Protein AF-A0A0L0FY58-F1 (afdb_monomer_lite)

Secondary structure (DSSP, 8-state):
-B---SS-TT--B-----SS-SSPPGGG--STTPPP----TTSTT--HHHHHHHHHHHHHHHHHTSSSS--------TTTTSS-HHHHHHHHHHHHHHHHH-SS------HHHHHHHHHHHHHHHTPPPPPB-S---S-BSSTT-BTTSTTTSSHHHHHHHHHHHHHHHHHHHHHHHH--TTTTTT-SS-HHHHHHHHHHHHTSTTTTT--S-HHHHHHHHHHHHHHHHHHHHHHHHHHHHHTTSS-HHHHHHHHHTT-S--TTPPP--TTTGGGT--HHHHSPPTT-EEEEEEEE-SSSPPS-EEEEEEES-S-EEEE--SSS-----BPPEEE--HHHHHHH--TT----EEEEEEE---TTEEEEEEEEEP---SPP-----PPPGGG-TTTEETTEEEEEBSSEEEEEETTT--EEEEEETT--EEE-EEEEEEEEBP---SS------SS---BSSSSPEE-PPPTT-EEEE--B-TTS-B--EEEEEETTEEEEEEE-TT-SS--EEEEEEE-SPP-SPPTTGGGS---S---SS---S---EEEEEEEE-S---TTEEEEESTTSSEEEEETT--SSSPPPSS-TTGGG-EEESSEEEEE-SS--TTT----EEEEE-SS-EEEE--STTEEEEEEEEE-SS--SSS--S-----S--PSSEEEEESTT-TTSSB-TTS---TTS-B-TT-EEEEE-SSS-EEEE-TTPPSB-HHHHS-SS--EEEEEESTT-TTS-B-GGG-EETTS-BPTT-EEEEEETTTEEEEE-S---SB-GGGS-SHHHHHHHHTSS--------

Radius of gyration: 32.77 Å; chains: 1; bounding box: 87×92×88 Å

InterPro domains:
  IPR000602 Glycoside hydrolase family 38, N-terminal domain [PF01074] (1-141)
  IPR011013 Galactose mutarotase-like domain superfamily [SSF74650] (325-665)
  IPR011330 Glycoside hydrolase/deacetylase, beta/alpha-barrel [SSF88713] (4-143)
  IPR011682 Glycosyl hydrolase family 38, C-terminal [PF07748] (408-652)
  IPR013780 Glycosyl hydrolase, all-beta [G3DSA:2.60.40.1180] (269-373)
  IPR015341 Glycoside hydrolase family 38, central domain [PF09261] (145-238)
  IPR015341 Glycoside hydrolase family 38, central domain [SM00872] (145-224)
  IPR027291 Glycoside hydrolase 38, N-terminal domain superfamily [G3DSA:3.20.110.10] (1-104)
  IPR028995 Glycoside hydrolase families 57/38, central domain superfamily [SSF88688] (144-241)
  IPR037094 Glycoside hydrolase family 38, central domain superfamily [G3DSA:1.20.1270.50] (105-188)
  IPR037094 Glycoside hydrolase family 38, central domain superfamily [G3DSA:1.20.1270.50] (191-246)
  IPR050843 Glycosyl Hydrolase Family 38 [PTHR11607] (1-663)

Sequence (808 aa):
MWHPSKSKPDLSILGLVLYDHYGPPDSLNLGDGAEPVNDDSTLDEYNIKEFVDRFVHAAVKYAESSITTNVLFPMGEDFCYRNSEPYYKNMDKIIHYMKKDGRVNAFYSNPEIYVDAVKKETKASKHEWLQNNDDFFPYSHNPHSYWTGYFTSRPAVKRLERQAMNVLMACRQAEIFTSSKDEFKQSKSSSSLRLARAMAIVQHHDGVSGTEKQFVAEDYTKRLSQGVKKCEDVISRAYFCSNDQFPVETARNNEMEGRESDPALLETCLQATNTSICAGTERAIAGAEISVVVYNPLGFIPGAAETAVERTQKLFNLKDSQKCRTQEVRLPVIANSQFVHSITHFATGSATHEVVFDACVRPLAFSRYLIKLQNSSEPGGQNDDAANLCNTPFRVSNGIVTVEFENMKIKMSCTLGVITHIAGEDGEDIKLQQEFMYYESNNGSAEVNSPSGAYIFRPVSQTPEPIEPSNELKIVEGSRTRNGHLLEVRVHINPWLSQIIRPAASTNEKMLDVSVVVGPIPVAPSITESSASATQEMSPQAASPWVGKEVIVRYTTDIKSKGVFYTDANGREMQRRVRDHRENWPLRDTEPVSRNYYPINTRLSIRDEQMDSASKLIKTLNLYTDRSVGGSSISDGQIELMIHRRCLHDDYLGVGDPLDEPGYVSYPGWKQTSDCKADGVREPENDKDVTSILSSDISGFCACDETHKVKFDCGHESTSCADACPSSPKCRFRRTGGCDPHGPREPAGDTDCDATIIHGMSGFCECDGDYTVPFTCDHGPIKCKDVSNKEKADAAIDLYPVEAHQLG

Foldseek 3Di:
DEQADPPCNVDDDDDDDAPDDLEFDPLPQQFDPDQAQDCPPVDPSHCLVVSQVSVLVVLVVQCVVDPDSQDDGNHADPPPPPPVVSVVVRLVSNQVSCVVVVSDHDDDDDPVRRVVRSVVRCVVVVPDDDYHHADDPFDDPDQQFTQQQLLFFPVVQLLLLLLLVVLLLLLVLLVVLLDDPVCVVPPPPALSNQLVVLSVVLPPPCHSSNVFFPVVVVVSSVSSVSSSVSSLQSNQVSQCSVVVNDDSVRSVVCNVVVPPPPVRGDFDDSPCVVLLDGCLLAPDDAFDKHKDKDFAQAQAWFQFDKDKGFYADAWKFKAWDPDPDGDGDTWWKWADDPLSCVVQVPPPGPTRIMTIDGDGAGHRDMIMMIIHHDDDPDDGDDDCPPAFQQPPVVQDDPQWGWAFAPFWIWIAGNQQRWTQWIAGNVRDTFGKTKFKWKFWWACADPVGLFTDFSRGGRGPDLDTGGDAFDPPWGWGQIIADPVGGTAWIKTDRHSFKIWIWGQDNGDPDRDIDIDIGGFLPFFADDPVVVPPDPPDDDDPPDDDNGIKIFIKMKIAGPFQQQQWKWADDQPDDIDIDGQCDDDPDHGDPGRSNSSFKDKHAFKIKGWHPDQDPPVSDIDMDMDTDSGIWIKGASDGRMIMTRNHIFFCDHSPPPNRHGSHDSPDADAQWWWWAPPQWQPHHTDRNPIDHQADWDDLQTWHWGPNDPPDIHGGGRRDDTDGNPGSRDPAWFKKWFWAPDQWQPHHTDRVPIGGQADWDAQQTWHWIDTPNPDIHTGGSPDHTDGNRQCNDPVVSVVRVPPDDDDDDDDD

pLDDT: mean 79.16, std 18.73, range [26.27, 98.81]

Organism: NCBI:txid667725

Structure (mmCIF, N/CA/C/O backbone):
data_AF-A0A0L0FY58-F1
#
_entry.id   AF-A0A0L0FY58-F1
#
loop_
_atom_site.group_PDB
_atom_site.id
_atom_site.type_symbol
_atom_site.label_atom_id
_atom_site.label_alt_id
_atom_site.label_comp_id
_atom_site.label_asym_id
_atom_site.label_entity_id
_atom_site.label_seq_id
_atom_site.pdbx_PDB_ins_code
_atom_site.Cartn_x
_atom_site.Cartn_y
_atom_site.Cartn_z
_atom_site.occupancy
_atom_site.B_iso_or_equiv
_atom_site.auth_seq_id
_atom_site.auth_comp_id
_atom_site.auth_asym_id
_atom_site.auth_atom_id
_atom_site.pdbx_PDB_model_num
ATOM 1 N N . MET A 1 1 ? 9.459 -18.444 -19.441 1.00 90.75 1 MET A N 1
ATOM 2 C CA . MET A 1 1 ? 8.066 -18.800 -19.115 1.00 90.75 1 MET A CA 1
ATOM 3 C C . MET A 1 1 ? 7.839 -18.550 -17.643 1.00 90.75 1 MET A C 1
ATOM 5 O O . MET A 1 1 ? 8.536 -19.125 -16.818 1.00 90.75 1 MET A O 1
ATOM 9 N N . TRP A 1 2 ? 6.911 -17.656 -17.332 1.00 93.38 2 TRP A N 1
ATOM 10 C CA . TRP A 1 2 ? 6.490 -17.350 -15.974 1.00 93.38 2 TRP A CA 1
ATOM 11 C C . TRP A 1 2 ? 5.180 -18.077 -15.668 1.00 93.38 2 TRP A C 1
ATOM 13 O O . TRP A 1 2 ? 4.236 -17.988 -16.455 1.00 93.38 2 TRP A O 1
ATOM 23 N N . HIS A 1 3 ? 5.141 -18.781 -14.541 1.00 92.50 3 HIS A N 1
ATOM 24 C CA . HIS A 1 3 ? 3.997 -19.524 -14.015 1.00 92.50 3 HIS A CA 1
ATOM 25 C C . HIS A 1 3 ? 3.535 -18.857 -12.717 1.00 92.50 3 HIS A C 1
ATOM 27 O O . HIS A 1 3 ? 3.990 -19.219 -11.633 1.00 92.50 3 HIS A O 1
ATOM 33 N N . PRO A 1 4 ? 2.655 -17.847 -12.797 1.00 88.38 4 PRO A N 1
ATOM 34 C CA . PRO A 1 4 ? 2.330 -16.992 -11.654 1.00 88.38 4 PRO A CA 1
ATOM 35 C C . PRO A 1 4 ? 1.432 -17.658 -10.600 1.00 88.38 4 PRO A C 1
ATOM 37 O O . PRO A 1 4 ? 1.149 -17.051 -9.570 1.00 88.38 4 PRO A O 1
ATOM 40 N N . SER A 1 5 ? 0.912 -18.862 -10.861 1.00 90.19 5 SER A N 1
ATOM 41 C CA . SER A 1 5 ? -0.074 -19.521 -10.001 1.00 90.19 5 SER A CA 1
ATOM 42 C C . SER A 1 5 ? 0.326 -20.958 -9.708 1.00 90.19 5 SER A C 1
ATOM 44 O O . SER A 1 5 ? 0.348 -21.812 -10.595 1.00 90.19 5 SER A O 1
ATOM 46 N N . LYS A 1 6 ? 0.556 -21.255 -8.427 1.00 86.81 6 LYS A N 1
ATOM 47 C CA . LYS A 1 6 ? 0.829 -22.629 -7.973 1.00 86.81 6 LYS A CA 1
ATOM 48 C C . LYS A 1 6 ? -0.424 -23.497 -8.041 1.00 86.81 6 LYS A C 1
ATOM 50 O O . LYS A 1 6 ? -0.324 -24.708 -8.208 1.00 86.81 6 LYS A O 1
ATOM 55 N N . SER A 1 7 ? -1.605 -22.882 -7.920 1.00 88.75 7 SER A N 1
ATOM 56 C CA . SER A 1 7 ? -2.886 -23.588 -8.028 1.00 88.75 7 SER A CA 1
ATOM 57 C C . SER A 1 7 ? -3.270 -23.925 -9.475 1.00 88.75 7 SER A C 1
ATOM 59 O O . SER A 1 7 ? -4.093 -24.813 -9.700 1.00 88.75 7 SER A O 1
ATOM 61 N N . LYS A 1 8 ? -2.667 -23.242 -10.457 1.00 90.19 8 LYS A N 1
ATOM 62 C CA . LYS A 1 8 ? -2.887 -23.448 -11.893 1.00 90.19 8 LYS A CA 1
ATOM 63 C C . LYS A 1 8 ? -1.546 -23.542 -12.632 1.00 90.19 8 LYS A C 1
ATOM 65 O O . LYS A 1 8 ? -1.197 -22.606 -13.345 1.00 90.19 8 LYS A O 1
ATOM 70 N N . PRO A 1 9 ? -0.821 -24.668 -12.514 1.00 84.94 9 PRO A N 1
ATOM 71 C CA . PRO A 1 9 ? 0.510 -24.821 -13.109 1.00 84.94 9 PRO A CA 1
ATOM 72 C C . PRO A 1 9 ? 0.516 -24.734 -14.645 1.00 84.94 9 PRO A C 1
ATOM 74 O O . PRO A 1 9 ? 1.541 -24.415 -15.231 1.00 84.94 9 PRO A O 1
ATOM 77 N N . ASP A 1 10 ? -0.623 -24.972 -15.303 1.00 90.62 10 ASP A N 1
ATOM 78 C CA . ASP A 1 10 ? -0.753 -24.818 -16.760 1.00 90.62 10 ASP A CA 1
ATOM 79 C C . ASP A 1 10 ? -0.893 -23.345 -17.199 1.00 90.62 10 ASP A C 1
ATOM 81 O O . ASP A 1 10 ? -0.762 -23.023 -18.384 1.00 90.62 10 ASP A O 1
ATOM 85 N N . LEU A 1 11 ? -1.188 -22.431 -16.264 1.00 92.06 11 LEU A N 1
ATOM 86 C CA . LEU A 1 11 ? -1.282 -21.002 -16.537 1.00 92.06 11 LEU A CA 1
ATOM 87 C C . LEU A 1 11 ? 0.131 -20.424 -16.629 1.00 92.06 11 LEU A C 1
ATOM 89 O O . LEU A 1 11 ? 0.784 -20.194 -15.614 1.00 92.06 11 LEU A O 1
ATOM 93 N N . SER A 1 12 ? 0.566 -20.125 -17.849 1.00 92.88 12 SER A N 1
ATOM 94 C CA . SER A 1 12 ? 1.890 -19.568 -18.095 1.00 92.88 12 SER A CA 1
ATOM 95 C C . SER A 1 12 ? 1.855 -18.405 -19.078 1.00 92.88 12 SER A C 1
ATOM 97 O O . SER A 1 12 ? 0.996 -18.330 -19.960 1.00 92.88 12 SER A O 1
ATOM 99 N N . ILE A 1 13 ? 2.807 -17.489 -18.927 1.00 93.62 13 ILE A N 1
ATOM 100 C CA . ILE A 1 13 ? 3.019 -16.366 -19.837 1.00 93.62 13 ILE A CA 1
ATOM 101 C C . ILE A 1 13 ? 4.499 -16.263 -20.204 1.00 93.62 13 ILE A C 1
ATOM 103 O O . ILE A 1 13 ? 5.392 -16.549 -19.403 1.00 93.62 13 ILE A O 1
ATOM 107 N N . LEU A 1 14 ? 4.785 -15.868 -21.442 1.00 90.69 14 LEU A N 1
ATOM 108 C CA . LEU A 1 14 ? 6.142 -15.505 -21.826 1.00 90.69 14 LEU A CA 1
ATOM 109 C C . LEU A 1 14 ? 6.440 -14.105 -21.280 1.00 90.69 14 LEU A C 1
ATOM 111 O O . LEU A 1 14 ? 5.965 -13.118 -21.832 1.00 90.69 14 LEU A O 1
ATOM 115 N N . GLY A 1 15 ? 7.197 -14.039 -20.186 1.00 87.06 15 GLY A N 1
ATOM 116 C CA . GLY A 1 15 ? 7.755 -12.790 -19.673 1.00 87.06 15 GLY A CA 1
ATOM 117 C C . GLY A 1 15 ? 9.052 -12.432 -20.397 1.00 87.06 15 GLY A C 1
ATOM 118 O O . GLY A 1 15 ? 9.893 -13.307 -20.608 1.00 87.06 15 GLY A O 1
ATOM 119 N N . LEU A 1 16 ? 9.197 -11.157 -20.754 1.00 85.69 16 LEU A N 1
ATOM 120 C CA . LEU A 1 16 ? 10.444 -10.556 -21.218 1.00 85.69 16 LEU A CA 1
ATOM 121 C C . LEU A 1 16 ? 10.951 -9.633 -20.109 1.00 85.69 16 LEU A C 1
ATOM 123 O O . LEU A 1 16 ? 10.267 -8.676 -19.757 1.00 85.69 16 LEU A O 1
ATOM 127 N N . VAL A 1 17 ? 12.130 -9.931 -19.572 1.00 88.81 17 VAL A N 1
ATOM 128 C CA . VAL A 1 17 ? 12.880 -8.992 -18.732 1.00 88.81 17 VAL A CA 1
ATOM 129 C C . VAL A 1 17 ? 13.851 -8.284 -19.664 1.00 88.81 17 VAL A C 1
ATOM 131 O O . VAL A 1 17 ? 14.565 -8.952 -20.414 1.00 88.81 17 VAL A O 1
ATOM 134 N N . LEU A 1 18 ? 13.812 -6.952 -19.687 1.00 91.56 18 LEU A N 1
ATOM 135 C CA . LEU A 1 18 ? 14.743 -6.173 -20.497 1.00 91.56 18 LEU A CA 1
ATOM 136 C C . LEU A 1 18 ? 16.173 -6.412 -20.006 1.00 91.56 18 LEU A C 1
ATOM 138 O O . LEU A 1 18 ? 16.391 -6.738 -18.841 1.00 91.56 18 LEU A O 1
ATOM 142 N N . TYR A 1 19 ? 17.138 -6.286 -20.915 1.00 89.62 19 TYR A N 1
ATOM 143 C CA . TYR A 1 19 ? 18.549 -6.488 -20.583 1.00 89.62 19 TYR A CA 1
ATOM 144 C C . TYR A 1 19 ? 19.029 -5.516 -19.493 1.00 89.62 19 TYR A C 1
ATOM 146 O O . TYR A 1 19 ? 19.848 -5.886 -18.655 1.00 89.62 19 TYR A O 1
ATOM 154 N N . ASP A 1 20 ? 18.516 -4.288 -19.529 1.00 88.44 20 ASP A N 1
ATOM 155 C CA . ASP A 1 20 ? 18.889 -3.198 -18.635 1.00 88.44 20 ASP A CA 1
ATOM 156 C C . ASP A 1 20 ? 17.661 -2.289 -18.405 1.00 88.44 20 ASP A C 1
ATOM 158 O O . ASP A 1 20 ? 16.595 -2.783 -18.028 1.00 88.44 20 ASP A O 1
ATOM 162 N N . HIS A 1 21 ? 17.773 -0.989 -18.683 1.00 91.12 21 HIS A N 1
ATOM 163 C CA . HIS A 1 21 ? 16.692 -0.007 -18.583 1.00 91.12 21 HIS A CA 1
ATOM 164 C C . HIS A 1 21 ? 15.619 -0.150 -19.683 1.00 91.12 21 HIS A C 1
ATOM 166 O O . HIS A 1 21 ? 15.788 -0.880 -20.664 1.00 91.12 21 HIS A O 1
ATOM 172 N N . TYR A 1 22 ? 14.504 0.573 -19.536 1.00 93.94 22 TYR A N 1
ATOM 173 C CA . TYR A 1 22 ? 13.469 0.691 -20.575 1.00 93.94 22 TYR A CA 1
ATOM 174 C C . TYR A 1 22 ? 13.793 1.726 -21.663 1.00 93.94 22 TYR A C 1
ATOM 176 O O . TYR A 1 22 ? 12.998 1.892 -22.591 1.00 93.94 22 TYR A O 1
ATOM 184 N N . GLY A 1 23 ? 14.964 2.353 -21.568 1.00 92.94 23 GLY A N 1
ATOM 185 C CA . GLY A 1 23 ? 15.515 3.265 -22.558 1.00 92.94 23 GLY A CA 1
ATOM 186 C C . GLY A 1 23 ? 16.392 2.600 -23.621 1.00 92.94 23 GLY A C 1
ATOM 187 O O . GLY A 1 23 ? 16.723 1.411 -23.522 1.00 92.94 23 GLY A O 1
ATOM 188 N N . PRO A 1 24 ? 16.821 3.352 -24.651 1.00 92.62 24 PRO A N 1
ATOM 189 C CA . PRO A 1 24 ? 17.794 2.846 -25.606 1.00 92.62 24 PRO A CA 1
ATOM 190 C C . PRO A 1 24 ? 19.112 2.526 -24.884 1.00 92.62 24 PRO A C 1
ATOM 192 O O . PRO A 1 24 ? 19.416 3.143 -23.863 1.00 92.62 24 PRO A O 1
ATOM 195 N N . PRO A 1 25 ? 19.956 1.632 -25.432 1.00 92.19 25 PRO A N 1
ATOM 196 C CA . PRO A 1 25 ? 21.328 1.505 -24.950 1.00 92.19 25 PRO A CA 1
ATOM 197 C C . PRO A 1 25 ? 21.995 2.888 -24.908 1.00 92.19 25 PRO A C 1
ATOM 199 O O . PRO A 1 25 ? 21.876 3.618 -25.889 1.00 92.19 25 PRO A O 1
ATOM 202 N N . ASP A 1 26 ? 22.738 3.231 -23.849 1.00 88.06 26 ASP A N 1
ATOM 203 C CA . ASP A 1 26 ? 23.339 4.573 -23.681 1.00 88.06 26 ASP A CA 1
ATOM 204 C C . ASP A 1 26 ? 24.093 5.054 -24.929 1.00 88.06 26 ASP A C 1
ATOM 206 O O . ASP A 1 26 ? 23.965 6.191 -25.380 1.00 88.06 26 ASP A O 1
ATOM 210 N N . SER A 1 27 ? 24.835 4.136 -25.558 1.00 86.81 27 SER A N 1
ATOM 211 C CA . SER A 1 27 ? 25.585 4.380 -26.796 1.00 86.81 27 SER A CA 1
ATOM 212 C C . SER A 1 27 ? 24.719 4.671 -28.032 1.00 86.81 27 SER A C 1
ATOM 214 O O . SER A 1 27 ? 25.270 4.961 -29.090 1.00 86.81 27 SER A O 1
ATOM 216 N N . LEU A 1 28 ? 23.397 4.578 -27.933 1.00 89.94 28 LEU A N 1
ATOM 217 C CA . LEU A 1 28 ? 22.410 4.767 -28.998 1.00 89.94 28 LEU A CA 1
ATOM 218 C C . LEU A 1 28 ? 21.279 5.716 -28.570 1.00 89.94 28 LEU A C 1
ATOM 220 O O . LEU A 1 28 ? 20.209 5.700 -29.178 1.00 89.94 28 LEU A O 1
ATOM 224 N N . ASN A 1 29 ? 21.487 6.538 -27.538 1.00 88.06 29 ASN A N 1
ATOM 225 C CA . ASN A 1 29 ? 20.517 7.561 -27.167 1.00 88.06 29 ASN A CA 1
ATOM 226 C C . ASN A 1 29 ? 20.337 8.575 -28.316 1.00 88.06 29 ASN A C 1
ATOM 228 O O . ASN A 1 29 ? 21.314 9.114 -28.831 1.00 88.06 29 ASN A O 1
ATOM 232 N N . LEU A 1 30 ? 19.083 8.824 -28.707 1.00 87.31 30 LEU A N 1
ATOM 233 C CA . LEU A 1 30 ? 18.686 9.758 -29.773 1.00 87.31 30 LEU A CA 1
ATOM 234 C C . LEU A 1 30 ? 17.778 10.891 -29.261 1.00 87.31 30 LEU A C 1
ATOM 236 O O . LEU A 1 30 ? 17.107 11.547 -30.059 1.00 87.31 30 LEU A O 1
ATOM 240 N N . GLY A 1 31 ? 17.714 11.080 -27.941 1.00 81.44 31 GLY A N 1
ATOM 241 C CA . GLY A 1 31 ? 16.862 12.070 -27.294 1.00 81.44 31 GLY A CA 1
ATOM 242 C C . GLY A 1 31 ? 17.386 13.499 -27.290 1.00 81.44 31 GLY A C 1
ATOM 243 O O . GLY A 1 31 ? 18.288 13.869 -28.040 1.00 81.44 31 GLY A O 1
ATOM 244 N N . ASP A 1 32 ? 16.766 14.328 -26.451 1.00 74.19 32 ASP A N 1
ATOM 245 C CA . ASP A 1 32 ? 17.084 15.752 -26.360 1.00 74.19 32 ASP A CA 1
ATOM 246 C C . ASP A 1 32 ? 18.552 15.944 -25.938 1.00 74.19 32 ASP A C 1
ATOM 248 O O . ASP A 1 32 ? 18.999 15.418 -24.921 1.00 74.19 32 ASP A O 1
ATOM 252 N N . GLY A 1 33 ? 19.314 16.693 -26.741 1.00 75.88 33 GLY A N 1
ATOM 253 C CA . GLY A 1 33 ? 20.750 16.912 -26.525 1.00 75.88 33 GLY A CA 1
ATOM 254 C C . GLY A 1 33 ? 21.668 15.793 -27.035 1.00 75.88 33 GLY A C 1
ATOM 255 O O . GLY A 1 33 ? 22.881 15.900 -26.861 1.00 75.88 33 GLY A O 1
ATOM 256 N N . ALA A 1 34 ? 21.129 14.749 -27.675 1.00 83.44 34 ALA A N 1
ATOM 257 C CA . ALA A 1 34 ? 21.932 13.679 -28.259 1.00 83.44 34 ALA A CA 1
ATOM 258 C C . ALA A 1 34 ? 22.719 14.129 -29.503 1.00 83.44 34 ALA A C 1
ATOM 260 O O . ALA A 1 34 ? 22.315 15.025 -30.250 1.00 83.44 34 ALA A O 1
ATOM 261 N N . GLU A 1 35 ? 23.840 13.449 -29.748 1.00 86.25 35 GLU A N 1
ATOM 262 C CA . GLU A 1 35 ? 24.640 13.601 -30.962 1.00 86.25 35 GLU A CA 1
ATOM 263 C C . GLU A 1 35 ? 23.825 13.164 -32.201 1.00 86.25 35 GLU A C 1
ATOM 265 O O . GLU A 1 35 ? 23.317 12.038 -32.234 1.00 86.25 35 GLU A O 1
ATOM 270 N N . PRO A 1 36 ? 23.680 14.011 -33.237 1.00 87.06 36 PRO A N 1
ATOM 271 C CA . PRO A 1 36 ? 22.946 13.639 -34.439 1.00 87.06 36 PRO A CA 1
ATOM 272 C C . PRO A 1 36 ? 23.732 12.637 -35.293 1.00 87.06 36 PRO A C 1
ATOM 274 O O . PRO A 1 36 ? 24.956 12.700 -35.397 1.00 87.06 36 PRO A O 1
ATOM 277 N N . VAL A 1 37 ? 23.014 11.767 -36.005 1.00 91.75 37 VAL A N 1
ATOM 278 C CA . VAL A 1 37 ? 23.615 10.870 -36.999 1.00 91.75 37 VAL A CA 1
ATOM 279 C C . VAL A 1 37 ? 23.888 11.677 -38.270 1.00 91.75 37 VAL A C 1
ATOM 281 O O . VAL A 1 37 ? 22.959 12.052 -39.001 1.00 91.75 37 VAL A O 1
ATOM 284 N N . ASN A 1 38 ? 25.160 11.965 -38.542 1.00 92.69 38 ASN A N 1
ATOM 285 C CA . ASN A 1 38 ? 25.593 12.791 -39.661 1.00 92.69 38 ASN A CA 1
ATOM 286 C C . ASN A 1 38 ? 26.271 11.946 -40.746 1.00 92.69 38 ASN A C 1
ATOM 288 O O . ASN A 1 38 ? 27.341 11.369 -40.554 1.00 92.69 38 ASN A O 1
ATOM 292 N N . ASP A 1 39 ? 25.612 11.878 -41.899 1.00 93.81 39 ASP A N 1
ATOM 293 C CA . ASP A 1 39 ? 26.009 11.132 -43.088 1.00 93.81 39 ASP A CA 1
ATOM 294 C C . ASP A 1 39 ? 26.600 12.000 -44.202 1.00 93.81 39 ASP A C 1
ATOM 296 O O . ASP A 1 39 ? 26.973 11.466 -45.250 1.00 93.81 39 ASP A O 1
ATOM 300 N N . ASP A 1 40 ? 26.726 13.311 -43.988 1.00 93.56 40 ASP A N 1
ATOM 301 C CA . ASP A 1 40 ? 27.400 14.192 -44.931 1.00 93.56 40 ASP A CA 1
ATOM 302 C C . ASP A 1 40 ? 28.914 14.108 -44.723 1.00 93.56 40 ASP A C 1
ATOM 304 O O . ASP A 1 40 ? 29.469 14.671 -43.783 1.00 93.56 40 ASP A O 1
ATOM 308 N N . SER A 1 41 ? 29.596 13.397 -45.623 1.00 91.81 41 SER A N 1
ATOM 309 C CA . SER A 1 41 ? 31.048 13.195 -45.568 1.00 91.81 41 SER A CA 1
ATOM 310 C C . SER A 1 41 ? 31.873 14.476 -45.745 1.00 91.81 41 SER A C 1
ATOM 312 O O . SER A 1 41 ? 33.099 14.406 -45.704 1.00 91.81 41 SER A O 1
ATOM 314 N N . THR A 1 42 ? 31.234 15.613 -46.034 1.00 93.94 42 THR A N 1
ATOM 315 C CA . THR A 1 42 ? 31.897 16.919 -46.161 1.00 93.94 42 THR A CA 1
ATOM 316 C C . THR A 1 42 ? 31.897 17.728 -44.867 1.00 93.94 42 THR A C 1
ATOM 318 O O . THR A 1 42 ? 32.607 18.730 -44.793 1.00 93.94 42 THR A O 1
ATOM 321 N N . LEU A 1 43 ? 31.127 17.300 -43.865 1.00 91.44 43 LEU A N 1
ATOM 322 C CA . LEU A 1 43 ? 31.067 17.926 -42.550 1.00 91.44 43 LEU A CA 1
ATOM 323 C C . LEU A 1 43 ? 32.088 17.281 -41.605 1.00 91.44 43 LEU A C 1
ATOM 325 O O . LEU A 1 43 ? 32.275 16.062 -41.627 1.00 91.44 43 LEU A O 1
ATOM 329 N N . ASP A 1 44 ? 32.717 18.090 -40.750 1.00 89.38 44 ASP A N 1
ATOM 330 C CA . ASP A 1 44 ? 33.677 17.610 -39.744 1.00 89.38 44 ASP A CA 1
ATOM 331 C C . ASP A 1 44 ? 33.005 16.661 -38.735 1.00 89.38 44 ASP A C 1
ATOM 333 O O . ASP A 1 44 ? 33.650 15.787 -38.159 1.00 89.38 44 ASP A O 1
ATOM 337 N N . GLU A 1 45 ? 31.689 16.791 -38.565 1.00 89.56 45 GLU A N 1
ATOM 338 C CA . GLU A 1 45 ? 30.861 15.980 -37.678 1.00 89.56 45 GLU A CA 1
ATOM 339 C C . GLU A 1 45 ? 30.389 14.651 -38.308 1.00 89.56 45 GLU A C 1
ATOM 341 O O . GLU A 1 45 ? 29.506 14.001 -37.751 1.00 89.56 45 GLU A O 1
ATOM 346 N N . TYR A 1 46 ? 30.917 14.226 -39.466 1.00 93.12 46 TYR A N 1
ATOM 347 C CA . TYR A 1 46 ? 30.596 12.921 -40.067 1.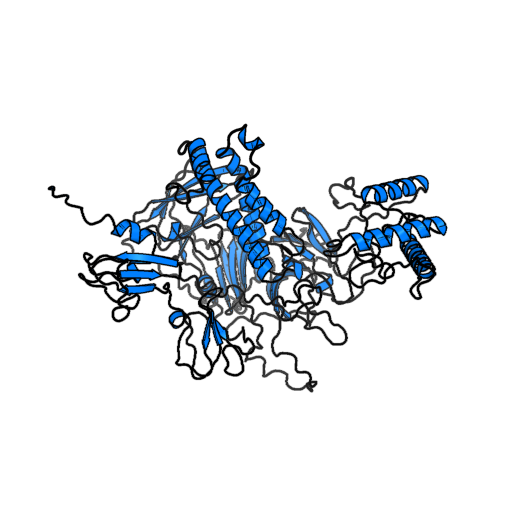00 93.12 46 TYR A CA 1
ATOM 348 C C . TYR A 1 46 ? 30.943 11.754 -39.125 1.00 93.12 46 TYR A C 1
ATOM 350 O O . TYR A 1 46 ? 32.109 11.534 -38.792 1.00 93.12 46 TYR A O 1
ATOM 358 N N . ASN A 1 47 ? 29.949 10.939 -38.757 1.00 94.19 47 ASN A N 1
ATOM 359 C CA . ASN A 1 47 ? 30.092 9.957 -37.669 1.00 94.19 47 ASN A CA 1
ATOM 360 C C . ASN A 1 47 ? 29.492 8.565 -37.960 1.00 94.19 47 ASN A C 1
ATOM 362 O O . ASN A 1 47 ? 29.402 7.716 -37.071 1.00 94.19 47 ASN A O 1
ATOM 366 N N . ILE A 1 48 ? 29.141 8.262 -39.217 1.00 95.06 48 ILE A N 1
ATOM 367 C CA . ILE A 1 48 ? 28.457 7.002 -39.575 1.00 95.06 48 ILE A CA 1
ATOM 368 C C . ILE A 1 48 ? 29.214 5.745 -39.155 1.00 95.06 48 ILE A C 1
ATOM 370 O O . ILE A 1 48 ? 28.598 4.810 -38.646 1.00 95.06 48 ILE A O 1
ATOM 374 N N . LYS A 1 49 ? 30.537 5.698 -39.351 1.00 92.81 49 LYS A N 1
ATOM 375 C CA . LYS A 1 49 ? 31.324 4.510 -38.989 1.00 92.81 49 LYS A CA 1
ATOM 376 C C . LYS A 1 49 ? 31.235 4.225 -37.485 1.00 92.81 49 LYS A C 1
ATOM 378 O O . LYS A 1 49 ? 31.073 3.072 -37.096 1.00 92.81 49 LYS A O 1
ATOM 383 N N . GLU A 1 50 ? 31.337 5.263 -36.659 1.00 92.38 50 GLU A N 1
ATOM 384 C CA . GLU A 1 50 ? 31.287 5.129 -35.204 1.00 92.38 50 GLU A CA 1
ATOM 385 C C . GLU A 1 50 ? 29.905 4.663 -34.735 1.00 92.38 50 GLU A C 1
ATOM 387 O O . GLU A 1 50 ? 29.810 3.698 -33.978 1.00 92.38 50 GLU A O 1
ATOM 392 N N . PHE A 1 51 ? 28.833 5.278 -35.246 1.00 91.88 51 PHE A N 1
ATOM 393 C CA . PHE A 1 51 ? 27.460 4.874 -34.933 1.00 91.88 51 PHE A CA 1
ATOM 394 C C . PHE A 1 51 ? 27.175 3.422 -35.320 1.00 91.88 51 PHE A C 1
ATOM 396 O O . PHE A 1 51 ? 26.571 2.678 -34.547 1.00 91.88 51 PHE A O 1
ATOM 403 N N . VAL A 1 52 ? 27.639 3.001 -36.498 1.00 94.81 52 VAL A N 1
ATOM 404 C CA . VAL A 1 52 ? 27.517 1.618 -36.968 1.00 94.81 52 VAL A CA 1
ATOM 405 C C . VAL A 1 52 ? 28.233 0.645 -36.026 1.00 94.81 52 VAL A C 1
ATOM 407 O O . VAL A 1 52 ? 27.647 -0.362 -35.628 1.00 94.81 52 VAL A O 1
ATOM 410 N N . ASP A 1 53 ? 29.467 0.951 -35.621 1.00 96.38 53 ASP A N 1
ATOM 411 C CA . ASP A 1 53 ? 30.236 0.089 -34.719 1.00 96.38 53 ASP A CA 1
ATOM 412 C C . ASP A 1 53 ? 29.621 0.037 -33.304 1.00 96.38 53 ASP A C 1
ATOM 414 O O . ASP A 1 53 ? 29.523 -1.049 -32.725 1.00 96.38 53 ASP A O 1
ATOM 418 N N . ARG A 1 54 ? 29.125 1.169 -32.779 1.00 95.31 54 ARG A N 1
ATOM 419 C CA . ARG A 1 54 ? 28.373 1.247 -31.509 1.00 95.31 54 ARG A CA 1
ATOM 420 C C . ARG A 1 54 ? 27.102 0.398 -31.551 1.00 95.31 54 ARG A C 1
ATOM 422 O O . ARG A 1 54 ? 26.855 -0.375 -30.627 1.00 95.31 54 ARG A O 1
ATOM 429 N N . PHE A 1 55 ? 26.329 0.485 -32.637 1.00 95.69 55 PHE A N 1
ATOM 430 C CA . PHE A 1 55 ? 25.094 -0.285 -32.799 1.00 95.69 55 PHE A CA 1
ATOM 431 C C . PHE A 1 55 ? 25.359 -1.789 -32.841 1.00 95.69 55 PHE A C 1
ATOM 433 O O . PHE A 1 55 ? 24.717 -2.550 -32.117 1.00 95.69 55 PHE A O 1
ATOM 440 N N . VAL A 1 56 ? 26.328 -2.227 -33.653 1.00 96.69 56 VAL A N 1
ATOM 441 C CA . VAL A 1 56 ? 26.713 -3.643 -33.740 1.00 96.69 56 VAL A CA 1
ATOM 442 C C . VAL A 1 56 ? 27.183 -4.153 -32.380 1.00 96.69 56 VAL A C 1
ATOM 444 O O . VAL A 1 56 ? 26.763 -5.228 -31.958 1.00 96.69 56 VAL A O 1
ATOM 447 N N . HIS A 1 57 ? 28.006 -3.378 -31.669 1.00 96.12 57 HIS A N 1
ATOM 448 C CA . HIS A 1 57 ? 28.472 -3.746 -30.335 1.00 96.12 57 HIS A CA 1
ATOM 449 C C . HIS A 1 57 ? 27.310 -3.933 -29.348 1.00 96.12 57 HIS A C 1
ATOM 451 O O . HIS A 1 57 ? 27.235 -4.968 -28.686 1.00 96.12 57 HIS A O 1
ATOM 457 N N . ALA A 1 58 ? 26.375 -2.978 -29.287 1.00 95.62 58 ALA A N 1
ATOM 458 C CA . ALA A 1 58 ? 25.194 -3.083 -28.435 1.00 95.62 58 ALA A CA 1
ATOM 459 C C . ALA A 1 58 ? 24.327 -4.298 -28.808 1.00 95.62 58 ALA A C 1
ATOM 461 O O . ALA A 1 58 ? 23.890 -5.035 -27.926 1.00 95.62 58 ALA A O 1
ATOM 462 N N . ALA A 1 59 ? 24.117 -4.548 -30.106 1.00 95.69 59 ALA A N 1
ATOM 463 C CA . ALA A 1 59 ? 23.281 -5.648 -30.583 1.00 95.69 59 ALA A CA 1
ATOM 464 C C . ALA A 1 59 ? 23.873 -7.011 -30.215 1.00 95.69 59 ALA A C 1
ATOM 466 O O . ALA A 1 59 ? 23.155 -7.876 -29.720 1.00 95.69 59 ALA A O 1
ATOM 467 N N . VAL A 1 60 ? 25.186 -7.186 -30.393 1.00 95.31 60 VAL A N 1
ATOM 468 C CA . VAL A 1 60 ? 25.886 -8.416 -29.997 1.00 95.31 60 VAL A CA 1
ATOM 469 C C . VAL A 1 60 ? 25.822 -8.607 -28.482 1.00 95.31 60 VAL A C 1
ATOM 471 O O . VAL A 1 60 ? 25.421 -9.674 -28.030 1.00 95.31 60 VAL A O 1
ATOM 474 N N . LYS A 1 61 ? 26.114 -7.562 -27.698 1.00 94.50 61 LYS A N 1
ATOM 475 C CA . LYS A 1 61 ? 26.063 -7.613 -26.229 1.00 94.50 61 LYS A CA 1
ATOM 476 C C . LYS A 1 61 ? 24.679 -8.019 -25.706 1.00 94.50 61 LYS A C 1
ATOM 478 O O . LYS A 1 61 ? 24.569 -8.846 -24.808 1.00 94.50 61 LYS A O 1
ATOM 483 N N . TYR A 1 62 ? 23.612 -7.460 -26.275 1.00 94.25 62 TYR A N 1
ATOM 484 C CA . TYR A 1 62 ? 22.246 -7.821 -25.895 1.00 94.25 62 TYR A CA 1
ATOM 485 C C . TYR A 1 62 ? 21.902 -9.249 -26.346 1.00 94.25 62 TYR A C 1
ATOM 487 O O . TYR A 1 62 ? 21.276 -9.992 -25.592 1.00 94.25 62 TYR A O 1
ATOM 495 N N . ALA A 1 63 ? 22.338 -9.669 -27.538 1.00 94.00 63 ALA A N 1
ATOM 496 C CA . ALA A 1 63 ? 22.120 -11.030 -28.026 1.00 94.00 63 ALA A CA 1
ATOM 497 C C . ALA A 1 63 ? 22.817 -12.087 -27.150 1.00 94.00 63 ALA A C 1
ATOM 499 O O . ALA A 1 63 ? 22.241 -13.144 -26.921 1.00 94.00 63 ALA A O 1
ATOM 500 N N . GLU A 1 64 ? 24.002 -11.795 -26.599 1.00 93.88 64 GLU A N 1
ATOM 501 C CA . GLU A 1 64 ? 24.732 -12.686 -25.675 1.00 93.88 64 GLU A CA 1
ATOM 502 C C . GLU A 1 64 ? 23.958 -12.990 -24.381 1.00 93.88 64 GLU A C 1
ATOM 504 O O . GLU A 1 64 ? 24.165 -14.033 -23.762 1.00 93.88 64 GLU A O 1
ATOM 509 N N . SER A 1 65 ? 23.042 -12.104 -23.982 1.00 89.88 65 SER A N 1
ATOM 510 C CA . SER A 1 65 ? 22.165 -12.286 -22.817 1.00 89.88 65 SER A CA 1
ATOM 511 C C . SER A 1 65 ? 20.837 -12.989 -23.133 1.00 89.88 65 SER A C 1
ATOM 513 O O . SER A 1 65 ? 20.039 -13.253 -22.233 1.00 89.88 65 SER A O 1
ATOM 515 N N . SER A 1 66 ? 20.581 -13.284 -24.411 1.00 89.19 66 SER A N 1
ATOM 516 C CA . SER A 1 66 ? 19.331 -13.852 -24.910 1.00 89.19 66 SER A CA 1
ATOM 517 C C . SER A 1 66 ? 19.543 -15.269 -25.436 1.00 89.19 66 SER A C 1
ATOM 519 O O . SER A 1 66 ? 20.610 -15.635 -25.918 1.00 89.19 66 SER A O 1
ATOM 521 N N . ILE A 1 67 ? 18.489 -16.085 -25.403 1.00 90.25 67 ILE A N 1
ATOM 522 C CA . ILE A 1 67 ? 18.497 -17.419 -26.025 1.00 90.25 67 ILE A CA 1
ATOM 523 C C . ILE A 1 67 ? 18.241 -17.361 -27.541 1.00 90.25 67 ILE A C 1
ATOM 525 O O . ILE A 1 67 ? 18.139 -18.400 -28.184 1.00 90.25 67 ILE A O 1
ATOM 529 N N . THR A 1 68 ? 18.058 -16.173 -28.118 1.00 93.06 68 THR A N 1
ATOM 530 C CA . THR A 1 68 ? 17.801 -15.985 -29.554 1.00 93.06 68 THR A CA 1
ATOM 531 C C . THR A 1 68 ? 18.671 -14.874 -30.118 1.00 93.06 68 THR A C 1
ATOM 533 O O . THR A 1 68 ? 19.092 -13.979 -29.391 1.00 93.06 68 THR A O 1
ATOM 536 N N . THR A 1 69 ? 18.859 -14.877 -31.433 1.00 94.94 69 THR A N 1
ATOM 537 C CA . THR A 1 69 ? 19.547 -13.803 -32.168 1.00 94.94 69 THR A CA 1
ATOM 538 C C . THR A 1 69 ? 18.693 -12.543 -32.360 1.00 94.94 69 THR A C 1
ATOM 540 O O . THR A 1 69 ? 19.165 -11.549 -32.909 1.00 94.94 69 THR A O 1
ATOM 543 N N . ASN A 1 70 ? 17.436 -12.561 -31.904 1.00 95.00 70 ASN A N 1
ATOM 544 C CA . ASN A 1 70 ? 16.531 -11.420 -31.953 1.00 95.00 70 ASN A CA 1
ATOM 545 C C . ASN A 1 70 ? 16.696 -10.543 -30.701 1.00 95.00 70 ASN A C 1
ATOM 547 O O . ASN A 1 70 ? 16.449 -10.981 -29.573 1.00 95.00 70 ASN A O 1
ATOM 551 N N . VAL A 1 71 ? 17.027 -9.268 -30.914 1.00 94.94 71 VAL A N 1
ATOM 552 C CA . VAL A 1 71 ? 17.210 -8.254 -29.863 1.00 94.94 71 VAL A CA 1
ATOM 553 C C . VAL A 1 71 ? 16.169 -7.145 -30.002 1.00 94.94 71 VAL A C 1
ATOM 555 O O . VAL A 1 71 ? 15.837 -6.733 -31.113 1.00 94.94 71 VAL A O 1
ATOM 558 N N . LEU A 1 72 ? 15.665 -6.662 -28.865 1.00 93.75 72 LEU A N 1
ATOM 559 C CA . LEU A 1 72 ? 14.782 -5.504 -28.775 1.00 93.75 72 LEU A CA 1
ATOM 560 C C . LEU A 1 72 ? 15.561 -4.313 -28.208 1.00 93.75 72 LEU A C 1
ATOM 562 O O . LEU A 1 72 ? 16.094 -4.404 -27.105 1.00 93.75 72 LEU A O 1
ATOM 566 N N . PHE A 1 73 ? 15.568 -3.196 -28.933 1.00 94.75 73 PHE A N 1
ATOM 567 C CA . PHE A 1 73 ? 15.983 -1.898 -28.404 1.00 94.75 73 PHE A CA 1
ATOM 568 C C . PHE A 1 73 ? 14.748 -1.014 -28.218 1.00 94.75 73 PHE A C 1
ATOM 570 O O . PHE A 1 73 ? 14.118 -0.649 -29.217 1.00 94.75 73 PHE A O 1
ATOM 577 N N . PRO A 1 74 ? 14.366 -0.680 -26.975 1.00 94.12 74 PRO A N 1
ATOM 578 C CA . PRO A 1 74 ? 13.289 0.263 -26.732 1.00 94.12 74 PRO A CA 1
ATOM 579 C C . PRO A 1 74 ? 13.810 1.678 -27.007 1.00 94.12 74 PRO A C 1
ATOM 581 O O . PRO A 1 74 ? 14.409 2.330 -26.165 1.00 94.12 74 PRO A O 1
ATOM 584 N N . MET A 1 75 ? 13.639 2.141 -28.245 1.00 93.81 75 MET A N 1
ATOM 585 C CA . MET A 1 75 ? 14.123 3.450 -28.690 1.00 93.81 75 MET A CA 1
ATOM 586 C C . MET A 1 75 ? 13.207 4.568 -28.178 1.00 93.81 75 MET A C 1
ATOM 588 O O . MET A 1 75 ? 12.457 5.141 -28.958 1.00 93.81 75 MET A O 1
ATOM 592 N N . GLY A 1 76 ? 13.223 4.867 -26.885 1.00 92.62 76 GLY A N 1
ATOM 593 C CA . GLY A 1 76 ? 12.424 5.917 -26.247 1.00 92.62 76 GLY A CA 1
ATOM 594 C C . GLY A 1 76 ? 12.728 5.999 -24.757 1.00 92.62 76 GLY A C 1
ATOM 595 O O . GLY A 1 76 ? 13.512 5.208 -24.273 1.00 92.62 76 GLY A O 1
ATOM 596 N N . GLU A 1 77 ? 12.136 6.953 -24.052 1.00 92.44 77 GLU A N 1
ATOM 597 C CA . GLU A 1 77 ? 12.286 7.142 -22.603 1.00 92.44 77 GLU A CA 1
ATOM 598 C C . GLU A 1 77 ? 11.091 7.978 -22.105 1.00 92.44 77 GLU A C 1
ATOM 600 O O . GLU A 1 77 ? 10.216 8.346 -22.907 1.00 92.44 77 GLU A O 1
ATOM 605 N N . ASP A 1 78 ? 11.045 8.307 -20.815 1.00 92.94 78 ASP A N 1
ATOM 606 C CA . ASP A 1 78 ? 10.020 9.168 -20.227 1.00 92.94 78 ASP A CA 1
ATOM 607 C C . ASP A 1 78 ? 9.763 10.438 -21.054 1.00 92.94 78 ASP A C 1
ATOM 609 O O . ASP A 1 78 ? 10.659 11.226 -21.362 1.00 92.94 78 ASP A O 1
ATOM 613 N N . PHE A 1 79 ? 8.497 10.622 -21.450 1.00 92.56 79 PHE A N 1
ATOM 614 C CA . PHE A 1 79 ? 8.000 11.769 -22.226 1.00 92.56 79 PHE A CA 1
ATOM 615 C C . PHE A 1 79 ? 8.792 12.097 -23.510 1.00 92.56 79 PHE A C 1
ATOM 617 O O . PHE A 1 79 ? 8.754 13.233 -24.005 1.00 92.56 79 PHE A O 1
ATOM 624 N N . CYS A 1 80 ? 9.477 11.109 -24.089 1.00 91.50 80 CYS A N 1
ATOM 625 C CA . CYS A 1 80 ? 10.112 11.236 -25.398 1.00 91.50 80 CYS A CA 1
ATOM 626 C C . CYS A 1 80 ? 9.080 11.363 -26.531 1.00 91.50 80 CYS A C 1
ATOM 628 O O . CYS A 1 80 ? 7.872 11.257 -26.328 1.00 91.50 80 CYS A O 1
ATOM 630 N N . TYR A 1 81 ? 9.558 11.626 -27.752 1.00 92.62 81 TYR A N 1
ATOM 631 C CA . TYR A 1 81 ? 8.729 11.794 -28.957 1.00 92.62 81 TYR A CA 1
ATOM 632 C C . TYR A 1 81 ? 7.745 12.979 -28.952 1.00 92.62 81 TYR A C 1
ATOM 634 O O . TYR A 1 81 ? 6.928 13.083 -29.866 1.00 92.62 81 TYR A O 1
ATOM 642 N N . ARG A 1 82 ? 7.865 13.939 -28.017 1.00 92.19 82 ARG A N 1
ATOM 643 C CA . ARG A 1 82 ? 7.170 15.245 -28.113 1.00 92.19 82 ARG A CA 1
ATOM 644 C C . ARG A 1 82 ? 7.486 15.961 -29.431 1.00 92.19 82 ARG A C 1
ATOM 646 O O . ARG A 1 82 ? 6.591 16.514 -30.061 1.00 92.19 82 ARG A O 1
ATOM 653 N N . ASN A 1 83 ? 8.750 15.897 -29.857 1.00 90.00 83 ASN A N 1
ATOM 654 C CA . ASN A 1 83 ? 9.164 16.129 -31.235 1.00 90.00 83 ASN A CA 1
ATOM 655 C C . ASN A 1 83 ? 9.753 14.827 -31.792 1.00 90.00 83 ASN A C 1
ATOM 657 O O . ASN A 1 83 ? 10.862 14.435 -31.435 1.00 90.00 83 ASN A O 1
ATOM 661 N N . SER A 1 84 ? 8.999 14.134 -32.641 1.00 92.94 84 SER A N 1
ATOM 662 C CA . SER A 1 84 ? 9.380 12.807 -33.129 1.00 92.94 84 SER A CA 1
ATOM 663 C C . SER A 1 84 ? 10.344 12.828 -34.316 1.00 92.94 84 SER A C 1
ATOM 665 O O . SER A 1 84 ? 10.996 11.823 -34.586 1.00 92.94 84 SER A O 1
ATOM 667 N N . GLU A 1 85 ? 10.428 13.935 -35.057 1.00 92.12 85 GLU A N 1
ATOM 668 C CA . GLU A 1 85 ? 11.209 14.003 -36.300 1.00 92.12 85 GLU A CA 1
ATOM 669 C C . GLU A 1 85 ? 12.704 13.678 -36.104 1.00 92.12 85 GLU A C 1
ATOM 671 O O . GLU A 1 85 ? 13.217 12.858 -36.870 1.00 92.12 85 GLU A O 1
ATOM 676 N N . PRO A 1 86 ? 13.413 14.210 -35.083 1.00 89.62 86 PRO A N 1
ATOM 677 C CA . PRO A 1 86 ? 14.824 13.884 -34.861 1.00 89.62 86 PRO A CA 1
ATOM 678 C C . PRO A 1 86 ? 15.069 12.388 -34.634 1.00 89.62 86 PRO A C 1
ATOM 680 O O . PRO A 1 86 ? 16.007 11.822 -35.195 1.00 89.62 86 PRO A O 1
ATOM 683 N N . TYR A 1 87 ? 14.188 11.733 -33.874 1.00 92.50 87 TYR A N 1
ATOM 684 C CA . TYR A 1 87 ? 14.248 10.297 -33.614 1.00 92.50 87 TYR A CA 1
ATOM 685 C C . TYR A 1 87 ? 14.127 9.491 -34.909 1.00 92.50 87 TYR A C 1
ATOM 687 O O . TYR A 1 87 ? 15.004 8.683 -35.219 1.00 92.50 87 TYR A O 1
ATOM 695 N N . TYR A 1 88 ? 13.070 9.734 -35.692 1.00 94.38 88 TYR A N 1
ATOM 696 C CA . TYR A 1 88 ? 12.839 9.006 -36.942 1.00 94.38 88 TYR A CA 1
ATOM 697 C C . TYR A 1 88 ? 13.945 9.265 -37.968 1.00 94.38 88 TYR A C 1
ATOM 699 O O . TYR A 1 88 ? 14.478 8.315 -38.530 1.00 94.38 88 TYR A O 1
ATOM 707 N N . LYS A 1 89 ? 14.388 10.517 -38.131 1.00 93.75 89 LYS A N 1
ATOM 708 C CA . LYS A 1 89 ? 15.469 10.869 -39.062 1.00 93.75 89 LYS A CA 1
ATOM 709 C C . LYS A 1 89 ? 16.778 10.142 -38.743 1.00 93.75 89 LYS A C 1
ATOM 711 O O . LYS A 1 89 ? 17.441 9.646 -39.652 1.00 93.75 89 LYS A O 1
ATOM 716 N N . ASN A 1 90 ? 17.165 10.083 -37.469 1.00 93.25 90 ASN A N 1
ATOM 717 C CA . ASN A 1 90 ? 18.385 9.391 -37.054 1.00 93.25 90 ASN A CA 1
ATOM 718 C C . ASN A 1 90 ? 18.243 7.866 -37.183 1.00 93.25 90 ASN A C 1
ATOM 720 O O . ASN A 1 90 ? 19.148 7.210 -37.698 1.00 93.25 90 ASN A O 1
ATOM 724 N N . MET A 1 91 ? 17.102 7.300 -36.784 1.00 94.69 91 MET A N 1
ATOM 725 C CA . MET A 1 91 ? 16.839 5.865 -36.924 1.00 94.69 91 MET A CA 1
ATOM 726 C C . MET A 1 91 ? 16.794 5.412 -38.391 1.00 94.69 91 MET A C 1
ATOM 728 O O . MET A 1 91 ? 17.369 4.373 -38.705 1.00 94.69 91 MET A O 1
ATOM 732 N N . ASP A 1 92 ? 16.206 6.195 -39.300 1.00 96.31 92 ASP A N 1
ATOM 733 C CA . ASP A 1 92 ? 16.204 5.910 -40.741 1.00 96.31 92 ASP A CA 1
ATOM 734 C C . ASP A 1 92 ? 17.630 5.811 -41.294 1.00 96.31 92 ASP A C 1
ATOM 736 O O . ASP A 1 92 ? 17.964 4.866 -42.019 1.00 96.31 92 ASP A O 1
ATOM 740 N N . LYS A 1 93 ? 18.506 6.751 -40.909 1.00 95.25 93 LYS A N 1
ATOM 741 C CA . LYS A 1 93 ? 19.929 6.707 -41.272 1.00 95.25 93 LYS A CA 1
ATOM 742 C C . LYS A 1 93 ? 20.604 5.464 -40.704 1.00 95.25 93 LYS A C 1
ATOM 744 O O . LYS A 1 93 ? 21.270 4.750 -41.452 1.00 95.25 93 LYS A O 1
ATOM 749 N N . ILE A 1 94 ? 20.409 5.168 -39.417 1.00 93.00 94 ILE A N 1
ATOM 750 C CA . ILE A 1 94 ? 20.983 3.977 -38.773 1.00 93.00 94 ILE A CA 1
ATOM 751 C C . ILE A 1 94 ? 20.541 2.712 -39.514 1.00 93.00 94 ILE A C 1
ATOM 753 O O . ILE A 1 94 ? 21.392 1.937 -39.940 1.00 93.00 94 ILE A O 1
ATOM 757 N N . ILE A 1 95 ? 19.241 2.523 -39.750 1.00 96.19 95 ILE A N 1
ATOM 758 C CA . ILE A 1 95 ? 18.692 1.357 -40.461 1.00 96.19 95 ILE A CA 1
ATOM 759 C C . ILE A 1 95 ? 19.288 1.244 -41.872 1.00 96.19 95 ILE A C 1
ATOM 761 O O . ILE A 1 95 ? 19.709 0.161 -42.289 1.00 96.19 95 ILE A O 1
ATOM 765 N N . HIS A 1 96 ? 19.380 2.358 -42.604 1.00 96.75 96 HIS A N 1
ATOM 766 C CA . HIS A 1 96 ? 19.983 2.396 -43.938 1.00 96.75 96 HIS A CA 1
ATOM 767 C C . HIS A 1 96 ? 21.453 1.965 -43.934 1.00 96.75 96 HIS A C 1
ATOM 769 O O . HIS A 1 96 ? 21.856 1.138 -44.757 1.00 96.75 96 HIS A O 1
ATOM 775 N N . TYR A 1 97 ? 22.258 2.490 -43.009 1.00 96.31 97 TYR A N 1
ATOM 776 C CA . TYR A 1 97 ? 23.679 2.153 -42.922 1.00 96.31 97 TYR A CA 1
ATOM 777 C C . TYR A 1 97 ? 23.929 0.762 -42.330 1.00 96.31 97 TYR A C 1
ATOM 779 O O . TYR A 1 97 ? 24.847 0.085 -42.786 1.00 96.31 97 TYR A O 1
ATOM 787 N N . MET A 1 98 ? 23.069 0.268 -41.436 1.00 95.62 98 MET A N 1
ATOM 788 C CA . MET A 1 98 ? 23.084 -1.127 -40.975 1.00 95.62 98 MET A CA 1
ATOM 789 C C . MET A 1 98 ? 22.830 -2.109 -42.109 1.00 95.62 98 MET A C 1
ATOM 791 O O . MET A 1 98 ? 23.554 -3.093 -42.251 1.00 95.62 98 MET A O 1
ATOM 795 N N . LYS A 1 99 ? 21.874 -1.802 -42.990 1.00 95.25 99 LYS A N 1
ATOM 796 C CA . LYS A 1 99 ? 21.622 -2.612 -44.186 1.00 95.25 99 LYS A CA 1
ATOM 797 C C . LYS A 1 99 ? 22.822 -2.649 -45.139 1.00 95.25 99 LYS A C 1
ATOM 799 O O . LYS A 1 99 ? 23.038 -3.666 -45.793 1.00 95.25 99 LYS A O 1
ATOM 804 N N . LYS A 1 100 ? 23.578 -1.551 -45.250 1.00 95.38 100 LYS A N 1
ATOM 805 C CA . LYS A 1 100 ? 24.800 -1.489 -46.072 1.00 95.38 100 LYS A CA 1
ATOM 806 C C . LYS A 1 100 ? 25.973 -2.237 -45.444 1.00 95.38 100 LYS A C 1
ATOM 808 O O . LYS A 1 100 ? 26.737 -2.855 -46.176 1.00 95.38 100 LYS A O 1
ATOM 813 N N . ASP A 1 101 ? 26.122 -2.146 -44.127 1.00 96.69 101 ASP A N 1
ATOM 814 C CA . ASP A 1 101 ? 27.184 -2.809 -43.372 1.00 96.69 101 ASP A CA 1
ATOM 815 C C . ASP A 1 101 ? 26.998 -4.336 -43.335 1.00 96.69 101 ASP A C 1
ATOM 817 O O . ASP A 1 101 ? 27.929 -5.086 -43.621 1.00 96.69 101 ASP A O 1
ATOM 821 N N . GLY A 1 102 ? 25.778 -4.801 -43.048 1.00 95.50 102 GLY A N 1
ATOM 822 C CA . GLY A 1 102 ? 25.391 -6.208 -43.149 1.00 95.50 102 GLY A CA 1
ATOM 823 C C . GLY A 1 102 ? 25.823 -7.115 -41.991 1.00 95.50 102 GLY A C 1
ATOM 824 O O . GLY A 1 102 ? 25.467 -8.293 -42.017 1.00 95.50 102 GLY A O 1
ATOM 825 N N . ARG A 1 103 ? 26.538 -6.618 -40.964 1.00 97.25 103 ARG A N 1
ATOM 826 C CA . ARG A 1 103 ? 26.874 -7.421 -39.766 1.00 97.25 103 ARG A CA 1
ATOM 827 C C . ARG A 1 103 ? 25.647 -7.772 -38.925 1.00 97.25 103 ARG A C 1
ATOM 829 O O . ARG A 1 103 ? 25.602 -8.846 -38.332 1.00 97.25 103 ARG A O 1
ATOM 836 N N . VAL A 1 104 ? 24.660 -6.878 -38.882 1.00 96.12 104 VAL A N 1
ATOM 837 C CA . VAL A 1 104 ? 23.376 -7.062 -38.190 1.00 96.12 104 VAL A CA 1
ATOM 838 C C . VAL A 1 104 ? 22.235 -6.539 -39.062 1.00 96.12 104 VAL A C 1
ATOM 840 O O . VAL A 1 104 ? 22.434 -5.661 -39.901 1.00 96.12 104 VAL A O 1
ATOM 843 N N . ASN A 1 105 ? 21.025 -7.064 -38.862 1.00 95.88 105 ASN A N 1
ATOM 844 C CA . ASN A 1 105 ? 19.824 -6.583 -39.542 1.00 95.88 105 ASN A CA 1
ATOM 845 C C . ASN A 1 105 ? 18.986 -5.725 -38.586 1.00 95.88 105 ASN A C 1
ATOM 847 O O . ASN A 1 105 ? 18.418 -6.251 -37.631 1.00 95.88 105 ASN A O 1
ATOM 851 N N . ALA A 1 106 ? 18.890 -4.425 -38.864 1.00 96.50 106 ALA A N 1
ATOM 852 C CA . ALA A 1 106 ? 18.097 -3.474 -38.087 1.00 96.50 106 ALA A CA 1
ATOM 853 C C . ALA A 1 106 ? 16.849 -3.040 -38.868 1.00 96.50 106 ALA A C 1
ATOM 855 O O . ALA A 1 106 ? 16.915 -2.821 -40.077 1.00 96.50 106 ALA A O 1
ATOM 856 N N . PHE A 1 107 ? 15.711 -2.919 -38.186 1.00 97.00 107 PHE A N 1
ATOM 857 C CA . PHE A 1 107 ? 14.445 -2.474 -38.769 1.00 97.00 107 PHE A CA 1
ATOM 858 C C . PHE A 1 107 ? 13.496 -1.970 -37.673 1.00 97.00 107 PHE A C 1
ATOM 860 O O . PHE A 1 107 ? 13.627 -2.355 -36.511 1.00 97.00 107 PHE A O 1
ATOM 867 N N . TYR A 1 108 ? 12.523 -1.133 -38.041 1.00 97.56 108 TYR A N 1
ATOM 868 C CA . TYR A 1 108 ? 11.439 -0.755 -37.133 1.00 97.56 108 TYR A CA 1
ATOM 869 C C . TYR A 1 108 ? 10.595 -1.964 -36.750 1.00 97.56 108 TYR A C 1
ATOM 871 O O . TYR A 1 108 ? 10.186 -2.741 -37.610 1.00 97.56 108 TYR A O 1
ATOM 879 N N . SER A 1 109 ? 10.289 -2.089 -35.464 1.00 97.06 109 SER A N 1
ATOM 880 C CA . SER A 1 109 ? 9.538 -3.218 -34.928 1.00 97.06 109 SER A CA 1
ATOM 881 C C . SER A 1 109 ? 8.571 -2.764 -33.837 1.00 97.06 109 SER A C 1
ATOM 883 O O . SER A 1 109 ? 8.492 -1.586 -33.492 1.00 97.06 109 SER A O 1
ATOM 885 N N . ASN A 1 110 ? 7.825 -3.718 -33.298 1.00 95.69 110 ASN A N 1
ATOM 886 C CA . ASN A 1 110 ? 7.003 -3.562 -32.109 1.00 95.69 110 ASN A CA 1
ATOM 887 C C . ASN A 1 110 ? 7.105 -4.845 -31.250 1.00 95.69 110 ASN A C 1
ATOM 889 O O . ASN A 1 110 ? 7.648 -5.854 -31.718 1.00 95.69 110 ASN A O 1
ATOM 893 N N . PRO A 1 111 ? 6.601 -4.840 -30.001 1.00 94.38 111 PRO A N 1
ATOM 894 C CA . PRO A 1 111 ? 6.697 -6.006 -29.123 1.00 94.38 111 PRO A CA 1
ATOM 895 C C . PRO A 1 111 ? 6.059 -7.283 -29.690 1.00 94.38 111 PRO A C 1
ATOM 897 O O . PRO A 1 111 ? 6.568 -8.371 -29.437 1.00 94.38 111 PRO A O 1
ATOM 900 N N . GLU A 1 112 ? 4.986 -7.174 -30.480 1.00 95.00 112 GLU A N 1
ATOM 901 C CA . GLU A 1 112 ? 4.317 -8.327 -31.100 1.00 95.00 112 GLU A CA 1
ATOM 902 C C . GLU A 1 112 ? 5.230 -9.015 -32.124 1.00 95.00 112 GLU A C 1
ATOM 904 O O . GLU A 1 112 ? 5.508 -10.209 -32.001 1.00 95.00 112 GLU A O 1
ATOM 909 N N . ILE A 1 113 ? 5.785 -8.245 -33.067 1.00 96.62 113 ILE A N 1
ATOM 910 C CA . ILE A 1 113 ? 6.715 -8.746 -34.091 1.00 96.62 113 ILE A CA 1
ATOM 911 C C . ILE A 1 113 ? 7.961 -9.353 -33.438 1.00 96.62 113 ILE A C 1
ATOM 913 O O . ILE A 1 113 ? 8.416 -10.423 -33.849 1.00 96.62 113 ILE A O 1
ATOM 917 N N . TYR A 1 114 ? 8.507 -8.691 -32.413 1.00 95.31 114 TYR A N 1
ATOM 918 C CA . TYR A 1 114 ? 9.662 -9.194 -31.671 1.00 95.31 114 TYR A CA 1
ATOM 919 C C . TYR A 1 114 ? 9.366 -10.549 -31.017 1.00 95.31 114 TYR A C 1
ATOM 921 O O . TYR A 1 114 ? 10.087 -11.521 -31.242 1.00 95.31 114 TYR A O 1
ATOM 929 N N . VAL A 1 115 ? 8.276 -10.642 -30.250 1.00 94.50 115 VAL A N 1
ATOM 930 C CA . VAL A 1 115 ? 7.895 -11.876 -29.551 1.00 94.50 115 VAL A CA 1
ATOM 931 C C . VAL A 1 115 ? 7.636 -13.019 -30.534 1.00 94.50 115 VAL A C 1
ATOM 933 O O . VAL A 1 115 ? 8.026 -14.156 -30.261 1.00 94.50 115 VAL A O 1
ATOM 936 N N . ASP A 1 116 ? 7.023 -12.745 -31.684 1.00 95.56 116 ASP A N 1
ATOM 937 C CA . ASP A 1 116 ? 6.801 -13.753 -32.721 1.00 95.56 116 ASP A CA 1
ATOM 938 C C . ASP A 1 116 ? 8.109 -14.252 -33.344 1.00 95.56 116 ASP A C 1
ATOM 940 O O . ASP A 1 116 ? 8.266 -15.460 -33.564 1.00 95.56 116 ASP A O 1
ATOM 944 N N . ALA A 1 117 ? 9.076 -13.358 -33.571 1.00 95.44 117 ALA A N 1
ATOM 945 C CA . ALA A 1 117 ? 10.403 -13.726 -34.054 1.00 95.44 117 ALA A CA 1
ATOM 946 C C . ALA A 1 117 ? 11.145 -14.616 -33.043 1.00 95.44 117 ALA A C 1
ATOM 948 O O . ALA A 1 117 ? 11.617 -15.695 -33.417 1.00 95.44 117 ALA A O 1
ATOM 949 N N . VAL A 1 118 ? 11.149 -14.234 -31.759 1.00 94.50 118 VAL A N 1
ATOM 950 C CA . VAL A 1 118 ? 11.746 -15.028 -30.671 1.00 94.50 118 VAL A CA 1
ATOM 951 C C . VAL A 1 118 ? 11.072 -16.400 -30.589 1.00 94.50 118 VAL A C 1
ATOM 953 O O . VAL A 1 118 ? 11.752 -17.421 -30.617 1.00 94.50 118 VAL A O 1
ATOM 956 N N . LYS A 1 119 ? 9.733 -16.473 -30.565 1.00 94.00 119 LYS A N 1
ATOM 957 C CA . LYS A 1 119 ? 9.001 -17.756 -30.524 1.00 94.00 119 LYS A CA 1
ATOM 958 C C . LYS A 1 119 ? 9.348 -18.660 -31.705 1.00 94.00 119 LYS A C 1
ATOM 960 O O . LYS A 1 119 ? 9.512 -19.871 -31.529 1.00 94.00 119 LYS A O 1
ATOM 965 N N . LYS A 1 120 ? 9.430 -18.090 -32.910 1.00 95.69 120 LYS A N 1
ATOM 966 C CA . LYS A 1 120 ? 9.756 -18.830 -34.132 1.00 95.69 120 LYS A CA 1
ATOM 967 C C . LYS A 1 120 ? 11.178 -19.382 -34.081 1.00 95.69 120 LYS A C 1
ATOM 969 O O . LYS A 1 120 ? 11.363 -20.558 -34.396 1.00 95.69 120 LYS A O 1
ATOM 974 N N . GLU A 1 121 ? 12.150 -18.568 -33.673 1.00 95.88 121 GLU A N 1
ATOM 975 C CA . GLU A 1 121 ? 13.546 -18.990 -33.543 1.00 95.88 121 GLU A CA 1
ATOM 976 C C . GLU A 1 121 ? 13.709 -20.044 -32.447 1.00 95.88 121 GLU A C 1
ATOM 978 O O . GLU A 1 121 ? 14.227 -21.121 -32.727 1.00 95.88 121 GLU A O 1
ATOM 983 N N . THR A 1 122 ? 13.176 -19.807 -31.245 1.00 94.38 122 THR A N 1
ATOM 984 C CA . THR A 1 122 ? 13.218 -20.770 -30.134 1.00 94.38 122 THR A CA 1
ATOM 985 C C . THR A 1 122 ? 12.671 -22.133 -30.562 1.00 94.38 122 THR A C 1
ATOM 987 O O . THR A 1 122 ? 13.282 -23.165 -30.283 1.00 94.38 122 THR A O 1
ATOM 990 N N . LYS A 1 123 ? 11.553 -22.163 -31.306 1.00 94.12 123 LYS A N 1
ATOM 991 C CA . LYS A 1 123 ? 10.973 -23.409 -31.830 1.00 94.12 123 LYS A CA 1
ATOM 992 C C . LYS A 1 123 ? 11.872 -24.088 -32.867 1.00 94.12 123 LYS A C 1
ATOM 994 O O . LYS A 1 123 ? 11.996 -25.311 -32.845 1.00 94.12 123 LYS A O 1
ATOM 999 N N . ALA A 1 124 ? 12.460 -23.325 -33.788 1.00 96.31 124 ALA A N 1
ATOM 1000 C CA . ALA A 1 124 ? 13.326 -23.861 -34.838 1.00 96.31 124 ALA A CA 1
ATOM 1001 C C . ALA A 1 124 ? 14.640 -24.422 -34.268 1.00 96.31 124 ALA A C 1
ATOM 1003 O O . ALA A 1 124 ? 15.051 -25.520 -34.644 1.00 96.31 124 ALA A O 1
ATOM 1004 N N . SER A 1 125 ? 15.242 -23.703 -33.320 1.00 95.06 125 SER A N 1
ATOM 1005 C CA . SER A 1 125 ? 16.498 -24.060 -32.651 1.00 95.06 125 SER A CA 1
ATOM 1006 C C . SER A 1 125 ? 16.313 -25.042 -31.490 1.00 95.06 125 SER A C 1
ATOM 1008 O O . SER A 1 125 ? 17.295 -25.509 -30.924 1.00 95.06 125 SER A O 1
ATOM 1010 N N . LYS A 1 126 ? 15.062 -25.393 -31.150 1.00 92.75 126 LYS A N 1
ATOM 1011 C CA . LYS A 1 126 ? 14.700 -26.249 -30.004 1.00 92.75 126 LYS A CA 1
ATOM 1012 C C . LYS A 1 126 ? 15.284 -25.744 -28.678 1.00 92.75 126 LYS A C 1
ATOM 1014 O O . LYS A 1 126 ? 15.670 -26.544 -27.831 1.00 92.75 126 LYS A O 1
ATOM 1019 N N . HIS A 1 127 ? 15.358 -24.426 -28.510 1.00 91.62 127 HIS A N 1
ATOM 1020 C CA . HIS A 1 127 ? 15.777 -23.830 -27.247 1.00 91.62 127 HIS A CA 1
ATOM 1021 C C . HIS A 1 127 ? 14.690 -24.020 -26.187 1.00 91.62 127 HIS A C 1
ATOM 1023 O O . HIS A 1 127 ? 13.492 -23.954 -26.478 1.00 91.62 127 HIS A O 1
ATOM 1029 N N . GLU A 1 128 ? 15.112 -24.243 -24.947 1.00 90.12 128 GLU A N 1
ATOM 1030 C CA . GLU A 1 128 ? 14.207 -24.326 -23.808 1.00 90.12 128 GLU A CA 1
ATOM 1031 C C . GLU A 1 128 ? 14.035 -22.951 -23.166 1.00 90.12 128 GLU A C 1
ATOM 1033 O O . GLU A 1 128 ? 14.975 -22.164 -23.050 1.00 90.12 128 GLU A O 1
ATOM 1038 N N . TRP A 1 129 ? 12.813 -22.654 -22.734 1.00 89.56 129 TRP A N 1
ATOM 1039 C CA . TRP A 1 129 ? 12.554 -21.438 -21.981 1.00 89.56 129 TRP A CA 1
ATOM 1040 C C . TRP A 1 129 ? 12.982 -21.614 -20.527 1.00 89.56 129 TRP A C 1
ATOM 1042 O O . TRP A 1 129 ? 12.615 -22.607 -19.895 1.00 89.56 129 TRP A O 1
ATOM 1052 N N . LEU A 1 130 ? 13.628 -20.593 -19.961 1.00 88.94 130 LEU A N 1
ATOM 1053 C CA . LEU A 1 130 ? 13.783 -20.472 -18.512 1.00 88.94 130 LEU A CA 1
ATOM 1054 C C . LEU A 1 130 ? 12.403 -20.492 -17.847 1.00 88.94 130 LEU A C 1
ATOM 1056 O O . LEU A 1 130 ? 11.486 -19.801 -18.299 1.00 88.94 130 LEU A O 1
ATOM 1060 N N . GLN A 1 131 ? 12.246 -21.294 -16.800 1.00 89.25 131 GLN A N 1
ATOM 1061 C CA . GLN A 1 131 ? 11.001 -21.413 -16.045 1.00 89.25 131 GLN A CA 1
ATOM 1062 C C . GLN A 1 131 ? 11.117 -20.574 -14.769 1.00 89.25 131 GLN A C 1
ATOM 1064 O O . GLN A 1 131 ? 12.116 -20.684 -14.068 1.00 89.25 131 GLN A O 1
ATOM 1069 N N . ASN A 1 132 ? 10.111 -19.755 -14.460 1.00 89.19 132 ASN A N 1
ATOM 1070 C CA . ASN A 1 132 ? 10.018 -19.029 -13.193 1.00 89.19 132 ASN A CA 1
ATOM 1071 C C . ASN A 1 132 ? 8.626 -19.239 -12.586 1.00 89.19 132 ASN A C 1
ATOM 1073 O O . ASN A 1 132 ? 7.631 -19.047 -13.281 1.00 89.19 132 ASN A O 1
ATOM 1077 N N . ASN A 1 133 ? 8.564 -19.619 -11.311 1.00 87.31 133 ASN A N 1
ATOM 1078 C CA . ASN A 1 133 ? 7.320 -19.880 -10.573 1.00 87.31 133 ASN A CA 1
ATOM 1079 C C . ASN A 1 133 ? 7.093 -18.890 -9.417 1.00 87.31 133 ASN A C 1
ATOM 1081 O O . ASN A 1 133 ? 6.128 -19.041 -8.667 1.00 87.31 133 ASN A O 1
ATOM 1085 N N . ASP A 1 134 ? 8.013 -17.946 -9.224 1.00 85.12 134 ASP A N 1
ATOM 1086 C CA . ASP A 1 134 ? 7.947 -16.929 -8.175 1.00 85.12 134 ASP A CA 1
ATOM 1087 C C . ASP A 1 134 ? 7.440 -15.597 -8.748 1.00 85.12 134 ASP A C 1
ATOM 1089 O O . ASP A 1 134 ? 7.188 -15.477 -9.953 1.00 85.12 134 ASP A O 1
ATOM 1093 N N . ASP A 1 135 ? 7.281 -14.590 -7.896 1.00 91.50 135 ASP A N 1
ATOM 1094 C CA . ASP A 1 135 ? 7.169 -13.204 -8.343 1.00 91.50 135 ASP A CA 1
ATOM 1095 C C . ASP A 1 135 ? 8.544 -12.515 -8.439 1.00 91.50 135 ASP A C 1
ATOM 1097 O O . ASP A 1 135 ? 9.596 -13.151 -8.372 1.00 91.50 135 ASP A O 1
ATOM 1101 N N . PHE A 1 136 ? 8.531 -11.206 -8.697 1.00 92.75 136 PHE A N 1
ATOM 1102 C CA . PHE A 1 136 ? 9.733 -10.393 -8.896 1.00 92.75 136 PHE A CA 1
ATOM 1103 C C . PHE A 1 136 ? 9.942 -9.393 -7.748 1.00 92.75 136 PHE A C 1
ATOM 1105 O O . PHE A 1 136 ? 10.481 -8.308 -7.960 1.00 92.75 136 PHE A O 1
ATOM 1112 N N . PHE A 1 137 ? 9.497 -9.740 -6.533 1.00 95.31 137 PHE A N 1
ATOM 1113 C CA . PHE A 1 137 ? 9.675 -8.906 -5.346 1.00 95.31 137 PHE A CA 1
ATOM 1114 C C . PHE A 1 137 ? 10.749 -9.434 -4.381 1.00 95.31 137 PHE A C 1
ATOM 1116 O O . PHE A 1 137 ? 10.979 -10.641 -4.291 1.00 95.31 137 PHE A O 1
ATOM 1123 N N . PRO A 1 138 ? 11.344 -8.536 -3.571 1.00 96.00 138 PRO A N 1
ATOM 1124 C CA . PRO A 1 138 ? 11.395 -7.084 -3.757 1.00 96.00 138 PRO A CA 1
ATOM 1125 C C . PRO A 1 138 ? 12.381 -6.671 -4.862 1.00 96.00 138 PRO A C 1
ATOM 1127 O O . PRO A 1 138 ? 13.377 -7.356 -5.104 1.00 96.00 138 PRO A O 1
ATOM 1130 N N . TYR A 1 139 ? 12.122 -5.520 -5.487 1.00 95.94 139 TYR A N 1
ATOM 1131 C CA . TYR A 1 139 ? 13.028 -4.908 -6.460 1.00 95.94 139 TYR A CA 1
ATOM 1132 C C . TYR A 1 139 ? 14.154 -4.134 -5.765 1.00 95.94 139 TYR A C 1
ATOM 1134 O O . TYR A 1 139 ? 13.958 -3.504 -4.722 1.00 95.94 139 TYR A O 1
ATOM 1142 N N . SER A 1 140 ? 15.340 -4.179 -6.364 1.00 94.44 140 SER A N 1
ATOM 1143 C CA . SER A 1 140 ? 16.509 -3.417 -5.953 1.00 94.44 140 SER A CA 1
ATOM 1144 C C . SER A 1 140 ? 17.412 -3.199 -7.162 1.00 94.44 140 SER A C 1
ATOM 1146 O O . SER A 1 140 ? 17.716 -4.150 -7.881 1.00 94.44 140 SER A O 1
ATOM 1148 N N . HIS A 1 141 ? 17.841 -1.956 -7.379 1.00 91.88 141 HIS A N 1
ATOM 1149 C CA . HIS A 1 141 ? 18.761 -1.608 -8.469 1.00 91.88 141 HIS A CA 1
ATOM 1150 C C . HIS A 1 141 ? 20.223 -1.519 -8.004 1.00 91.88 141 HIS A C 1
ATOM 1152 O O . HIS A 1 141 ? 21.143 -1.584 -8.814 1.00 91.88 141 HIS A O 1
ATOM 1158 N N . ASN A 1 142 ? 20.461 -1.397 -6.695 1.00 90.69 142 ASN A N 1
ATOM 1159 C CA . ASN A 1 142 ? 21.788 -1.468 -6.088 1.00 90.69 142 ASN A CA 1
ATOM 1160 C C . ASN A 1 142 ? 21.695 -2.023 -4.650 1.00 90.69 142 ASN A C 1
ATOM 1162 O O . ASN A 1 142 ? 20.614 -1.991 -4.059 1.00 90.69 142 ASN A O 1
ATOM 1166 N N . PRO A 1 143 ? 22.810 -2.480 -4.047 1.00 91.12 143 PRO A N 1
ATOM 1167 C CA . PRO A 1 143 ? 22.788 -3.191 -2.766 1.00 91.12 143 PRO A CA 1
ATOM 1168 C C . PRO A 1 143 ? 22.129 -2.462 -1.579 1.00 91.12 143 PRO A C 1
ATOM 1170 O O . PRO A 1 143 ? 21.738 -3.136 -0.628 1.00 91.12 143 PRO A O 1
ATOM 1173 N N . HIS A 1 144 ? 21.988 -1.133 -1.626 1.00 93.62 144 HIS A N 1
ATOM 1174 C CA . HIS A 1 144 ? 21.426 -0.300 -0.554 1.00 93.62 144 HIS A CA 1
ATOM 1175 C C . HIS A 1 144 ? 20.106 0.384 -0.938 1.00 93.62 144 HIS A C 1
ATOM 1177 O O . HIS A 1 144 ? 19.640 1.277 -0.238 1.00 93.62 144 HIS A O 1
ATOM 1183 N N . SER A 1 145 ? 19.502 -0.018 -2.058 1.00 95.31 145 SER A N 1
ATOM 1184 C CA . SER A 1 145 ? 18.293 0.603 -2.602 1.00 95.31 145 SER A CA 1
ATOM 1185 C C . SER A 1 145 ? 17.215 -0.436 -2.872 1.00 95.31 145 SER A C 1
ATOM 1187 O O . SER A 1 145 ? 16.897 -0.737 -4.024 1.00 95.31 145 SER A O 1
ATOM 1189 N N . TYR A 1 146 ? 16.671 -1.021 -1.807 1.00 97.69 146 TYR A N 1
ATOM 1190 C CA . TYR A 1 146 ? 15.487 -1.873 -1.898 1.00 97.69 146 TYR A CA 1
ATOM 1191 C C . TYR A 1 146 ? 14.230 -1.007 -1.954 1.00 97.69 146 TYR A C 1
ATOM 1193 O O . TYR A 1 146 ? 13.977 -0.192 -1.066 1.00 97.69 146 TYR A O 1
ATOM 1201 N N . TRP A 1 147 ? 13.434 -1.197 -3.004 1.00 98.31 147 TRP A N 1
ATOM 1202 C CA . TRP A 1 147 ? 12.211 -0.434 -3.248 1.00 98.31 147 TRP A CA 1
ATOM 1203 C C . TRP A 1 147 ? 11.063 -1.084 -2.484 1.00 98.31 147 TRP A C 1
ATOM 1205 O O . TRP A 1 147 ? 10.149 -1.669 -3.061 1.00 98.31 147 TRP A O 1
ATOM 1215 N N . THR A 1 148 ? 11.177 -1.073 -1.162 1.00 98.69 148 THR A N 1
ATOM 1216 C CA . THR A 1 148 ? 10.203 -1.678 -0.249 1.00 98.69 148 THR A CA 1
ATOM 1217 C C . THR A 1 148 ? 9.513 -0.647 0.638 1.00 98.69 148 THR A C 1
ATOM 1219 O O . THR A 1 148 ? 8.558 -0.983 1.334 1.00 98.69 148 THR A O 1
ATOM 1222 N N . GLY A 1 149 ? 9.922 0.623 0.551 1.00 98.62 149 GLY A N 1
ATOM 1223 C CA . GLY A 1 149 ? 9.291 1.743 1.242 1.00 98.62 149 GLY A CA 1
ATOM 1224 C C . GLY A 1 149 ? 7.928 2.115 0.658 1.00 98.62 149 GLY A C 1
ATOM 1225 O O . GLY A 1 149 ? 6.970 2.313 1.411 1.00 98.62 149 GLY A O 1
ATOM 1226 N N . TYR A 1 150 ? 7.792 2.109 -0.677 1.00 98.62 150 TYR A N 1
ATOM 1227 C CA . TYR A 1 150 ? 6.520 2.444 -1.343 1.00 98.62 150 TYR A CA 1
ATOM 1228 C C . TYR A 1 150 ? 5.383 1.462 -1.039 1.00 98.62 150 TYR A C 1
ATOM 1230 O O . TYR A 1 150 ? 4.208 1.770 -1.263 1.00 98.62 150 TYR A O 1
ATOM 1238 N N . PHE A 1 151 ? 5.695 0.289 -0.476 1.00 98.81 151 PHE A N 1
ATOM 1239 C CA . PHE A 1 151 ? 4.667 -0.612 0.032 1.00 98.81 151 PHE A CA 1
ATOM 1240 C C . PHE A 1 151 ? 3.808 0.063 1.113 1.00 98.81 151 PHE A C 1
ATOM 1242 O O . PHE A 1 151 ? 2.623 -0.253 1.196 1.00 98.81 151 PHE A O 1
ATOM 1249 N N . THR A 1 152 ? 4.353 1.031 1.868 1.00 98.69 152 THR A N 1
ATOM 1250 C CA . THR A 1 152 ? 3.631 1.789 2.909 1.00 98.69 152 THR A CA 1
ATOM 1251 C C . THR A 1 152 ? 3.506 3.294 2.630 1.00 98.69 152 THR A C 1
ATOM 1253 O O . THR A 1 152 ? 2.617 3.916 3.205 1.00 98.69 152 THR A O 1
ATOM 1256 N N . SER A 1 153 ? 4.328 3.907 1.767 1.00 98.38 153 SER A N 1
ATOM 1257 C CA . SER A 1 153 ? 4.286 5.363 1.496 1.00 98.38 153 SER A CA 1
ATOM 1258 C C . SER A 1 153 ? 2.869 5.887 1.205 1.00 98.38 153 SER A C 1
ATOM 1260 O O . SER A 1 153 ? 2.093 5.227 0.517 1.00 98.38 153 SER A O 1
ATOM 1262 N N . ARG A 1 154 ? 2.499 7.053 1.752 1.00 96.75 154 ARG A N 1
ATOM 1263 C CA . ARG A 1 154 ? 1.137 7.632 1.669 1.00 96.75 154 ARG A CA 1
ATOM 1264 C C . ARG A 1 154 ? 0.013 6.646 2.068 1.00 96.75 154 ARG A C 1
ATOM 1266 O O . ARG A 1 154 ? -0.904 6.374 1.281 1.00 96.75 154 ARG A O 1
ATOM 1273 N N . PRO A 1 155 ? 0.020 6.091 3.298 1.00 95.00 155 PRO A N 1
ATOM 1274 C CA . PRO A 1 155 ? -0.936 5.054 3.702 1.00 95.00 155 PRO A CA 1
ATOM 1275 C C . PRO A 1 155 ? -2.394 5.547 3.746 1.00 95.00 155 PRO A C 1
ATOM 1277 O O . PRO A 1 155 ? -3.319 4.734 3.698 1.00 95.00 155 PRO A O 1
ATOM 1280 N N . ALA A 1 156 ? -2.633 6.861 3.827 1.00 91.56 156 ALA A N 1
ATOM 1281 C CA . ALA A 1 156 ? -3.972 7.442 3.725 1.00 91.56 156 ALA A CA 1
ATOM 1282 C C . ALA A 1 156 ? -4.561 7.286 2.310 1.00 91.56 156 ALA A C 1
ATOM 1284 O O . ALA A 1 156 ? -5.691 6.816 2.169 1.00 91.56 156 ALA A O 1
ATOM 1285 N N . VAL A 1 157 ? -3.775 7.567 1.262 1.00 93.75 157 VAL A N 1
ATOM 1286 C CA . VAL A 1 157 ? -4.185 7.380 -0.143 1.00 93.75 157 VAL A CA 1
ATOM 1287 C C . VAL A 1 157 ? -4.470 5.903 -0.427 1.00 93.75 157 VAL A C 1
ATOM 1289 O O . VAL A 1 157 ? -5.506 5.573 -1.003 1.00 93.75 157 VAL A O 1
ATOM 1292 N N . LYS A 1 158 ? -3.617 4.992 0.064 1.00 97.31 158 LYS A N 1
ATOM 1293 C CA . LYS A 1 158 ? -3.826 3.536 -0.057 1.00 97.31 158 LYS A CA 1
ATOM 1294 C C . LYS A 1 158 ? -5.124 3.055 0.607 1.00 97.31 158 LYS A C 1
ATOM 1296 O O . LYS A 1 158 ? -5.754 2.115 0.127 1.00 97.31 158 LYS A O 1
ATOM 1301 N N . ARG A 1 159 ? -5.553 3.689 1.702 1.00 93.50 159 ARG A N 1
ATOM 1302 C CA . ARG A 1 159 ? -6.844 3.391 2.342 1.00 93.50 159 ARG A CA 1
ATOM 1303 C C . ARG A 1 159 ? -8.022 3.936 1.553 1.00 93.50 159 ARG A C 1
ATOM 1305 O O . ARG A 1 159 ? -8.997 3.209 1.364 1.00 93.50 159 ARG A O 1
ATOM 1312 N N . LEU A 1 160 ? -7.920 5.181 1.090 1.00 93.25 160 LEU A N 1
ATOM 1313 C CA . LEU A 1 160 ? -8.946 5.800 0.258 1.00 93.25 160 LEU A CA 1
ATOM 1314 C C . LEU A 1 160 ? -9.161 4.994 -1.027 1.00 93.25 160 LEU A C 1
ATOM 1316 O O . LEU A 1 160 ? -10.302 4.794 -1.429 1.00 93.25 160 LEU A O 1
ATOM 1320 N N . GLU A 1 161 ? -8.093 4.466 -1.629 1.00 95.94 161 GLU A N 1
ATOM 1321 C CA . GLU A 1 161 ? -8.165 3.550 -2.770 1.00 95.94 161 GLU A CA 1
ATOM 1322 C C . GLU A 1 161 ? -9.031 2.317 -2.457 1.00 95.94 161 GLU A C 1
ATOM 1324 O O . GLU A 1 161 ? -9.979 2.030 -3.194 1.00 95.94 161 GLU A O 1
ATOM 1329 N N . ARG A 1 162 ? -8.796 1.634 -1.328 1.00 94.44 162 ARG A N 1
ATOM 1330 C CA . ARG A 1 162 ? -9.591 0.457 -0.932 1.00 94.44 162 ARG A CA 1
ATOM 1331 C C . ARG A 1 162 ? -11.052 0.797 -0.670 1.00 94.44 162 ARG A C 1
ATOM 1333 O O . ARG A 1 162 ? -11.944 0.078 -1.123 1.00 94.44 162 ARG A O 1
ATOM 1340 N N . GLN A 1 163 ? -11.312 1.901 0.028 1.00 92.50 163 GLN A N 1
ATOM 1341 C CA . GLN A 1 163 ? -12.674 2.376 0.283 1.00 92.50 163 GLN A CA 1
ATOM 1342 C C . GLN A 1 163 ? -13.393 2.726 -1.025 1.00 92.50 163 GLN A C 1
ATOM 1344 O O . GLN A 1 163 ? -14.518 2.279 -1.258 1.00 92.50 163 GLN A O 1
ATOM 1349 N N . ALA A 1 164 ? -12.725 3.455 -1.917 1.00 95.12 164 ALA A N 1
ATOM 1350 C CA . ALA A 1 164 ? -13.257 3.830 -3.216 1.00 95.12 164 ALA A CA 1
ATOM 1351 C C . ALA A 1 164 ? -13.531 2.609 -4.107 1.00 95.12 164 ALA A C 1
ATOM 1353 O O . ALA A 1 164 ? -14.533 2.599 -4.820 1.00 95.12 164 ALA A O 1
ATOM 1354 N N . MET A 1 165 ? -12.711 1.554 -4.044 1.00 95.12 165 MET A N 1
ATOM 1355 C CA . MET A 1 165 ? -12.973 0.302 -4.762 1.00 95.12 165 MET A CA 1
ATOM 1356 C C . MET A 1 165 ? -14.236 -0.401 -4.240 1.00 95.12 165 MET A C 1
ATOM 1358 O O . MET A 1 165 ? -15.062 -0.855 -5.037 1.00 95.12 165 MET A O 1
ATOM 1362 N N . ASN A 1 166 ? -14.433 -0.442 -2.919 1.00 92.62 166 ASN A N 1
ATOM 1363 C CA . ASN A 1 166 ? -15.647 -1.005 -2.318 1.00 92.62 166 ASN A CA 1
ATOM 1364 C C . ASN A 1 166 ? -16.900 -0.231 -2.757 1.00 92.62 166 ASN A C 1
ATOM 1366 O O . ASN A 1 166 ? -17.887 -0.838 -3.184 1.00 92.62 166 ASN A O 1
ATOM 1370 N N . VAL A 1 167 ? -16.837 1.106 -2.730 1.00 94.12 167 VAL A N 1
ATOM 1371 C CA . VAL A 1 167 ? -17.917 1.976 -3.221 1.00 94.12 167 VAL A CA 1
ATOM 1372 C C . VAL A 1 167 ? -18.153 1.769 -4.715 1.00 94.12 167 VAL A C 1
ATOM 1374 O O . VAL A 1 167 ? -19.300 1.645 -5.130 1.00 94.12 167 VAL A O 1
ATOM 1377 N N . LEU A 1 168 ? -17.102 1.666 -5.532 1.00 95.25 168 LEU A N 1
ATOM 1378 C CA . LEU A 1 168 ? -17.219 1.427 -6.972 1.00 95.25 168 LEU A CA 1
ATOM 1379 C C . LEU A 1 168 ? -17.951 0.116 -7.279 1.00 95.25 168 LEU A C 1
ATOM 1381 O O . LEU A 1 168 ? -18.814 0.079 -8.158 1.00 95.25 168 LEU A O 1
ATOM 1385 N N . MET A 1 169 ? -17.625 -0.956 -6.556 1.00 94.12 169 MET A N 1
ATOM 1386 C CA . MET A 1 169 ? -18.294 -2.247 -6.713 1.00 94.12 169 MET A CA 1
ATOM 1387 C C . MET A 1 169 ? -19.776 -2.164 -6.337 1.00 94.12 169 MET A C 1
ATOM 1389 O O . MET A 1 169 ? -20.621 -2.611 -7.115 1.00 94.12 169 MET A O 1
ATOM 1393 N N . ALA A 1 170 ? -20.098 -1.542 -5.200 1.00 93.12 170 ALA A N 1
ATOM 1394 C CA . ALA A 1 170 ? -21.481 -1.320 -4.784 1.00 93.12 170 ALA A CA 1
ATOM 1395 C C . ALA A 1 170 ? -22.251 -0.441 -5.786 1.00 93.12 170 ALA A C 1
ATOM 1397 O O . ALA A 1 170 ? -23.373 -0.762 -6.160 1.00 93.12 170 ALA A O 1
ATOM 1398 N N . CYS A 1 171 ? -21.617 0.617 -6.284 1.00 91.69 171 CYS A N 1
ATOM 1399 C CA . CYS A 1 171 ? -22.165 1.558 -7.256 1.00 91.69 171 CYS A CA 1
ATOM 1400 C C . CYS A 1 171 ? -22.526 0.876 -8.582 1.00 91.69 171 CYS A C 1
ATOM 1402 O O . CYS A 1 171 ? -23.642 1.031 -9.065 1.00 91.69 171 CYS A O 1
ATOM 1404 N N . ARG A 1 172 ? -21.641 0.034 -9.133 1.00 91.75 172 ARG A N 1
ATOM 1405 C CA . ARG A 1 172 ? -21.927 -0.742 -10.357 1.00 91.75 172 ARG A CA 1
ATOM 1406 C C . ARG A 1 172 ? -23.121 -1.681 -10.205 1.00 91.75 172 ARG A C 1
ATOM 1408 O O . ARG A 1 172 ? -23.870 -1.881 -11.155 1.00 91.75 172 ARG A O 1
ATOM 1415 N N . GLN A 1 173 ? -23.280 -2.287 -9.030 1.00 91.31 173 GLN A N 1
ATOM 1416 C CA . GLN A 1 173 ? -24.446 -3.120 -8.737 1.00 91.31 173 GLN A CA 1
ATOM 1417 C C . GLN A 1 173 ? -25.705 -2.258 -8.587 1.00 91.31 173 GLN A C 1
ATOM 1419 O O . GLN A 1 173 ? -26.753 -2.605 -9.124 1.00 91.31 173 GLN A O 1
ATOM 1424 N N . ALA A 1 174 ? -25.587 -1.119 -7.902 1.00 87.31 174 ALA A N 1
ATOM 1425 C CA . ALA A 1 174 ? -26.678 -0.186 -7.667 1.00 87.31 174 ALA A CA 1
ATOM 1426 C C . ALA A 1 174 ? -27.241 0.416 -8.969 1.00 87.31 174 ALA A C 1
ATOM 1428 O O . ALA A 1 174 ? -28.454 0.571 -9.091 1.00 87.31 174 ALA A O 1
ATOM 1429 N N . GLU A 1 175 ? -26.390 0.666 -9.971 1.00 86.06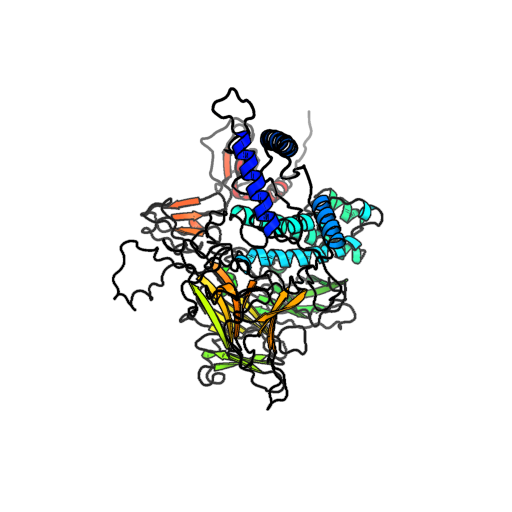 175 GLU A N 1
ATOM 1430 C CA . GLU A 1 175 ? -26.793 1.176 -11.293 1.00 86.06 175 GLU A CA 1
ATOM 1431 C C . GLU A 1 175 ? -27.820 0.278 -12.009 1.00 86.06 175 GLU A C 1
ATOM 1433 O O . GLU A 1 175 ? -28.579 0.760 -12.851 1.00 86.06 175 GLU A O 1
ATOM 1438 N N . ILE A 1 176 ? -27.897 -1.012 -11.659 1.00 82.81 176 ILE A N 1
ATOM 1439 C CA . ILE A 1 176 ? -28.907 -1.940 -12.195 1.00 82.81 176 ILE A CA 1
ATOM 1440 C C . ILE A 1 176 ? -30.323 -1.508 -11.786 1.00 82.81 176 ILE A C 1
ATOM 1442 O O . ILE A 1 176 ? -31.263 -1.701 -12.554 1.00 82.81 176 ILE A O 1
ATOM 1446 N N . PHE A 1 177 ? -30.487 -0.911 -10.602 1.00 79.25 177 PHE A N 1
ATOM 1447 C CA . PHE A 1 177 ? -31.787 -0.450 -10.106 1.00 79.25 177 PHE A CA 1
ATOM 1448 C C . PHE A 1 177 ? -32.197 0.911 -10.678 1.00 79.25 177 PHE A C 1
ATOM 1450 O O . PHE A 1 177 ? -33.371 1.265 -10.611 1.00 79.25 177 PHE A O 1
ATOM 1457 N N . THR A 1 178 ? -31.252 1.673 -11.231 1.00 75.12 178 THR A N 1
ATOM 1458 C CA . THR A 1 178 ? -31.473 3.048 -11.704 1.00 75.12 178 THR A CA 1
ATOM 1459 C C . THR A 1 178 ? -31.422 3.186 -13.230 1.00 75.12 178 THR A C 1
ATOM 1461 O O . THR A 1 178 ? -31.554 4.298 -13.732 1.00 75.12 178 THR A O 1
ATOM 1464 N N . SER A 1 179 ? -31.250 2.086 -13.979 1.00 68.19 179 SER A N 1
ATOM 1465 C CA . SER A 1 179 ? -31.046 2.109 -15.440 1.00 68.19 179 SER A CA 1
ATOM 1466 C C . SER A 1 179 ? -32.008 1.194 -16.209 1.00 68.19 179 SER A C 1
ATOM 1468 O O . SER A 1 179 ? -32.348 0.102 -15.755 1.00 68.19 179 SER A O 1
ATOM 1470 N N . SER A 1 180 ? -32.388 1.586 -17.432 1.00 63.53 180 SER A N 1
ATOM 1471 C CA . SER A 1 180 ? -33.114 0.718 -18.375 1.00 63.53 180 SER A CA 1
ATOM 1472 C C . SER A 1 180 ? -32.173 -0.198 -19.188 1.00 63.53 180 SER A C 1
ATOM 1474 O O . SER A 1 180 ? -30.978 0.073 -19.345 1.00 63.53 180 SER A O 1
ATOM 1476 N N . LYS A 1 181 ? -32.706 -1.297 -19.757 1.00 57.03 181 LYS A N 1
ATOM 1477 C CA . LYS A 1 181 ? -31.930 -2.278 -20.557 1.00 57.03 181 LYS A CA 1
ATOM 1478 C C . LYS A 1 181 ? -31.257 -1.685 -21.805 1.00 57.03 181 LYS A C 1
ATOM 1480 O O . LYS A 1 181 ? -30.213 -2.196 -22.218 1.00 57.03 181 LYS A O 1
ATOM 1485 N N . ASP A 1 182 ? -31.845 -0.658 -22.414 1.00 53.75 182 ASP A N 1
ATOM 1486 C CA . ASP A 1 182 ? -31.328 -0.043 -23.644 1.00 53.75 182 ASP A CA 1
ATOM 1487 C C . ASP A 1 182 ? -30.268 1.038 -23.363 1.00 53.75 182 ASP A C 1
ATOM 1489 O O . ASP A 1 182 ? -29.365 1.243 -24.176 1.00 53.75 182 ASP A O 1
ATOM 1493 N N . GLU A 1 183 ? -30.296 1.653 -22.177 1.00 52.16 183 GLU A N 1
ATOM 1494 C CA . GLU A 1 183 ? -29.362 2.710 -21.757 1.00 52.16 183 GLU A CA 1
ATOM 1495 C C . GLU A 1 183 ? -28.059 2.161 -21.149 1.00 52.16 183 GLU A C 1
ATOM 1497 O O . GLU A 1 183 ? -27.000 2.768 -21.333 1.00 52.16 183 GLU A O 1
ATOM 1502 N N . PHE A 1 184 ? -28.072 0.956 -20.553 1.00 53.59 184 PHE A N 1
ATOM 1503 C CA . PHE A 1 184 ? -26.842 0.255 -20.129 1.00 53.59 184 PHE A CA 1
ATOM 1504 C C . PHE A 1 184 ? -25.848 0.063 -21.292 1.00 53.59 184 PHE A C 1
ATOM 1506 O O . PHE A 1 184 ? -24.637 -0.001 -21.095 1.00 53.59 184 PHE A O 1
ATOM 1513 N N . LYS A 1 185 ? -26.349 0.017 -22.534 1.00 50.09 185 LYS A N 1
ATOM 1514 C CA . LYS A 1 185 ? -25.533 -0.107 -23.751 1.00 50.09 185 LYS A CA 1
ATOM 1515 C C . LYS A 1 185 ? -24.929 1.220 -24.235 1.00 50.09 185 LYS A C 1
ATOM 1517 O O . LYS A 1 185 ? -24.046 1.181 -25.089 1.00 50.09 185 LYS A O 1
ATOM 1522 N N . GLN A 1 186 ? -25.392 2.373 -23.740 1.00 50.41 186 GLN A N 1
ATOM 1523 C CA . GLN A 1 186 ? -25.042 3.700 -24.279 1.00 50.41 186 GLN A CA 1
ATOM 1524 C C . GLN A 1 186 ? -24.262 4.605 -23.308 1.00 50.41 186 GLN A C 1
ATOM 1526 O O . GLN A 1 186 ? -23.634 5.568 -23.754 1.00 50.41 186 GLN A O 1
ATOM 1531 N N . SER A 1 187 ? -24.243 4.312 -22.004 1.00 53.56 187 SER A N 1
ATOM 1532 C CA . SER A 1 187 ? -23.653 5.204 -20.996 1.00 53.56 187 SER A CA 1
ATOM 1533 C C . SER A 1 187 ? -22.113 5.216 -21.005 1.00 53.56 187 SER A C 1
ATOM 1535 O O . SER A 1 187 ? -21.443 4.459 -20.307 1.00 53.56 187 SER A O 1
ATOM 1537 N N . LYS A 1 188 ? -21.515 6.127 -21.784 1.00 58.94 188 LYS A N 1
ATOM 1538 C CA . LYS A 1 188 ? -20.073 6.462 -21.724 1.00 58.94 188 LYS A CA 1
ATOM 1539 C C . LYS A 1 188 ? -19.718 7.430 -20.577 1.00 58.94 188 LYS A C 1
ATOM 1541 O O . LYS A 1 188 ? -18.569 7.891 -20.502 1.00 58.94 188 LYS A O 1
ATOM 1546 N N . SER A 1 189 ? -20.681 7.745 -19.705 1.00 65.94 189 SER A N 1
ATOM 1547 C CA . SER A 1 189 ? -20.604 8.815 -18.700 1.00 65.94 189 SER A CA 1
ATOM 1548 C C . SER A 1 189 ? -21.260 8.486 -17.350 1.00 65.94 189 SER A C 1
ATOM 1550 O O . SER A 1 189 ? -21.556 9.419 -16.609 1.00 65.94 189 SER A O 1
ATOM 1552 N N . SER A 1 190 ? -21.496 7.212 -17.009 1.00 80.25 190 SER A N 1
ATOM 1553 C CA . SER A 1 190 ? -22.094 6.867 -15.709 1.00 80.25 190 SER A CA 1
ATOM 1554 C C . SER A 1 190 ? -21.218 7.292 -14.525 1.00 80.25 190 SER A C 1
ATOM 1556 O O . SER A 1 190 ? -19.990 7.417 -14.639 1.00 80.25 190 SER A O 1
ATOM 1558 N N . SER A 1 191 ? -21.846 7.478 -13.364 1.00 86.25 191 SER A N 1
ATOM 1559 C CA . SER A 1 191 ? -21.151 7.789 -12.115 1.00 86.25 191 SER A CA 1
ATOM 1560 C C . SER A 1 191 ? -20.154 6.686 -11.725 1.00 86.25 191 SER A C 1
ATOM 1562 O O . SER A 1 191 ? -19.018 7.001 -11.353 1.00 86.25 191 SER A O 1
ATOM 1564 N N . SER A 1 192 ? -20.491 5.401 -11.931 1.00 90.31 192 SER A N 1
ATOM 1565 C CA . SER A 1 192 ? -19.534 4.307 -11.713 1.00 90.31 192 SER A CA 1
ATOM 1566 C C . SER A 1 192 ? -18.354 4.351 -12.683 1.00 90.31 192 SER A C 1
ATOM 1568 O O . SER A 1 192 ? -17.227 4.055 -12.289 1.00 90.31 192 SER A O 1
ATOM 1570 N N . LEU A 1 193 ? -18.554 4.775 -13.935 1.00 89.62 193 LEU A N 1
ATOM 1571 C CA . LEU A 1 193 ? -17.467 4.930 -14.898 1.00 89.62 193 LEU A CA 1
ATOM 1572 C C . LEU A 1 193 ? -16.555 6.111 -14.543 1.00 89.62 193 LEU A C 1
ATOM 1574 O O . LEU A 1 193 ? -15.342 6.017 -14.738 1.00 89.62 193 LEU A O 1
ATOM 1578 N N . ARG A 1 194 ? -17.100 7.203 -13.988 1.00 90.44 194 ARG A N 1
ATOM 1579 C CA . ARG A 1 194 ? -16.297 8.323 -13.466 1.00 90.44 194 ARG A CA 1
ATOM 1580 C C . ARG A 1 194 ? -15.378 7.855 -12.339 1.00 90.44 194 ARG A C 1
ATOM 1582 O O . ARG A 1 194 ? -14.174 8.104 -12.413 1.00 90.44 194 ARG A O 1
ATOM 1589 N N . LEU A 1 195 ? -15.914 7.136 -11.351 1.00 94.56 195 LEU A N 1
ATOM 1590 C CA . LEU A 1 195 ? -15.103 6.572 -10.272 1.00 94.56 195 LEU A CA 1
ATOM 1591 C C . LEU A 1 195 ? -14.136 5.495 -10.788 1.00 94.56 195 LEU A C 1
ATOM 1593 O O . LEU A 1 195 ? -12.984 5.475 -10.377 1.00 94.56 195 LEU A O 1
ATOM 1597 N N . ALA A 1 196 ? -14.540 4.658 -11.747 1.00 95.94 196 ALA A N 1
ATOM 1598 C CA . ALA A 1 196 ? -13.653 3.668 -12.359 1.00 95.94 196 ALA A CA 1
ATOM 1599 C C . ALA A 1 196 ? -12.464 4.308 -13.092 1.00 95.94 196 ALA A C 1
ATOM 1601 O O . ALA A 1 196 ? -11.362 3.774 -13.026 1.00 95.94 196 ALA A O 1
ATOM 1602 N N . ARG A 1 197 ? -12.658 5.451 -13.767 1.00 95.25 197 ARG A N 1
ATOM 1603 C CA . ARG A 1 197 ? -11.564 6.213 -14.394 1.00 95.25 197 ARG A CA 1
ATOM 1604 C C . ARG A 1 197 ? -10.627 6.815 -13.351 1.00 95.25 197 ARG A C 1
ATOM 1606 O O . ARG A 1 197 ? -9.419 6.704 -13.515 1.00 95.25 197 ARG A O 1
ATOM 1613 N N . ALA A 1 198 ? -11.169 7.414 -12.288 1.00 96.62 198 ALA A N 1
ATOM 1614 C CA . ALA A 1 198 ? -10.361 7.924 -11.179 1.00 96.62 198 ALA A CA 1
ATOM 1615 C C . ALA A 1 198 ? -9.548 6.795 -10.527 1.00 96.62 198 ALA A C 1
ATOM 1617 O O . ALA A 1 198 ? -8.342 6.922 -10.367 1.00 96.62 198 ALA A O 1
ATOM 1618 N N . MET A 1 199 ? -10.194 5.660 -10.256 1.00 97.12 199 MET A N 1
ATOM 1619 C CA . MET A 1 199 ? -9.551 4.460 -9.735 1.00 97.12 199 MET A CA 1
ATOM 1620 C C . MET A 1 199 ? -8.437 3.971 -10.661 1.00 97.12 199 MET A C 1
ATOM 1622 O O . MET A 1 199 ? -7.328 3.751 -10.199 1.00 97.12 199 MET A O 1
ATOM 1626 N N . ALA A 1 200 ? -8.694 3.857 -11.967 1.00 96.94 200 ALA A N 1
ATOM 1627 C CA . ALA A 1 200 ? -7.694 3.425 -12.942 1.00 96.94 200 ALA A CA 1
ATOM 1628 C C . ALA A 1 200 ? -6.472 4.355 -12.998 1.00 96.94 200 ALA A C 1
ATOM 1630 O O . ALA A 1 200 ? -5.357 3.866 -13.137 1.00 96.94 200 ALA A O 1
ATOM 1631 N N . ILE A 1 201 ? -6.675 5.670 -12.859 1.00 97.38 201 ILE A N 1
ATOM 1632 C CA . ILE A 1 201 ? -5.582 6.644 -12.752 1.00 97.38 201 ILE A CA 1
ATOM 1633 C C . ILE A 1 201 ? -4.790 6.417 -11.459 1.00 97.38 201 ILE A C 1
ATOM 1635 O O . ILE A 1 201 ? -3.571 6.391 -11.506 1.00 97.38 201 ILE A O 1
ATOM 1639 N N . VAL A 1 202 ? -5.450 6.191 -10.320 1.00 97.38 202 VAL A N 1
ATOM 1640 C CA . VAL A 1 202 ? -4.748 5.938 -9.048 1.00 97.38 202 VAL A CA 1
ATOM 1641 C C . VAL A 1 202 ? -4.022 4.591 -9.034 1.00 97.38 202 VAL A C 1
ATOM 1643 O O . VAL A 1 202 ? -3.007 4.465 -8.366 1.00 97.38 202 VAL A O 1
ATOM 1646 N N . GLN A 1 203 ? -4.449 3.597 -9.817 1.00 97.69 203 GLN A N 1
ATOM 1647 C CA . GLN A 1 203 ? -3.670 2.362 -10.000 1.00 97.69 203 GLN A CA 1
ATOM 1648 C C . GLN A 1 203 ? -2.353 2.573 -10.774 1.00 97.69 203 GLN A C 1
ATOM 1650 O O . GLN A 1 203 ? -1.603 1.614 -10.957 1.00 97.69 203 GLN A O 1
ATOM 1655 N N . HIS A 1 204 ? -2.065 3.793 -11.243 1.00 97.94 204 HIS A N 1
ATOM 1656 C CA . HIS A 1 204 ? -0.747 4.165 -11.747 1.00 97.94 204 HIS A CA 1
ATOM 1657 C C . HIS A 1 204 ? 0.355 3.785 -10.745 1.00 97.94 204 HIS A C 1
ATOM 1659 O O . HIS A 1 204 ? 0.149 3.797 -9.529 1.00 97.94 204 HIS A O 1
ATOM 1665 N N . HIS A 1 205 ? 1.536 3.442 -11.260 1.00 97.56 205 HIS A N 1
ATOM 1666 C CA . HIS A 1 205 ? 2.668 3.018 -10.436 1.00 97.56 205 HIS A CA 1
ATOM 1667 C C . HIS A 1 205 ? 3.306 4.163 -9.635 1.00 97.56 205 HIS A C 1
ATOM 1669 O O . HIS A 1 205 ? 4.080 3.857 -8.740 1.00 97.56 205 HIS A O 1
ATOM 1675 N N . ASP A 1 206 ? 2.917 5.417 -9.904 1.00 98.00 206 ASP A N 1
ATOM 1676 C CA . ASP A 1 206 ? 3.095 6.604 -9.046 1.00 98.00 206 ASP A CA 1
ATOM 1677 C C . ASP A 1 206 ? 1.745 7.172 -8.595 1.00 98.00 206 ASP A C 1
ATOM 1679 O O . ASP A 1 206 ? 1.486 8.365 -8.698 1.00 98.00 206 ASP A O 1
ATOM 1683 N N . GLY A 1 207 ? 0.789 6.306 -8.281 1.00 97.31 207 GLY A N 1
ATOM 1684 C CA . GLY A 1 207 ? -0.478 6.691 -7.666 1.00 97.31 207 GLY A CA 1
ATOM 1685 C C . GLY A 1 207 ? -0.629 5.975 -6.340 1.00 97.31 207 GLY A C 1
ATOM 1686 O O . GLY A 1 207 ? -0.254 6.467 -5.283 1.00 97.31 207 GLY A O 1
ATOM 1687 N N . VAL A 1 208 ? -1.134 4.746 -6.379 1.00 97.81 208 VAL A N 1
ATOM 1688 C CA . VAL A 1 208 ? -1.341 3.933 -5.176 1.00 97.81 208 VAL A CA 1
ATOM 1689 C C . VAL A 1 208 ? -0.024 3.562 -4.485 1.00 97.81 208 VAL A C 1
ATOM 1691 O O . VAL A 1 208 ? -0.029 3.252 -3.296 1.00 97.81 208 VAL A O 1
ATOM 1694 N N . SER A 1 209 ? 1.114 3.610 -5.180 1.00 98.12 209 SER A N 1
ATOM 1695 C CA . SER A 1 209 ? 2.457 3.451 -4.601 1.00 98.12 209 SER A CA 1
ATOM 1696 C C . SER A 1 209 ? 2.824 4.574 -3.624 1.00 98.12 209 SER A C 1
ATOM 1698 O O . SER A 1 209 ? 3.576 4.322 -2.684 1.00 98.12 209 SER A O 1
ATOM 1700 N N . GLY A 1 210 ? 2.244 5.767 -3.775 1.00 97.88 210 GLY A N 1
ATOM 1701 C CA . GLY A 1 210 ? 2.597 6.950 -3.002 1.00 97.88 210 GLY A CA 1
ATOM 1702 C C . GLY A 1 210 ? 3.960 7.538 -3.373 1.00 97.88 210 GLY A C 1
ATOM 1703 O O . GLY A 1 210 ? 4.654 8.054 -2.496 1.00 97.88 210 GLY A O 1
ATOM 1704 N N . THR A 1 211 ? 4.360 7.405 -4.638 1.00 98.12 211 THR A N 1
ATOM 1705 C CA . THR A 1 211 ? 5.657 7.831 -5.187 1.00 98.12 211 THR A CA 1
ATOM 1706 C C . THR A 1 211 ? 5.556 9.041 -6.114 1.00 98.12 211 THR A C 1
ATOM 1708 O O . THR A 1 211 ? 6.436 9.310 -6.916 1.00 98.12 211 THR A O 1
ATOM 1711 N N . GLU A 1 212 ? 4.481 9.803 -5.995 1.00 96.38 212 GLU A N 1
ATOM 1712 C CA . GLU A 1 212 ? 4.254 11.071 -6.669 1.00 96.38 212 GLU A CA 1
ATOM 1713 C C . GLU A 1 212 ? 4.610 12.280 -5.790 1.00 96.38 212 GLU A C 1
ATOM 1715 O O . GLU A 1 212 ? 4.727 12.178 -4.564 1.00 96.38 212 GLU A O 1
ATOM 1720 N N . LYS A 1 213 ? 4.715 13.463 -6.409 1.00 90.19 213 LYS A N 1
ATOM 1721 C CA . LYS A 1 213 ? 4.787 14.745 -5.689 1.00 90.19 213 LYS A CA 1
ATOM 1722 C C . LYS A 1 213 ? 3.505 15.013 -4.897 1.00 90.19 213 LYS A C 1
ATOM 1724 O O . LYS A 1 213 ? 2.422 14.587 -5.297 1.00 90.19 213 LYS A O 1
ATOM 1729 N N . GLN A 1 214 ? 3.602 15.809 -3.831 1.00 86.88 214 GLN A N 1
ATOM 1730 C CA . GLN A 1 214 ? 2.478 16.066 -2.916 1.00 86.88 214 GLN A CA 1
ATOM 1731 C C . GLN A 1 214 ? 1.200 16.550 -3.626 1.00 86.88 214 GLN A C 1
ATOM 1733 O O . GLN A 1 214 ? 0.131 15.977 -3.435 1.00 86.88 214 GLN A O 1
ATOM 1738 N N . PHE A 1 215 ? 1.309 17.548 -4.506 1.00 84.06 215 PHE A N 1
ATOM 1739 C CA . PHE A 1 215 ? 0.145 18.103 -5.211 1.00 84.06 215 PHE A CA 1
ATOM 1740 C C . PHE A 1 215 ? -0.523 17.100 -6.173 1.00 84.06 215 PHE A C 1
ATOM 1742 O O . PHE A 1 215 ? -1.690 17.251 -6.532 1.00 84.06 215 PHE A O 1
ATOM 1749 N N . VAL A 1 216 ? 0.204 16.067 -6.612 1.00 91.88 216 VAL A N 1
ATOM 1750 C CA . VAL A 1 216 ? -0.347 14.987 -7.444 1.00 91.88 216 VAL A CA 1
ATOM 1751 C C . VAL A 1 216 ? -1.131 14.003 -6.570 1.00 91.88 216 VAL A C 1
ATOM 1753 O O . VAL A 1 216 ? -2.230 13.599 -6.951 1.00 91.88 216 VAL A O 1
ATOM 1756 N N . ALA A 1 217 ? -0.635 13.692 -5.366 1.00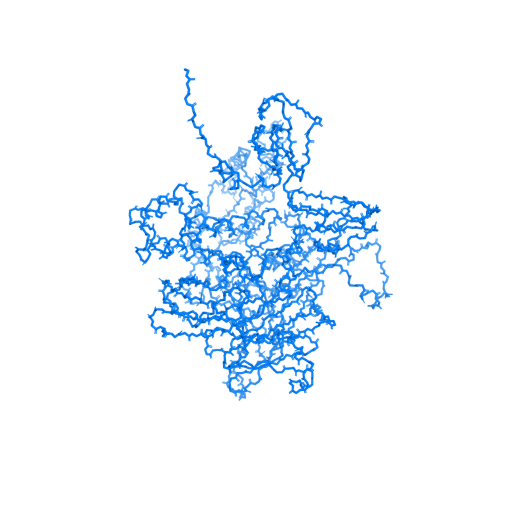 91.94 217 ALA A N 1
ATOM 1757 C CA . ALA A 1 217 ? -1.364 12.900 -4.369 1.00 91.94 217 ALA A CA 1
ATOM 1758 C C . ALA A 1 217 ? -2.702 13.565 -3.984 1.00 91.94 217 ALA A C 1
ATOM 1760 O O . ALA A 1 217 ? -3.739 12.903 -3.851 1.00 91.94 217 ALA A O 1
ATOM 1761 N N . GLU A 1 218 ? -2.698 14.894 -3.862 1.00 87.00 218 GLU A N 1
ATOM 1762 C CA . GLU A 1 218 ? -3.894 15.712 -3.636 1.00 87.00 218 GLU A CA 1
ATOM 1763 C C . GLU A 1 218 ? -4.875 15.638 -4.822 1.00 87.00 218 GLU A C 1
ATOM 1765 O O . GLU A 1 218 ? -6.077 15.444 -4.614 1.00 87.00 218 GLU A O 1
ATOM 1770 N N . ASP A 1 219 ? -4.392 15.698 -6.071 1.00 90.56 219 ASP A N 1
ATOM 1771 C CA . ASP A 1 219 ? -5.234 15.524 -7.267 1.00 90.56 219 ASP A CA 1
ATOM 1772 C C . ASP A 1 219 ? -5.865 14.121 -7.329 1.00 90.56 219 ASP A C 1
ATOM 1774 O O . ASP A 1 219 ? -7.065 13.985 -7.591 1.00 90.56 219 ASP A O 1
ATOM 1778 N N . TYR A 1 220 ? -5.107 13.064 -7.022 1.00 95.50 220 TYR A N 1
ATOM 1779 C CA . TYR A 1 220 ? -5.642 11.702 -6.922 1.00 95.50 220 TYR A CA 1
ATOM 1780 C C . TYR A 1 220 ? -6.732 11.586 -5.857 1.00 95.50 220 TYR A C 1
ATOM 1782 O O . TYR A 1 220 ? -7.816 11.059 -6.133 1.00 95.50 220 TYR A O 1
ATOM 1790 N N . THR A 1 221 ? -6.477 12.134 -4.669 1.00 91.81 221 THR A N 1
ATOM 1791 C CA . THR A 1 221 ? -7.433 12.169 -3.556 1.00 91.81 221 THR A CA 1
ATOM 1792 C C . THR A 1 221 ? -8.712 12.898 -3.964 1.00 91.81 221 THR A C 1
ATOM 1794 O O . THR A 1 221 ? -9.812 12.364 -3.807 1.00 91.81 221 THR A O 1
ATOM 1797 N N . LYS A 1 222 ? -8.587 14.071 -4.594 1.00 88.00 222 LYS A N 1
ATOM 1798 C CA . LYS A 1 222 ? -9.712 14.851 -5.126 1.00 88.00 222 LYS A CA 1
ATOM 1799 C C . LYS A 1 222 ? -10.533 14.057 -6.141 1.00 88.00 222 LYS A C 1
ATOM 1801 O O . LYS A 1 222 ? -11.762 14.026 -6.048 1.00 88.00 222 LYS A O 1
ATOM 1806 N N . ARG A 1 223 ? -9.886 13.397 -7.108 1.00 92.31 223 ARG A N 1
ATOM 1807 C CA . ARG A 1 223 ? -10.567 12.585 -8.134 1.00 92.31 223 ARG A CA 1
ATOM 1808 C C . ARG A 1 223 ? -11.333 11.418 -7.526 1.00 92.31 223 ARG A C 1
ATOM 1810 O O . ARG A 1 223 ? -12.482 11.192 -7.915 1.00 92.31 223 ARG A O 1
ATOM 1817 N N . LEU A 1 224 ? -10.711 10.690 -6.595 1.00 93.81 224 LEU A N 1
ATOM 1818 C CA . LEU A 1 224 ? -11.353 9.579 -5.896 1.00 93.81 224 LEU A CA 1
ATOM 1819 C C . LEU A 1 224 ? -12.558 10.070 -5.099 1.00 93.81 224 LEU A C 1
ATOM 1821 O O . LEU A 1 224 ? -13.649 9.545 -5.303 1.00 93.81 224 LEU A O 1
ATOM 1825 N N . SER A 1 225 ? -12.404 11.111 -4.281 1.00 89.94 225 SER A N 1
ATOM 1826 C CA . SER A 1 225 ? -13.495 11.641 -3.454 1.00 89.94 225 SER A CA 1
ATOM 1827 C C . SER A 1 225 ? -14.672 12.153 -4.283 1.00 89.94 225 SER A C 1
ATOM 1829 O O . SER A 1 225 ? -15.822 11.827 -3.993 1.00 89.94 225 SER A O 1
ATOM 1831 N N . GLN A 1 226 ? -14.416 12.860 -5.389 1.00 87.12 226 GLN A N 1
ATOM 1832 C CA . GLN A 1 226 ? -15.482 13.261 -6.313 1.00 87.12 226 GLN A CA 1
ATOM 1833 C C . GLN A 1 226 ? -16.205 12.060 -6.940 1.00 87.12 226 GLN A C 1
ATOM 1835 O O . GLN A 1 226 ? -17.423 12.094 -7.116 1.00 87.12 226 GLN A O 1
ATOM 1840 N N . GLY A 1 227 ? -15.467 11.011 -7.315 1.00 90.69 227 GLY A N 1
ATOM 1841 C CA . GLY A 1 227 ? -16.049 9.788 -7.866 1.00 90.69 227 GLY A CA 1
ATOM 1842 C C . GLY A 1 227 ? -16.872 9.016 -6.831 1.00 90.69 227 GLY A C 1
ATOM 1843 O O . GLY A 1 227 ? -17.980 8.583 -7.142 1.00 90.69 227 GLY A O 1
ATOM 1844 N N . VAL A 1 228 ? -16.360 8.895 -5.602 1.00 91.62 228 VAL A N 1
ATOM 1845 C CA . VAL A 1 228 ? -17.050 8.276 -4.461 1.00 91.62 228 VAL A CA 1
ATOM 1846 C C . VAL A 1 228 ? -18.366 8.991 -4.211 1.00 91.62 228 VAL A C 1
ATOM 1848 O O . VAL A 1 228 ? -19.402 8.332 -4.234 1.00 91.62 228 VAL A O 1
ATOM 1851 N N . LYS A 1 229 ? -18.359 10.325 -4.109 1.00 87.44 229 LYS A N 1
ATOM 1852 C CA . LYS A 1 229 ? -19.580 11.096 -3.857 1.00 87.44 229 LYS A CA 1
ATOM 1853 C C . LYS A 1 229 ? -20.660 10.865 -4.917 1.00 87.44 229 LYS A C 1
ATOM 1855 O O . LYS A 1 229 ? -21.817 10.633 -4.586 1.00 87.44 229 LYS A O 1
ATOM 1860 N N . LYS A 1 230 ? -20.292 10.855 -6.202 1.00 86.25 230 LYS A N 1
ATOM 1861 C CA . LYS A 1 230 ? -21.256 10.567 -7.280 1.00 86.25 230 LYS A CA 1
ATOM 1862 C C . LYS A 1 230 ? -21.808 9.144 -7.206 1.00 86.25 230 LYS A C 1
ATOM 1864 O O . LYS A 1 230 ? -22.978 8.923 -7.501 1.00 86.25 230 LYS A O 1
ATOM 1869 N N . CYS A 1 231 ? -20.992 8.182 -6.792 1.00 89.88 231 CYS A N 1
ATOM 1870 C CA . CYS A 1 231 ? -21.447 6.814 -6.585 1.00 89.88 231 CYS A CA 1
ATOM 1871 C C . CYS A 1 231 ? -22.340 6.645 -5.351 1.00 89.88 231 CYS A C 1
ATOM 1873 O O . CYS A 1 231 ? -23.281 5.855 -5.392 1.00 89.88 231 CYS A O 1
ATOM 1875 N N . GLU A 1 232 ? -22.093 7.396 -4.281 1.00 87.69 232 GLU A N 1
ATOM 1876 C CA . GLU A 1 232 ? -22.990 7.460 -3.126 1.00 87.69 232 GLU A CA 1
ATOM 1877 C C . GLU A 1 232 ? -24.389 7.939 -3.530 1.00 87.69 232 GLU A C 1
ATOM 1879 O O . GLU A 1 232 ? -25.379 7.306 -3.159 1.00 87.69 232 GLU A O 1
ATOM 1884 N N . ASP A 1 233 ? -24.478 8.981 -4.366 1.00 84.25 233 ASP A N 1
ATOM 1885 C CA . ASP A 1 233 ? -25.757 9.479 -4.885 1.00 84.25 233 ASP A CA 1
ATOM 1886 C C . ASP A 1 233 ? -26.509 8.385 -5.673 1.00 84.25 233 ASP A C 1
ATOM 1888 O O . ASP A 1 233 ? -27.722 8.225 -5.528 1.00 84.25 233 ASP A O 1
ATOM 1892 N N . VAL A 1 234 ? -25.800 7.582 -6.477 1.00 85.56 234 VAL A N 1
ATOM 1893 C CA . VAL A 1 234 ? -26.400 6.454 -7.215 1.00 85.56 234 VAL A CA 1
ATOM 1894 C C . VAL A 1 234 ? -26.901 5.359 -6.278 1.00 85.56 234 VAL A C 1
ATOM 1896 O O . VAL A 1 234 ? -28.028 4.894 -6.439 1.00 85.56 234 VAL A O 1
ATOM 1899 N N . ILE A 1 235 ? -26.101 4.956 -5.286 1.00 88.06 235 ILE A N 1
ATOM 1900 C CA . ILE A 1 235 ? -26.502 3.944 -4.294 1.00 88.06 235 ILE A CA 1
ATOM 1901 C C . ILE A 1 235 ? -27.745 4.415 -3.526 1.00 88.06 235 ILE A C 1
ATOM 1903 O O . ILE A 1 235 ? -28.676 3.640 -3.302 1.00 88.06 235 ILE A O 1
ATOM 1907 N N . SER A 1 236 ? -27.785 5.701 -3.185 1.00 85.50 236 SER A N 1
ATOM 1908 C CA . SER A 1 236 ? -28.918 6.351 -2.534 1.00 85.50 236 SER A CA 1
ATOM 1909 C C . SER A 1 236 ? -30.189 6.292 -3.395 1.00 85.50 236 SER A C 1
ATOM 1911 O O . SER A 1 236 ? -31.220 5.795 -2.940 1.00 85.50 236 SER A O 1
ATOM 1913 N N . ARG A 1 237 ? -30.120 6.674 -4.679 1.00 82.12 237 ARG A N 1
ATOM 1914 C CA . ARG A 1 237 ? -31.258 6.560 -5.618 1.00 82.12 237 ARG A CA 1
ATOM 1915 C C . ARG A 1 237 ? -31.704 5.115 -5.833 1.00 82.12 237 ARG A C 1
ATOM 1917 O O . ARG A 1 237 ? -32.905 4.853 -5.916 1.00 82.12 237 ARG A O 1
ATOM 1924 N N . ALA A 1 238 ? -30.756 4.182 -5.907 1.00 85.94 238 ALA A N 1
ATOM 1925 C CA . ALA A 1 238 ? -31.033 2.763 -6.101 1.00 85.94 238 ALA A CA 1
ATOM 1926 C C . ALA A 1 238 ? -31.916 2.196 -4.983 1.00 85.94 238 ALA A C 1
ATOM 1928 O O . ALA A 1 238 ? -32.831 1.427 -5.272 1.00 85.94 238 ALA A O 1
ATOM 1929 N N . TYR A 1 239 ? -31.716 2.628 -3.734 1.00 85.31 239 TYR A N 1
ATOM 1930 C CA . TYR A 1 239 ? -32.596 2.256 -2.627 1.00 85.31 239 TYR A CA 1
ATOM 1931 C C . TYR A 1 239 ? -34.057 2.655 -2.892 1.00 85.31 239 TYR A C 1
ATOM 1933 O O . TYR A 1 239 ? -34.950 1.812 -2.773 1.00 85.31 239 TYR A O 1
ATOM 1941 N N . PHE A 1 240 ? -34.324 3.900 -3.294 1.00 82.06 240 PHE A N 1
ATOM 1942 C CA . PHE A 1 240 ? -35.697 4.356 -3.543 1.00 82.06 240 PHE A CA 1
ATOM 1943 C C . PHE A 1 240 ? -36.327 3.707 -4.777 1.00 82.06 240 PHE A C 1
ATOM 1945 O O . PHE A 1 240 ? -37.500 3.330 -4.729 1.00 82.06 240 PHE A O 1
ATOM 1952 N N . CYS A 1 241 ? -35.546 3.513 -5.844 1.00 78.44 241 CYS A N 1
ATOM 1953 C CA . CYS A 1 241 ? -35.996 2.800 -7.043 1.00 78.44 241 CYS A CA 1
ATOM 1954 C C . CYS A 1 241 ? -36.335 1.338 -6.718 1.00 78.44 241 CYS A C 1
ATOM 1956 O O . CYS A 1 241 ? -37.366 0.833 -7.147 1.00 78.44 241 CYS A O 1
ATOM 1958 N N . SER A 1 242 ? -35.515 0.668 -5.898 1.00 80.56 242 SER A N 1
ATOM 1959 C CA . SER A 1 242 ? -35.735 -0.730 -5.499 1.00 80.56 242 SER A CA 1
ATOM 1960 C C . SER A 1 242 ? -36.990 -0.952 -4.645 1.00 80.56 242 SER A C 1
ATOM 1962 O O . SER A 1 242 ? -37.444 -2.087 -4.517 1.00 80.56 242 SER A O 1
ATOM 1964 N N . ASN A 1 243 ? -37.545 0.118 -4.065 1.00 75.19 243 ASN A N 1
ATOM 1965 C CA . ASN A 1 243 ? -38.736 0.091 -3.215 1.00 75.19 243 ASN A CA 1
ATOM 1966 C C . ASN A 1 243 ? -39.972 0.719 -3.887 1.00 75.19 243 ASN A C 1
ATOM 1968 O O . ASN A 1 243 ? -40.940 1.019 -3.189 1.00 75.19 243 ASN A O 1
ATOM 1972 N N . ASP A 1 244 ? -39.931 0.969 -5.202 1.00 70.44 244 ASP A N 1
ATOM 1973 C CA . ASP A 1 244 ? -40.995 1.631 -5.978 1.00 70.44 244 ASP A CA 1
ATOM 1974 C C . ASP A 1 244 ? -41.408 3.021 -5.435 1.00 70.44 244 ASP A C 1
ATOM 1976 O O . ASP A 1 244 ? -42.481 3.537 -5.747 1.00 70.44 244 ASP A O 1
ATOM 1980 N N . GLN A 1 245 ? -40.560 3.657 -4.616 1.00 65.12 245 GLN A N 1
ATOM 1981 C CA . GLN A 1 245 ? -40.829 4.972 -4.013 1.00 65.12 245 GLN A CA 1
ATOM 1982 C C . GLN A 1 245 ? -40.433 6.131 -4.929 1.00 65.12 245 GLN A C 1
ATOM 1984 O O . GLN A 1 245 ? -40.857 7.265 -4.711 1.00 65.12 245 GLN A O 1
ATOM 1989 N N . PHE A 1 246 ? -39.614 5.855 -5.944 1.00 63.50 246 PHE A N 1
ATOM 1990 C CA . PHE A 1 246 ? -39.074 6.862 -6.842 1.00 63.50 246 PHE A CA 1
ATOM 1991 C C . PHE A 1 246 ? -38.964 6.292 -8.263 1.00 63.50 246 PHE A C 1
ATOM 1993 O O . PHE A 1 246 ? -38.253 5.303 -8.459 1.00 63.50 246 PHE A O 1
ATOM 2000 N N . PRO A 1 247 ? -39.675 6.857 -9.259 1.00 66.06 247 PRO A N 1
ATOM 2001 C CA . PRO A 1 247 ? -39.616 6.362 -10.629 1.00 66.06 247 PRO A CA 1
ATOM 2002 C C . PRO A 1 247 ? -38.200 6.466 -11.203 1.00 66.06 247 PRO A C 1
ATOM 2004 O O . PRO A 1 247 ? -37.548 7.506 -11.089 1.00 66.06 247 PRO A O 1
ATOM 2007 N N . VAL A 1 248 ? -37.760 5.414 -11.897 1.00 63.31 248 VAL A N 1
ATOM 2008 C CA . VAL A 1 248 ? -36.442 5.347 -12.557 1.00 63.31 248 VAL A CA 1
ATOM 2009 C C . VAL A 1 248 ? -36.227 6.531 -13.515 1.00 63.31 248 VAL A C 1
ATOM 2011 O O . VAL A 1 248 ? -35.139 7.098 -13.581 1.00 63.31 248 VAL A O 1
ATOM 2014 N N . GLU A 1 249 ? -37.283 6.967 -14.206 1.00 62.56 249 GLU A N 1
ATOM 2015 C CA . GLU A 1 249 ? -37.256 8.106 -15.135 1.00 62.56 249 GLU A CA 1
ATOM 2016 C C . GLU A 1 249 ? -36.938 9.444 -14.439 1.00 62.56 249 GLU A C 1
ATOM 2018 O O . GLU A 1 249 ? -36.227 10.278 -15.004 1.00 62.56 249 GLU A O 1
ATOM 2023 N N . THR A 1 250 ? -37.406 9.635 -13.200 1.00 62.25 250 THR A N 1
ATOM 2024 C CA . THR A 1 250 ? -37.157 10.842 -12.393 1.00 62.25 250 THR A CA 1
ATOM 2025 C C . THR A 1 250 ? -35.727 10.863 -11.853 1.00 62.25 250 THR A C 1
ATOM 2027 O O . THR A 1 250 ? -35.041 11.876 -11.983 1.00 62.25 250 THR A O 1
ATOM 2030 N N . ALA A 1 251 ? -35.238 9.727 -11.336 1.00 60.81 251 ALA A N 1
ATOM 2031 C CA . ALA A 1 251 ? -33.840 9.564 -10.917 1.00 60.81 251 ALA A CA 1
ATOM 2032 C C . ALA A 1 251 ? -32.854 9.912 -12.030 1.00 60.81 251 ALA A C 1
ATOM 2034 O O . ALA A 1 251 ? -31.853 10.592 -11.798 1.00 60.81 251 ALA A O 1
ATOM 2035 N N . ARG A 1 252 ? -33.188 9.496 -13.249 1.00 62.66 252 ARG A N 1
ATOM 2036 C CA . ARG A 1 252 ? -32.400 9.742 -14.450 1.00 62.66 252 ARG A CA 1
ATOM 2037 C C . ARG A 1 252 ? -32.338 11.223 -14.831 1.00 62.66 252 ARG A C 1
ATOM 2039 O O . ARG A 1 252 ? -31.256 11.725 -15.129 1.00 62.66 252 ARG A O 1
ATOM 2046 N N . ASN A 1 253 ? -33.474 11.926 -14.837 1.00 60.53 253 ASN A N 1
ATOM 2047 C CA . ASN A 1 253 ? -33.505 13.348 -15.202 1.00 60.53 253 ASN A CA 1
ATOM 2048 C C . ASN A 1 253 ? -32.705 14.193 -14.196 1.00 60.53 253 ASN A C 1
ATOM 2050 O O . ASN A 1 253 ? -31.950 15.072 -14.604 1.00 60.53 253 ASN A O 1
ATOM 2054 N N . ASN A 1 254 ? -32.780 13.863 -12.904 1.00 61.00 254 ASN A N 1
ATOM 2055 C CA . ASN A 1 254 ? -32.011 14.555 -11.868 1.00 61.00 254 ASN A CA 1
ATOM 2056 C C . ASN A 1 254 ? -30.495 14.313 -11.995 1.00 61.00 254 ASN A C 1
ATOM 2058 O O . ASN A 1 254 ? -29.713 15.242 -11.792 1.00 61.00 254 ASN A O 1
ATOM 2062 N N . GLU A 1 255 ? -30.063 13.102 -12.378 1.00 58.03 255 GLU A N 1
ATOM 2063 C CA . GLU A 1 255 ? -28.642 12.812 -12.631 1.00 58.03 255 GLU A CA 1
ATOM 2064 C C . GLU A 1 255 ? -28.112 13.535 -13.883 1.00 58.03 255 GLU A C 1
ATOM 2066 O O . GLU A 1 255 ? -27.019 14.101 -13.837 1.00 58.03 255 GLU A O 1
ATOM 2071 N N . MET A 1 256 ? -28.881 13.572 -14.980 1.00 54.12 256 MET A N 1
ATOM 2072 C CA . MET A 1 256 ? -28.475 14.252 -16.222 1.00 54.12 256 MET A CA 1
ATOM 2073 C C . MET A 1 256 ? -28.469 15.782 -16.114 1.00 54.12 256 MET A C 1
ATOM 2075 O O . MET A 1 256 ? -27.615 16.424 -16.720 1.00 54.12 256 MET A O 1
ATOM 2079 N N . GLU A 1 257 ? -29.399 16.373 -15.360 1.00 54.41 257 GLU A N 1
ATOM 2080 C CA . GLU A 1 257 ? -29.492 17.830 -15.188 1.00 54.41 257 GLU A CA 1
ATOM 2081 C C . GLU A 1 257 ? -28.536 18.381 -14.118 1.00 54.41 257 GLU A C 1
ATOM 2083 O O . GLU A 1 257 ? -28.448 19.595 -13.945 1.00 54.41 257 GLU A O 1
ATOM 2088 N N . GLY A 1 258 ? -27.813 17.518 -13.393 1.00 49.78 258 GLY A N 1
ATOM 2089 C CA . GLY A 1 258 ? -26.861 17.947 -12.366 1.00 49.78 258 GLY A CA 1
ATOM 2090 C C . GLY A 1 258 ? -27.507 18.697 -11.197 1.00 49.78 258 GLY A C 1
ATOM 2091 O O . GLY A 1 258 ? -26.826 19.475 -10.533 1.00 49.78 258 GLY A O 1
ATOM 2092 N N . ARG A 1 259 ? -28.806 18.488 -10.939 1.00 50.16 259 ARG A N 1
ATOM 2093 C CA . ARG A 1 259 ? -29.500 19.122 -9.810 1.00 50.16 259 ARG A CA 1
ATOM 2094 C C . ARG A 1 259 ? -28.964 18.538 -8.501 1.00 50.16 259 ARG A C 1
ATOM 2096 O O . ARG A 1 259 ? -29.228 17.382 -8.182 1.00 50.16 259 ARG A O 1
ATOM 2103 N N . GLU A 1 260 ? -28.199 19.336 -7.758 1.00 42.94 260 GLU A N 1
ATOM 2104 C CA . GLU A 1 260 ? -27.673 18.978 -6.428 1.00 42.94 260 GLU A CA 1
ATOM 2105 C C . GLU A 1 260 ? -28.769 18.940 -5.348 1.00 42.94 260 GLU A C 1
ATOM 2107 O O . GLU A 1 260 ? -28.614 18.268 -4.333 1.00 42.94 260 GLU A O 1
ATOM 2112 N N . SER A 1 261 ? -29.908 19.592 -5.588 1.00 42.12 261 SER A N 1
ATOM 2113 C CA . SER A 1 261 ? -31.057 19.650 -4.684 1.00 42.12 261 SER A CA 1
ATOM 2114 C C . SER A 1 261 ? -32.153 18.659 -5.085 1.00 42.12 261 SER A C 1
ATOM 2116 O O . SER A 1 261 ? -33.254 19.037 -5.483 1.00 42.12 261 SER A O 1
ATOM 2118 N N . ASP A 1 262 ? -31.862 17.363 -4.979 1.00 51.78 262 ASP A N 1
ATOM 2119 C CA . ASP A 1 262 ? -32.913 16.343 -4.959 1.00 51.78 262 ASP A CA 1
ATOM 2120 C C . ASP A 1 262 ? -33.335 16.130 -3.489 1.00 51.78 262 ASP A C 1
ATOM 2122 O O . ASP A 1 262 ? -32.545 15.588 -2.711 1.00 51.78 262 ASP A O 1
ATOM 2126 N N . PRO A 1 263 ? -34.535 16.566 -3.053 1.00 47.44 263 PRO A N 1
ATOM 2127 C CA . PRO A 1 263 ? -34.953 16.530 -1.644 1.00 47.44 263 PRO A CA 1
ATOM 2128 C C . PRO A 1 263 ? -35.129 15.109 -1.065 1.00 47.44 263 PRO A C 1
ATOM 2130 O O . PRO A 1 263 ? -35.591 14.961 0.065 1.00 47.44 263 PRO A O 1
ATOM 2133 N N . ALA A 1 264 ? -34.770 14.066 -1.820 1.00 55.47 264 ALA A N 1
ATOM 2134 C CA . ALA A 1 264 ? -34.952 12.662 -1.475 1.00 55.47 264 ALA A CA 1
ATOM 2135 C C . ALA A 1 264 ? -33.651 11.837 -1.399 1.00 55.47 264 ALA A C 1
ATOM 2137 O O . ALA A 1 264 ? -33.744 10.621 -1.290 1.00 55.47 264 ALA A O 1
ATOM 2138 N N . LEU A 1 265 ? -32.444 12.417 -1.448 1.00 69.19 265 LEU A N 1
ATOM 2139 C CA . LEU A 1 265 ? -31.217 11.618 -1.286 1.00 69.19 265 LEU A CA 1
ATOM 2140 C C . LEU A 1 265 ? -30.923 11.316 0.192 1.00 69.19 265 LEU A C 1
ATOM 2142 O O . LEU A 1 265 ? -30.920 12.205 1.040 1.00 69.19 265 LEU A O 1
ATOM 2146 N N . LEU A 1 266 ? -30.632 10.047 0.493 1.00 76.06 266 LEU A N 1
ATOM 2147 C CA . LEU A 1 266 ? -30.000 9.642 1.748 1.00 76.06 266 LEU A CA 1
ATOM 2148 C C . LEU A 1 266 ? -28.642 10.331 1.890 1.00 76.06 266 LEU A C 1
ATOM 2150 O O . LEU A 1 266 ? -27.850 10.356 0.947 1.00 76.06 266 LEU A O 1
ATOM 2154 N N . GLU A 1 267 ? -28.371 10.833 3.087 1.00 77.44 267 GLU A N 1
ATOM 2155 C CA . GLU A 1 267 ? -27.059 11.342 3.456 1.00 77.44 267 GLU A CA 1
ATOM 2156 C C . GLU A 1 267 ? -26.101 10.181 3.752 1.00 77.44 267 GLU A C 1
ATOM 2158 O O . GLU A 1 267 ? -26.458 9.216 4.431 1.00 77.44 267 GLU A O 1
ATOM 2163 N N . THR A 1 268 ? -24.886 10.274 3.218 1.00 76.88 268 THR A N 1
ATOM 2164 C CA . THR A 1 268 ? -23.832 9.259 3.300 1.00 76.88 268 THR A CA 1
ATOM 2165 C C . THR A 1 268 ? -22.613 9.829 4.013 1.00 76.88 268 THR A C 1
ATOM 2167 O O . THR A 1 268 ? -22.267 10.993 3.826 1.00 76.88 268 THR A O 1
ATOM 2170 N N . CYS A 1 269 ? -21.953 9.000 4.824 1.00 72.50 269 CYS A N 1
ATOM 2171 C CA . CYS A 1 269 ? -20.822 9.415 5.662 1.00 72.50 269 CYS A CA 1
ATOM 2172 C C . CYS A 1 269 ? -19.586 8.516 5.477 1.00 72.50 269 CYS A C 1
ATOM 2174 O O . CYS A 1 269 ? -18.703 8.488 6.327 1.00 72.50 269 CYS A O 1
ATOM 2176 N N . LEU A 1 270 ? -19.492 7.779 4.359 1.00 69.81 270 LEU A N 1
ATOM 2177 C CA . LEU A 1 270 ? -18.495 6.712 4.154 1.00 69.81 270 LEU A CA 1
ATOM 2178 C C . LEU A 1 270 ? -17.036 7.196 4.197 1.00 69.81 270 LEU A C 1
ATOM 2180 O O . LEU A 1 270 ? -16.134 6.387 4.408 1.00 69.81 270 LEU A O 1
ATOM 2184 N N . GLN A 1 271 ? -16.798 8.493 3.978 1.00 63.19 271 GLN A N 1
ATOM 2185 C CA . GLN A 1 271 ? -15.460 9.089 3.982 1.00 63.19 271 GLN A CA 1
ATOM 2186 C C . GLN A 1 271 ? -15.021 9.645 5.349 1.00 63.19 271 GLN A C 1
ATOM 2188 O O . GLN A 1 271 ? -13.852 9.990 5.485 1.00 63.19 271 GLN A O 1
ATOM 2193 N N . ALA A 1 272 ? -15.920 9.725 6.340 1.00 62.22 272 ALA A N 1
ATOM 2194 C CA . ALA A 1 272 ? -15.656 10.363 7.638 1.00 62.22 272 ALA A CA 1
ATOM 2195 C C . ALA A 1 272 ? -16.065 9.511 8.860 1.00 62.22 272 ALA A C 1
ATOM 2197 O O . ALA A 1 272 ? -15.865 9.926 10.002 1.00 62.22 272 ALA A O 1
ATOM 2198 N N . THR A 1 273 ? -16.566 8.284 8.652 1.00 59.62 273 THR A N 1
ATOM 2199 C CA . THR A 1 273 ? -16.943 7.391 9.766 1.00 59.62 273 THR A CA 1
ATOM 2200 C C . THR A 1 273 ? -15.755 6.910 10.604 1.00 59.62 273 THR A C 1
ATOM 2202 O O . THR A 1 273 ? -15.914 6.462 11.730 1.00 59.62 273 THR A O 1
ATOM 2205 N N . ASN A 1 274 ? -14.530 6.950 10.071 1.00 62.75 274 ASN A N 1
ATOM 2206 C CA . ASN A 1 274 ? -13.330 6.619 10.851 1.00 62.75 274 ASN A CA 1
ATOM 2207 C C . ASN A 1 274 ? -12.946 7.722 11.851 1.00 62.75 274 ASN A C 1
ATOM 2209 O O . ASN A 1 274 ? -12.090 7.487 12.701 1.00 62.75 274 ASN A O 1
ATOM 2213 N N . THR A 1 275 ? -13.544 8.908 11.732 1.00 61.28 275 THR A N 1
ATOM 2214 C CA . THR A 1 275 ? -13.316 10.060 12.611 1.00 61.28 275 THR A CA 1
ATOM 2215 C C . THR A 1 275 ? -14.558 10.426 13.420 1.00 61.28 275 THR A C 1
ATOM 2217 O O . THR A 1 275 ? -14.609 11.504 14.003 1.00 61.28 275 THR A O 1
ATOM 2220 N N . SER A 1 276 ? -15.545 9.528 13.469 1.00 64.94 276 SER A N 1
ATOM 2221 C CA . SER A 1 276 ? -16.796 9.709 14.200 1.00 64.94 276 SER A CA 1
ATOM 2222 C C . SER A 1 276 ? -17.616 10.934 13.737 1.00 64.94 276 SER A C 1
ATOM 2224 O O . SER A 1 276 ? -18.204 11.612 14.585 1.00 64.94 276 SER A O 1
ATOM 2226 N N . ILE A 1 277 ? -17.606 11.254 12.428 1.00 67.94 277 ILE A N 1
ATOM 2227 C CA . ILE A 1 277 ? -18.342 12.397 11.853 1.00 67.94 277 ILE A CA 1
ATOM 2228 C C . ILE A 1 277 ? -19.354 11.970 10.796 1.00 67.94 277 ILE A C 1
ATOM 2230 O O . ILE A 1 277 ? -19.012 11.455 9.723 1.00 67.94 277 ILE A O 1
ATOM 2234 N N . CYS A 1 278 ? -20.609 12.340 11.047 1.00 73.00 278 CYS A N 1
ATOM 2235 C CA . CYS A 1 278 ? -21.695 12.130 10.109 1.00 73.00 278 CYS A CA 1
ATOM 2236 C C . CYS A 1 278 ? -22.821 13.148 10.327 1.00 73.00 278 CYS A C 1
ATOM 2238 O O . CYS A 1 278 ? -23.674 13.007 11.203 1.00 73.00 278 CYS A O 1
ATOM 2240 N N . ALA A 1 279 ? -22.867 14.194 9.497 1.00 69.81 279 ALA A N 1
ATOM 2241 C CA . ALA A 1 279 ? -23.788 15.320 9.685 1.00 69.81 279 ALA A CA 1
ATOM 2242 C C . ALA A 1 279 ? -25.278 14.907 9.704 1.00 69.81 279 ALA A C 1
ATOM 2244 O O . ALA A 1 279 ? -26.075 15.469 10.462 1.00 69.81 279 ALA A O 1
ATOM 2245 N N . GLY A 1 280 ? -25.672 13.886 8.942 1.00 69.69 280 GLY A N 1
ATOM 2246 C CA . GLY A 1 280 ? -27.043 13.362 8.941 1.00 69.69 280 GLY A CA 1
ATOM 2247 C C . GLY A 1 280 ? -27.422 12.688 10.251 1.00 69.69 280 GLY A C 1
ATOM 2248 O O . GLY A 1 280 ? -28.577 12.753 10.698 1.00 69.69 280 GLY A O 1
ATOM 2249 N N . THR A 1 281 ? -26.440 12.075 10.913 1.00 71.75 281 THR A N 1
ATOM 2250 C CA . THR A 1 281 ? -26.635 11.484 12.228 1.00 71.75 281 THR A CA 1
ATOM 2251 C C . THR A 1 281 ? -26.452 12.504 13.349 1.00 71.75 281 THR A C 1
ATOM 2253 O O . THR A 1 281 ? -27.144 12.456 14.353 1.00 71.75 281 THR A O 1
ATOM 2256 N N . GLU A 1 282 ? -25.662 13.544 13.176 1.00 69.44 282 GLU A N 1
ATOM 2257 C CA . GLU A 1 282 ? -25.513 14.568 14.213 1.00 69.44 282 GLU A CA 1
ATOM 2258 C C . GLU A 1 282 ? -26.691 15.550 14.282 1.00 69.44 282 GLU A C 1
ATOM 2260 O O . GLU A 1 282 ? -27.073 15.989 15.365 1.00 69.44 282 GLU A O 1
ATOM 2265 N N . ARG A 1 283 ? -27.342 15.848 13.148 1.00 67.31 283 ARG A N 1
ATOM 2266 C CA . ARG A 1 283 ? -28.412 16.860 13.079 1.00 67.31 283 ARG A CA 1
ATOM 2267 C C . ARG A 1 283 ? -29.749 16.461 13.703 1.00 67.31 283 ARG A C 1
ATOM 2269 O O . ARG A 1 283 ? -30.570 17.345 13.950 1.00 67.31 283 ARG A O 1
ATOM 2276 N N . ALA A 1 284 ? -30.040 15.172 13.917 1.00 63.44 284 ALA A N 1
ATOM 2277 C CA . ALA A 1 284 ? -31.395 14.818 14.370 1.00 63.44 284 ALA A CA 1
ATOM 2278 C C . ALA A 1 284 ? -31.608 15.052 15.875 1.00 63.44 284 ALA A C 1
ATOM 2280 O O . ALA A 1 284 ? -30.830 14.604 16.715 1.00 63.44 284 ALA A O 1
ATOM 2281 N N . ILE A 1 285 ? -32.705 15.744 16.173 1.00 56.75 285 ILE A N 1
ATOM 2282 C CA . ILE A 1 285 ? -33.118 16.230 17.493 1.00 56.75 285 ILE A CA 1
ATOM 2283 C C . ILE A 1 285 ? -33.898 15.182 18.302 1.00 56.75 285 ILE A C 1
ATOM 2285 O O . ILE A 1 285 ? -34.394 14.189 17.767 1.00 56.75 285 ILE A O 1
ATOM 2289 N N . ALA A 1 286 ? -34.054 15.426 19.605 1.00 55.28 286 ALA A N 1
ATOM 2290 C CA . ALA A 1 286 ? -34.854 14.582 20.490 1.00 55.28 286 ALA A CA 1
ATOM 2291 C C . ALA A 1 286 ? -36.306 14.427 20.003 1.00 55.28 286 ALA A C 1
ATOM 2293 O O . ALA A 1 286 ? -36.984 15.410 19.713 1.00 55.28 286 ALA A O 1
ATOM 2294 N N . GLY A 1 287 ? -36.767 13.175 19.900 1.00 56.31 287 GLY A N 1
ATOM 2295 C CA . GLY A 1 287 ? -38.073 12.808 19.340 1.00 56.31 287 GLY A CA 1
ATOM 2296 C C . GLY A 1 287 ? -38.083 12.517 17.832 1.00 56.31 287 GLY A C 1
ATOM 2297 O O . GLY A 1 287 ? -39.103 12.050 17.329 1.00 56.31 287 GLY A O 1
ATOM 2298 N N . ALA A 1 288 ? -36.975 12.739 17.113 1.00 67.69 288 ALA A N 1
ATOM 2299 C CA . ALA A 1 288 ? -36.863 12.384 15.700 1.00 67.69 288 ALA A CA 1
ATOM 2300 C C . ALA A 1 288 ? -36.667 10.869 15.490 1.00 67.69 288 ALA A C 1
ATOM 2302 O O . ALA A 1 288 ? -35.984 10.186 16.260 1.00 67.69 288 ALA A O 1
ATOM 2303 N N . GLU A 1 289 ? -37.256 10.355 14.408 1.00 72.81 289 GLU A N 1
ATOM 2304 C CA . GLU A 1 289 ? -36.999 9.017 13.875 1.00 72.81 289 GLU A CA 1
ATOM 2305 C C . GLU A 1 289 ? -35.953 9.090 12.772 1.00 72.81 289 GLU A C 1
ATOM 2307 O O . GLU A 1 289 ? -36.078 9.874 11.833 1.00 72.81 289 GLU A O 1
ATOM 2312 N N . ILE A 1 290 ? -34.930 8.249 12.872 1.00 77.69 290 ILE A N 1
ATOM 2313 C CA . ILE A 1 290 ? -33.803 8.251 11.946 1.00 77.69 290 ILE A CA 1
ATOM 2314 C C . ILE A 1 290 ? -33.845 6.950 11.168 1.00 77.69 290 ILE A C 1
ATOM 2316 O O . ILE A 1 290 ? -33.882 5.864 11.744 1.00 77.69 290 ILE A O 1
ATOM 2320 N N . SER A 1 291 ? -33.853 7.065 9.847 1.00 78.31 291 SER A N 1
ATOM 2321 C CA . SER A 1 291 ? -33.801 5.921 8.950 1.00 78.31 291 SER A CA 1
ATOM 2322 C C . SER A 1 291 ? -32.355 5.660 8.557 1.00 78.31 291 SER A C 1
ATOM 2324 O O . SER A 1 291 ? -31.759 6.480 7.869 1.00 78.31 291 SER A O 1
ATOM 2326 N N . VAL A 1 292 ? -31.817 4.511 8.946 1.00 82.06 292 VAL A N 1
ATOM 2327 C CA . VAL A 1 292 ? -30.497 4.039 8.520 1.00 82.06 292 VAL A CA 1
ATOM 2328 C C . VAL A 1 292 ? -30.699 2.953 7.478 1.00 82.06 292 VAL A C 1
ATOM 2330 O O . VAL A 1 292 ? -31.398 1.971 7.719 1.00 82.06 292 VAL A O 1
ATOM 2333 N N . VAL A 1 293 ? -30.121 3.142 6.299 1.00 83.62 293 VAL A N 1
ATOM 2334 C CA . VAL A 1 293 ? -30.203 2.179 5.200 1.00 83.62 293 VAL A CA 1
ATOM 2335 C C . VAL A 1 293 ? -28.828 1.567 5.004 1.00 83.62 293 VAL A C 1
ATOM 2337 O O . VAL A 1 293 ? -27.846 2.286 4.852 1.00 83.62 293 VAL A O 1
ATOM 2340 N N . VAL A 1 294 ? -28.768 0.239 4.991 1.00 86.00 294 VAL A N 1
ATOM 2341 C CA . VAL A 1 294 ? -27.533 -0.515 4.774 1.00 86.00 294 VAL A CA 1
ATOM 2342 C C . VAL A 1 294 ? -27.673 -1.323 3.493 1.00 86.00 294 VAL A C 1
ATOM 2344 O O . VAL A 1 294 ? -28.666 -2.030 3.305 1.00 86.00 294 VAL A O 1
ATOM 2347 N N . TYR A 1 295 ? -26.679 -1.218 2.613 1.00 87.06 295 TYR A N 1
ATOM 2348 C CA . TYR A 1 295 ? -26.572 -2.018 1.397 1.00 87.06 295 TYR A CA 1
ATOM 2349 C C . TYR A 1 295 ? -25.483 -3.075 1.562 1.00 87.06 295 TYR A C 1
ATOM 2351 O O . TYR A 1 295 ? -24.357 -2.746 1.931 1.00 87.06 295 TYR A O 1
ATOM 2359 N N . ASN A 1 296 ? -25.802 -4.334 1.265 1.00 87.50 296 ASN A N 1
ATOM 2360 C CA . ASN A 1 296 ? -24.825 -5.418 1.248 1.00 87.50 296 ASN A CA 1
ATOM 2361 C C . ASN A 1 296 ? -24.416 -5.742 -0.199 1.00 87.50 296 ASN A C 1
ATOM 2363 O O . ASN A 1 296 ? -25.187 -6.398 -0.903 1.00 87.50 296 ASN A O 1
ATOM 2367 N N . PRO A 1 297 ? -23.207 -5.350 -0.644 1.00 90.00 297 PRO A N 1
ATOM 2368 C CA . PRO A 1 297 ? -22.726 -5.632 -1.996 1.00 90.00 297 PRO A CA 1
ATOM 2369 C C . PRO A 1 297 ? -22.179 -7.059 -2.180 1.00 90.00 297 PRO A C 1
ATOM 2371 O O . PRO A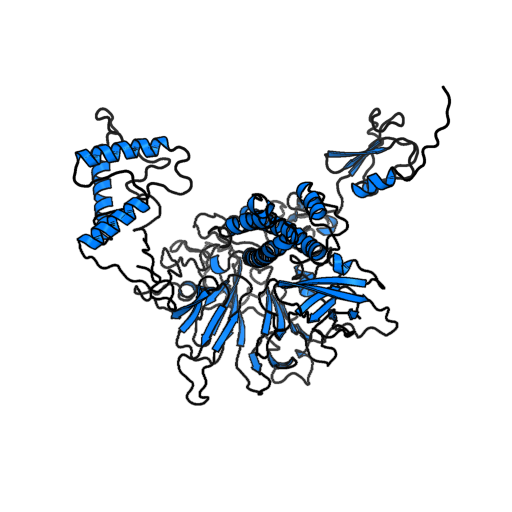 1 297 ? -21.710 -7.406 -3.269 1.00 90.00 297 PRO A O 1
ATOM 2374 N N . LEU A 1 298 ? -22.191 -7.895 -1.137 1.00 87.88 298 LEU A N 1
ATOM 2375 C CA . LEU A 1 298 ? -21.666 -9.257 -1.180 1.00 87.88 298 LEU A CA 1
ATOM 2376 C C . LEU A 1 298 ? -22.729 -10.259 -1.644 1.00 87.88 298 LEU A C 1
ATOM 2378 O O . LEU A 1 298 ? -23.926 -10.115 -1.396 1.00 87.88 298 LEU A O 1
ATOM 2382 N N . GLY A 1 299 ? -22.263 -11.334 -2.284 1.00 87.12 299 GLY A N 1
ATOM 2383 C CA . GLY A 1 299 ? -23.092 -12.463 -2.728 1.00 87.12 299 GLY A CA 1
ATOM 2384 C C . GLY A 1 299 ? -23.520 -13.420 -1.606 1.00 87.12 299 GLY A C 1
ATOM 2385 O O . GLY A 1 299 ? -24.119 -14.456 -1.883 1.00 87.12 299 GLY A O 1
ATOM 2386 N N . PHE A 1 300 ? -23.228 -13.087 -0.350 1.00 80.81 300 PHE A N 1
ATOM 2387 C CA . PHE A 1 300 ? -23.594 -13.852 0.839 1.00 80.81 300 PHE A CA 1
ATOM 2388 C C . PHE A 1 300 ? -23.995 -12.907 1.980 1.00 80.81 300 PHE A C 1
ATOM 2390 O O . PHE A 1 300 ? -23.759 -11.701 1.915 1.00 80.81 300 PHE A O 1
ATOM 2397 N N . ILE A 1 301 ? -24.658 -13.454 3.002 1.00 69.69 301 ILE A N 1
ATOM 2398 C CA . ILE A 1 301 ? -24.934 -12.723 4.242 1.00 69.69 301 ILE A CA 1
ATOM 2399 C C . ILE A 1 301 ? -23.616 -12.723 5.020 1.00 69.69 301 ILE A C 1
ATOM 2401 O O . ILE A 1 301 ? -23.133 -13.818 5.322 1.00 69.69 301 ILE A O 1
ATOM 2405 N N . PRO A 1 302 ? -23.008 -11.561 5.306 1.00 61.62 302 PRO A N 1
ATOM 2406 C CA . PRO A 1 302 ? -21.858 -11.509 6.194 1.00 61.62 302 PRO A CA 1
ATOM 2407 C C . PRO A 1 302 ? -22.262 -12.152 7.525 1.00 61.62 302 PRO A C 1
ATOM 2409 O O . PRO A 1 302 ? -23.372 -11.909 8.004 1.00 61.62 302 PRO A O 1
ATOM 2412 N N . GLY A 1 303 ? -21.390 -12.949 8.149 1.00 48.47 303 GLY A N 1
ATOM 2413 C CA . GLY A 1 303 ? -21.510 -13.099 9.603 1.00 48.47 303 GLY A CA 1
ATOM 2414 C C . GLY A 1 303 ? -21.541 -11.690 10.210 1.00 48.47 303 GLY A C 1
ATOM 2415 O O . GLY A 1 303 ? -20.894 -10.814 9.641 1.00 48.47 303 GLY A O 1
ATOM 2416 N N . ALA A 1 304 ? -22.372 -11.457 11.231 1.00 44.78 304 ALA A N 1
ATOM 2417 C CA . ALA A 1 304 ? -22.754 -10.142 11.777 1.00 44.78 304 ALA A CA 1
ATOM 2418 C C . ALA A 1 304 ? -21.850 -8.966 11.339 1.00 44.78 304 ALA A C 1
ATOM 2420 O O . ALA A 1 304 ? -20.705 -8.837 11.766 1.00 44.78 304 ALA A O 1
ATOM 2421 N N . ALA A 1 305 ? -22.359 -8.133 10.427 1.00 39.53 305 ALA A N 1
ATOM 2422 C CA . ALA A 1 305 ? -21.719 -6.873 10.082 1.00 39.53 305 ALA A CA 1
ATOM 2423 C C . ALA A 1 305 ? -22.144 -5.837 11.130 1.00 39.53 305 ALA A C 1
ATOM 2425 O O . ALA A 1 305 ? -23.310 -5.430 11.160 1.00 39.53 305 ALA A O 1
ATOM 2426 N N . GLU A 1 306 ? -21.214 -5.424 11.989 1.00 44.78 306 GLU A N 1
ATOM 2427 C CA . GLU A 1 306 ? -21.425 -4.277 12.870 1.00 44.78 306 GLU A CA 1
ATOM 2428 C C . GLU A 1 306 ? -21.629 -3.023 12.013 1.00 44.78 306 GLU A C 1
ATOM 2430 O O . GLU A 1 306 ? -20.807 -2.680 11.162 1.00 44.78 306 GLU A O 1
ATOM 2435 N N . THR A 1 307 ? -22.759 -2.347 12.208 1.00 43.09 307 THR A N 1
ATOM 2436 C CA . THR A 1 307 ? -23.001 -1.014 11.653 1.00 43.09 307 THR A CA 1
ATOM 2437 C C . THR A 1 307 ? -22.945 -0.017 12.803 1.00 43.09 307 THR A C 1
ATOM 2439 O O . THR A 1 307 ? -23.736 -0.108 13.744 1.00 43.09 307 THR A O 1
ATOM 2442 N N . ALA A 1 308 ? -22.006 0.926 12.733 1.00 37.94 308 ALA A N 1
ATOM 2443 C CA . ALA A 1 308 ? -21.891 2.039 13.671 1.00 37.94 308 ALA A CA 1
ATOM 2444 C C . ALA A 1 308 ? -22.577 3.296 13.102 1.00 37.94 308 ALA A C 1
ATOM 2446 O O . ALA A 1 308 ? -22.502 3.569 11.905 1.00 37.94 308 ALA A O 1
ATOM 2447 N N . VAL A 1 309 ? -23.279 4.041 13.955 1.00 42.38 309 VAL A N 1
ATOM 2448 C CA . VAL A 1 309 ? -24.033 5.265 13.638 1.00 42.38 309 VAL A CA 1
ATOM 2449 C C . VAL A 1 309 ? -23.728 6.321 14.708 1.00 42.38 309 VAL A C 1
ATOM 2451 O O . VAL A 1 309 ? -24.146 6.176 15.849 1.00 42.38 309 VAL A O 1
ATOM 2454 N N . GLU A 1 310 ? -23.028 7.403 14.378 1.00 37.66 310 GLU A N 1
ATOM 2455 C CA . GLU A 1 310 ? -22.499 8.386 15.353 1.00 37.66 310 GLU A CA 1
ATOM 2456 C C . GLU A 1 310 ? -23.557 9.397 15.833 1.00 37.66 310 GLU A C 1
ATOM 2458 O O . GLU A 1 310 ? -24.190 10.029 14.988 1.00 37.66 310 GLU A O 1
ATOM 2463 N N . ARG A 1 311 ? -23.780 9.582 17.152 1.00 41.94 311 ARG A N 1
ATOM 2464 C CA . ARG A 1 311 ? -24.788 10.513 17.727 1.00 41.94 311 ARG A CA 1
ATOM 2465 C C . ARG A 1 311 ? -24.537 11.001 19.167 1.00 41.94 311 ARG A C 1
ATOM 2467 O O . ARG A 1 311 ? -23.857 10.399 19.978 1.00 41.94 311 ARG A O 1
ATOM 2474 N N . THR A 1 312 ? -25.216 12.084 19.544 1.00 33.41 312 THR A N 1
ATOM 2475 C CA . THR A 1 312 ? -25.049 12.824 20.812 1.00 33.41 312 THR A CA 1
ATOM 2476 C C . THR A 1 312 ? -25.853 12.312 22.032 1.00 33.41 312 THR A C 1
ATOM 2478 O O . THR A 1 312 ? -25.789 12.945 23.085 1.00 33.41 312 THR A O 1
ATOM 2481 N N . GLN A 1 313 ? -26.646 11.226 21.948 1.00 32.28 313 GLN A N 1
ATOM 2482 C CA . GLN A 1 313 ? -27.591 10.824 23.025 1.00 32.28 313 GLN A CA 1
ATOM 2483 C C . GLN A 1 313 ? -27.649 9.309 23.333 1.00 32.28 313 GLN A C 1
ATOM 2485 O O . GLN A 1 313 ? -27.226 8.491 22.527 1.00 32.28 313 GLN A O 1
ATOM 2490 N N . LYS A 1 314 ? -28.176 8.949 24.523 1.00 35.84 314 LYS A N 1
ATOM 2491 C CA . LYS A 1 314 ? -27.902 7.686 25.255 1.00 35.84 314 LYS A CA 1
ATOM 2492 C C . LYS A 1 314 ? -28.864 6.488 25.066 1.00 35.84 314 LYS A C 1
ATOM 2494 O O . LYS A 1 314 ? -28.539 5.422 25.578 1.00 35.84 314 LYS A O 1
ATOM 2499 N N . LEU A 1 315 ? -30.025 6.583 24.402 1.00 34.00 315 LEU A N 1
ATOM 2500 C CA . LEU A 1 315 ? -30.991 5.456 24.345 1.00 34.00 315 LEU A CA 1
ATOM 2501 C C . LEU A 1 315 ? -31.783 5.373 23.028 1.00 34.00 315 LEU A C 1
ATOM 2503 O O . LEU A 1 315 ? -32.325 6.379 22.567 1.00 34.00 315 LEU A O 1
ATOM 2507 N N . PHE A 1 316 ? -31.919 4.151 22.482 1.00 43.94 316 PHE A N 1
ATOM 2508 C CA . PHE A 1 316 ? -32.539 3.896 21.171 1.00 43.94 316 PHE A CA 1
ATOM 2509 C C . PHE A 1 316 ? -33.355 2.598 21.107 1.00 43.94 316 PHE A C 1
ATOM 2511 O O . PHE A 1 316 ? -32.962 1.622 21.735 1.00 43.94 316 PHE A O 1
ATOM 2518 N N . ASN A 1 317 ? -34.425 2.562 20.299 1.00 39.97 317 ASN A N 1
ATOM 2519 C CA . ASN A 1 317 ? -35.149 1.335 19.911 1.00 39.97 317 ASN A CA 1
ATOM 2520 C C . ASN A 1 317 ? -35.113 1.141 18.384 1.00 39.97 317 ASN A C 1
ATOM 2522 O O . ASN A 1 317 ? -35.294 2.116 17.650 1.00 39.97 317 ASN A O 1
ATOM 2526 N N . LEU A 1 318 ? -34.956 -0.111 17.930 1.00 41.72 318 LEU A N 1
ATOM 2527 C CA . LEU A 1 318 ? -34.896 -0.510 16.514 1.00 41.72 318 LEU A CA 1
ATOM 2528 C C . LEU A 1 318 ? -36.180 -1.210 16.020 1.00 41.72 318 LEU A C 1
ATOM 2530 O O . LEU A 1 318 ? -36.769 -2.004 16.748 1.00 41.72 318 LEU A O 1
ATOM 2534 N N . LYS A 1 319 ? -36.622 -0.962 14.779 1.00 38.97 319 LYS A N 1
ATOM 2535 C CA . LYS A 1 319 ? -37.626 -1.800 14.079 1.00 38.97 319 LYS A CA 1
ATOM 2536 C C . LYS A 1 319 ? -37.059 -2.260 12.733 1.00 38.97 319 LYS A C 1
ATOM 2538 O O . LYS A 1 319 ? -36.767 -1.421 11.888 1.00 38.97 319 LYS A O 1
ATOM 2543 N N . ASP A 1 320 ? -36.904 -3.572 12.575 1.00 44.75 320 ASP A N 1
ATOM 2544 C CA . ASP A 1 320 ? -36.354 -4.267 11.394 1.00 44.75 320 ASP A CA 1
ATOM 2545 C C . ASP A 1 320 ? -37.482 -4.858 10.511 1.00 44.75 320 ASP A C 1
ATOM 2547 O O . ASP A 1 320 ? -38.628 -4.913 10.947 1.00 44.75 320 ASP A O 1
ATOM 2551 N N . SER A 1 321 ? -37.224 -5.320 9.285 1.00 34.19 321 SER A N 1
ATOM 2552 C CA . SER A 1 321 ? -38.211 -6.004 8.437 1.00 34.19 321 SER A CA 1
ATOM 2553 C C . SER A 1 321 ? -37.664 -7.270 7.752 1.00 34.19 321 SER A C 1
ATOM 2555 O O . SER A 1 321 ? -37.014 -7.213 6.714 1.00 34.19 321 SER A O 1
ATOM 2557 N N . GLN A 1 322 ? -38.073 -8.417 8.314 1.00 44.38 322 GLN A N 1
ATOM 2558 C CA . GLN A 1 322 ? -38.264 -9.760 7.728 1.00 44.38 322 GLN A CA 1
ATOM 2559 C C . GLN A 1 322 ? -37.059 -10.576 7.207 1.00 44.38 322 GLN A C 1
ATOM 2561 O O . GLN A 1 322 ? -36.889 -10.808 6.013 1.00 44.38 322 GLN A O 1
ATOM 2566 N N . LYS A 1 323 ? -36.338 -11.178 8.163 1.00 41.50 323 LYS A N 1
ATOM 2567 C CA . LYS A 1 323 ? -36.079 -12.639 8.382 1.00 41.50 323 LYS A CA 1
ATOM 2568 C C . LYS A 1 323 ? -35.191 -12.799 9.629 1.00 41.50 323 LYS A C 1
ATOM 2570 O O . LYS A 1 323 ? -35.258 -13.800 10.335 1.00 41.50 323 LYS A O 1
ATOM 2575 N N . CYS A 1 324 ? -34.449 -11.736 9.901 1.00 47.62 324 CYS A N 1
ATOM 2576 C CA . CYS A 1 324 ? -33.996 -11.213 11.176 1.00 47.62 324 CYS A CA 1
ATOM 2577 C C . CYS A 1 324 ? -35.257 -10.727 11.944 1.00 47.62 324 CYS A C 1
ATOM 2579 O O . CYS A 1 324 ? -36.166 -10.142 11.343 1.00 47.62 324 CYS A O 1
ATOM 2581 N N . ARG A 1 325 ? -35.444 -11.113 13.213 1.00 41.00 325 ARG A N 1
ATOM 2582 C CA . ARG A 1 325 ? -36.702 -10.856 13.947 1.00 41.00 325 ARG A CA 1
ATOM 2583 C C . ARG A 1 325 ? -36.869 -9.357 14.226 1.00 41.00 325 ARG A C 1
ATOM 2585 O O . ARG A 1 325 ? -35.999 -8.743 14.823 1.00 41.00 325 ARG A O 1
ATOM 2592 N N . THR A 1 326 ? -38.046 -8.814 13.915 1.00 41.09 326 THR A N 1
ATOM 2593 C CA . THR A 1 326 ? -38.548 -7.539 14.453 1.00 41.09 326 THR A CA 1
ATOM 2594 C C . THR A 1 326 ? -38.565 -7.584 15.976 1.00 41.09 326 THR A C 1
ATOM 2596 O O . THR A 1 326 ? -39.466 -8.190 16.562 1.00 41.09 326 THR A O 1
ATOM 2599 N N . GLN A 1 327 ? -37.609 -6.931 16.624 1.00 42.12 327 GLN A N 1
ATOM 2600 C CA . GLN A 1 327 ? -37.678 -6.663 18.052 1.00 42.12 327 GLN A CA 1
ATOM 2601 C C . GLN A 1 327 ? -37.160 -5.254 18.319 1.00 42.12 327 GLN A C 1
ATOM 2603 O O . GLN A 1 327 ? -36.151 -4.847 17.754 1.00 42.12 327 GLN A O 1
ATOM 2608 N N . GLU A 1 328 ? -37.854 -4.514 19.184 1.00 47.09 328 GLU A N 1
ATOM 2609 C CA . GLU A 1 328 ? -37.291 -3.292 19.749 1.00 47.09 328 GLU A CA 1
ATOM 2610 C C . GLU A 1 328 ? -36.110 -3.679 20.639 1.00 47.09 328 GLU A C 1
ATOM 2612 O O . GLU A 1 328 ? -36.282 -4.294 21.694 1.00 47.09 328 GLU A O 1
ATOM 2617 N N . VAL A 1 329 ? -34.903 -3.359 20.178 1.00 50.25 329 VAL A N 1
ATOM 2618 C CA . VAL A 1 329 ? -33.659 -3.607 20.909 1.00 50.25 329 VAL A CA 1
ATOM 2619 C C . VAL A 1 329 ? -33.088 -2.276 21.378 1.00 50.25 329 VAL A C 1
ATOM 2621 O O . VAL A 1 329 ? -32.973 -1.343 20.585 1.00 50.25 329 VAL A O 1
ATOM 2624 N N . ARG A 1 330 ? -32.735 -2.208 22.670 1.00 53.25 330 ARG A N 1
ATOM 2625 C CA . ARG A 1 330 ? -31.926 -1.116 23.222 1.00 53.25 330 ARG A CA 1
ATOM 2626 C C . ARG A 1 330 ? -30.499 -1.238 22.712 1.00 53.25 330 ARG A C 1
ATOM 2628 O O . ARG A 1 330 ? -29.882 -2.279 22.933 1.00 53.25 330 ARG A O 1
ATOM 2635 N N . LEU A 1 331 ? -30.007 -0.193 22.059 1.00 54.78 331 LEU A N 1
ATOM 2636 C CA . LEU A 1 331 ? -28.681 -0.197 21.447 1.00 54.78 331 LEU A CA 1
ATOM 2637 C C . LEU A 1 331 ? -27.583 0.169 22.448 1.00 54.78 331 LEU A C 1
ATOM 2639 O O . LEU A 1 331 ? -27.813 1.046 23.288 1.00 54.78 331 LEU A O 1
ATOM 2643 N N . PRO A 1 332 ? -26.406 -0.475 22.368 1.00 52.72 332 PRO A N 1
ATOM 2644 C CA . PRO A 1 332 ? -25.226 0.021 23.048 1.00 52.72 332 PRO A CA 1
ATOM 2645 C C . PRO A 1 332 ? -24.837 1.380 22.459 1.00 52.72 332 PRO A C 1
ATOM 2647 O O . PRO A 1 332 ? -24.893 1.599 21.247 1.00 52.72 332 PRO A O 1
ATOM 2650 N N . VAL A 1 333 ? -24.466 2.290 23.351 1.00 56.47 333 VAL A N 1
ATOM 2651 C CA . VAL A 1 333 ? -23.999 3.629 23.010 1.00 56.47 333 VAL A CA 1
ATOM 2652 C C . VAL A 1 333 ? -22.558 3.739 23.483 1.00 56.47 333 VAL A C 1
ATOM 2654 O O . VAL A 1 333 ? -22.281 3.481 24.654 1.00 56.47 333 VAL A O 1
ATOM 2657 N N . ILE A 1 334 ? -21.660 4.082 22.568 1.00 59.22 334 ILE A N 1
ATOM 2658 C CA . ILE A 1 334 ? -20.218 4.122 22.767 1.00 59.22 334 ILE A CA 1
ATOM 2659 C C . ILE A 1 334 ? -19.759 5.564 22.854 1.00 59.22 334 ILE A C 1
ATOM 2661 O O . ILE A 1 334 ? -19.921 6.281 21.889 1.00 59.22 334 ILE A O 1
ATOM 2665 N N . ALA A 1 335 ? -19.191 6.032 23.966 1.00 59.03 335 ALA A N 1
ATOM 2666 C CA . ALA A 1 335 ? -18.642 7.397 24.009 1.00 59.03 335 ALA A CA 1
ATOM 2667 C C . ALA A 1 335 ? -17.572 7.568 22.920 1.00 59.03 335 ALA A C 1
ATOM 2669 O O . ALA A 1 335 ? -16.793 6.650 22.733 1.00 59.03 335 ALA A O 1
ATOM 2670 N N . ASN A 1 336 ? -17.467 8.691 22.218 1.00 59.31 336 ASN A N 1
ATOM 2671 C CA . ASN A 1 336 ? -16.447 8.850 21.172 1.00 59.31 336 ASN A CA 1
ATOM 2672 C C . ASN A 1 336 ? -15.017 8.869 21.742 1.00 59.31 336 ASN A C 1
ATOM 2674 O O . ASN A 1 336 ? -14.801 9.227 22.902 1.00 59.31 336 ASN A O 1
ATOM 2678 N N . SER A 1 337 ? -14.017 8.476 20.944 1.00 61.75 337 SER A N 1
ATOM 2679 C CA . SER A 1 337 ? -12.615 8.551 21.377 1.00 61.75 337 SER A CA 1
ATOM 2680 C C . SER A 1 337 ? -12.150 10.005 21.400 1.00 61.75 337 SER A C 1
ATOM 2682 O O . SER A 1 337 ? -11.950 10.612 20.350 1.00 61.75 337 SER A O 1
ATOM 2684 N N . GLN A 1 338 ? -11.940 10.559 22.599 1.00 59.97 338 GLN A N 1
ATOM 2685 C CA . GLN A 1 338 ? -11.440 11.930 22.772 1.00 59.97 338 GLN A CA 1
ATOM 2686 C C . GLN A 1 338 ? -10.108 12.155 22.048 1.00 59.97 338 GLN A C 1
ATOM 2688 O O . GLN A 1 338 ? -9.887 13.241 21.533 1.00 59.97 338 GLN A O 1
ATOM 2693 N N . PHE A 1 339 ? -9.264 11.123 21.946 1.00 60.41 339 PHE A N 1
ATOM 2694 C CA . PHE A 1 339 ? -8.011 11.190 21.195 1.00 60.41 339 PHE A CA 1
ATOM 2695 C C . PHE A 1 339 ? -8.234 11.277 19.684 1.00 60.41 339 PHE A C 1
ATOM 2697 O O . PHE A 1 339 ? -7.587 12.071 19.017 1.00 60.41 339 PHE A O 1
ATOM 2704 N N . VAL A 1 340 ? -9.170 10.498 19.126 1.00 59.50 340 VAL A N 1
ATOM 2705 C CA . VAL A 1 340 ? -9.491 10.584 17.688 1.00 59.50 340 VAL A CA 1
ATOM 2706 C C . VAL A 1 340 ? -10.059 11.966 17.358 1.00 59.50 340 VAL A C 1
ATOM 2708 O O . VAL A 1 340 ? -9.653 12.568 16.370 1.00 59.50 340 VAL A O 1
ATOM 2711 N N . HIS A 1 341 ? -10.907 12.530 18.221 1.00 59.47 341 HIS A N 1
ATOM 2712 C CA . HIS A 1 341 ? -11.368 13.918 18.087 1.00 59.47 341 HIS A CA 1
ATOM 2713 C C . HIS A 1 341 ? -10.223 14.930 18.228 1.00 59.47 341 HIS A C 1
ATOM 2715 O O . HIS A 1 341 ? -10.111 15.850 17.420 1.00 59.47 341 HIS A O 1
ATOM 2721 N N . SER A 1 342 ? -9.323 14.735 19.198 1.00 55.75 342 SER A N 1
ATOM 2722 C CA . SER A 1 342 ? -8.217 15.660 19.469 1.00 55.75 342 SER A CA 1
ATOM 2723 C C . SER A 1 342 ? -7.091 15.609 18.448 1.00 55.75 342 SER A C 1
ATOM 2725 O O . SER A 1 342 ? -6.271 16.507 18.442 1.00 55.75 342 SER A O 1
ATOM 2727 N N . ILE A 1 343 ? -6.971 14.574 17.622 1.00 49.91 343 ILE A N 1
ATOM 2728 C CA . ILE A 1 343 ? -5.985 14.560 16.527 1.00 49.91 343 ILE A CA 1
ATOM 2729 C C . ILE A 1 343 ? -6.616 14.973 15.198 1.00 49.91 343 ILE A C 1
ATOM 2731 O O . ILE A 1 343 ? -5.918 15.464 14.319 1.00 49.91 343 ILE A O 1
ATOM 2735 N N . THR A 1 344 ? -7.927 14.776 15.035 1.00 48.12 344 THR A N 1
ATOM 2736 C CA . THR A 1 344 ? -8.618 15.106 13.785 1.00 48.12 344 THR A CA 1
ATOM 2737 C C . THR A 1 344 ? -9.103 16.552 13.752 1.00 48.12 344 THR A C 1
ATOM 2739 O O . THR A 1 344 ? -9.290 17.080 12.662 1.00 48.12 344 THR A O 1
ATOM 2742 N N . HIS A 1 345 ? -9.248 17.217 14.912 1.00 45.69 345 HIS A N 1
ATOM 2743 C CA . HIS A 1 345 ? -9.570 18.649 15.048 1.00 45.69 345 HIS A CA 1
ATOM 2744 C C . HIS A 1 345 ? -10.685 19.128 14.099 1.00 45.69 345 HIS A C 1
ATOM 2746 O O . HIS A 1 345 ? -10.683 20.269 13.631 1.00 45.69 345 HIS A O 1
ATOM 2752 N N . PHE A 1 346 ? -11.660 18.272 13.789 1.00 46.62 346 PHE A N 1
ATOM 2753 C CA . PHE A 1 346 ? -12.806 18.698 13.004 1.00 46.62 346 PHE A CA 1
ATOM 2754 C C . PHE A 1 346 ? -13.664 19.608 13.877 1.00 46.62 346 PHE A C 1
ATOM 2756 O O . PHE A 1 346 ? -14.397 19.147 14.746 1.00 46.62 346 PHE A O 1
ATOM 2763 N N . ALA A 1 347 ? -13.611 20.913 13.611 1.00 37.97 347 ALA A N 1
ATOM 2764 C CA . ALA A 1 347 ? -14.449 21.922 14.263 1.00 37.97 347 ALA A CA 1
ATOM 2765 C C . ALA A 1 347 ? -15.969 21.720 14.040 1.00 37.97 347 ALA A C 1
ATOM 2767 O O . ALA A 1 347 ? -16.771 22.543 14.474 1.00 37.97 347 ALA A O 1
ATOM 2768 N N . THR A 1 348 ? -16.379 20.657 13.341 1.00 43.78 348 THR A N 1
ATOM 2769 C CA . THR A 1 348 ? -17.755 20.407 12.901 1.00 43.78 348 THR A CA 1
ATOM 2770 C C . THR A 1 348 ? -18.412 19.176 13.530 1.00 43.78 348 THR A C 1
ATOM 2772 O O . THR A 1 348 ? -19.636 19.090 13.478 1.00 43.78 348 THR A O 1
ATOM 2775 N N . GLY A 1 349 ? -17.650 18.253 14.132 1.00 51.50 349 GLY A N 1
ATOM 2776 C CA . GLY A 1 349 ? -18.191 17.042 14.759 1.00 51.50 349 GLY A CA 1
ATOM 2777 C C . GLY A 1 349 ? -18.704 17.313 16.175 1.00 51.50 349 GLY A C 1
ATOM 2778 O O . GLY A 1 349 ? -17.936 17.621 17.080 1.00 51.50 349 GLY A O 1
ATOM 2779 N N . SER A 1 350 ? -20.012 17.195 16.383 1.00 57.66 350 SER A N 1
ATOM 2780 C CA . SER A 1 350 ? -20.691 17.390 17.673 1.00 57.66 350 SER A CA 1
ATOM 2781 C C . SER A 1 350 ? -21.056 16.077 18.377 1.00 57.66 350 SER A C 1
ATOM 2783 O O . SER A 1 350 ? -21.542 16.097 19.513 1.00 57.66 350 SER A O 1
ATOM 2785 N N . ALA A 1 351 ? -20.860 14.931 17.712 1.00 61.28 351 ALA A N 1
ATOM 2786 C CA . ALA A 1 351 ? -21.180 13.623 18.267 1.00 61.28 351 ALA A CA 1
ATOM 2787 C C . ALA A 1 351 ? -20.322 13.334 19.506 1.00 61.28 351 ALA A C 1
ATOM 2789 O O . ALA A 1 351 ? -19.094 13.374 19.474 1.00 61.28 351 ALA A O 1
ATOM 2790 N N . THR A 1 352 ? -20.982 13.000 20.613 1.00 61.50 352 THR A N 1
ATOM 2791 C CA . THR A 1 352 ? -20.315 12.567 21.850 1.00 61.50 352 THR A CA 1
ATOM 2792 C C . THR A 1 352 ? -20.309 11.053 22.005 1.00 61.50 352 THR A C 1
ATOM 2794 O O . THR A 1 352 ? -19.568 10.540 22.842 1.00 61.50 352 THR A O 1
ATOM 2797 N N . HIS A 1 353 ? -21.128 10.342 21.229 1.00 67.50 353 HIS A N 1
ATOM 2798 C CA . HIS A 1 353 ? -21.235 8.894 21.268 1.00 67.50 353 HIS A CA 1
ATOM 2799 C C . HIS A 1 353 ? -21.452 8.289 19.861 1.00 67.50 353 HIS A C 1
ATOM 2801 O O . HIS A 1 353 ? -21.759 8.990 18.902 1.00 67.50 353 HIS A O 1
ATOM 2807 N N . GLU A 1 354 ? -21.362 6.968 19.751 1.00 67.56 354 GLU A N 1
ATOM 2808 C CA . GLU A 1 354 ? -21.696 6.143 18.596 1.00 67.56 354 GLU A CA 1
ATOM 2809 C C . GLU A 1 354 ? -22.720 5.096 19.003 1.00 67.56 354 GLU A C 1
ATOM 2811 O O . GLU A 1 354 ? -22.746 4.611 20.128 1.00 67.56 354 GLU A O 1
ATOM 2816 N N . VAL A 1 355 ? -23.586 4.732 18.080 1.00 68.56 355 VAL A N 1
ATOM 2817 C CA . VAL A 1 355 ? -24.618 3.724 18.256 1.00 68.56 355 VAL A CA 1
ATOM 2818 C C . VAL A 1 355 ? -24.229 2.546 17.391 1.00 68.56 355 VAL A C 1
ATOM 2820 O O . VAL A 1 355 ? -24.191 2.675 16.171 1.00 68.56 355 VAL A O 1
ATOM 2823 N N . VAL A 1 356 ? -23.955 1.399 18.002 1.00 68.44 356 VAL A N 1
ATOM 2824 C CA . VAL A 1 356 ? -23.525 0.202 17.268 1.00 68.44 356 VAL A CA 1
ATOM 2825 C C . VAL A 1 356 ? -24.617 -0.851 17.325 1.00 68.44 356 VAL A C 1
ATOM 2827 O O . VAL A 1 356 ? -25.223 -1.078 18.373 1.00 68.44 356 VAL A O 1
ATOM 2830 N N . PHE A 1 357 ? -24.908 -1.478 16.189 1.00 68.75 357 PHE A N 1
ATOM 2831 C CA . PHE A 1 357 ? -25.868 -2.572 16.119 1.00 68.75 357 PHE A CA 1
ATOM 2832 C C . PHE A 1 357 ? -25.523 -3.573 15.020 1.00 68.75 357 PHE A C 1
ATOM 2834 O O . PHE A 1 357 ? -24.935 -3.223 13.994 1.00 68.75 357 PHE A O 1
ATOM 2841 N N . ASP A 1 358 ? -25.954 -4.816 15.221 1.00 67.00 358 ASP A N 1
ATOM 2842 C CA . ASP A 1 358 ? -25.818 -5.870 14.223 1.00 67.00 358 ASP A CA 1
ATOM 2843 C C . ASP A 1 358 ? -26.806 -5.641 13.081 1.00 67.00 358 ASP A C 1
ATOM 2845 O O . ASP A 1 358 ? -28.028 -5.728 13.259 1.00 67.00 358 ASP A O 1
ATOM 2849 N N . ALA A 1 359 ? -26.282 -5.372 11.887 1.00 70.88 359 ALA A N 1
ATOM 2850 C CA . ALA A 1 359 ? -27.090 -5.286 10.685 1.00 70.88 359 ALA A CA 1
ATOM 2851 C C . ALA A 1 359 ? -27.146 -6.653 9.991 1.00 70.88 359 ALA A C 1
ATOM 2853 O O . ALA A 1 359 ? -26.143 -7.221 9.560 1.00 70.88 359 ALA A O 1
ATOM 2854 N N . CYS A 1 360 ? -28.356 -7.172 9.824 1.00 72.88 360 CYS A N 1
ATOM 2855 C CA . CYS A 1 360 ? -28.635 -8.425 9.142 1.00 72.88 360 CYS A CA 1
ATOM 2856 C C . CYS A 1 360 ? -29.173 -8.130 7.733 1.00 72.88 360 CYS A C 1
ATOM 2858 O O . CYS A 1 360 ? -30.368 -7.939 7.521 1.00 72.88 360 CYS A O 1
ATOM 2860 N N . VAL A 1 361 ? -28.268 -8.060 6.752 1.00 76.75 361 VAL A N 1
ATOM 2861 C CA . VAL A 1 361 ? -28.591 -7.628 5.381 1.00 76.75 361 VAL A CA 1
ATOM 2862 C C . VAL A 1 361 ? -28.416 -8.781 4.394 1.00 76.75 361 VAL A C 1
ATOM 2864 O O . VAL A 1 361 ? -27.359 -9.411 4.314 1.00 76.75 361 VAL A O 1
ATOM 2867 N N . ARG A 1 362 ? -29.464 -9.068 3.611 1.00 82.50 362 ARG A N 1
ATOM 2868 C CA . ARG A 1 362 ? -29.439 -10.127 2.584 1.00 82.50 362 ARG A CA 1
ATOM 2869 C C . ARG A 1 362 ? -28.376 -9.853 1.506 1.00 82.50 362 ARG A C 1
ATOM 2871 O O . ARG A 1 362 ? -28.018 -8.696 1.308 1.00 82.50 362 ARG A O 1
ATOM 2878 N N . PRO A 1 363 ? -27.903 -10.886 0.784 1.00 86.56 363 PRO A N 1
ATOM 2879 C CA . PRO A 1 363 ? -26.958 -10.698 -0.312 1.00 86.56 363 PRO A CA 1
ATOM 2880 C C . PRO A 1 363 ? -27.513 -9.750 -1.373 1.00 86.56 363 PRO A C 1
ATOM 2882 O O . PRO A 1 363 ? -28.671 -9.913 -1.768 1.00 86.56 363 PRO A O 1
ATOM 2885 N N . LEU A 1 364 ? -26.686 -8.818 -1.856 1.00 88.19 364 LEU A N 1
ATOM 2886 C CA . LEU A 1 364 ? -27.022 -7.880 -2.937 1.00 88.19 364 LEU A CA 1
ATOM 2887 C C . LEU A 1 364 ? -28.341 -7.126 -2.698 1.00 88.19 364 LEU A C 1
ATOM 2889 O O . LEU A 1 364 ? -29.155 -6.968 -3.609 1.00 88.19 364 LEU A O 1
ATOM 2893 N N . ALA A 1 365 ? -28.590 -6.715 -1.453 1.00 85.31 365 ALA A N 1
ATOM 2894 C CA . ALA A 1 365 ? -29.859 -6.124 -1.050 1.00 85.31 365 ALA A CA 1
ATOM 2895 C C . ALA A 1 365 ? -29.683 -4.956 -0.078 1.00 85.31 365 ALA A C 1
ATOM 2897 O O . ALA A 1 365 ? -28.681 -4.842 0.629 1.00 85.31 365 ALA A O 1
ATOM 2898 N N . PHE A 1 366 ? -30.716 -4.116 -0.024 1.00 85.56 366 PHE A N 1
ATOM 2899 C CA . PHE A 1 366 ? -30.872 -3.081 0.987 1.00 85.56 366 PHE A CA 1
ATOM 2900 C C . PHE A 1 366 ? -31.649 -3.608 2.197 1.00 85.56 366 PHE A C 1
ATOM 2902 O O . PHE A 1 366 ? -32.512 -4.485 2.086 1.00 85.56 366 PHE A O 1
ATOM 2909 N N . SER A 1 367 ? -31.371 -3.053 3.370 1.00 82.06 367 SER A N 1
ATOM 2910 C CA . SER A 1 367 ? -32.200 -3.196 4.569 1.00 82.06 367 SER A CA 1
ATOM 2911 C C . SER A 1 367 ? -32.292 -1.856 5.283 1.00 82.06 367 SER A C 1
ATOM 2913 O O . SER A 1 367 ? -31.343 -1.071 5.275 1.00 82.06 367 SER A O 1
ATOM 2915 N N . ARG A 1 368 ? -33.463 -1.575 5.853 1.00 83.00 368 ARG A N 1
ATOM 2916 C CA . ARG A 1 368 ? -33.772 -0.306 6.505 1.00 83.00 368 ARG A CA 1
ATOM 2917 C C . ARG A 1 368 ? -33.985 -0.536 7.992 1.00 83.00 368 ARG A C 1
ATOM 2919 O O . ARG A 1 368 ? -34.804 -1.361 8.383 1.00 83.00 368 ARG A O 1
ATOM 2926 N N . TYR A 1 369 ? -33.324 0.283 8.790 1.00 77.94 369 TYR A N 1
ATOM 2927 C CA . TYR A 1 369 ? -33.384 0.284 10.237 1.00 77.94 369 TYR A CA 1
ATOM 2928 C C . TYR A 1 369 ? -33.914 1.626 10.728 1.00 77.94 369 TYR A C 1
ATOM 2930 O O . TYR A 1 369 ? -33.493 2.688 10.272 1.00 77.94 369 TYR A O 1
ATOM 2938 N N . LEU A 1 370 ? -34.871 1.580 11.648 1.00 77.12 370 LEU A N 1
ATOM 2939 C CA . LEU A 1 370 ? -35.433 2.769 12.282 1.00 77.12 370 LEU A CA 1
ATOM 2940 C C . LEU A 1 370 ? -34.831 2.947 13.665 1.00 77.12 370 LEU A C 1
ATOM 2942 O O . LEU A 1 370 ? -35.026 2.084 14.509 1.00 77.12 370 LEU A O 1
ATOM 2946 N N . ILE A 1 371 ? -34.173 4.074 13.903 1.00 74.56 371 ILE A N 1
ATOM 2947 C CA . ILE A 1 371 ? -33.592 4.444 15.190 1.00 74.56 371 ILE A CA 1
ATOM 2948 C C . ILE A 1 371 ? -34.458 5.550 15.807 1.00 74.56 371 ILE A C 1
ATOM 2950 O O . ILE A 1 371 ? -34.591 6.635 15.239 1.00 74.56 371 ILE A O 1
ATOM 2954 N N . LYS A 1 372 ? -35.071 5.272 16.964 1.00 71.75 372 LYS A N 1
ATOM 2955 C CA . LYS A 1 372 ? -35.886 6.236 17.730 1.00 71.75 372 LYS A CA 1
ATOM 2956 C C . LYS A 1 372 ? -35.126 6.766 18.937 1.00 71.75 372 LYS A C 1
ATOM 2958 O O . LYS A 1 372 ? -34.735 5.962 19.778 1.00 71.75 372 LYS A O 1
ATOM 2963 N N . LEU A 1 373 ? -35.010 8.087 19.066 1.00 65.69 373 LEU A N 1
ATOM 2964 C CA . LEU A 1 373 ? -34.512 8.728 20.287 1.00 65.69 373 LEU A CA 1
ATOM 2965 C C . LEU A 1 373 ? -35.581 8.702 21.388 1.00 65.69 373 LEU A C 1
ATOM 2967 O O . LEU A 1 373 ? -36.717 9.115 21.149 1.00 65.69 373 LEU A O 1
ATOM 2971 N N . GLN A 1 374 ? -35.229 8.271 22.601 1.00 60.97 374 GLN A N 1
ATOM 2972 C CA . GLN A 1 374 ? -36.106 8.417 23.770 1.00 60.97 374 GLN A CA 1
ATOM 2973 C C . GLN A 1 374 ? -35.714 9.629 24.625 1.00 60.97 374 GLN A C 1
ATOM 2975 O O . GLN A 1 374 ? -34.543 9.824 24.936 1.00 60.97 374 GLN A O 1
ATOM 2980 N N . ASN A 1 375 ? -36.712 10.397 25.077 1.00 53.16 375 ASN A N 1
ATOM 2981 C CA . ASN A 1 375 ? -36.537 11.382 26.147 1.00 53.16 375 ASN A CA 1
ATOM 2982 C C . ASN A 1 375 ? -36.361 10.632 27.473 1.00 53.16 375 ASN A C 1
ATOM 2984 O O . ASN A 1 375 ? -37.320 10.032 27.959 1.00 53.16 375 ASN A O 1
ATOM 2988 N N . SER A 1 376 ? -35.171 10.651 28.076 1.00 47.31 376 SER A N 1
ATOM 2989 C CA . SER A 1 376 ? -34.973 10.056 29.401 1.00 47.31 376 SER A CA 1
ATOM 2990 C C . SER A 1 376 ? -35.040 11.105 30.510 1.00 47.31 376 SER A C 1
ATOM 2992 O O . SER A 1 376 ? -34.241 12.036 30.548 1.00 47.31 376 SER A O 1
ATOM 2994 N N . SER A 1 377 ? -35.953 10.882 31.456 1.00 36.75 377 SER A N 1
ATOM 2995 C CA . SER A 1 377 ? -35.969 11.449 32.812 1.00 36.75 377 SER A CA 1
ATOM 2996 C C . SER A 1 377 ? -35.222 10.569 33.832 1.00 36.75 377 SER A C 1
ATOM 2998 O O . SER A 1 377 ? -35.336 10.788 35.035 1.00 36.75 377 SER A O 1
ATOM 3000 N N . GLU A 1 378 ? -34.482 9.555 33.375 1.00 39.84 378 GLU A N 1
ATOM 3001 C CA . GLU A 1 378 ? -33.581 8.764 34.217 1.00 39.84 378 GLU A CA 1
ATOM 3002 C C . GLU A 1 378 ? -32.183 9.398 34.231 1.00 39.84 378 GLU A C 1
ATOM 3004 O O . GLU A 1 378 ? -31.746 9.913 33.196 1.00 39.84 378 GLU A O 1
ATOM 3009 N N . PRO A 1 379 ? -31.474 9.384 35.377 1.00 36.25 379 PRO A N 1
ATOM 3010 C CA . PRO A 1 379 ? -30.108 9.879 35.441 1.00 36.25 379 PRO A CA 1
ATOM 3011 C C . PRO A 1 379 ? -29.280 9.072 34.446 1.00 36.25 379 PRO A C 1
ATOM 3013 O O . PRO A 1 379 ? -29.196 7.848 34.551 1.00 36.25 379 PRO A O 1
ATOM 3016 N N . GLY A 1 380 ? -28.728 9.760 33.444 1.00 36.88 380 GLY A N 1
ATOM 3017 C CA . GLY A 1 380 ? -27.904 9.131 32.425 1.00 36.88 380 GLY A CA 1
ATOM 3018 C C . GLY A 1 380 ? -26.848 8.264 33.097 1.00 36.88 380 GLY A C 1
ATOM 3019 O O . GLY A 1 380 ? -26.169 8.738 34.010 1.00 36.88 380 GLY A O 1
ATOM 3020 N N . GLY A 1 381 ? -26.728 7.005 32.656 1.00 39.00 381 GLY A N 1
ATOM 3021 C CA . GLY A 1 381 ? -25.607 6.147 33.041 1.00 39.00 381 GLY A CA 1
ATOM 3022 C C . GLY A 1 381 ? -24.327 6.970 32.960 1.00 39.00 381 GLY A C 1
ATOM 3023 O O . GLY A 1 381 ? -24.192 7.760 32.020 1.00 39.00 381 GLY A O 1
ATOM 3024 N N . GLN A 1 382 ? -23.513 6.907 34.014 1.00 36.31 382 GLN A N 1
ATOM 3025 C CA . GLN A 1 382 ? -22.366 7.786 34.247 1.00 36.31 382 GLN A CA 1
ATOM 3026 C C . GLN A 1 382 ? -21.580 8.043 32.956 1.00 36.31 382 GLN A C 1
ATOM 3028 O O . GLN A 1 382 ? -21.479 7.171 32.098 1.00 36.31 382 GLN A O 1
ATOM 3033 N N . ASN A 1 383 ? -21.057 9.264 32.800 1.00 38.88 383 ASN A N 1
ATOM 3034 C CA . ASN A 1 383 ? -19.958 9.472 31.866 1.00 38.88 383 ASN A CA 1
ATOM 3035 C C . ASN A 1 383 ? -18.902 8.422 32.209 1.00 38.88 383 ASN A C 1
ATOM 3037 O O . ASN A 1 383 ? -18.367 8.453 33.317 1.00 38.88 383 ASN A O 1
ATOM 3041 N N . ASP A 1 384 ? -18.647 7.495 31.292 1.00 42.75 384 ASP A N 1
ATOM 3042 C CA . ASP A 1 384 ? -17.484 6.626 31.354 1.00 42.75 384 ASP A CA 1
ATOM 3043 C C . ASP A 1 384 ? -16.246 7.496 31.076 1.00 42.75 384 ASP A C 1
ATOM 3045 O O . ASP A 1 384 ? -15.540 7.321 30.088 1.00 42.75 384 ASP A O 1
ATOM 3049 N N . ASP A 1 385 ? -15.930 8.417 31.989 1.00 43.28 385 ASP A N 1
ATOM 3050 C CA . ASP A 1 385 ? -14.537 8.679 32.337 1.00 43.28 385 ASP A CA 1
ATOM 3051 C C . ASP A 1 385 ? -14.043 7.392 33.018 1.00 43.28 385 ASP A C 1
ATOM 3053 O O . ASP A 1 385 ? -13.877 7.319 34.238 1.00 43.28 385 ASP A O 1
ATOM 3057 N N . ALA A 1 386 ? -13.950 6.307 32.241 1.00 55.62 386 ALA A N 1
ATOM 3058 C CA . ALA A 1 386 ? -13.629 4.994 32.758 1.00 55.62 386 ALA A CA 1
ATOM 3059 C C . ALA A 1 386 ? -12.230 5.083 33.369 1.00 55.62 386 ALA A C 1
ATOM 3061 O O . ALA A 1 386 ? -11.250 5.428 32.703 1.00 55.62 386 ALA A O 1
ATOM 3062 N N . ALA A 1 387 ? -12.151 4.820 34.676 1.00 64.69 387 ALA A N 1
ATOM 3063 C CA . ALA A 1 387 ? -10.892 4.764 35.396 1.00 64.69 387 ALA A CA 1
ATOM 3064 C C . ALA A 1 387 ? -9.928 3.844 34.636 1.00 64.69 387 ALA A C 1
ATOM 3066 O O . ALA A 1 387 ? -10.315 2.742 34.243 1.00 64.69 387 ALA A O 1
ATOM 3067 N N . ASN A 1 388 ? -8.686 4.300 34.433 1.00 78.25 388 ASN A N 1
ATOM 3068 C CA . ASN A 1 388 ? -7.643 3.507 33.784 1.00 78.25 388 ASN A CA 1
ATOM 3069 C C . ASN A 1 388 ? -7.632 2.097 34.394 1.00 78.25 388 ASN A C 1
ATOM 3071 O O . ASN A 1 388 ? -7.464 1.958 35.610 1.00 78.25 388 ASN A O 1
ATOM 3075 N N . LEU A 1 389 ? -7.829 1.060 33.575 1.00 80.12 389 LEU A N 1
ATOM 3076 C CA . LEU A 1 389 ? -7.981 -0.319 34.049 1.00 80.12 389 LEU A CA 1
ATOM 3077 C C . LEU A 1 389 ? -6.775 -0.770 34.869 1.00 80.12 389 LEU A C 1
ATOM 3079 O O . LEU A 1 389 ? -6.913 -1.533 35.825 1.00 80.12 389 LEU A O 1
ATOM 3083 N N . CYS A 1 390 ? -5.605 -0.227 34.552 1.00 82.25 390 CYS A N 1
ATOM 3084 C CA . CYS A 1 390 ? -4.361 -0.489 35.258 1.00 82.25 390 CYS A CA 1
ATOM 3085 C C . CYS A 1 390 ? -4.326 0.041 36.698 1.00 82.25 390 CYS A C 1
ATOM 3087 O O . CYS A 1 390 ? -3.523 -0.428 37.500 1.00 82.25 390 CYS A O 1
ATOM 3089 N N . ASN A 1 391 ? -5.239 0.943 37.060 1.00 80.62 391 ASN A N 1
ATOM 3090 C CA . ASN A 1 391 ? -5.393 1.458 38.419 1.00 80.62 391 ASN A CA 1
ATOM 3091 C C . ASN A 1 391 ? -6.422 0.663 39.240 1.00 80.62 391 ASN A C 1
ATOM 3093 O O . ASN A 1 391 ? -6.701 1.031 40.380 1.00 80.62 391 ASN A O 1
ATOM 3097 N N . THR A 1 392 ? -7.005 -0.413 38.691 1.00 70.56 392 THR A N 1
ATOM 3098 C CA . THR A 1 392 ? -8.010 -1.230 39.388 1.00 70.56 392 THR A CA 1
ATOM 3099 C C . THR A 1 392 ? -7.366 -2.471 40.045 1.00 70.56 392 THR A C 1
ATOM 3101 O O . THR A 1 392 ? -7.024 -3.434 39.355 1.00 70.56 392 THR A O 1
ATOM 3104 N N . PRO A 1 393 ? -7.201 -2.508 41.388 1.00 57.19 393 PRO A N 1
ATOM 3105 C CA . PRO A 1 393 ? -6.323 -3.479 42.058 1.00 57.19 393 PRO A CA 1
ATOM 3106 C C . PRO A 1 393 ? -6.776 -4.947 41.974 1.00 57.19 393 PRO A C 1
ATOM 3108 O O . PRO A 1 393 ? -5.992 -5.841 42.267 1.00 57.19 393 PRO A O 1
ATOM 3111 N N . PHE A 1 394 ? -8.019 -5.214 41.562 1.00 59.62 394 PHE A N 1
ATOM 3112 C CA . PHE A 1 394 ? -8.570 -6.571 41.446 1.00 59.62 394 PHE A CA 1
ATOM 3113 C C . PHE A 1 394 ? -8.474 -7.175 40.036 1.00 59.62 394 PHE A C 1
ATOM 3115 O O . PHE A 1 394 ? -8.765 -8.356 39.871 1.00 59.62 394 PHE A O 1
ATOM 3122 N N . ARG A 1 395 ? -8.086 -6.390 39.020 1.00 65.62 395 ARG A N 1
ATOM 3123 C CA . ARG A 1 395 ? -8.001 -6.837 37.613 1.00 65.62 395 ARG A CA 1
ATOM 3124 C C . ARG A 1 395 ? -6.572 -6.922 37.078 1.00 65.62 395 ARG A C 1
ATOM 3126 O O . ARG A 1 395 ? -6.367 -7.382 35.956 1.00 65.62 395 ARG A O 1
ATOM 3133 N N . VAL A 1 396 ? -5.597 -6.492 37.878 1.00 79.56 396 VAL A N 1
ATOM 3134 C CA . VAL A 1 396 ? -4.182 -6.433 37.506 1.00 79.56 396 VAL A CA 1
ATOM 3135 C C . VAL A 1 396 ? -3.389 -7.447 38.322 1.00 79.56 396 VAL A C 1
ATOM 3137 O O . VAL A 1 396 ? -3.462 -7.469 39.549 1.00 79.56 396 VAL A O 1
ATOM 3140 N N . SER A 1 397 ? -2.588 -8.265 37.645 1.00 81.19 397 SER A N 1
ATOM 3141 C CA . SER A 1 397 ? -1.624 -9.170 38.271 1.00 81.19 397 SER A CA 1
ATOM 3142 C C . SER A 1 397 ? -0.269 -8.993 37.599 1.00 81.19 397 SER A C 1
ATOM 3144 O O . SER A 1 397 ? -0.177 -9.067 36.378 1.00 81.19 397 SER A O 1
ATOM 3146 N N . ASN A 1 398 ? 0.780 -8.716 38.382 1.00 84.69 398 ASN A N 1
ATOM 3147 C CA . ASN A 1 398 ? 2.146 -8.485 37.887 1.00 84.69 398 ASN A CA 1
ATOM 3148 C C . ASN A 1 398 ? 2.235 -7.450 36.743 1.00 84.69 398 ASN A C 1
ATOM 3150 O O . ASN A 1 398 ? 2.976 -7.644 35.785 1.00 84.69 398 ASN A O 1
ATOM 3154 N N . GLY A 1 399 ? 1.457 -6.365 36.822 1.00 86.38 399 GLY A N 1
ATOM 3155 C CA . GLY A 1 399 ? 1.438 -5.323 35.786 1.00 86.38 399 GLY A CA 1
ATOM 3156 C C . GLY A 1 399 ? 0.728 -5.723 34.486 1.00 86.38 399 GLY A C 1
ATOM 3157 O O . GLY A 1 399 ? 0.853 -5.020 33.488 1.00 86.38 399 GLY A O 1
ATOM 3158 N N . ILE A 1 400 ? -0.021 -6.828 34.484 1.00 90.06 400 ILE A N 1
ATOM 3159 C CA . ILE A 1 400 ? -0.834 -7.282 33.355 1.00 90.06 400 ILE A CA 1
ATOM 3160 C C . ILE A 1 400 ? -2.309 -7.161 33.727 1.00 90.06 400 ILE A C 1
ATOM 3162 O O . ILE A 1 400 ? -2.733 -7.678 34.764 1.00 90.06 400 ILE A O 1
ATOM 3166 N N . VAL A 1 401 ? -3.094 -6.516 32.865 1.00 90.50 401 VAL A N 1
ATOM 3167 C CA . VAL A 1 401 ? -4.557 -6.476 32.963 1.00 90.50 401 VAL A CA 1
ATOM 3168 C C . VAL A 1 401 ? -5.171 -7.535 32.052 1.00 90.50 401 VAL A C 1
ATOM 3170 O O . VAL A 1 401 ? -4.751 -7.703 30.907 1.00 90.50 401 VAL A O 1
ATOM 3173 N N . THR A 1 402 ? -6.160 -8.270 32.564 1.00 89.44 402 THR A N 1
ATOM 3174 C CA . THR A 1 402 ? -6.966 -9.192 31.749 1.00 89.44 402 THR A CA 1
ATOM 3175 C C . THR A 1 402 ? -8.268 -8.512 31.360 1.00 89.44 402 THR A C 1
ATOM 3177 O O . THR A 1 402 ? -9.009 -8.043 32.223 1.00 89.44 402 THR A O 1
ATOM 3180 N N . VAL A 1 403 ? -8.536 -8.470 30.061 1.00 87.31 403 VAL A N 1
ATOM 3181 C CA . VAL A 1 403 ? -9.747 -7.909 29.469 1.00 87.31 403 VAL A CA 1
ATOM 3182 C C . VAL A 1 403 ? -10.589 -9.065 28.945 1.00 87.31 403 VAL A C 1
ATOM 3184 O O . VAL A 1 403 ? -10.093 -9.906 28.194 1.00 87.31 403 VAL A O 1
ATOM 3187 N N . GLU A 1 404 ? -11.857 -9.106 29.343 1.00 85.88 404 GLU A N 1
ATOM 3188 C CA . GLU A 1 404 ? -12.794 -10.165 28.971 1.00 85.88 404 GLU A CA 1
ATOM 3189 C C . GLU A 1 404 ? -13.880 -9.617 28.033 1.00 85.88 404 GLU A C 1
ATOM 3191 O O . GLU A 1 404 ? -14.668 -8.746 28.413 1.00 85.88 404 GLU A O 1
ATOM 3196 N N . PHE A 1 405 ? -13.907 -10.147 26.811 1.00 83.12 405 PHE A N 1
ATOM 3197 C CA . PHE A 1 405 ? -14.992 -10.010 25.839 1.00 83.12 405 PHE A CA 1
ATOM 3198 C C . PHE A 1 405 ? -15.948 -11.211 25.955 1.00 83.12 405 PHE A C 1
ATOM 3200 O O . PHE A 1 405 ? -15.716 -12.111 26.759 1.00 83.12 405 PHE A O 1
ATOM 3207 N N . GLU A 1 406 ? -17.013 -11.243 25.147 1.00 77.31 406 GLU A N 1
ATOM 3208 C CA . GLU A 1 406 ? -18.028 -12.314 25.180 1.00 77.31 406 GLU A CA 1
ATOM 3209 C C . GLU A 1 406 ? -17.423 -13.722 25.024 1.00 77.31 406 GLU A C 1
ATOM 3211 O O . GLU A 1 406 ? -17.611 -14.561 25.901 1.00 77.31 406 GLU A O 1
ATOM 3216 N N . ASN A 1 407 ? -16.621 -13.944 23.976 1.00 75.31 407 ASN A N 1
ATOM 3217 C CA . ASN A 1 407 ? -16.074 -15.270 23.636 1.00 75.31 407 ASN A CA 1
ATOM 3218 C C . ASN A 1 407 ? -14.532 -15.314 23.638 1.00 75.31 407 ASN A C 1
ATOM 3220 O O . ASN A 1 407 ? -13.910 -16.208 23.057 1.00 75.31 407 ASN A O 1
ATOM 3224 N N . MET A 1 408 ? -13.877 -14.317 24.241 1.00 82.88 408 MET A N 1
ATOM 3225 C CA . MET A 1 408 ? -12.420 -14.176 24.193 1.00 82.88 408 MET A CA 1
ATOM 3226 C C . MET A 1 408 ? -11.889 -13.343 25.356 1.00 82.88 408 MET A C 1
ATOM 3228 O O . MET A 1 408 ? -12.541 -12.417 25.833 1.00 82.88 408 MET A O 1
ATOM 3232 N N . LYS A 1 409 ? -10.657 -13.631 25.770 1.00 87.44 409 LYS A N 1
ATOM 3233 C CA . LYS A 1 409 ? -9.894 -12.834 26.726 1.00 87.44 409 LYS A CA 1
ATOM 3234 C C . LYS A 1 409 ? -8.583 -12.392 26.101 1.00 87.44 409 LYS A C 1
ATOM 3236 O O . LYS A 1 409 ? -7.937 -13.160 25.391 1.00 87.44 409 LYS A O 1
ATOM 3241 N N . ILE A 1 410 ? -8.161 -11.176 26.411 1.00 90.12 410 ILE A N 1
ATOM 3242 C CA . ILE A 1 410 ? -6.829 -10.683 26.058 1.00 90.12 410 ILE A CA 1
ATOM 3243 C C . ILE A 1 410 ? -6.102 -10.237 27.321 1.00 90.12 410 ILE A C 1
ATOM 3245 O O . ILE A 1 410 ? -6.713 -9.750 28.273 1.00 90.12 410 ILE A O 1
ATOM 3249 N N . LYS A 1 411 ? -4.782 -10.407 27.334 1.00 91.81 411 LYS A N 1
ATOM 3250 C CA . LYS A 1 411 ? -3.916 -9.912 28.408 1.00 91.81 411 LYS A CA 1
ATOM 3251 C C . LYS A 1 411 ? -3.074 -8.770 27.885 1.00 91.81 411 LYS A C 1
ATOM 3253 O O . LYS A 1 411 ? -2.387 -8.939 26.877 1.00 91.81 411 LYS A O 1
ATOM 3258 N N . MET A 1 412 ? -3.074 -7.643 28.583 1.00 93.00 412 MET A N 1
ATOM 3259 C CA . MET A 1 412 ? -2.386 -6.429 28.148 1.00 93.00 412 MET A CA 1
ATOM 3260 C C . MET A 1 412 ? -1.398 -5.936 29.199 1.00 93.00 412 MET A C 1
ATOM 3262 O O . MET A 1 412 ? -1.659 -6.022 30.399 1.00 93.00 412 MET A O 1
ATOM 3266 N N . SER A 1 413 ? -0.264 -5.408 28.742 1.00 93.31 413 SER A N 1
ATOM 3267 C CA . SER A 1 413 ? 0.726 -4.779 29.616 1.00 93.31 413 SER A CA 1
ATOM 3268 C C . SER A 1 413 ? 0.243 -3.403 30.068 1.00 93.31 413 SER A C 1
ATOM 3270 O O . SER A 1 413 ? -0.035 -2.541 29.235 1.00 93.31 413 SER A O 1
ATOM 3272 N N . CYS A 1 414 ? 0.205 -3.173 31.380 1.00 89.81 414 CYS A N 1
ATOM 3273 C CA . CYS A 1 414 ? -0.126 -1.871 31.954 1.00 89.81 414 CYS A CA 1
ATOM 3274 C C . CYS A 1 414 ? 0.999 -0.843 31.871 1.00 89.81 414 CYS A C 1
ATOM 3276 O O . CYS A 1 414 ? 0.750 0.330 32.123 1.00 89.81 414 CYS A O 1
ATOM 3278 N N . THR A 1 415 ? 2.220 -1.268 31.546 1.00 89.62 415 THR A N 1
ATOM 3279 C CA . THR A 1 415 ? 3.345 -0.352 31.340 1.00 89.62 415 THR A CA 1
ATOM 3280 C C . THR A 1 415 ? 3.500 0.037 29.882 1.00 89.62 415 THR A C 1
ATOM 3282 O O . THR A 1 415 ? 3.920 1.150 29.619 1.00 89.62 415 THR A O 1
ATOM 3285 N N . LEU A 1 416 ? 3.154 -0.858 28.951 1.00 90.69 416 LEU A N 1
ATOM 3286 C CA . LEU A 1 416 ? 3.381 -0.664 27.515 1.00 90.69 416 LEU A CA 1
ATOM 3287 C C . LEU A 1 416 ? 2.096 -0.407 26.714 1.00 90.69 416 LEU A C 1
ATOM 3289 O O . LEU A 1 416 ? 2.168 0.061 25.586 1.00 90.69 416 LEU A O 1
ATOM 3293 N N . GLY A 1 417 ? 0.916 -0.733 27.251 1.00 90.31 417 GLY A N 1
ATOM 3294 C CA . GLY A 1 417 ? -0.349 -0.543 26.533 1.00 90.31 417 GLY A CA 1
ATOM 3295 C C . GLY A 1 417 ? -0.561 -1.497 25.354 1.00 90.31 417 GLY A C 1
ATOM 3296 O O . GLY A 1 417 ? -1.300 -1.176 24.427 1.00 90.31 417 GLY A O 1
ATOM 3297 N N . VAL A 1 418 ? 0.087 -2.662 25.359 1.00 94.31 418 VAL A N 1
ATOM 3298 C CA . VAL A 1 418 ? 0.087 -3.619 24.237 1.00 94.31 418 VAL A CA 1
ATOM 3299 C C . VAL A 1 418 ? -0.431 -4.993 24.648 1.00 94.31 418 VAL A C 1
ATOM 3301 O O . VAL A 1 418 ? -0.378 -5.367 25.825 1.00 94.31 418 VAL A O 1
ATOM 3304 N N . ILE A 1 419 ? -0.921 -5.755 23.669 1.00 94.88 419 ILE A N 1
ATOM 3305 C CA . ILE A 1 419 ? -1.346 -7.147 23.853 1.00 94.88 419 ILE A CA 1
ATOM 3306 C C . ILE A 1 419 ? -0.121 -8.025 24.149 1.00 94.88 419 ILE A C 1
ATOM 3308 O O . ILE A 1 419 ? 0.943 -7.859 23.559 1.00 94.88 419 ILE A O 1
ATOM 3312 N N . THR A 1 420 ? -0.273 -8.971 25.074 1.00 94.44 420 THR A N 1
ATOM 3313 C CA . THR A 1 420 ? 0.756 -9.968 25.421 1.00 94.44 420 THR A CA 1
ATOM 3314 C C . THR A 1 420 ? 0.296 -11.399 25.144 1.00 94.44 420 THR A C 1
ATOM 3316 O O . THR A 1 420 ? 1.109 -12.249 24.776 1.00 94.44 420 THR A O 1
ATOM 3319 N N . HIS A 1 421 ? -0.998 -11.674 25.332 1.00 92.31 421 HIS A N 1
ATOM 3320 C CA . HIS A 1 421 ? -1.604 -12.987 25.125 1.00 92.31 421 HIS A CA 1
ATOM 3321 C C . HIS A 1 421 ? -3.060 -12.850 24.677 1.00 92.31 421 HIS A C 1
ATOM 3323 O O . HIS A 1 421 ? -3.734 -11.871 25.019 1.00 92.31 421 HIS A O 1
ATOM 3329 N N . ILE A 1 422 ? -3.547 -13.871 23.975 1.00 88.69 422 ILE A N 1
ATOM 3330 C CA . ILE A 1 422 ? -4.953 -14.053 23.604 1.00 88.69 422 ILE A CA 1
ATOM 3331 C C . ILE A 1 422 ? -5.399 -15.436 24.077 1.00 88.69 422 ILE A C 1
ATOM 3333 O O . ILE A 1 422 ? -4.690 -16.417 23.870 1.00 88.69 422 ILE A O 1
ATOM 3337 N N . ALA A 1 423 ? -6.591 -15.524 24.663 1.00 81.31 423 ALA A N 1
ATOM 3338 C CA . ALA A 1 423 ? -7.223 -16.781 25.034 1.00 81.31 423 ALA A CA 1
ATOM 3339 C C . ALA A 1 423 ? -8.671 -16.849 24.531 1.00 81.31 423 ALA A C 1
ATOM 3341 O O . ALA A 1 423 ? -9.430 -15.895 24.679 1.00 81.31 423 ALA A O 1
ATOM 3342 N N . GLY A 1 424 ? -9.062 -17.980 23.938 1.00 67.88 424 GLY A N 1
ATOM 3343 C CA . GLY A 1 424 ? -10.457 -18.235 23.538 1.00 67.88 424 GLY A CA 1
ATOM 3344 C C . GLY A 1 424 ? -11.292 -18.896 24.641 1.00 67.88 424 GLY A C 1
ATOM 3345 O O . GLY A 1 424 ? -10.800 -19.093 25.751 1.00 67.88 424 GLY A O 1
ATOM 3346 N N . GLU A 1 425 ? -12.525 -19.303 24.319 1.00 58.88 425 GLU A N 1
ATOM 3347 C CA . GLU A 1 425 ? -13.442 -20.000 25.248 1.00 58.88 425 GLU A CA 1
ATOM 3348 C C . GLU A 1 425 ? -12.842 -21.261 25.896 1.00 58.88 425 GLU A C 1
ATOM 3350 O O . GLU A 1 425 ? -13.091 -21.523 27.072 1.00 58.88 425 GLU A O 1
ATOM 3355 N N . ASP A 1 426 ? -11.995 -21.998 25.167 1.00 64.81 426 ASP A N 1
ATOM 3356 C CA . ASP A 1 426 ? -11.328 -23.219 25.656 1.00 64.81 426 ASP A CA 1
ATOM 3357 C C . ASP A 1 426 ? -10.294 -22.949 26.769 1.00 64.81 426 ASP A C 1
ATOM 3359 O O . ASP A 1 426 ? -9.749 -23.881 27.361 1.00 64.81 426 ASP A O 1
ATOM 3363 N N . GLY A 1 427 ? -9.981 -21.675 27.036 1.00 63.22 427 GLY A N 1
ATOM 3364 C CA . GLY A 1 427 ? -9.038 -21.253 28.071 1.00 63.22 427 GLY A CA 1
ATOM 3365 C C . GLY A 1 427 ? -7.557 -21.414 27.711 1.00 63.22 427 GLY A C 1
ATOM 3366 O O . GLY A 1 427 ? -6.708 -21.157 28.564 1.00 63.22 427 GLY A O 1
ATOM 3367 N N . GLU A 1 428 ? -7.223 -21.815 26.478 1.00 74.06 428 GLU A N 1
ATOM 3368 C CA . GLU A 1 428 ? -5.832 -21.863 26.012 1.00 74.06 428 GLU A CA 1
ATOM 3369 C C . GLU A 1 428 ? -5.233 -20.457 25.911 1.00 74.06 428 GLU A C 1
ATOM 3371 O O . GLU A 1 428 ? -5.733 -19.613 25.171 1.00 74.06 428 GLU A O 1
ATOM 3376 N N . ASP A 1 429 ? -4.145 -20.226 26.643 1.00 79.38 429 ASP A N 1
ATOM 3377 C CA . ASP A 1 429 ? -3.416 -18.960 26.702 1.00 79.38 429 ASP A CA 1
ATOM 3378 C C . ASP A 1 429 ? -2.332 -18.929 25.613 1.00 79.38 429 ASP A C 1
ATOM 3380 O O . ASP A 1 429 ? -1.280 -19.562 25.742 1.00 79.38 429 ASP A O 1
ATOM 3384 N N . ILE A 1 430 ? -2.602 -18.236 24.506 1.00 84.94 430 ILE A N 1
ATOM 3385 C CA . ILE A 1 430 ? -1.711 -18.162 23.344 1.00 84.94 430 ILE A CA 1
ATOM 3386 C C . ILE A 1 430 ? -0.861 -16.897 23.446 1.00 84.94 430 ILE A C 1
ATOM 3388 O O . ILE A 1 430 ? -1.382 -15.782 23.515 1.00 84.94 430 ILE A O 1
ATOM 3392 N N . LYS A 1 431 ? 0.466 -17.060 23.408 1.00 90.88 431 LYS A N 1
ATOM 3393 C CA . LYS A 1 431 ? 1.408 -15.936 23.384 1.00 90.88 431 LYS A CA 1
ATOM 3394 C C . LYS A 1 431 ? 1.251 -15.134 22.089 1.00 90.88 431 LYS A C 1
ATOM 3396 O O . LYS A 1 431 ? 1.477 -15.660 20.999 1.00 90.88 431 LYS A O 1
ATOM 3401 N N . LEU A 1 432 ? 0.954 -13.846 22.234 1.00 93.56 432 LEU A N 1
ATOM 3402 C CA . LEU A 1 432 ? 0.951 -12.862 21.156 1.00 93.56 432 LEU A CA 1
ATOM 3403 C C . LEU A 1 432 ? 1.409 -11.518 21.729 1.00 93.56 432 LEU A C 1
ATOM 3405 O O . LEU A 1 432 ? 0.602 -10.723 22.204 1.00 93.56 432 LEU A O 1
ATOM 3409 N N . GLN A 1 433 ? 2.716 -11.284 21.705 1.00 96.19 433 GLN A N 1
ATOM 3410 C CA . GLN A 1 433 ? 3.311 -10.037 22.168 1.00 96.19 433 GLN A CA 1
ATOM 3411 C C . GLN A 1 433 ? 3.303 -9.019 21.031 1.00 96.19 433 GLN A C 1
ATOM 3413 O O . GLN A 1 433 ? 4.012 -9.193 20.044 1.00 96.19 433 GLN A O 1
ATOM 3418 N N . GLN A 1 434 ? 2.483 -7.985 21.172 1.00 97.44 434 GLN A N 1
ATOM 3419 C CA . GLN A 1 434 ? 2.434 -6.834 20.281 1.00 97.44 434 GLN A CA 1
ATOM 3420 C C . GLN A 1 434 ? 3.460 -5.787 20.724 1.00 97.44 434 GLN A C 1
ATOM 3422 O O . GLN A 1 434 ? 3.619 -5.539 21.916 1.00 97.44 434 GLN A O 1
ATOM 3427 N N . GLU A 1 435 ? 4.125 -5.147 19.769 1.00 97.31 435 GLU A N 1
ATOM 3428 C CA . GLU A 1 435 ? 5.114 -4.095 20.003 1.00 97.31 435 GLU A CA 1
ATOM 3429 C C . GLU A 1 435 ? 4.924 -2.986 18.962 1.00 97.31 435 GLU A C 1
ATOM 3431 O O . GLU A 1 435 ? 4.748 -3.271 17.775 1.00 97.31 435 GLU A O 1
ATOM 3436 N N . PHE A 1 436 ? 4.959 -1.728 19.399 1.00 97.81 436 PHE A N 1
ATOM 3437 C CA . PHE A 1 436 ? 5.049 -0.575 18.506 1.00 97.81 436 PHE A CA 1
ATOM 3438 C C . PHE A 1 436 ? 6.490 -0.093 18.489 1.00 97.81 436 PHE A C 1
ATOM 3440 O O . PHE A 1 436 ? 7.067 0.190 19.537 1.00 97.81 436 PHE A O 1
ATOM 3447 N N . MET A 1 437 ? 7.069 -0.032 17.298 1.00 97.81 437 MET A N 1
ATOM 3448 C CA . MET A 1 437 ? 8.478 0.291 17.100 1.00 97.81 437 MET A CA 1
ATOM 3449 C C . MET A 1 437 ? 8.610 1.224 15.894 1.00 97.81 437 MET A C 1
ATOM 3451 O O . MET A 1 437 ? 7.655 1.410 15.136 1.00 97.81 437 MET A O 1
ATOM 3455 N N . TYR A 1 438 ? 9.793 1.774 15.664 1.00 97.75 438 TYR A N 1
ATOM 3456 C CA . TYR A 1 438 ? 10.107 2.457 14.417 1.00 97.75 438 TYR A CA 1
ATOM 3457 C C . TYR A 1 438 ? 11.529 2.160 13.965 1.00 97.75 438 TYR A C 1
ATOM 3459 O O . TYR A 1 438 ? 12.432 1.954 14.771 1.00 97.75 438 TYR A O 1
ATOM 3467 N N . TYR A 1 439 ? 11.728 2.158 12.655 1.00 98.25 439 TYR A N 1
ATOM 3468 C CA . TYR A 1 439 ? 13.059 2.275 12.084 1.00 98.25 439 TYR A CA 1
ATOM 3469 C C . TYR A 1 439 ? 13.383 3.749 11.855 1.00 98.25 439 TYR A C 1
ATOM 3471 O O . TYR A 1 439 ? 12.548 4.498 11.341 1.00 98.25 439 TYR A O 1
ATOM 3479 N N . GLU A 1 440 ? 14.592 4.165 12.219 1.00 96.25 440 GLU A N 1
ATOM 3480 C CA . GLU A 1 440 ? 15.117 5.470 11.825 1.00 96.25 440 GLU A CA 1
ATOM 3481 C C . GLU A 1 440 ? 15.464 5.464 10.337 1.00 96.25 440 GLU A C 1
ATOM 3483 O O . GLU A 1 440 ? 16.185 4.580 9.861 1.00 96.25 440 GLU A O 1
ATOM 3488 N N . SER A 1 441 ? 14.958 6.449 9.600 1.00 94.94 441 SER A N 1
ATOM 3489 C CA . SER A 1 441 ? 15.241 6.607 8.177 1.00 94.94 441 SER A CA 1
ATOM 3490 C C . SER A 1 441 ? 16.696 7.014 7.963 1.00 94.94 441 SER A C 1
ATOM 3492 O O . SER A 1 441 ? 17.173 7.990 8.537 1.00 94.94 441 SER A O 1
ATOM 3494 N N . ASN A 1 442 ? 17.411 6.284 7.108 1.00 93.81 442 ASN A N 1
ATOM 3495 C CA . ASN A 1 442 ? 18.773 6.644 6.734 1.00 93.81 442 ASN A CA 1
ATOM 3496 C C . ASN A 1 442 ? 18.766 7.848 5.778 1.00 93.81 442 ASN A C 1
ATOM 3498 O O . ASN A 1 442 ? 18.062 7.823 4.771 1.00 93.81 442 ASN A O 1
ATOM 3502 N N . ASN A 1 443 ? 19.582 8.868 6.053 1.00 90.25 443 ASN A N 1
ATOM 3503 C CA . ASN A 1 443 ? 19.669 10.096 5.245 1.00 90.25 443 ASN A CA 1
ATOM 3504 C C . ASN A 1 443 ? 20.689 10.006 4.092 1.00 90.25 443 ASN A C 1
ATOM 3506 O O . ASN A 1 443 ? 20.940 10.991 3.398 1.00 90.25 443 ASN A O 1
ATOM 3510 N N . GLY A 1 444 ? 21.257 8.823 3.852 1.00 87.38 444 GLY A N 1
ATOM 3511 C CA . GLY A 1 444 ? 22.340 8.617 2.900 1.00 87.38 444 GLY A CA 1
ATOM 3512 C C . GLY A 1 444 ? 23.694 9.057 3.461 1.00 87.38 444 GLY A C 1
ATOM 3513 O O . GLY A 1 444 ? 23.806 9.630 4.544 1.00 87.38 444 GLY A O 1
ATOM 3514 N N . SER A 1 445 ? 24.755 8.759 2.719 1.00 84.12 445 SER A N 1
ATOM 3515 C CA . SER A 1 445 ? 26.107 9.243 2.999 1.00 84.12 445 SER A CA 1
ATOM 3516 C C . SER A 1 445 ? 26.812 9.624 1.699 1.00 84.12 445 SER A C 1
ATOM 3518 O O . SER A 1 445 ? 26.335 9.310 0.608 1.00 84.12 445 SER A O 1
ATOM 3520 N N . ALA A 1 446 ? 27.980 10.264 1.806 1.00 81.94 446 ALA A N 1
ATOM 3521 C CA . ALA A 1 446 ? 28.824 10.554 0.644 1.00 81.94 446 ALA A CA 1
ATOM 3522 C C . ALA A 1 446 ? 29.263 9.280 -0.109 1.00 81.94 446 ALA A C 1
ATOM 3524 O O . ALA A 1 446 ? 29.524 9.331 -1.307 1.00 81.94 446 ALA A O 1
ATOM 3525 N N . GLU A 1 447 ? 29.341 8.143 0.587 1.00 82.56 447 GLU A N 1
ATOM 3526 C CA . GLU A 1 447 ? 29.740 6.849 0.021 1.00 82.56 447 GLU A CA 1
ATOM 3527 C C . GLU A 1 447 ? 28.545 6.088 -0.565 1.00 82.56 447 GLU A C 1
ATOM 3529 O O . GLU A 1 447 ? 28.671 5.433 -1.598 1.00 82.56 447 GLU A O 1
ATOM 3534 N N . VAL A 1 448 ? 27.383 6.169 0.094 1.00 84.69 448 VAL A N 1
ATOM 3535 C CA . VAL A 1 448 ? 26.147 5.490 -0.310 1.00 84.69 448 VAL A CA 1
ATOM 3536 C C . VAL A 1 448 ? 24.990 6.480 -0.257 1.00 84.69 448 VAL A C 1
ATOM 3538 O O . VAL A 1 448 ? 24.273 6.592 0.747 1.00 84.69 448 VAL A O 1
ATOM 3541 N N . ASN A 1 449 ? 24.793 7.179 -1.373 1.00 89.38 449 ASN A N 1
ATOM 3542 C CA . ASN A 1 449 ? 23.738 8.172 -1.536 1.00 89.38 449 ASN A CA 1
ATOM 3543 C C . ASN A 1 449 ? 22.389 7.521 -1.898 1.00 89.38 449 ASN A C 1
ATOM 3545 O O . ASN A 1 449 ? 21.863 7.698 -2.992 1.00 89.38 449 ASN A O 1
ATOM 3549 N N . SER A 1 450 ? 21.865 6.711 -0.980 1.00 92.31 450 SER A N 1
ATOM 3550 C CA . SER A 1 450 ? 20.561 6.044 -1.099 1.00 92.31 450 SER A CA 1
ATOM 3551 C C . SER A 1 450 ? 19.801 6.219 0.213 1.00 92.31 450 SER A C 1
ATOM 3553 O O . SER A 1 450 ? 19.859 5.322 1.057 1.00 92.31 450 SER A O 1
ATOM 3555 N N . PRO A 1 451 ? 19.213 7.394 0.479 1.00 95.19 451 PRO A N 1
ATOM 3556 C CA . PRO A 1 451 ? 18.426 7.590 1.686 1.00 95.19 451 PRO A CA 1
ATOM 3557 C C . PRO A 1 451 ? 17.096 6.827 1.614 1.00 95.19 451 PRO A C 1
ATOM 3559 O O . PRO A 1 451 ? 16.658 6.399 0.546 1.00 95.19 451 PRO A O 1
ATOM 3562 N N . SER A 1 452 ? 16.448 6.659 2.765 1.00 97.25 452 SER A N 1
ATOM 3563 C CA . SER A 1 452 ? 15.042 6.257 2.826 1.00 97.25 452 SER A CA 1
ATOM 3564 C C . SER A 1 452 ? 14.174 7.401 2.293 1.00 97.25 452 SER A C 1
ATOM 3566 O O . SER A 1 452 ? 14.366 8.553 2.683 1.00 97.25 452 SER A O 1
ATOM 3568 N N . GLY A 1 453 ? 13.208 7.083 1.435 1.00 97.00 453 GLY A N 1
ATOM 3569 C CA . GLY A 1 453 ? 12.339 8.061 0.782 1.00 97.00 453 GLY A CA 1
ATOM 3570 C C . GLY A 1 453 ? 11.006 7.449 0.365 1.00 97.00 453 GLY A C 1
ATOM 3571 O O . GLY A 1 453 ? 10.530 6.487 0.980 1.00 97.00 453 GLY A O 1
ATOM 3572 N N . ALA A 1 454 ? 10.373 8.002 -0.671 1.00 97.69 454 ALA A N 1
ATOM 3573 C CA . ALA A 1 454 ? 9.071 7.530 -1.137 1.00 97.69 454 ALA A CA 1
ATOM 3574 C C . ALA A 1 454 ? 9.116 6.076 -1.655 1.00 97.69 454 ALA A C 1
ATOM 3576 O O . ALA A 1 454 ? 8.189 5.308 -1.384 1.00 97.69 454 ALA A O 1
ATOM 3577 N N . TYR A 1 455 ? 10.200 5.668 -2.321 1.00 98.56 455 TYR A N 1
ATOM 3578 C CA . TYR A 1 455 ? 10.416 4.317 -2.847 1.00 98.56 455 TYR A CA 1
ATOM 3579 C C . TYR A 1 455 ? 11.251 3.457 -1.907 1.00 98.56 455 TYR A C 1
ATOM 3581 O O . TYR A 1 455 ? 10.881 2.312 -1.615 1.00 98.56 455 TYR A O 1
ATOM 3589 N N . ILE A 1 456 ? 12.396 3.988 -1.475 1.00 98.56 456 ILE A N 1
ATOM 3590 C CA . ILE A 1 456 ? 13.422 3.230 -0.763 1.00 98.56 456 ILE A CA 1
ATOM 3591 C C . ILE A 1 456 ? 13.055 3.121 0.714 1.00 98.56 456 ILE A C 1
ATOM 3593 O O . ILE A 1 456 ? 12.700 4.107 1.363 1.00 98.56 456 ILE A O 1
ATOM 3597 N N . PHE A 1 457 ? 13.180 1.907 1.248 1.00 98.44 457 PHE A N 1
ATOM 3598 C CA . PHE A 1 457 ? 13.273 1.680 2.685 1.00 98.44 457 PHE A CA 1
ATOM 3599 C C . PHE A 1 457 ? 14.708 1.290 3.015 1.00 98.44 457 PHE A C 1
ATOM 3601 O O . PHE A 1 457 ? 15.171 0.213 2.634 1.00 98.44 457 PHE A O 1
ATOM 3608 N N . ARG A 1 458 ? 15.415 2.165 3.724 1.00 97.19 458 ARG A N 1
ATOM 3609 C CA . ARG A 1 458 ? 16.765 1.915 4.221 1.00 97.19 458 ARG A CA 1
ATOM 3610 C C . ARG A 1 458 ? 16.856 2.407 5.664 1.00 97.19 458 ARG A C 1
ATOM 3612 O O . ARG A 1 458 ? 16.974 3.615 5.879 1.00 97.19 458 ARG A O 1
ATOM 3619 N N . PRO A 1 459 ? 16.789 1.507 6.652 1.00 96.25 459 PRO A N 1
ATOM 3620 C CA . PRO A 1 459 ? 16.900 1.909 8.040 1.00 96.25 459 PRO A CA 1
ATOM 3621 C C . PRO A 1 459 ? 18.363 2.203 8.415 1.00 96.25 459 PRO A C 1
ATOM 3623 O O . PRO A 1 459 ? 19.289 1.610 7.860 1.00 96.25 459 PRO A O 1
ATOM 3626 N N . VAL A 1 460 ? 18.595 3.112 9.367 1.00 93.81 460 VAL A N 1
ATOM 3627 C CA . VAL A 1 460 ? 19.937 3.366 9.935 1.00 93.81 460 VAL A CA 1
ATOM 3628 C C . VAL A 1 460 ? 20.463 2.117 10.645 1.00 93.81 460 VAL A C 1
ATOM 3630 O O . VAL A 1 460 ? 21.596 1.693 10.419 1.00 93.81 460 VAL A O 1
ATOM 3633 N N . SER A 1 461 ? 19.610 1.507 11.469 1.00 94.62 461 SER A N 1
ATOM 3634 C CA . SER A 1 461 ? 19.868 0.271 12.206 1.00 94.62 461 SER A CA 1
ATOM 3635 C C . SER A 1 461 ? 18.975 -0.854 11.688 1.00 94.62 461 SER A C 1
ATOM 3637 O O . SER A 1 461 ? 17.804 -0.651 11.386 1.00 94.62 461 SER A O 1
ATOM 3639 N N . GLN A 1 462 ? 19.500 -2.078 11.636 1.00 94.12 462 GLN A N 1
ATOM 3640 C CA . GLN A 1 462 ? 18.705 -3.264 11.279 1.00 94.12 462 GLN A CA 1
ATOM 3641 C C . GLN A 1 462 ? 17.813 -3.744 12.444 1.00 94.12 462 GLN A C 1
ATOM 3643 O O . GLN A 1 462 ? 17.014 -4.667 12.288 1.00 94.12 462 GLN A O 1
ATOM 3648 N N . THR A 1 463 ? 17.915 -3.090 13.602 1.00 96.12 463 THR A N 1
ATOM 3649 C CA . THR A 1 463 ? 17.036 -3.264 14.759 1.00 96.12 463 THR A CA 1
ATOM 3650 C C . THR A 1 463 ? 16.213 -1.987 14.929 1.00 96.12 463 THR A C 1
ATOM 3652 O O . THR A 1 463 ? 16.815 -0.916 14.977 1.00 96.12 463 THR A O 1
ATOM 3655 N N . PRO A 1 464 ? 14.873 -2.063 15.008 1.00 96.94 464 PRO A N 1
ATOM 3656 C CA . PRO A 1 464 ? 14.055 -0.882 15.242 1.00 96.94 464 PRO A CA 1
ATOM 3657 C C . PRO A 1 464 ? 14.060 -0.487 16.719 1.00 96.94 464 PRO A C 1
ATOM 3659 O O . PRO A 1 464 ? 14.232 -1.336 17.597 1.00 96.94 464 PRO A O 1
ATOM 3662 N N . GLU A 1 465 ? 13.778 0.784 16.968 1.00 96.12 465 GLU A N 1
ATOM 3663 C CA . GLU A 1 465 ? 13.669 1.376 18.296 1.00 96.12 465 GLU A CA 1
ATOM 3664 C C . GLU A 1 465 ? 12.235 1.265 18.834 1.00 96.12 465 GLU A C 1
ATOM 3666 O O . GLU A 1 465 ? 11.273 1.394 18.064 1.00 96.12 465 GLU A O 1
ATOM 3671 N N . PRO A 1 466 ? 12.046 1.003 20.139 1.00 95.88 466 PRO A N 1
ATOM 3672 C CA . PRO A 1 466 ? 10.721 0.962 20.740 1.00 95.88 466 PRO A CA 1
ATOM 3673 C C . PRO A 1 466 ? 10.067 2.344 20.765 1.00 95.88 466 PRO A C 1
ATOM 3675 O O . PRO A 1 466 ? 10.715 3.367 20.976 1.00 95.88 466 PRO A O 1
ATOM 3678 N N . ILE A 1 467 ? 8.748 2.376 20.562 1.00 92.81 467 ILE A N 1
ATOM 3679 C CA . ILE A 1 467 ? 7.955 3.581 20.807 1.00 92.81 467 ILE A CA 1
ATOM 3680 C C . ILE A 1 467 ? 7.560 3.588 22.276 1.00 92.81 467 ILE A C 1
ATOM 3682 O O . ILE A 1 467 ? 6.731 2.788 22.712 1.00 92.81 467 ILE A O 1
ATOM 3686 N N . GLU A 1 468 ? 8.141 4.520 23.024 1.00 87.25 468 GLU A N 1
ATOM 3687 C CA . GLU A 1 468 ? 7.875 4.630 24.450 1.00 87.25 468 GLU A CA 1
ATOM 3688 C C . GLU A 1 468 ? 6.447 5.155 24.723 1.00 87.25 468 GLU A C 1
ATOM 3690 O O . GLU A 1 468 ? 5.975 6.107 24.075 1.00 87.25 468 GLU A O 1
ATOM 3695 N N . PRO A 1 469 ? 5.736 4.545 25.687 1.00 86.31 469 PRO A N 1
ATOM 3696 C CA . PRO A 1 469 ? 4.477 5.064 26.195 1.00 86.31 469 PRO A CA 1
ATOM 3697 C C . PRO A 1 469 ? 4.718 6.348 26.999 1.00 86.31 469 PRO A C 1
ATOM 3699 O O . PRO A 1 469 ? 5.765 6.539 27.618 1.00 86.31 469 PRO A O 1
ATOM 3702 N N . SER A 1 470 ? 3.735 7.246 27.017 1.00 80.44 470 SER A N 1
ATOM 3703 C CA . SER A 1 470 ? 3.801 8.449 27.843 1.00 80.44 470 SER A CA 1
ATOM 3704 C C . SER A 1 470 ? 3.406 8.153 29.294 1.00 80.44 470 SER A C 1
ATOM 3706 O O . SER A 1 470 ? 2.762 7.149 29.606 1.00 80.44 470 SER A O 1
ATOM 3708 N N . ASN A 1 471 ? 3.700 9.096 30.193 1.00 74.50 471 ASN A N 1
ATOM 3709 C CA . ASN A 1 471 ? 3.197 9.066 31.573 1.00 74.50 471 ASN A CA 1
ATOM 3710 C C . ASN A 1 471 ? 1.656 9.109 31.656 1.00 74.50 471 ASN A C 1
ATOM 3712 O O . ASN A 1 471 ? 1.088 8.867 32.720 1.00 74.50 471 ASN A O 1
ATOM 3716 N N . GLU A 1 472 ? 0.979 9.423 30.549 1.00 67.69 472 GLU A N 1
ATOM 3717 C CA . GLU A 1 472 ? -0.477 9.479 30.435 1.00 67.69 472 GLU A CA 1
ATOM 3718 C C . GLU A 1 472 ? -1.076 8.220 29.792 1.00 67.69 472 GLU A C 1
ATOM 3720 O O . GLU A 1 472 ? -2.236 8.257 29.377 1.00 67.69 472 GLU A O 1
ATOM 3725 N N . LEU A 1 473 ? -0.322 7.110 29.722 1.00 79.50 473 LEU A N 1
ATOM 3726 C CA . LEU A 1 473 ? -0.821 5.825 29.233 1.00 79.50 473 LEU A CA 1
ATOM 3727 C C . LEU A 1 473 ? -2.151 5.465 29.910 1.00 79.50 473 LEU A C 1
ATOM 3729 O O . LEU A 1 473 ? -2.232 5.283 31.131 1.00 79.50 473 LEU A O 1
ATOM 3733 N N . LYS A 1 474 ? -3.201 5.317 29.102 1.00 81.25 474 LYS A N 1
ATOM 3734 C CA . LYS A 1 474 ? -4.548 4.973 29.572 1.00 81.25 474 LYS A CA 1
ATOM 3735 C C . LYS A 1 474 ? -5.067 3.768 28.812 1.00 81.25 474 LYS A C 1
ATOM 3737 O O . LYS A 1 474 ? -5.223 3.841 27.597 1.00 81.25 474 LYS A O 1
ATOM 3742 N N . ILE A 1 475 ? -5.375 2.695 29.543 1.00 82.06 475 ILE A N 1
ATOM 3743 C CA . ILE A 1 475 ? -6.169 1.573 29.037 1.00 82.06 475 ILE A CA 1
ATOM 3744 C C . ILE A 1 475 ? -7.578 1.748 29.586 1.00 82.06 475 ILE A C 1
ATOM 3746 O O . ILE A 1 475 ? -7.796 1.675 30.796 1.00 82.06 475 ILE A O 1
ATOM 3750 N N . VAL A 1 476 ? -8.525 2.014 28.700 1.00 79.69 476 VAL A N 1
ATOM 3751 C CA . VAL A 1 476 ? -9.894 2.377 29.055 1.00 79.69 476 VAL A CA 1
ATOM 3752 C C . VAL A 1 476 ? -10.825 1.290 28.538 1.00 79.69 476 VAL A C 1
ATOM 3754 O O . VAL A 1 476 ? -10.780 0.935 27.357 1.00 79.69 476 VAL A O 1
ATOM 3757 N N . GLU A 1 477 ? -11.654 0.740 29.430 1.00 75.00 477 GLU A N 1
ATOM 3758 C CA . GLU A 1 477 ? -12.784 -0.087 29.006 1.00 75.00 477 GLU A CA 1
ATOM 3759 C C . GLU A 1 477 ? -13.729 0.792 28.194 1.00 75.00 477 GLU A C 1
ATOM 3761 O O . GLU A 1 477 ? -14.197 1.823 28.674 1.00 75.00 477 GLU A O 1
ATOM 3766 N N . GLY A 1 478 ? -13.978 0.388 26.954 1.00 66.69 478 GLY A N 1
ATOM 3767 C CA . GLY A 1 478 ? -15.051 0.964 26.174 1.00 66.69 478 GLY A CA 1
ATOM 3768 C C . GLY A 1 478 ? -16.402 0.438 26.635 1.00 66.69 478 GLY A C 1
ATOM 3769 O O . GLY A 1 478 ? -16.566 -0.177 27.692 1.00 66.69 478 GLY A O 1
ATOM 3770 N N . SER A 1 479 ? -17.404 0.680 25.809 1.00 66.56 479 SER A N 1
ATOM 3771 C CA . SER A 1 479 ? -18.781 0.396 26.181 1.00 66.56 479 SER A CA 1
ATOM 3772 C C . SER A 1 479 ? -19.093 -1.093 26.227 1.00 66.56 479 SER A C 1
ATOM 3774 O O . SER A 1 479 ? -18.380 -1.933 25.678 1.00 66.56 479 SER A O 1
ATOM 3776 N N . ARG A 1 480 ? -20.180 -1.427 26.923 1.00 66.25 480 ARG A N 1
ATOM 3777 C CA . ARG A 1 480 ? -20.642 -2.802 27.105 1.00 66.25 480 ARG A CA 1
ATOM 3778 C C . ARG A 1 480 ? -21.952 -3.050 26.363 1.00 66.25 480 ARG A C 1
ATOM 3780 O O . ARG A 1 480 ? -22.779 -2.150 26.218 1.00 66.25 480 ARG A O 1
ATOM 3787 N N . THR A 1 481 ? -22.170 -4.289 25.936 1.00 62.25 481 THR A N 1
ATOM 3788 C CA . THR A 1 481 ? -23.473 -4.772 25.476 1.00 62.25 481 THR A CA 1
ATOM 3789 C C . THR A 1 481 ? -24.490 -4.702 26.615 1.00 62.25 481 THR A C 1
ATOM 3791 O O . THR A 1 481 ? -24.145 -4.622 27.797 1.00 62.25 481 THR A O 1
ATOM 3794 N N . ARG A 1 482 ? -25.780 -4.828 26.284 1.00 56.81 482 ARG A N 1
ATOM 3795 C CA . ARG A 1 482 ? -26.856 -4.926 27.285 1.00 56.81 482 ARG A CA 1
ATOM 3796 C C . ARG A 1 482 ? -26.656 -6.080 28.278 1.00 56.81 482 ARG A C 1
ATOM 3798 O O . ARG A 1 482 ? -27.090 -5.975 29.422 1.00 56.81 482 ARG A O 1
ATOM 3805 N N . ASN A 1 483 ? -26.018 -7.162 27.840 1.00 58.28 483 ASN A N 1
ATOM 3806 C CA . ASN A 1 483 ? -25.734 -8.330 28.674 1.00 58.28 483 ASN A CA 1
ATOM 3807 C C . ASN A 1 483 ? -24.464 -8.144 29.525 1.00 58.28 483 ASN A C 1
ATOM 3809 O O . ASN A 1 483 ? -24.090 -9.041 30.271 1.00 58.28 483 ASN A O 1
ATOM 3813 N N . GLY A 1 484 ? -23.820 -6.974 29.441 1.00 61.41 484 GLY A N 1
ATOM 3814 C CA . GLY A 1 484 ? -22.640 -6.617 30.220 1.00 61.41 484 GLY A CA 1
ATOM 3815 C C . GLY A 1 484 ? -21.311 -7.018 29.580 1.00 61.41 484 GLY A C 1
ATOM 3816 O O . GLY A 1 484 ? -20.274 -6.823 30.213 1.00 61.41 484 GLY A O 1
ATOM 3817 N N . HIS A 1 485 ? -21.300 -7.544 28.353 1.00 69.56 485 HIS A N 1
ATOM 3818 C CA . HIS A 1 485 ? -20.061 -7.919 27.662 1.00 69.56 485 HIS A CA 1
ATOM 3819 C C . HIS A 1 485 ? -19.340 -6.684 27.145 1.00 69.56 485 HIS A C 1
ATOM 3821 O O . HIS A 1 485 ? -19.984 -5.768 26.651 1.00 69.56 485 HIS A O 1
ATOM 3827 N N . LEU A 1 486 ? -18.017 -6.644 27.253 1.00 71.69 486 LEU A N 1
ATOM 3828 C CA . LEU A 1 486 ? -17.235 -5.538 26.713 1.00 71.69 486 LEU A CA 1
ATOM 3829 C C . LEU A 1 486 ? -17.269 -5.546 25.179 1.00 71.69 486 LEU A C 1
ATOM 3831 O O . LEU A 1 486 ? -17.174 -6.615 24.582 1.00 71.69 486 LEU A O 1
ATOM 3835 N N . LEU A 1 487 ? -17.398 -4.370 24.560 1.00 71.31 487 LEU A N 1
ATOM 3836 C CA . LEU A 1 487 ? -17.337 -4.206 23.104 1.00 71.31 487 LEU A CA 1
ATOM 3837 C C . LEU A 1 487 ? -15.933 -3.841 22.632 1.00 71.31 487 LEU A C 1
ATOM 3839 O O . LEU A 1 487 ? -15.467 -4.350 21.623 1.00 71.31 487 LEU A O 1
ATOM 3843 N N . GLU A 1 488 ? -15.238 -2.971 23.360 1.00 80.31 488 GLU A N 1
ATOM 3844 C CA . GLU A 1 488 ? -13.924 -2.498 22.938 1.00 80.31 488 GLU A CA 1
ATOM 3845 C C . GLU A 1 488 ? -13.035 -2.095 24.113 1.00 80.31 488 GLU A C 1
ATOM 3847 O O . GLU A 1 488 ? -13.504 -1.811 25.217 1.00 80.31 488 GLU A O 1
ATOM 3852 N N . VAL A 1 489 ? -11.735 -2.029 23.846 1.00 85.94 489 VAL A N 1
ATOM 3853 C CA . VAL A 1 489 ? -10.744 -1.385 24.707 1.00 85.94 489 VAL A CA 1
ATOM 3854 C C . VAL A 1 489 ? -10.026 -0.317 23.914 1.00 85.94 489 VAL A C 1
ATOM 3856 O O . VAL A 1 489 ? -9.623 -0.540 22.774 1.00 85.94 489 VAL A O 1
ATOM 3859 N N . ARG A 1 490 ? -9.830 0.838 24.544 1.00 85.00 490 ARG A N 1
ATOM 3860 C CA . ARG A 1 490 ? -9.073 1.951 23.976 1.00 85.00 490 ARG A CA 1
ATOM 3861 C C . ARG A 1 490 ? -7.775 2.112 24.728 1.00 85.00 490 ARG A C 1
ATOM 3863 O O . ARG A 1 490 ? -7.764 2.096 25.959 1.00 85.00 490 ARG A O 1
ATOM 3870 N N . VAL A 1 491 ? -6.695 2.288 23.984 1.00 87.00 491 VAL A N 1
ATOM 3871 C CA . VAL A 1 491 ? -5.375 2.533 24.544 1.00 87.00 491 VAL A CA 1
ATOM 3872 C C . VAL A 1 491 ? -4.803 3.812 23.974 1.00 87.00 491 VAL A C 1
ATOM 3874 O O . VAL A 1 491 ? -4.533 3.906 22.778 1.00 87.00 491 VAL A O 1
ATOM 3877 N N . HIS A 1 492 ? -4.566 4.776 24.852 1.00 84.31 492 HIS A N 1
ATOM 3878 C CA . HIS A 1 492 ? -3.810 5.981 24.540 1.00 84.31 492 HIS A CA 1
ATOM 3879 C C . HIS A 1 492 ? -2.369 5.738 24.963 1.00 84.31 492 HIS A C 1
ATOM 3881 O O . HIS A 1 492 ? -2.106 5.715 26.161 1.00 84.31 492 HIS A O 1
ATOM 3887 N N . ILE A 1 493 ? -1.472 5.481 24.006 1.00 85.75 493 ILE A N 1
ATOM 3888 C CA . ILE A 1 493 ? -0.086 5.085 24.294 1.00 85.75 493 ILE A CA 1
ATOM 3889 C C . ILE A 1 493 ? 0.760 6.329 24.536 1.00 85.75 493 ILE A C 1
ATOM 3891 O O . ILE A 1 493 ? 1.425 6.434 25.562 1.00 85.75 493 ILE A O 1
ATOM 3895 N N . ASN A 1 494 ? 0.712 7.282 23.607 1.00 82.56 494 ASN A N 1
ATOM 3896 C CA . ASN A 1 494 ? 1.383 8.574 23.706 1.00 82.56 494 ASN A CA 1
ATOM 3897 C C . ASN A 1 494 ? 0.649 9.613 22.813 1.00 82.56 494 ASN A C 1
ATOM 3899 O O . ASN A 1 494 ? -0.356 9.261 22.189 1.00 82.56 494 ASN A O 1
ATOM 3903 N N . PRO A 1 495 ? 1.097 10.884 22.735 1.00 78.31 495 PRO A N 1
ATOM 3904 C CA . PRO A 1 495 ? 0.374 11.939 22.011 1.00 78.31 495 PRO A CA 1
ATOM 3905 C C . PRO A 1 495 ? 0.135 11.706 20.511 1.00 78.31 495 PRO A C 1
ATOM 3907 O O . PRO A 1 495 ? -0.722 12.366 19.936 1.00 78.31 495 PRO A O 1
ATOM 3910 N N . TRP A 1 496 ? 0.867 10.791 19.873 1.00 79.19 496 TRP A N 1
ATOM 3911 C CA . TRP A 1 496 ? 0.802 10.546 18.427 1.00 79.19 496 TRP A CA 1
ATOM 3912 C C . TRP A 1 496 ? 0.523 9.075 18.084 1.00 79.19 496 TRP A C 1
ATOM 3914 O O . TRP A 1 496 ? 0.567 8.698 16.912 1.00 79.19 496 TRP A O 1
ATOM 3924 N N . LEU A 1 497 ? 0.231 8.238 19.086 1.00 85.81 497 LEU A N 1
ATOM 3925 C CA . LEU A 1 497 ? -0.050 6.816 18.919 1.00 85.81 497 LEU A CA 1
ATOM 3926 C C . LEU A 1 497 ? -1.169 6.356 19.861 1.00 85.81 497 LEU A C 1
ATOM 3928 O O . LEU A 1 497 ? -1.067 6.437 21.090 1.00 85.81 497 LEU A O 1
ATOM 3932 N N . SER A 1 498 ? -2.221 5.784 19.280 1.00 86.88 498 SER A N 1
ATOM 3933 C CA . SER A 1 498 ? -3.275 5.091 20.024 1.00 86.88 498 SER A CA 1
ATOM 3934 C C . SER A 1 498 ? -3.755 3.846 19.284 1.00 86.88 498 SER A C 1
ATOM 3936 O O . SER A 1 498 ? -3.537 3.699 18.079 1.00 86.88 498 SER A O 1
ATOM 3938 N N . GLN A 1 499 ? -4.417 2.946 20.007 1.00 90.44 499 GLN A N 1
ATOM 3939 C CA . GLN A 1 499 ? -5.080 1.792 19.412 1.00 90.44 499 GLN A CA 1
ATOM 3940 C C . GLN A 1 499 ? -6.446 1.519 20.040 1.00 90.44 499 GLN A C 1
ATOM 3942 O O . GLN A 1 499 ? -6.676 1.795 21.218 1.00 90.44 499 GLN A O 1
ATOM 3947 N N . ILE A 1 500 ? -7.341 0.942 19.247 1.00 86.88 500 ILE A N 1
ATOM 3948 C CA . ILE A 1 500 ? -8.646 0.441 19.670 1.00 86.88 500 ILE A CA 1
ATOM 3949 C C . ILE A 1 500 ? -8.700 -1.045 19.331 1.00 86.88 500 ILE A C 1
ATOM 3951 O O . ILE A 1 500 ? -8.397 -1.436 18.206 1.00 86.88 500 ILE A O 1
ATOM 3955 N N . ILE A 1 501 ? -9.069 -1.865 20.311 1.00 88.94 501 ILE A N 1
ATOM 3956 C CA . ILE A 1 501 ? -9.105 -3.323 20.200 1.00 88.94 501 ILE A CA 1
ATOM 3957 C C . ILE A 1 501 ? -10.539 -3.797 20.412 1.00 88.94 501 ILE A C 1
ATOM 3959 O O . ILE A 1 501 ? -11.152 -3.468 21.432 1.00 88.94 501 ILE A O 1
ATOM 3963 N N . ARG A 1 502 ? -11.055 -4.591 19.471 1.00 83.81 502 ARG A N 1
ATOM 3964 C CA . ARG A 1 502 ? -12.423 -5.129 19.479 1.00 83.81 502 ARG A CA 1
ATOM 3965 C C . ARG A 1 502 ? -12.424 -6.614 19.105 1.00 83.81 502 ARG A C 1
ATOM 3967 O O . ARG A 1 502 ? -11.573 -7.033 18.318 1.00 83.81 502 ARG A O 1
ATOM 3974 N N . PRO A 1 503 ? -13.354 -7.431 19.621 1.00 79.56 503 PRO A N 1
ATOM 3975 C CA . PRO A 1 503 ? -13.625 -8.733 19.029 1.00 79.56 503 PRO A CA 1
ATOM 3976 C C . PRO A 1 503 ? -14.221 -8.527 17.629 1.00 79.56 503 PRO A C 1
ATOM 3978 O O . PRO A 1 503 ? -15.016 -7.616 17.418 1.00 79.56 503 PRO A O 1
ATOM 3981 N N . ALA A 1 504 ? -13.838 -9.350 16.654 1.00 73.56 504 ALA A N 1
ATOM 3982 C CA . ALA A 1 504 ? -14.409 -9.241 15.317 1.00 73.56 504 ALA A CA 1
ATOM 3983 C C . ALA A 1 504 ? -15.882 -9.690 15.315 1.00 73.56 504 ALA A C 1
ATOM 3985 O O . ALA A 1 504 ? -16.187 -10.825 15.679 1.00 73.56 504 ALA A O 1
ATOM 3986 N N . ALA A 1 505 ? -16.778 -8.823 14.837 1.00 56.44 505 ALA A N 1
ATOM 3987 C CA . ALA A 1 505 ? -18.236 -8.985 14.872 1.00 56.44 505 ALA A CA 1
ATOM 3988 C C . ALA A 1 505 ? -18.799 -10.285 14.255 1.00 56.44 505 ALA A C 1
ATOM 3990 O O . ALA A 1 505 ? -19.917 -10.693 14.556 1.00 56.44 505 ALA A O 1
ATOM 3991 N N . SER A 1 506 ? -18.058 -10.941 13.355 1.00 52.19 506 SER A N 1
ATOM 3992 C CA . SER A 1 506 ? -18.667 -11.778 12.314 1.00 52.19 506 SER A CA 1
ATOM 3993 C C . SER A 1 506 ? -18.382 -13.278 12.359 1.00 52.19 506 SER A C 1
ATOM 3995 O O . SER A 1 506 ? -18.862 -13.992 11.477 1.00 52.19 506 SER A O 1
ATOM 3997 N N . THR A 1 507 ? -17.657 -13.822 13.337 1.00 45.66 507 THR A N 1
ATOM 3998 C CA . THR A 1 507 ? -17.340 -15.261 13.308 1.00 45.66 507 THR A CA 1
ATOM 3999 C C . THR A 1 507 ? -17.234 -15.887 14.696 1.00 45.66 507 THR A C 1
ATOM 4001 O O . THR A 1 507 ? -16.802 -15.253 15.649 1.00 45.66 507 THR A O 1
ATOM 4004 N N . ASN A 1 508 ? -17.539 -17.186 14.792 1.00 47.28 508 ASN A N 1
ATOM 4005 C CA . ASN A 1 508 ? -17.115 -18.052 15.905 1.00 47.28 508 ASN A CA 1
ATOM 4006 C C . ASN A 1 508 ? -15.573 -18.236 15.941 1.00 47.28 508 ASN A C 1
ATOM 4008 O O . ASN A 1 508 ? -15.079 -19.226 16.479 1.00 47.28 508 ASN A O 1
ATOM 4012 N N . GLU A 1 509 ? -14.802 -17.348 15.305 1.00 55.62 509 GLU A N 1
ATOM 4013 C CA . GLU A 1 509 ? -13.348 -17.423 15.206 1.00 55.62 509 GLU A CA 1
ATOM 4014 C C . GLU A 1 509 ? -12.705 -16.431 16.183 1.00 55.62 509 GLU A C 1
ATOM 4016 O O . GLU A 1 509 ? -13.223 -15.350 16.456 1.00 55.62 509 GLU A O 1
ATOM 4021 N N . LYS A 1 510 ? -11.545 -16.817 16.725 1.00 69.00 510 LYS A N 1
ATOM 4022 C CA . LYS A 1 510 ? -10.754 -16.041 17.693 1.00 69.00 510 LYS A CA 1
ATOM 4023 C C . LYS A 1 510 ? -10.032 -14.882 16.980 1.00 69.00 510 LYS A C 1
ATOM 4025 O O . LYS A 1 510 ? -8.809 -14.904 16.862 1.00 69.00 510 LYS A O 1
ATOM 4030 N N . MET A 1 511 ? -10.780 -13.918 16.441 1.00 81.25 511 MET A N 1
ATOM 4031 C CA . MET A 1 511 ? -10.246 -12.778 15.688 1.00 81.25 511 MET A CA 1
ATOM 4032 C C . MET A 1 511 ? -10.457 -11.456 16.437 1.00 81.25 511 MET A C 1
ATOM 4034 O O . MET A 1 511 ? -11.522 -11.198 16.998 1.00 81.25 511 MET A O 1
ATOM 4038 N N . LEU A 1 512 ? -9.425 -10.612 16.413 1.00 87.06 512 LEU A N 1
ATOM 4039 C CA . LEU A 1 512 ? -9.452 -9.244 16.922 1.00 87.06 512 LEU A CA 1
ATOM 4040 C C . LEU A 1 512 ? -9.393 -8.260 15.757 1.00 87.06 512 LEU A C 1
ATOM 4042 O O . LEU A 1 512 ? -8.587 -8.435 14.843 1.00 87.06 512 LEU A O 1
ATOM 4046 N N . ASP A 1 513 ? -10.200 -7.210 15.836 1.00 87.88 513 ASP A N 1
ATOM 4047 C CA . ASP A 1 513 ? -9.979 -5.977 15.090 1.00 87.88 513 ASP A CA 1
ATOM 4048 C C . ASP A 1 513 ? -9.096 -5.056 15.942 1.00 87.88 513 ASP A C 1
ATOM 4050 O O . ASP A 1 513 ? -9.409 -4.767 17.102 1.00 87.88 513 ASP A O 1
ATOM 4054 N N . VAL A 1 514 ? -7.962 -4.642 15.378 1.00 91.44 514 VAL A N 1
ATOM 4055 C CA . VAL A 1 514 ? -7.008 -3.729 16.009 1.00 91.44 514 VAL A CA 1
ATOM 4056 C C . VAL A 1 514 ? -6.857 -2.517 15.103 1.00 91.44 514 VAL A C 1
ATOM 4058 O O . VAL A 1 514 ? -6.132 -2.539 14.109 1.00 91.44 514 VAL A O 1
ATOM 4061 N N . SER A 1 515 ? -7.539 -1.441 15.470 1.00 89.62 515 SER A N 1
ATOM 4062 C CA . SER A 1 515 ? -7.462 -0.160 14.779 1.00 89.62 515 SER A CA 1
ATOM 4063 C C . SER A 1 515 ? -6.364 0.689 15.406 1.00 89.62 515 SER A C 1
ATOM 4065 O O . SER A 1 515 ? -6.446 1.032 16.583 1.00 89.62 515 SER A O 1
ATOM 4067 N N . VAL A 1 516 ? -5.338 1.037 14.630 1.00 90.50 516 VAL A N 1
ATOM 4068 C CA . VAL A 1 516 ? -4.207 1.857 15.088 1.00 90.50 516 VAL A CA 1
ATOM 4069 C C . VAL A 1 516 ? -4.287 3.242 14.468 1.00 90.50 516 VAL A C 1
ATOM 4071 O O . VAL A 1 516 ? -4.556 3.396 13.277 1.00 90.50 516 VAL A O 1
ATOM 4074 N N . VAL A 1 517 ? -4.014 4.247 15.286 1.00 86.88 517 VAL A N 1
ATOM 4075 C CA . VAL A 1 517 ? -3.992 5.648 14.896 1.00 86.88 517 VAL A CA 1
ATOM 4076 C C . VAL A 1 517 ? -2.591 6.186 15.153 1.00 86.88 517 VAL A C 1
ATOM 4078 O O . VAL A 1 517 ? -2.125 6.162 16.291 1.00 86.88 517 VAL A O 1
ATOM 4081 N N . VAL A 1 518 ? -1.930 6.645 14.089 1.00 87.19 518 VAL A N 1
ATOM 4082 C CA . VAL A 1 518 ? -0.544 7.131 14.109 1.00 87.19 518 VAL A CA 1
ATOM 4083 C C . VAL A 1 518 ? -0.487 8.522 13.498 1.00 87.19 518 VAL A C 1
ATOM 4085 O O . VAL A 1 518 ? -0.943 8.712 12.371 1.00 87.19 518 VAL A O 1
ATOM 4088 N N . GLY A 1 519 ? 0.131 9.460 14.206 1.00 80.25 519 GLY A N 1
ATOM 4089 C CA . GLY A 1 519 ? 0.458 10.788 13.706 1.00 80.25 519 GLY A CA 1
ATOM 4090 C C . GLY A 1 519 ? -0.026 11.927 14.614 1.00 80.25 519 GLY A C 1
ATOM 4091 O O . GLY A 1 519 ? -0.935 11.712 15.418 1.00 80.25 519 GLY A O 1
ATOM 4092 N N . PRO A 1 520 ? 0.551 13.137 14.478 1.00 79.75 520 PRO A N 1
ATOM 4093 C CA . PRO A 1 520 ? 1.716 13.475 13.646 1.00 79.75 520 PRO A CA 1
ATOM 4094 C C . PRO A 1 520 ? 2.996 12.756 14.100 1.00 79.75 520 PRO A C 1
ATOM 4096 O O . PRO A 1 520 ? 3.313 12.750 15.286 1.00 79.75 520 PRO A O 1
ATOM 4099 N N . ILE A 1 521 ? 3.732 12.124 13.175 1.00 85.19 521 ILE A N 1
ATOM 4100 C CA . ILE A 1 521 ? 4.970 11.405 13.524 1.00 85.19 521 ILE A CA 1
ATOM 4101 C C . ILE A 1 521 ? 6.038 12.443 13.904 1.00 85.19 521 ILE A C 1
ATOM 4103 O O . ILE A 1 521 ? 6.374 13.284 13.059 1.00 85.19 521 ILE A O 1
ATOM 4107 N N . PRO A 1 522 ? 6.589 12.405 15.132 1.00 80.31 522 PRO A N 1
ATOM 4108 C CA . PRO A 1 522 ? 7.576 13.380 15.566 1.00 80.31 522 PRO A CA 1
ATOM 4109 C C . PRO A 1 522 ? 8.908 13.132 14.862 1.00 80.31 522 PRO A C 1
ATOM 4111 O O . PRO A 1 522 ? 9.419 12.012 14.852 1.00 80.31 522 PRO A O 1
ATOM 4114 N N . VAL A 1 523 ? 9.495 14.187 14.306 1.00 80.12 523 VAL A N 1
ATOM 4115 C CA . VAL A 1 523 ? 10.802 14.139 13.629 1.00 80.12 523 VAL A CA 1
ATOM 4116 C C . VAL A 1 523 ? 11.879 14.930 14.365 1.00 80.12 523 VAL A C 1
ATOM 4118 O O . VAL A 1 523 ? 13.053 14.709 14.106 1.00 80.12 523 VAL A O 1
ATOM 4121 N N . ALA A 1 524 ? 11.502 15.783 15.320 1.00 68.12 524 ALA A N 1
ATOM 4122 C CA . ALA A 1 524 ? 12.437 16.434 16.235 1.00 68.12 524 ALA A CA 1
ATOM 4123 C C . ALA A 1 524 ? 13.116 15.409 17.160 1.00 68.12 524 ALA A C 1
ATOM 4125 O O . ALA A 1 524 ? 12.483 14.395 17.488 1.00 68.12 524 ALA A O 1
ATOM 4126 N N . PRO A 1 525 ? 14.335 15.684 17.655 1.00 55.22 525 PRO A N 1
ATOM 4127 C CA . PRO A 1 525 ? 14.861 14.958 18.804 1.00 55.22 525 PRO A CA 1
ATOM 4128 C C . PRO A 1 525 ? 13.979 15.216 20.022 1.00 55.22 525 PRO A C 1
ATOM 4130 O O . PRO A 1 525 ? 13.534 16.348 20.244 1.00 55.22 525 PRO A O 1
ATOM 4133 N N . SER A 1 526 ? 13.740 14.194 20.845 1.00 47.44 526 SER A N 1
ATOM 4134 C CA . SER A 1 526 ? 13.039 14.433 22.103 1.00 47.44 526 SER A CA 1
ATOM 4135 C C . SER A 1 526 ? 13.945 15.230 23.051 1.00 47.44 526 SER A C 1
ATOM 4137 O O . SER A 1 526 ? 15.145 14.978 23.163 1.00 47.44 526 SER A O 1
ATOM 4139 N N . ILE A 1 527 ? 13.387 16.207 23.773 1.00 42.66 527 ILE A N 1
ATOM 4140 C CA . ILE A 1 527 ? 14.134 17.037 24.745 1.00 42.66 527 ILE A CA 1
ATOM 4141 C C . ILE A 1 527 ? 14.811 16.146 25.820 1.00 42.66 527 ILE A C 1
ATOM 4143 O O . ILE A 1 527 ? 15.822 16.515 26.419 1.00 42.66 527 ILE A O 1
ATOM 4147 N N . THR A 1 528 ? 14.292 14.930 26.015 1.00 38.88 528 THR A N 1
ATOM 4148 C CA . THR A 1 528 ? 14.797 13.886 26.915 1.00 38.88 528 THR A CA 1
ATOM 4149 C C . THR A 1 528 ? 15.968 13.051 26.378 1.00 38.88 528 THR A C 1
ATOM 4151 O O . THR A 1 528 ? 16.652 12.415 27.175 1.00 38.88 528 THR A O 1
ATOM 4154 N N . GLU A 1 529 ? 16.256 13.062 25.074 1.00 42.03 529 GLU A N 1
ATOM 4155 C CA . GLU A 1 529 ? 17.337 12.266 24.457 1.00 42.03 529 GLU A CA 1
ATOM 4156 C C . GLU A 1 529 ? 18.720 12.936 24.531 1.00 42.03 529 GLU A C 1
ATOM 4158 O O . GLU A 1 529 ? 19.740 12.318 24.235 1.00 42.03 529 GLU A O 1
ATOM 4163 N N . SER A 1 530 ? 18.797 14.183 25.004 1.00 36.28 530 SER A N 1
ATOM 4164 C CA . SER A 1 530 ? 20.052 14.948 25.052 1.00 36.28 530 SER A CA 1
ATOM 4165 C C . SER A 1 530 ? 21.039 14.540 26.160 1.00 36.28 530 SER A C 1
ATOM 4167 O O . SER A 1 530 ? 22.154 15.062 26.198 1.00 36.28 530 SER A O 1
ATOM 4169 N N . SER A 1 531 ? 20.692 13.612 27.063 1.00 33.59 531 SER A N 1
ATOM 4170 C CA . SER A 1 531 ? 21.531 13.312 28.239 1.00 33.59 531 SER A CA 1
ATOM 4171 C C . SER A 1 531 ? 22.233 11.951 28.255 1.00 33.59 531 SER A C 1
ATOM 4173 O O . SER A 1 531 ? 22.956 11.674 29.211 1.00 33.59 531 SER A O 1
ATOM 4175 N N . ALA A 1 532 ? 22.077 11.097 27.240 1.00 35.06 532 ALA A N 1
ATOM 4176 C CA . ALA A 1 532 ? 22.650 9.746 27.263 1.00 35.06 532 ALA A CA 1
ATOM 4177 C C . ALA A 1 532 ? 23.428 9.408 25.981 1.00 35.06 532 ALA A C 1
ATOM 4179 O O . ALA A 1 532 ? 22.974 8.602 25.181 1.00 35.06 532 ALA A O 1
ATOM 4180 N N . SER A 1 533 ? 24.605 10.032 25.811 1.00 33.81 533 SER A N 1
ATOM 4181 C CA . SER A 1 533 ? 25.788 9.549 25.043 1.00 33.81 533 SER A CA 1
ATOM 4182 C C . SER A 1 533 ? 26.579 10.643 24.304 1.00 33.81 533 SER A C 1
ATOM 4184 O O . SER A 1 533 ? 27.254 10.375 23.314 1.00 33.81 533 SER A O 1
ATOM 4186 N N . ALA A 1 534 ? 26.619 11.875 24.822 1.00 34.12 534 ALA A N 1
ATOM 4187 C CA . ALA A 1 534 ? 27.567 12.890 24.355 1.00 34.12 534 ALA A CA 1
ATOM 4188 C C . ALA A 1 534 ? 29.013 12.593 24.823 1.00 34.12 534 ALA A C 1
ATOM 4190 O O . ALA A 1 534 ? 29.608 13.358 25.577 1.00 34.12 534 ALA A O 1
ATOM 4191 N N . THR A 1 535 ? 29.585 11.469 24.387 1.00 33.41 535 THR A N 1
ATOM 4192 C CA . THR A 1 535 ? 31.032 11.212 24.400 1.00 33.41 535 THR A CA 1
ATOM 4193 C C . THR A 1 535 ? 31.434 10.421 23.157 1.00 33.41 535 THR A C 1
ATOM 4195 O O . THR A 1 535 ? 31.899 9.288 23.255 1.00 33.41 535 THR A O 1
ATOM 4198 N N . GLN A 1 536 ? 31.268 11.010 21.976 1.00 34.28 536 GLN A N 1
ATOM 4199 C CA . GLN A 1 536 ? 32.099 10.660 20.828 1.00 34.28 536 GLN A CA 1
ATOM 4200 C C . GLN A 1 536 ? 32.180 11.852 19.872 1.00 34.28 536 GLN A C 1
ATOM 4202 O O . GLN A 1 536 ? 31.195 12.546 19.638 1.00 34.28 536 GLN A O 1
ATOM 4207 N N . GLU A 1 537 ? 33.396 12.135 19.421 1.00 32.25 537 GLU A N 1
ATOM 4208 C CA . GLU A 1 537 ? 33.785 13.300 18.629 1.00 32.25 537 GLU A CA 1
ATOM 4209 C C . GLU A 1 537 ? 32.871 13.499 17.408 1.00 32.25 537 GLU A C 1
ATOM 4211 O O . GLU A 1 537 ? 32.821 12.667 16.503 1.00 32.25 537 GLU A O 1
ATOM 4216 N N . MET A 1 538 ? 32.138 14.616 17.387 1.00 33.28 538 MET A N 1
ATOM 4217 C CA . MET A 1 538 ? 31.298 15.008 16.256 1.00 33.28 538 MET A CA 1
ATOM 4218 C C . MET A 1 538 ? 32.171 15.427 15.066 1.00 33.28 538 MET A C 1
ATOM 4220 O O . MET A 1 538 ? 32.950 16.378 15.153 1.00 33.28 538 MET A O 1
ATOM 4224 N N . SER A 1 539 ? 31.994 14.738 13.938 1.00 32.31 539 SER A N 1
ATOM 4225 C CA . SER A 1 539 ? 32.470 15.173 12.621 1.00 32.31 539 SER A CA 1
ATOM 4226 C C . SER A 1 539 ? 31.808 16.510 12.222 1.00 32.31 539 SER A C 1
ATOM 4228 O O . SER A 1 539 ? 30.605 16.672 12.441 1.00 32.31 539 SER A O 1
ATOM 4230 N N . PRO A 1 540 ? 32.531 17.477 11.621 1.00 38.06 540 PRO A N 1
ATOM 4231 C CA . PRO A 1 540 ? 32.030 18.825 11.334 1.00 38.06 540 PRO A CA 1
ATOM 4232 C C . PRO A 1 540 ? 31.165 18.923 10.055 1.00 38.06 540 PRO A C 1
ATOM 4234 O O . PRO A 1 540 ? 31.300 19.860 9.270 1.00 38.06 540 PRO A O 1
ATOM 4237 N N . GLN A 1 541 ? 30.235 17.987 9.863 1.00 34.69 541 GLN A N 1
ATOM 4238 C CA . GLN A 1 541 ? 29.037 18.171 9.036 1.00 34.69 541 GLN A CA 1
ATOM 4239 C C . GLN A 1 541 ? 27.841 17.740 9.884 1.00 34.69 541 GLN A C 1
ATOM 4241 O O . GLN A 1 541 ? 27.434 16.582 9.850 1.00 34.69 541 GLN A O 1
ATOM 4246 N N . ALA A 1 542 ? 27.340 18.646 10.725 1.00 37.41 542 ALA A N 1
ATOM 4247 C CA . ALA A 1 542 ? 26.225 18.348 11.613 1.00 37.41 542 ALA A CA 1
ATOM 4248 C C . ALA A 1 542 ? 24.986 17.995 10.777 1.00 37.41 542 ALA A C 1
ATOM 4250 O O . ALA A 1 542 ? 24.382 18.862 10.144 1.00 37.41 542 ALA A O 1
ATOM 4251 N N . ALA A 1 543 ? 24.654 16.702 10.764 1.00 44.09 543 ALA A N 1
ATOM 4252 C CA . ALA A 1 543 ? 23.360 16.201 10.349 1.00 44.09 543 ALA A CA 1
ATOM 4253 C C . ALA A 1 543 ? 22.277 16.989 11.090 1.00 44.09 543 ALA A C 1
ATOM 4255 O O . ALA A 1 543 ? 22.423 17.303 12.274 1.00 44.09 543 ALA A O 1
ATOM 4256 N N . SER A 1 544 ? 21.208 17.322 10.373 1.00 48.41 544 SER A N 1
ATOM 4257 C CA . SER A 1 544 ? 19.971 17.816 10.964 1.00 48.41 544 SER A CA 1
ATOM 4258 C C . SER A 1 544 ? 19.658 17.030 12.251 1.00 48.41 544 SER A C 1
ATOM 4260 O O . SER A 1 544 ? 19.695 15.803 12.195 1.00 48.41 544 SER A O 1
ATOM 4262 N N . PRO A 1 545 ? 19.311 17.677 13.383 1.00 63.28 545 PRO A N 1
ATOM 4263 C CA . PRO A 1 545 ? 18.853 16.975 14.593 1.00 63.28 545 PRO A CA 1
ATOM 4264 C C . PRO A 1 545 ? 17.571 16.145 14.354 1.00 63.28 545 PRO A C 1
ATOM 4266 O O . PRO A 1 545 ? 17.135 15.379 15.207 1.00 63.28 545 PRO A O 1
ATOM 4269 N N . TRP A 1 546 ? 16.966 16.318 13.183 1.00 75.25 546 TRP A N 1
ATOM 4270 C CA . TRP A 1 546 ? 15.736 15.709 12.728 1.00 75.25 546 TRP A CA 1
ATOM 4271 C C . TRP A 1 546 ? 15.944 14.275 12.242 1.00 75.25 546 TRP A C 1
ATOM 4273 O O . TRP A 1 546 ? 16.766 14.025 11.358 1.00 75.25 546 TRP A O 1
ATOM 4283 N N . VAL A 1 547 ? 15.141 13.347 12.759 1.00 84.69 547 VAL A N 1
ATOM 4284 C CA . VAL A 1 547 ? 15.203 11.920 12.427 1.00 84.69 547 VAL A CA 1
ATOM 4285 C C . VAL A 1 547 ? 13.864 11.468 11.854 1.00 84.69 547 VAL A C 1
ATOM 4287 O O . VAL A 1 547 ? 12.837 11.508 12.543 1.00 84.69 547 VAL A O 1
ATOM 4290 N N . GLY A 1 548 ? 13.881 11.028 10.592 1.00 90.56 548 GLY A N 1
ATOM 4291 C CA . GLY A 1 548 ? 12.737 10.383 9.948 1.00 90.56 548 GLY A CA 1
ATOM 4292 C C . GLY A 1 548 ? 12.411 9.048 10.617 1.00 90.56 548 GLY A C 1
ATOM 4293 O O . GLY A 1 548 ? 13.314 8.337 11.058 1.00 90.56 548 GLY A O 1
ATOM 4294 N N . LYS A 1 549 ? 11.123 8.716 10.727 1.00 94.62 549 LYS A N 1
ATOM 4295 C CA . LYS A 1 549 ? 10.655 7.522 11.445 1.00 94.62 549 LYS A CA 1
ATOM 4296 C C . LYS A 1 549 ? 9.697 6.707 10.591 1.00 94.62 549 LYS A C 1
ATOM 4298 O O . LYS A 1 549 ? 8.748 7.228 9.998 1.00 94.62 549 LYS A O 1
ATOM 4303 N N . GLU A 1 550 ? 9.930 5.404 10.578 1.00 97.94 550 GLU A N 1
ATOM 4304 C CA . GLU A 1 550 ? 9.163 4.417 9.825 1.00 97.94 550 GLU A CA 1
ATOM 4305 C C . GLU A 1 550 ? 8.524 3.446 10.812 1.00 97.94 550 GLU A C 1
ATOM 4307 O O . GLU A 1 550 ? 9.157 2.513 11.304 1.00 97.94 550 GLU A O 1
ATOM 4312 N N . VAL A 1 551 ? 7.275 3.738 11.163 1.00 98.12 551 VAL A N 1
ATOM 4313 C CA . VAL A 1 551 ? 6.540 3.139 12.275 1.00 98.12 551 VAL A CA 1
ATOM 4314 C C . VAL A 1 551 ? 6.037 1.755 11.888 1.00 98.12 551 VAL A C 1
ATOM 4316 O O . VAL A 1 551 ? 5.357 1.587 10.870 1.00 98.12 551 VAL A O 1
ATOM 4319 N N . ILE A 1 552 ? 6.314 0.775 12.743 1.00 98.62 552 ILE A N 1
ATOM 4320 C CA . ILE A 1 552 ? 5.877 -0.607 12.593 1.00 98.62 552 ILE A CA 1
ATOM 4321 C C . ILE A 1 552 ? 5.031 -1.056 13.787 1.00 98.62 552 ILE A C 1
ATOM 4323 O O . ILE A 1 552 ? 5.210 -0.604 14.920 1.00 98.62 552 ILE A O 1
ATOM 4327 N N . VAL A 1 553 ? 4.145 -2.014 13.532 1.00 98.12 553 VAL A N 1
ATOM 4328 C CA . VAL A 1 553 ? 3.582 -2.891 14.561 1.00 98.12 553 VAL A CA 1
ATOM 4329 C C . VAL A 1 553 ? 4.149 -4.291 14.359 1.00 98.12 553 VAL A C 1
ATOM 4331 O O . VAL A 1 553 ? 4.110 -4.836 13.253 1.00 98.12 553 VAL A O 1
ATOM 4334 N N . ARG A 1 554 ? 4.695 -4.874 15.423 1.00 98.25 554 ARG A N 1
ATOM 4335 C CA . ARG A 1 554 ? 5.283 -6.215 15.429 1.00 98.25 554 ARG A CA 1
ATOM 4336 C C . ARG A 1 554 ? 4.485 -7.130 16.345 1.00 98.25 554 ARG A C 1
ATOM 4338 O O . ARG A 1 554 ? 4.054 -6.720 17.416 1.00 98.25 554 ARG A O 1
ATOM 4345 N N . TYR A 1 555 ? 4.328 -8.381 15.930 1.00 97.81 555 TYR A N 1
ATOM 4346 C CA . TYR A 1 555 ? 3.727 -9.448 16.716 1.00 97.81 555 TYR A CA 1
ATOM 4347 C C . TYR A 1 555 ? 4.719 -10.597 16.874 1.00 97.81 555 TYR A C 1
ATOM 4349 O O . TYR A 1 555 ? 5.183 -11.169 15.887 1.00 97.81 555 TYR A O 1
ATOM 4357 N N . THR A 1 556 ? 5.011 -10.955 18.121 1.00 97.62 556 THR A N 1
ATOM 4358 C CA . THR A 1 556 ? 5.919 -12.038 18.506 1.00 97.62 556 THR A CA 1
ATOM 4359 C C . THR A 1 556 ? 5.139 -13.182 19.158 1.00 97.62 556 THR A C 1
ATOM 4361 O O . THR A 1 556 ? 4.409 -12.985 20.131 1.00 97.62 556 THR A O 1
ATOM 4364 N N . THR A 1 557 ? 5.329 -14.399 18.654 1.00 95.56 557 THR A N 1
ATOM 4365 C CA . THR A 1 557 ? 4.640 -15.628 19.090 1.00 95.56 557 THR A CA 1
ATOM 4366 C C . THR A 1 557 ? 5.637 -16.732 19.457 1.00 95.56 557 THR A C 1
ATOM 4368 O O . THR A 1 557 ? 6.849 -16.524 19.428 1.00 95.56 557 THR A O 1
ATOM 4371 N N . ASP A 1 558 ? 5.139 -17.914 19.823 1.00 92.81 558 ASP A N 1
ATOM 4372 C CA . ASP A 1 558 ? 5.931 -19.139 19.991 1.00 92.81 558 ASP A CA 1
ATOM 4373 C C . ASP A 1 558 ? 5.927 -20.050 18.742 1.00 92.81 558 ASP A C 1
ATOM 4375 O O . ASP A 1 558 ? 6.390 -21.191 18.805 1.00 92.81 558 ASP A O 1
ATOM 4379 N N . ILE A 1 559 ? 5.422 -19.546 17.608 1.00 94.12 559 ILE A N 1
ATOM 4380 C CA . ILE A 1 559 ? 5.349 -20.267 16.334 1.00 94.12 559 ILE A CA 1
ATOM 4381 C C . ILE A 1 559 ? 6.758 -20.554 15.799 1.00 94.12 559 ILE A C 1
ATOM 4383 O O . ILE A 1 559 ? 7.589 -19.660 15.637 1.00 94.12 559 ILE A O 1
ATOM 4387 N N . LYS A 1 560 ? 7.015 -21.811 15.439 1.00 95.19 560 LYS A N 1
ATOM 4388 C CA . LYS A 1 560 ? 8.298 -22.290 14.906 1.00 95.19 560 LYS A CA 1
ATOM 4389 C C . LYS A 1 560 ? 8.308 -22.179 13.379 1.00 95.19 560 LYS A C 1
ATOM 4391 O O . LYS A 1 560 ? 8.235 -23.187 12.670 1.00 95.19 560 LYS A O 1
ATOM 4396 N N . SER A 1 561 ? 8.392 -20.946 12.877 1.00 96.25 561 SER A N 1
ATOM 4397 C CA . SER A 1 561 ? 8.281 -20.638 11.443 1.00 96.25 561 SER A CA 1
ATOM 4398 C C . SER A 1 561 ? 9.517 -20.984 10.598 1.00 96.25 561 SER A C 1
ATOM 4400 O O . SER A 1 561 ? 9.390 -21.114 9.384 1.00 96.25 561 SER A O 1
ATOM 4402 N N . LYS A 1 562 ? 10.703 -21.178 11.200 1.00 96.56 562 LYS A N 1
ATOM 4403 C CA . LYS A 1 562 ? 11.950 -21.582 10.509 1.00 96.56 562 LYS A CA 1
ATOM 4404 C C . LYS A 1 562 ? 12.299 -20.694 9.302 1.00 96.56 562 LYS A C 1
ATOM 4406 O O . LYS A 1 562 ? 12.650 -21.195 8.235 1.00 96.56 562 LYS A O 1
ATOM 4411 N N . GLY A 1 563 ? 12.159 -19.378 9.455 1.00 96.62 563 GLY A N 1
ATOM 4412 C CA . GLY A 1 563 ? 12.401 -18.381 8.408 1.00 96.62 563 GLY A CA 1
ATOM 4413 C C . GLY A 1 563 ? 11.331 -18.300 7.313 1.00 96.62 563 GLY A C 1
ATOM 4414 O O . GLY A 1 563 ? 11.517 -17.553 6.354 1.00 96.62 563 GLY A O 1
ATOM 4415 N N . VAL A 1 564 ? 10.225 -19.045 7.421 1.00 98.00 564 VAL A N 1
ATOM 4416 C CA . VAL A 1 564 ? 9.164 -19.103 6.404 1.00 98.00 564 VAL A CA 1
ATOM 4417 C C . VAL A 1 564 ? 7.968 -18.251 6.815 1.00 98.00 564 VAL A C 1
ATOM 4419 O O . VAL A 1 564 ? 7.442 -18.376 7.918 1.00 98.00 564 VAL A O 1
ATOM 4422 N N . PHE A 1 565 ? 7.484 -17.429 5.892 1.00 98.19 565 PHE A N 1
ATOM 4423 C CA . PHE A 1 565 ? 6.263 -16.643 6.056 1.00 98.19 565 PHE A CA 1
ATOM 4424 C C . PHE A 1 565 ? 5.524 -16.538 4.724 1.00 98.19 565 PHE A C 1
ATOM 4426 O O . PHE A 1 565 ? 6.033 -16.960 3.686 1.00 98.19 565 PHE A O 1
ATOM 4433 N N . TYR A 1 566 ? 4.294 -16.038 4.742 1.00 97.56 566 TYR A N 1
ATOM 4434 C CA . TYR A 1 566 ? 3.438 -16.019 3.562 1.00 97.56 566 TYR A CA 1
ATOM 4435 C C . TYR A 1 566 ? 2.816 -14.642 3.373 1.00 97.56 566 TYR A C 1
ATOM 4437 O O . TYR A 1 566 ? 2.244 -14.099 4.314 1.00 97.56 566 TYR A O 1
ATOM 4445 N N . THR A 1 567 ? 2.871 -14.108 2.156 1.00 98.00 567 THR A N 1
ATOM 4446 C CA . THR A 1 567 ? 2.273 -12.809 1.799 1.00 98.00 567 THR A CA 1
ATOM 4447 C C . THR A 1 567 ? 1.351 -12.978 0.608 1.00 98.00 567 THR A C 1
ATOM 4449 O O . THR A 1 567 ? 1.627 -13.791 -0.271 1.00 98.00 567 THR A O 1
ATOM 4452 N N . ASP A 1 568 ? 0.261 -12.227 0.534 1.00 97.00 568 ASP A N 1
ATOM 4453 C CA . ASP A 1 568 ? -0.613 -12.292 -0.634 1.00 97.00 568 ASP A CA 1
ATOM 4454 C C . ASP A 1 568 ? 0.008 -11.646 -1.890 1.00 97.00 568 ASP A C 1
ATOM 4456 O O . ASP A 1 568 ? 0.810 -10.720 -1.801 1.00 97.00 568 ASP A O 1
ATOM 4460 N N . ALA A 1 569 ? -0.386 -12.124 -3.073 1.00 95.06 569 ALA A N 1
ATOM 4461 C CA . ALA A 1 569 ? -0.123 -11.468 -4.354 1.00 95.06 569 ALA A CA 1
ATOM 4462 C C . ALA A 1 569 ? -1.392 -10.748 -4.836 1.00 95.06 569 ALA A C 1
ATOM 4464 O O . ALA A 1 569 ? -2.333 -11.387 -5.316 1.00 95.06 569 ALA A O 1
ATOM 4465 N N . ASN A 1 570 ? -1.427 -9.419 -4.680 1.00 94.81 570 ASN A N 1
ATOM 4466 C CA . ASN A 1 570 ? -2.534 -8.537 -5.086 1.00 94.81 570 ASN A CA 1
ATOM 4467 C C . ASN A 1 570 ? -3.917 -8.977 -4.560 1.00 94.81 570 ASN A C 1
ATOM 4469 O O . ASN A 1 570 ? -4.912 -8.935 -5.284 1.00 94.81 570 ASN A O 1
ATOM 4473 N N . GLY A 1 571 ? -3.988 -9.451 -3.317 1.00 93.62 571 GLY A N 1
ATOM 4474 C CA . GLY A 1 571 ? -5.221 -9.926 -2.693 1.00 93.62 571 GLY A CA 1
ATOM 4475 C C . GLY A 1 571 ? -5.667 -11.324 -3.122 1.00 93.62 571 GLY A C 1
ATOM 4476 O O . GLY A 1 571 ? -6.811 -11.705 -2.876 1.00 93.62 571 GLY A O 1
ATOM 4477 N N . ARG A 1 572 ? -4.800 -12.092 -3.798 1.00 92.62 572 ARG A N 1
ATOM 4478 C CA . ARG A 1 572 ? -5.125 -13.418 -4.346 1.00 92.62 572 ARG A CA 1
ATOM 4479 C C . ARG A 1 572 ? -4.355 -14.539 -3.642 1.00 92.62 572 ARG A C 1
ATOM 4481 O O . ARG A 1 572 ? -4.589 -14.815 -2.464 1.00 92.62 572 ARG A O 1
ATOM 4488 N N . GLU A 1 573 ? -3.504 -15.259 -4.370 1.00 92.00 573 GLU A N 1
ATOM 4489 C CA . GLU A 1 573 ? -2.765 -16.409 -3.842 1.00 92.00 573 GLU A CA 1
ATOM 4490 C C . GLU A 1 573 ? -1.714 -15.976 -2.818 1.00 92.00 573 GLU A C 1
ATOM 4492 O O . GLU A 1 573 ? -1.144 -14.892 -2.924 1.00 92.00 573 GLU A O 1
ATOM 4497 N N . MET A 1 574 ? -1.458 -16.838 -1.831 1.00 93.62 574 MET A N 1
ATOM 4498 C CA . MET A 1 574 ? -0.359 -16.645 -0.887 1.00 93.62 574 MET A CA 1
ATOM 4499 C C . MET A 1 574 ? 0.953 -17.109 -1.504 1.00 93.62 574 MET A C 1
ATOM 4501 O O . MET A 1 574 ? 1.086 -18.269 -1.898 1.00 93.62 574 MET A O 1
ATOM 4505 N N . GLN A 1 575 ? 1.935 -16.220 -1.516 1.00 93.62 575 GLN A N 1
ATOM 4506 C CA . GLN A 1 575 ? 3.311 -16.509 -1.877 1.00 93.62 575 GLN A CA 1
ATOM 4507 C C . GLN A 1 575 ? 4.086 -16.937 -0.640 1.00 93.62 575 GLN A C 1
ATOM 4509 O O . GLN A 1 575 ? 4.012 -16.301 0.410 1.00 93.62 575 GLN A O 1
ATOM 4514 N N . ARG A 1 576 ? 4.825 -18.040 -0.767 1.00 94.69 576 ARG A N 1
ATOM 4515 C CA . ARG A 1 576 ? 5.716 -18.540 0.283 1.00 94.69 576 ARG A CA 1
ATOM 4516 C C . ARG A 1 576 ? 7.022 -17.764 0.201 1.00 94.69 576 ARG A C 1
ATOM 4518 O O . ARG A 1 576 ? 7.712 -17.862 -0.805 1.00 94.69 576 ARG A O 1
ATOM 4525 N N . ARG A 1 577 ? 7.362 -17.048 1.264 1.00 96.19 577 ARG A N 1
ATOM 4526 C CA . ARG A 1 577 ? 8.605 -16.294 1.418 1.00 96.19 577 ARG A CA 1
ATOM 4527 C C . ARG A 1 577 ? 9.540 -17.040 2.354 1.00 96.19 577 ARG A C 1
ATOM 4529 O O . ARG A 1 577 ? 9.098 -17.656 3.325 1.00 96.19 577 ARG A O 1
ATOM 4536 N N . VAL A 1 578 ? 10.830 -16.984 2.053 1.00 96.62 578 VAL A N 1
ATOM 4537 C CA . VAL A 1 578 ? 11.893 -17.497 2.917 1.00 96.62 578 VAL A CA 1
ATOM 4538 C C . VAL A 1 578 ? 12.837 -16.338 3.187 1.00 96.62 578 VAL A C 1
ATOM 4540 O O . VAL A 1 578 ? 13.355 -15.734 2.246 1.00 96.62 578 VAL A O 1
ATOM 4543 N N . ARG A 1 579 ? 13.014 -16.002 4.465 1.00 96.44 579 ARG A N 1
ATOM 4544 C CA . ARG A 1 579 ? 13.920 -14.937 4.893 1.00 96.44 579 ARG A CA 1
ATOM 4545 C C . ARG A 1 579 ? 15.328 -15.212 4.356 1.00 96.44 579 ARG A C 1
ATOM 4547 O O . ARG A 1 579 ? 15.803 -16.342 4.418 1.00 96.44 579 ARG A O 1
ATOM 4554 N N . ASP A 1 580 ? 15.962 -14.176 3.814 1.00 94.88 580 ASP A N 1
ATOM 4555 C CA . ASP A 1 580 ? 17.322 -14.206 3.259 1.00 94.88 580 ASP A CA 1
ATOM 4556 C C . ASP A 1 580 ? 17.540 -15.205 2.113 1.00 94.88 580 ASP A C 1
ATOM 4558 O O . ASP A 1 580 ? 18.648 -15.691 1.888 1.00 94.88 580 ASP A O 1
ATOM 4562 N N . HIS A 1 581 ? 16.488 -15.497 1.347 1.00 93.75 581 HIS A N 1
ATOM 4563 C CA . HIS A 1 581 ? 16.559 -16.441 0.239 1.00 93.75 581 HIS A CA 1
ATOM 4564 C C . HIS A 1 581 ? 15.883 -15.912 -1.031 1.00 93.75 581 HIS A C 1
ATOM 4566 O O . HIS A 1 581 ? 14.907 -15.159 -0.975 1.00 93.75 581 HIS A O 1
ATOM 4572 N N . ARG A 1 582 ? 16.420 -16.320 -2.185 1.00 90.69 582 ARG A N 1
ATOM 4573 C CA . ARG A 1 582 ? 15.862 -16.119 -3.526 1.00 90.69 582 ARG A CA 1
ATOM 4574 C C . ARG A 1 582 ? 16.040 -17.412 -4.310 1.00 90.69 582 ARG A C 1
ATOM 4576 O O . ARG A 1 582 ? 17.125 -17.984 -4.296 1.00 90.69 582 ARG A O 1
ATOM 4583 N N . GLU A 1 583 ? 14.985 -17.850 -4.991 1.00 86.44 583 GLU A N 1
ATOM 4584 C CA . GLU A 1 583 ? 14.975 -19.141 -5.693 1.00 86.44 583 GLU A CA 1
ATOM 4585 C C . GLU A 1 583 ? 15.960 -19.153 -6.874 1.00 86.44 583 GLU A C 1
ATOM 4587 O O . GLU A 1 583 ? 16.679 -20.123 -7.097 1.00 86.44 583 GLU A O 1
ATOM 4592 N N . ASN A 1 584 ? 16.019 -18.046 -7.621 1.00 84.88 584 ASN A N 1
ATOM 4593 C CA . ASN A 1 584 ? 16.661 -18.015 -8.937 1.00 84.88 584 ASN A CA 1
ATOM 4594 C C . ASN A 1 584 ? 18.081 -17.410 -8.936 1.00 84.88 584 ASN A C 1
ATOM 4596 O O . ASN A 1 584 ? 18.738 -17.419 -9.976 1.00 84.88 584 ASN A O 1
ATOM 4600 N N . TRP A 1 585 ? 18.571 -16.860 -7.816 1.00 86.25 585 TRP A N 1
ATOM 4601 C CA . TRP A 1 585 ? 19.915 -16.269 -7.729 1.00 86.25 585 TRP A CA 1
ATOM 4602 C C . TRP A 1 585 ? 20.449 -16.226 -6.289 1.00 86.25 585 TRP A C 1
ATOM 4604 O O . TRP A 1 585 ? 19.668 -16.160 -5.340 1.00 86.25 585 TRP A O 1
ATOM 4614 N N . PRO A 1 586 ? 21.781 -16.218 -6.089 1.00 87.44 586 PRO A N 1
ATOM 4615 C CA . PRO A 1 586 ? 22.362 -16.029 -4.765 1.00 87.44 586 PRO A CA 1
ATOM 4616 C C . PRO A 1 586 ? 22.129 -14.597 -4.262 1.00 87.44 586 PRO A C 1
ATOM 4618 O O . PRO A 1 586 ? 22.509 -13.621 -4.914 1.00 87.44 586 PRO A O 1
ATOM 4621 N N . LEU A 1 587 ? 21.521 -14.471 -3.081 1.00 87.12 587 LEU A N 1
ATOM 4622 C CA . LEU A 1 587 ? 21.275 -13.183 -2.434 1.00 87.12 587 LEU A CA 1
ATOM 4623 C C . LEU A 1 587 ? 22.576 -12.615 -1.844 1.00 87.12 587 LEU A C 1
ATOM 4625 O O . LEU A 1 587 ? 23.336 -13.330 -1.194 1.00 87.12 587 LEU A O 1
ATOM 4629 N N . ARG A 1 588 ? 22.828 -11.319 -2.061 1.00 82.56 588 ARG A N 1
ATOM 4630 C CA . ARG A 1 588 ? 23.932 -10.592 -1.416 1.00 82.56 588 ARG A CA 1
ATOM 4631 C C . ARG A 1 588 ? 23.505 -10.121 -0.030 1.00 82.56 588 ARG A C 1
ATOM 4633 O O . ARG A 1 588 ? 22.370 -9.687 0.150 1.00 82.56 588 ARG A O 1
ATOM 4640 N N . ASP A 1 589 ? 24.426 -10.167 0.926 1.00 80.94 589 ASP A N 1
ATOM 4641 C CA . ASP A 1 589 ? 24.143 -9.787 2.309 1.00 80.94 589 ASP A CA 1
ATOM 4642 C C . ASP A 1 589 ? 24.238 -8.266 2.519 1.00 80.94 589 ASP A C 1
ATOM 4644 O O . ASP A 1 589 ? 25.179 -7.753 3.116 1.00 80.94 589 ASP A O 1
ATOM 4648 N N . THR A 1 590 ? 23.269 -7.529 1.976 1.00 87.00 590 THR A N 1
ATOM 4649 C CA . THR A 1 590 ? 23.084 -6.090 2.222 1.00 87.00 590 THR A CA 1
ATOM 4650 C C . THR A 1 590 ? 21.631 -5.810 2.607 1.00 87.00 590 THR A C 1
ATOM 4652 O O . THR A 1 590 ? 20.735 -6.469 2.087 1.00 87.00 590 THR A O 1
ATOM 4655 N N . GLU A 1 591 ? 21.393 -4.895 3.552 1.00 93.81 591 GLU A N 1
ATOM 4656 C CA . GLU A 1 591 ? 20.058 -4.499 4.057 1.00 93.81 591 GLU A CA 1
ATOM 4657 C C . GLU A 1 591 ? 19.135 -5.670 4.495 1.00 93.81 591 GLU A C 1
ATOM 4659 O O . GLU A 1 591 ? 18.102 -5.918 3.862 1.00 93.81 591 GLU A O 1
ATOM 4664 N N . PRO A 1 592 ? 19.478 -6.429 5.561 1.00 95.12 592 PRO A N 1
ATOM 4665 C CA . PRO A 1 592 ? 18.722 -7.607 6.010 1.00 95.12 592 PRO A CA 1
ATOM 4666 C C . PRO A 1 592 ? 17.258 -7.364 6.363 1.00 95.12 592 PRO A C 1
ATOM 4668 O O . PRO A 1 592 ? 16.442 -8.272 6.195 1.00 95.12 592 PRO A O 1
ATOM 4671 N N . VAL A 1 593 ? 16.891 -6.160 6.793 1.00 97.56 593 VAL A N 1
ATOM 4672 C CA . VAL A 1 593 ? 15.484 -5.811 6.995 1.00 97.56 593 VAL A CA 1
ATOM 4673 C C . VAL A 1 593 ? 14.814 -5.540 5.647 1.00 97.56 593 VAL A C 1
ATOM 4675 O O . VAL A 1 593 ? 13.923 -6.286 5.234 1.00 97.56 593 VAL A O 1
ATOM 4678 N N . SER A 1 594 ? 15.276 -4.526 4.912 1.00 97.38 594 SER A N 1
ATOM 4679 C CA . SER A 1 594 ? 14.610 -4.035 3.700 1.00 97.38 594 SER A CA 1
ATOM 4680 C C . SER A 1 594 ? 14.473 -5.084 2.601 1.00 97.38 594 SER A C 1
ATOM 4682 O O . SER A 1 594 ? 13.451 -5.116 1.915 1.00 97.38 594 SER A O 1
ATOM 4684 N N . ARG A 1 595 ? 15.454 -5.986 2.452 1.00 96.38 595 ARG A N 1
ATOM 4685 C CA . ARG A 1 595 ? 15.411 -7.071 1.455 1.00 96.38 595 ARG A CA 1
ATOM 4686 C C . ARG A 1 595 ? 14.380 -8.153 1.754 1.00 96.38 595 ARG A C 1
ATOM 4688 O O . ARG A 1 595 ? 14.107 -8.983 0.889 1.00 96.38 595 ARG A O 1
ATOM 4695 N N . ASN A 1 596 ? 13.865 -8.207 2.977 1.00 97.81 596 ASN A N 1
ATOM 4696 C CA . ASN A 1 596 ? 12.875 -9.190 3.400 1.00 97.81 596 ASN A CA 1
ATOM 4697 C C . ASN A 1 596 ? 11.474 -8.581 3.536 1.00 97.81 596 ASN A C 1
ATOM 4699 O O . ASN A 1 596 ? 10.547 -9.302 3.901 1.00 97.81 596 ASN A O 1
ATOM 4703 N N . TYR A 1 597 ? 11.291 -7.297 3.225 1.00 98.50 597 TYR A N 1
ATOM 4704 C CA . TYR A 1 597 ? 9.973 -6.673 3.150 1.00 98.50 597 TYR A CA 1
ATOM 4705 C C . TYR A 1 597 ? 9.269 -7.006 1.831 1.00 98.50 597 TYR A C 1
ATOM 4707 O O . TYR A 1 597 ? 9.877 -6.992 0.761 1.00 98.50 597 TYR A O 1
ATOM 4715 N N . TYR A 1 598 ? 7.969 -7.277 1.920 1.00 98.69 598 TYR A N 1
ATOM 4716 C CA . TYR A 1 598 ? 7.096 -7.617 0.795 1.00 98.69 598 TYR A CA 1
ATOM 4717 C C . TYR A 1 598 ? 5.786 -6.819 0.871 1.00 98.69 598 TYR A C 1
ATOM 4719 O O . TYR A 1 598 ? 5.391 -6.394 1.963 1.00 98.69 598 TYR A O 1
ATOM 4727 N N . PRO A 1 599 ? 5.089 -6.622 -0.262 1.00 98.50 599 PRO A N 1
ATOM 4728 C CA . PRO A 1 599 ? 3.803 -5.943 -0.264 1.00 98.50 599 PRO A CA 1
ATOM 4729 C C . PRO A 1 599 ? 2.718 -6.847 0.330 1.00 98.50 599 PRO A C 1
ATOM 4731 O O . PRO A 1 599 ? 2.550 -7.995 -0.085 1.00 98.50 599 PRO A O 1
ATOM 4734 N N . ILE A 1 600 ? 1.947 -6.306 1.268 1.00 98.50 600 ILE A N 1
ATOM 4735 C CA . ILE A 1 600 ? 0.785 -6.940 1.890 1.00 98.50 600 ILE A CA 1
ATOM 4736 C C . ILE A 1 600 ? -0.444 -6.149 1.452 1.00 98.50 600 ILE A C 1
ATOM 4738 O O . ILE A 1 600 ? -0.626 -5.007 1.867 1.00 98.50 600 ILE A O 1
ATOM 4742 N N . ASN A 1 601 ? -1.276 -6.716 0.577 1.00 97.44 601 ASN A N 1
ATOM 4743 C CA . ASN A 1 601 ? -2.485 -6.031 0.104 1.00 97.44 601 ASN A CA 1
ATOM 4744 C C . ASN A 1 601 ? -3.735 -6.456 0.872 1.00 97.44 601 ASN A C 1
ATOM 4746 O O . ASN A 1 601 ? -4.712 -5.706 0.873 1.00 97.44 601 ASN A O 1
ATOM 4750 N N . THR A 1 602 ? -3.716 -7.660 1.450 1.00 95.62 602 THR A N 1
ATOM 4751 C CA . THR A 1 602 ? -4.834 -8.227 2.212 1.00 95.62 602 THR A CA 1
ATOM 4752 C C . THR A 1 602 ? -4.394 -9.064 3.404 1.00 95.62 602 THR A C 1
ATOM 4754 O O . THR A 1 602 ? -5.108 -9.052 4.404 1.00 95.62 602 THR A O 1
ATOM 4757 N N . ARG A 1 603 ? -3.289 -9.828 3.319 1.00 95.75 603 ARG A N 1
ATOM 4758 C CA . ARG A 1 603 ? -2.915 -10.774 4.380 1.00 95.75 603 ARG A CA 1
ATOM 4759 C C . ARG A 1 603 ? -1.432 -11.156 4.436 1.00 95.75 603 ARG A C 1
ATOM 4761 O O . ARG A 1 603 ? -0.781 -11.390 3.416 1.00 95.75 603 ARG A O 1
ATOM 4768 N N . LEU A 1 604 ? -0.947 -11.308 5.666 1.00 98.25 604 LEU A N 1
ATOM 4769 C CA . LEU A 1 604 ? 0.382 -11.795 6.045 1.00 98.25 604 LEU A CA 1
ATOM 4770 C C . LEU A 1 604 ? 0.221 -12.933 7.059 1.00 98.25 604 LEU A C 1
ATOM 4772 O O . LEU A 1 604 ? -0.543 -12.798 8.013 1.00 98.25 604 LEU A O 1
ATOM 4776 N N . SER A 1 605 ? 0.952 -14.033 6.886 1.00 97.75 605 SER A N 1
ATOM 4777 C CA . SER A 1 605 ? 0.825 -15.201 7.764 1.00 97.75 605 SER A CA 1
ATOM 4778 C C . SER A 1 605 ? 2.165 -15.826 8.139 1.00 97.75 605 SER A C 1
ATOM 4780 O O . SER A 1 605 ? 3.075 -15.924 7.314 1.00 97.75 605 SER A O 1
ATOM 4782 N N . ILE A 1 606 ? 2.235 -16.363 9.358 1.00 97.38 606 ILE A N 1
ATOM 4783 C CA . ILE A 1 606 ? 3.253 -17.331 9.794 1.00 97.38 606 ILE A CA 1
ATOM 4784 C C . ILE A 1 606 ? 2.576 -18.562 10.384 1.00 97.38 606 ILE A C 1
ATOM 4786 O O . ILE A 1 606 ? 1.477 -18.483 10.933 1.00 97.38 606 ILE A O 1
ATOM 4790 N N . ARG A 1 607 ? 3.239 -19.711 10.280 1.00 95.50 607 ARG A N 1
ATOM 4791 C CA . ARG A 1 607 ? 2.767 -20.971 10.857 1.00 95.50 607 ARG A CA 1
ATOM 4792 C C . ARG A 1 607 ? 3.928 -21.853 11.277 1.00 95.50 607 ARG A C 1
ATOM 4794 O O . ARG A 1 607 ? 5.045 -21.649 10.803 1.00 95.50 607 ARG A O 1
ATOM 4801 N N . ASP A 1 608 ? 3.649 -22.851 12.106 1.00 94.50 608 ASP A N 1
ATOM 4802 C CA . ASP A 1 608 ? 4.628 -23.895 12.390 1.00 94.50 608 ASP A CA 1
ATOM 4803 C C . ASP A 1 608 ? 4.972 -24.636 11.093 1.00 94.50 608 ASP A C 1
ATOM 4805 O O . ASP A 1 608 ? 4.086 -25.119 10.382 1.00 94.50 608 ASP A O 1
ATOM 4809 N N . GLU A 1 609 ? 6.264 -24.753 10.781 1.00 93.06 609 GLU A N 1
ATOM 4810 C CA . GLU A 1 609 ? 6.689 -25.467 9.568 1.00 93.06 609 GLU A CA 1
ATOM 4811 C C . GLU A 1 609 ? 6.529 -26.992 9.721 1.00 93.06 609 GLU A C 1
ATOM 4813 O O . GLU A 1 609 ? 6.492 -27.738 8.743 1.00 93.06 609 GLU A O 1
ATOM 4818 N N . GLN A 1 610 ? 6.423 -27.479 10.960 1.00 89.25 610 GLN A N 1
ATOM 4819 C CA . GLN A 1 610 ? 6.162 -28.878 11.289 1.00 89.25 610 GLN A CA 1
ATOM 4820 C C . GLN A 1 610 ? 5.152 -28.963 12.429 1.00 89.25 610 GLN A C 1
ATOM 4822 O O . GLN A 1 610 ? 5.182 -28.141 13.339 1.00 89.25 610 GLN A O 1
ATOM 4827 N N . MET A 1 611 ? 4.301 -29.990 12.398 1.00 88.69 611 MET A N 1
ATOM 4828 C CA . MET A 1 611 ? 3.358 -30.270 13.481 1.00 88.69 611 MET A CA 1
ATOM 4829 C C . MET A 1 611 ? 4.103 -30.423 14.810 1.00 88.69 611 MET A C 1
ATOM 4831 O O . MET A 1 611 ? 5.078 -31.176 14.896 1.00 88.69 611 MET A O 1
ATOM 4835 N N . ASP A 1 612 ? 3.644 -29.720 15.842 1.00 81.38 612 ASP A N 1
ATOM 4836 C CA . ASP A 1 612 ? 4.277 -29.774 17.151 1.00 81.38 612 ASP A CA 1
ATOM 4837 C C . ASP A 1 612 ? 4.049 -31.148 17.801 1.00 81.38 612 ASP A C 1
ATOM 4839 O O . ASP A 1 612 ? 2.923 -31.633 17.914 1.00 81.38 612 ASP A O 1
ATOM 4843 N N . SER A 1 613 ? 5.134 -31.801 18.222 1.00 81.56 613 SER A N 1
ATOM 4844 C CA . SER A 1 613 ? 5.089 -33.183 18.711 1.00 81.56 613 SER A CA 1
ATOM 4845 C C . SER A 1 613 ? 4.273 -33.360 19.998 1.00 81.56 613 SER A C 1
ATOM 4847 O O . SER A 1 613 ? 3.794 -34.466 20.250 1.00 81.56 613 SER A O 1
ATOM 4849 N N . ALA A 1 614 ? 4.133 -32.309 20.817 1.00 81.69 614 ALA A N 1
ATOM 4850 C CA . ALA A 1 614 ? 3.426 -32.367 22.095 1.00 81.69 614 ALA A CA 1
ATOM 4851 C C . ALA A 1 614 ? 1.928 -32.079 21.926 1.00 81.69 614 ALA A C 1
ATOM 4853 O O . ALA A 1 614 ? 1.098 -32.868 22.376 1.00 81.69 614 ALA A O 1
ATOM 4854 N N . SER A 1 615 ? 1.586 -30.981 21.248 1.00 78.38 615 SER A N 1
ATOM 4855 C CA . SER A 1 615 ? 0.191 -30.567 21.028 1.00 78.38 615 SER A CA 1
ATOM 4856 C C . SER A 1 615 ? -0.489 -31.293 19.863 1.00 78.38 615 SER A C 1
ATOM 4858 O O . SER A 1 615 ? -1.712 -31.386 19.840 1.00 78.38 615 SER A O 1
ATOM 4860 N N . LYS A 1 616 ? 0.282 -31.844 18.911 1.00 85.56 616 LYS A N 1
ATOM 4861 C CA . LYS A 1 616 ? -0.202 -32.412 17.636 1.00 85.56 616 LYS A CA 1
ATOM 4862 C C . LYS A 1 616 ? -0.998 -31.414 16.784 1.00 85.56 616 LYS A C 1
ATOM 4864 O O . LYS A 1 616 ? -1.863 -31.815 16.008 1.00 85.56 616 LYS A O 1
ATOM 4869 N N . LEU A 1 617 ? -0.699 -30.123 16.918 1.00 84.94 617 LEU A N 1
ATOM 4870 C CA . LEU A 1 617 ? -1.330 -29.035 16.173 1.00 84.94 617 LEU A CA 1
ATOM 4871 C C . LEU A 1 617 ? -0.291 -28.274 15.335 1.00 84.94 617 LEU A C 1
ATOM 4873 O O . LEU A 1 617 ? 0.917 -28.396 15.548 1.00 84.94 617 LEU A O 1
ATOM 4877 N N . ILE A 1 618 ? -0.780 -27.502 14.362 1.00 87.44 618 ILE A N 1
ATOM 4878 C CA . ILE A 1 618 ? -0.009 -26.486 13.634 1.00 87.44 618 ILE A CA 1
ATOM 4879 C C . ILE A 1 618 ? -0.577 -25.138 14.058 1.00 87.44 618 ILE A C 1
ATOM 4881 O O . ILE A 1 618 ? -1.719 -24.816 13.721 1.00 87.44 618 ILE A O 1
ATOM 4885 N N . LYS A 1 619 ? 0.205 -24.345 14.789 1.00 89.75 619 LYS A N 1
ATOM 4886 C CA . LYS A 1 619 ? -0.180 -22.977 15.127 1.00 89.75 619 LYS A CA 1
ATOM 4887 C C . LYS A 1 619 ? 0.003 -22.089 13.905 1.00 89.75 619 LYS A C 1
ATOM 4889 O O . LYS A 1 619 ? 0.972 -22.234 13.160 1.00 89.75 619 LYS A O 1
ATOM 4894 N N . THR A 1 620 ? -0.943 -21.185 13.683 1.00 91.31 620 THR A N 1
ATOM 4895 C CA . THR A 1 620 ? -0.909 -20.212 12.586 1.00 91.31 620 THR A CA 1
ATOM 4896 C C . THR A 1 620 ? -1.377 -18.864 13.108 1.00 91.31 620 THR A C 1
ATOM 4898 O O . THR A 1 620 ? -2.400 -18.793 13.786 1.00 91.31 620 THR A O 1
ATOM 4901 N N . LEU A 1 621 ? -0.652 -17.807 12.756 1.00 92.94 621 LEU A N 1
ATOM 4902 C CA . LEU A 1 621 ? -1.076 -16.425 12.932 1.00 92.94 621 LEU A CA 1
ATOM 4903 C C . LEU A 1 621 ? -1.333 -15.826 11.549 1.00 92.94 621 LEU A C 1
ATOM 4905 O O . LEU A 1 621 ? -0.479 -15.919 10.666 1.00 92.94 621 LEU A O 1
ATOM 4909 N N . ASN A 1 622 ? -2.503 -15.213 11.377 1.00 93.62 622 ASN A N 1
ATOM 4910 C CA . ASN A 1 622 ? -2.879 -14.478 10.173 1.00 93.62 622 ASN A CA 1
ATOM 4911 C C . ASN A 1 622 ? -3.163 -13.027 10.560 1.00 93.62 622 ASN A C 1
ATOM 4913 O O . ASN A 1 622 ? -3.963 -12.783 11.460 1.00 93.62 622 ASN A O 1
ATOM 4917 N N . LEU A 1 623 ? -2.535 -12.085 9.866 1.00 94.88 623 LEU A N 1
ATOM 4918 C CA . LEU A 1 623 ? -2.875 -10.668 9.914 1.00 94.88 623 LEU A CA 1
ATOM 4919 C C . LEU A 1 623 ? -3.602 -10.305 8.630 1.00 94.88 623 LEU A C 1
ATOM 4921 O O . LEU A 1 623 ? -3.131 -10.649 7.546 1.00 94.88 623 LEU A O 1
ATOM 4925 N N . TYR A 1 624 ? -4.713 -9.591 8.765 1.00 94.25 624 TYR A N 1
ATOM 4926 C CA . TYR A 1 624 ? -5.461 -9.028 7.648 1.00 94.25 624 TYR A CA 1
ATOM 4927 C C . TYR A 1 624 ? -5.318 -7.512 7.664 1.00 94.25 624 TYR A C 1
ATOM 4929 O O . TYR A 1 624 ? -5.375 -6.903 8.730 1.00 94.25 624 TYR A O 1
ATOM 4937 N N . THR A 1 625 ? -5.116 -6.909 6.496 1.00 95.06 625 THR A N 1
ATOM 4938 C CA . THR A 1 625 ? -4.880 -5.466 6.380 1.00 95.06 625 THR A CA 1
ATOM 4939 C C . THR A 1 625 ? -6.040 -4.769 5.684 1.00 95.06 625 THR A C 1
ATOM 4941 O O . THR A 1 625 ? -6.695 -5.314 4.796 1.00 95.06 625 THR A O 1
ATOM 4944 N N . ASP A 1 626 ? -6.298 -3.532 6.097 1.00 93.25 626 ASP A N 1
ATOM 4945 C CA . ASP A 1 626 ? -7.390 -2.694 5.597 1.00 93.25 626 ASP A CA 1
ATOM 4946 C C . ASP A 1 626 ? -6.966 -1.828 4.384 1.00 93.25 626 ASP A C 1
ATOM 4948 O O . ASP A 1 626 ? -7.780 -1.104 3.799 1.00 93.25 626 ASP A O 1
ATOM 4952 N N . ARG A 1 627 ? -5.676 -1.895 4.035 1.00 95.00 627 ARG A N 1
ATOM 4953 C CA . ARG A 1 627 ? -4.975 -1.188 2.960 1.00 95.00 627 ARG A CA 1
ATOM 4954 C C . ARG A 1 627 ? -3.692 -1.933 2.590 1.00 95.00 627 ARG A C 1
ATOM 4956 O O . ARG A 1 627 ? -3.281 -2.861 3.290 1.00 95.00 627 ARG A O 1
ATOM 4963 N N . SER A 1 628 ? -3.059 -1.509 1.501 1.00 97.88 628 SER A N 1
ATOM 4964 C CA . SER A 1 628 ? -1.718 -1.980 1.152 1.00 97.88 628 SER A CA 1
ATOM 4965 C C . SER A 1 628 ? -0.677 -1.437 2.136 1.00 97.88 628 SER A C 1
ATOM 4967 O O . SER A 1 628 ? -0.697 -0.251 2.455 1.00 97.88 628 SER A O 1
ATOM 4969 N N . VAL A 1 629 ? 0.210 -2.300 2.623 1.00 98.25 629 VAL A N 1
ATOM 4970 C CA . VAL A 1 629 ? 1.329 -1.956 3.517 1.00 98.25 629 VAL A CA 1
ATOM 4971 C C . VAL A 1 629 ? 2.537 -2.847 3.214 1.00 98.25 629 VAL A C 1
ATOM 4973 O O . VAL A 1 629 ? 2.394 -3.913 2.617 1.00 98.25 629 VAL A O 1
ATOM 4976 N N . GLY A 1 630 ? 3.732 -2.441 3.630 1.00 98.62 630 GLY A N 1
ATOM 4977 C CA . GLY A 1 630 ? 4.910 -3.302 3.683 1.00 98.62 630 GLY A CA 1
ATOM 4978 C C . GLY A 1 630 ? 4.905 -4.173 4.936 1.00 98.62 630 GLY A C 1
ATOM 4979 O O . GLY A 1 630 ? 4.541 -3.710 6.017 1.00 98.62 630 GLY A O 1
ATOM 4980 N N . GLY A 1 631 ? 5.325 -5.429 4.808 1.00 98.56 631 GLY A N 1
ATOM 4981 C CA . GLY A 1 631 ? 5.443 -6.333 5.949 1.00 98.56 631 GLY A CA 1
ATOM 4982 C C . GLY A 1 631 ? 6.473 -7.436 5.754 1.00 98.56 631 GLY A C 1
ATOM 4983 O O . GLY A 1 631 ? 6.907 -7.7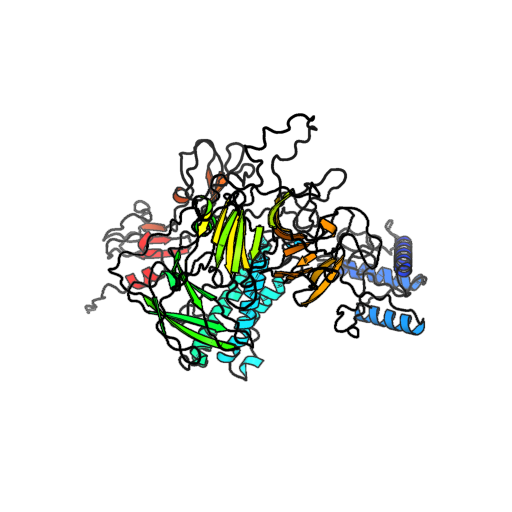21 4.634 1.00 98.56 631 GLY A O 1
ATOM 4984 N N . SER A 1 632 ? 6.876 -8.057 6.862 1.00 98.38 632 SER A N 1
ATOM 4985 C CA . SER A 1 632 ? 7.909 -9.096 6.874 1.00 98.38 632 SER A CA 1
ATOM 4986 C C . SER A 1 632 ? 7.824 -10.031 8.090 1.00 98.38 632 SER A C 1
ATOM 4988 O O . SER A 1 632 ? 7.006 -9.846 8.989 1.00 98.38 632 SER A O 1
ATOM 4990 N N . SER A 1 633 ? 8.705 -11.034 8.115 1.00 98.19 633 SER A N 1
ATOM 4991 C CA . SER A 1 633 ? 9.061 -11.867 9.267 1.00 98.19 633 SER A CA 1
ATOM 4992 C C . SER A 1 633 ? 10.582 -11.828 9.460 1.00 98.19 633 SER A C 1
ATOM 4994 O O . SER A 1 633 ? 11.317 -12.640 8.891 1.00 98.19 633 SER A O 1
ATOM 4996 N N . ILE A 1 634 ? 11.070 -10.863 10.248 1.00 97.31 634 ILE A N 1
ATOM 4997 C CA . ILE A 1 634 ? 12.514 -10.620 10.444 1.00 97.31 634 ILE A CA 1
ATOM 4998 C C . ILE A 1 634 ? 13.164 -11.641 11.393 1.00 97.31 634 ILE A C 1
ATOM 5000 O O . ILE A 1 634 ? 14.322 -12.001 11.196 1.00 97.31 634 ILE A O 1
ATOM 5004 N N . SER A 1 635 ? 12.403 -12.209 12.333 1.00 97.06 635 SER A N 1
ATOM 5005 C CA . SER A 1 635 ? 12.842 -13.335 13.174 1.00 97.06 635 SER A CA 1
ATOM 5006 C C . SER A 1 635 ? 11.802 -14.453 13.198 1.00 97.06 635 SER A C 1
ATOM 5008 O O . SER A 1 635 ? 10.641 -14.261 12.835 1.00 97.06 635 SER A O 1
ATOM 5010 N N . ASP A 1 636 ? 12.212 -15.653 13.609 1.00 97.31 636 ASP A N 1
ATOM 5011 C CA . ASP A 1 636 ? 11.287 -16.779 13.767 1.00 97.31 636 ASP A CA 1
ATOM 5012 C C . ASP A 1 636 ? 10.200 -16.473 14.804 1.00 97.31 636 ASP A C 1
ATOM 5014 O O . ASP A 1 636 ? 10.465 -15.870 15.842 1.00 97.31 636 ASP A O 1
ATOM 5018 N N . GLY A 1 637 ? 8.964 -16.876 14.499 1.00 96.88 637 GLY A N 1
ATOM 5019 C CA . GLY A 1 637 ? 7.796 -16.590 15.336 1.00 96.88 637 GLY A CA 1
ATOM 5020 C C . GLY A 1 637 ? 7.354 -15.123 15.343 1.00 96.88 637 GLY A C 1
ATOM 5021 O O . GLY A 1 637 ? 6.405 -14.797 16.060 1.00 96.88 637 GLY A O 1
ATOM 5022 N N . GLN A 1 638 ? 7.998 -14.252 14.557 1.00 97.38 638 GLN A N 1
ATOM 5023 C CA . GLN A 1 638 ? 7.679 -12.828 14.464 1.00 97.38 638 GLN A CA 1
ATOM 5024 C C . GLN A 1 638 ? 7.128 -12.451 13.092 1.00 97.38 638 GLN A C 1
ATOM 5026 O O . GLN A 1 638 ? 7.602 -12.940 12.068 1.00 97.38 638 GLN A O 1
ATOM 5031 N N . ILE A 1 639 ? 6.175 -11.526 13.075 1.00 98.12 639 ILE A N 1
ATOM 5032 C CA . ILE A 1 639 ? 5.756 -10.784 11.882 1.00 98.12 639 ILE A CA 1
ATOM 5033 C C . ILE A 1 639 ? 5.603 -9.308 12.218 1.00 98.12 639 ILE A C 1
ATOM 5035 O O . ILE A 1 639 ? 5.245 -8.961 13.341 1.00 98.12 639 ILE A O 1
ATOM 5039 N N . GLU A 1 640 ? 5.851 -8.444 11.245 1.00 98.44 640 GLU A N 1
ATOM 5040 C CA . GLU A 1 640 ? 5.691 -7.001 11.390 1.00 98.44 640 GLU A CA 1
ATOM 5041 C C . GLU A 1 640 ? 5.069 -6.366 10.148 1.00 98.44 640 GLU A C 1
ATOM 5043 O O . GLU A 1 640 ? 5.241 -6.853 9.027 1.00 98.44 640 GLU A O 1
ATOM 5048 N N . LEU A 1 641 ? 4.331 -5.281 10.377 1.00 98.62 641 LEU A N 1
ATOM 5049 C CA . LEU A 1 641 ? 3.738 -4.423 9.359 1.00 98.62 641 LEU A CA 1
ATOM 5050 C C . LEU A 1 641 ? 4.231 -2.997 9.580 1.00 98.62 641 LEU A C 1
ATOM 5052 O O . LEU A 1 641 ? 4.115 -2.470 10.686 1.00 98.62 641 LEU A O 1
ATOM 5056 N N . MET A 1 642 ? 4.720 -2.356 8.527 1.00 98.69 642 MET A N 1
ATOM 5057 C CA . MET A 1 642 ? 5.009 -0.929 8.538 1.00 98.69 642 MET A CA 1
ATOM 5058 C C . MET A 1 642 ? 3.724 -0.163 8.239 1.00 98.69 642 MET A C 1
ATOM 5060 O O . MET A 1 642 ? 3.156 -0.279 7.153 1.00 98.69 642 MET A O 1
ATOM 5064 N N . ILE A 1 643 ? 3.247 0.595 9.223 1.00 96.75 643 ILE A N 1
ATOM 5065 C CA . ILE A 1 643 ? 1.910 1.203 9.221 1.00 96.75 643 ILE A CA 1
ATOM 5066 C C . ILE A 1 643 ? 1.923 2.673 8.803 1.00 96.75 643 ILE A C 1
ATOM 5068 O O . ILE A 1 643 ? 0.929 3.160 8.269 1.00 96.75 643 ILE A O 1
ATOM 5072 N N . HIS A 1 644 ? 3.042 3.377 8.999 1.00 96.31 644 HIS A N 1
ATOM 5073 C CA . HIS A 1 644 ? 3.230 4.748 8.526 1.00 96.31 644 HIS A CA 1
ATOM 5074 C C . HIS A 1 644 ? 4.726 5.093 8.461 1.00 96.31 644 HIS A C 1
ATOM 5076 O O . HIS A 1 644 ? 5.551 4.430 9.082 1.00 96.31 644 HIS A O 1
ATOM 5082 N N . ARG A 1 645 ? 5.095 6.105 7.677 1.00 96.44 645 ARG A N 1
ATOM 5083 C CA . ARG A 1 645 ? 6.474 6.529 7.433 1.00 96.44 645 ARG A CA 1
ATOM 5084 C C . ARG A 1 645 ? 6.488 8.030 7.217 1.00 96.44 645 ARG A C 1
ATOM 5086 O O . ARG A 1 645 ? 5.610 8.538 6.521 1.00 96.44 645 ARG A O 1
ATOM 5093 N N . ARG A 1 646 ? 7.503 8.689 7.762 1.00 94.12 646 ARG A N 1
ATOM 5094 C CA . ARG A 1 646 ? 7.828 10.089 7.498 1.00 94.12 646 ARG A CA 1
ATOM 5095 C C . ARG A 1 646 ? 9.337 10.195 7.286 1.00 94.12 646 ARG A C 1
ATOM 5097 O O . ARG A 1 646 ? 10.099 10.008 8.231 1.00 94.12 646 ARG A O 1
ATOM 5104 N N . CYS A 1 647 ? 9.749 10.421 6.040 1.00 93.94 647 CYS A N 1
ATOM 5105 C CA . CYS A 1 647 ? 11.149 10.457 5.611 1.00 93.94 647 CYS A CA 1
ATOM 5106 C C . CYS A 1 647 ? 11.526 11.894 5.249 1.00 93.94 647 CYS A C 1
ATOM 5108 O O . CYS A 1 647 ? 10.793 12.555 4.522 1.00 93.94 647 CYS A O 1
ATOM 5110 N N . LEU A 1 648 ? 12.673 12.369 5.732 1.00 88.56 648 LEU A N 1
ATOM 5111 C CA . LEU A 1 648 ? 13.076 13.777 5.612 1.00 88.56 648 LEU A CA 1
ATOM 5112 C C . LEU A 1 648 ? 13.957 14.074 4.391 1.00 88.56 648 LEU A C 1
ATOM 5114 O O . LEU A 1 648 ? 14.385 15.209 4.200 1.00 88.56 648 LEU A O 1
ATOM 5118 N N . HIS A 1 649 ? 14.234 13.062 3.572 1.00 88.12 649 HIS A N 1
ATOM 5119 C CA . HIS A 1 649 ? 15.061 13.169 2.378 1.00 88.12 649 HIS A CA 1
ATOM 5120 C C . HIS A 1 649 ? 14.355 12.540 1.172 1.00 88.12 649 HIS A C 1
ATOM 5122 O O . HIS A 1 649 ? 13.578 11.594 1.314 1.00 88.12 649 HIS A O 1
ATOM 5128 N N . ASP A 1 650 ? 14.626 13.094 -0.009 1.00 91.00 650 ASP A N 1
ATOM 5129 C CA . ASP A 1 650 ? 14.306 12.468 -1.294 1.00 91.00 650 ASP A CA 1
ATOM 5130 C C . ASP A 1 650 ? 15.291 11.320 -1.546 1.00 91.00 650 ASP A C 1
ATOM 5132 O O . ASP A 1 650 ? 16.479 11.446 -1.250 1.00 91.00 650 ASP A O 1
ATOM 5136 N N . ASP A 1 651 ? 14.806 10.209 -2.096 1.00 95.69 651 ASP A N 1
ATOM 5137 C CA . ASP A 1 651 ? 15.616 9.029 -2.421 1.00 95.69 651 ASP A CA 1
ATOM 5138 C C . ASP A 1 651 ? 16.301 9.094 -3.790 1.00 95.69 651 ASP A C 1
ATOM 5140 O O . ASP A 1 651 ? 16.938 8.127 -4.208 1.00 95.69 651 ASP A O 1
ATOM 5144 N N . TYR A 1 652 ? 16.250 10.258 -4.445 1.00 94.06 652 TYR A N 1
ATOM 5145 C CA . TYR A 1 652 ? 16.922 10.582 -5.702 1.00 94.06 652 TYR A CA 1
ATOM 5146 C C . TYR A 1 652 ? 16.505 9.697 -6.879 1.00 94.06 652 TYR A C 1
ATOM 5148 O O . TYR A 1 652 ? 17.269 9.498 -7.823 1.00 94.06 652 TYR A O 1
ATOM 5156 N N . LEU A 1 653 ? 15.265 9.204 -6.844 1.00 94.56 653 LEU A N 1
ATOM 5157 C CA . LEU A 1 653 ? 14.663 8.389 -7.904 1.00 94.56 653 LEU A CA 1
ATOM 5158 C C . LEU A 1 653 ? 13.711 9.178 -8.815 1.00 94.56 653 LEU A C 1
ATOM 5160 O O . LEU A 1 653 ? 12.988 8.587 -9.609 1.00 94.56 653 LEU A O 1
ATOM 5164 N N . GLY A 1 654 ? 13.738 10.514 -8.732 1.00 91.94 654 GLY A N 1
ATOM 5165 C CA . GLY A 1 654 ? 13.101 11.417 -9.701 1.00 91.94 654 GLY A CA 1
ATOM 5166 C C . GLY A 1 654 ? 11.916 12.230 -9.174 1.00 91.94 654 GLY A C 1
ATOM 5167 O O . GLY A 1 654 ? 11.512 13.190 -9.827 1.00 91.94 654 GLY A O 1
ATOM 5168 N N . VAL A 1 655 ? 11.389 11.916 -7.986 1.00 93.19 655 VAL A N 1
ATOM 5169 C CA . VAL A 1 655 ? 10.279 12.677 -7.375 1.00 93.19 655 VAL A CA 1
ATOM 5170 C C . VAL A 1 655 ? 10.749 14.057 -6.939 1.00 93.19 655 VAL A C 1
ATOM 5172 O O . VAL A 1 655 ? 10.081 15.058 -7.212 1.00 93.19 655 VAL A O 1
ATOM 5175 N N . GLY A 1 656 ? 11.922 14.126 -6.310 1.00 87.06 656 GLY A N 1
ATOM 5176 C CA . GLY A 1 656 ? 12.543 15.375 -5.891 1.00 87.06 656 GLY A CA 1
ATOM 5177 C C . GLY A 1 656 ? 11.858 16.026 -4.690 1.00 87.06 656 GLY A C 1
ATOM 5178 O O . GLY A 1 656 ? 12.039 17.225 -4.509 1.00 87.06 656 GLY A O 1
ATOM 5179 N N . ASP A 1 657 ? 11.074 15.267 -3.915 1.00 83.31 657 ASP A N 1
ATOM 5180 C CA . ASP A 1 657 ? 10.419 15.711 -2.679 1.00 83.31 657 ASP A CA 1
ATOM 5181 C C . ASP A 1 657 ? 10.582 14.622 -1.595 1.00 83.31 657 ASP A C 1
ATOM 5183 O O . ASP A 1 657 ? 10.396 13.438 -1.889 1.00 83.31 657 ASP A O 1
ATOM 5187 N N . PRO A 1 658 ? 10.878 14.981 -0.332 1.00 88.75 658 PRO A N 1
ATOM 5188 C CA . PRO A 1 658 ? 10.835 14.027 0.773 1.00 88.75 658 PRO A CA 1
ATOM 5189 C C . PRO A 1 658 ? 9.401 13.542 1.047 1.00 88.75 658 PRO A C 1
ATOM 5191 O O . PRO A 1 658 ? 8.424 14.258 0.811 1.00 88.75 658 PRO A O 1
ATOM 5194 N N . LEU A 1 659 ? 9.264 12.341 1.619 1.00 94.19 659 LEU A N 1
ATOM 5195 C CA . LEU A 1 659 ? 7.980 11.831 2.117 1.00 94.19 659 LEU A CA 1
ATOM 5196 C C . LEU A 1 659 ? 7.668 12.441 3.497 1.00 94.19 659 LEU A C 1
ATOM 5198 O O . LEU A 1 659 ? 7.731 11.760 4.523 1.00 94.19 659 LEU A O 1
ATOM 5202 N N . ASP A 1 660 ? 7.349 13.733 3.510 1.00 88.75 660 ASP A N 1
ATOM 5203 C CA . ASP A 1 660 ? 7.168 14.549 4.718 1.00 88.75 660 ASP A CA 1
ATOM 5204 C C . ASP A 1 660 ? 5.708 14.997 4.916 1.00 88.75 660 ASP A C 1
ATOM 5206 O O . ASP A 1 660 ? 5.411 16.171 5.119 1.00 88.75 660 ASP A O 1
ATOM 5210 N N . GLU A 1 661 ? 4.761 14.059 4.838 1.00 80.69 661 GLU A N 1
ATOM 5211 C CA . GLU A 1 661 ? 3.366 14.338 5.192 1.00 80.69 661 GLU A CA 1
ATOM 5212 C C . GLU A 1 661 ? 3.226 14.341 6.724 1.00 80.69 661 GLU A C 1
ATOM 5214 O O . GLU A 1 661 ? 3.362 13.285 7.349 1.00 80.69 661 GLU A O 1
ATOM 5219 N N . PRO A 1 662 ? 2.924 15.483 7.370 1.00 58.56 662 PRO A N 1
ATOM 5220 C CA . PRO A 1 662 ? 2.787 15.540 8.827 1.00 58.56 662 PRO A CA 1
ATOM 5221 C C . PRO A 1 662 ? 1.506 14.850 9.337 1.00 58.56 662 PRO A C 1
ATOM 5223 O O . PRO A 1 662 ? 1.296 14.770 10.544 1.00 58.56 662 PRO A O 1
ATOM 5226 N N . GLY A 1 663 ? 0.647 14.354 8.439 1.00 61.97 663 GLY A N 1
ATOM 5227 C CA . GLY A 1 663 ? -0.717 13.918 8.737 1.00 61.97 663 GLY A CA 1
ATOM 5228 C C . GLY A 1 663 ? -1.734 15.036 8.493 1.00 61.97 663 GLY A C 1
ATOM 5229 O O . GLY A 1 663 ? -1.448 16.001 7.784 1.00 61.97 663 GLY A O 1
ATOM 5230 N N . TYR A 1 664 ? -2.940 14.900 9.052 1.00 50.69 664 TYR A N 1
ATOM 5231 C CA . TYR A 1 664 ? -3.982 15.921 8.921 1.00 50.69 664 TYR A CA 1
ATOM 5232 C C . TYR A 1 664 ? -3.538 17.210 9.623 1.00 50.69 664 TYR A C 1
ATOM 5234 O O . TYR A 1 664 ? -3.438 17.269 10.846 1.00 50.69 664 TYR A O 1
ATOM 5242 N N . VAL A 1 665 ? -3.247 18.240 8.832 1.00 44.16 665 VAL A N 1
ATOM 5243 C CA . VAL A 1 665 ? -3.028 19.598 9.324 1.00 44.16 665 VAL A CA 1
ATOM 5244 C C . VAL A 1 665 ? -4.398 20.253 9.410 1.00 44.16 665 VAL A C 1
ATOM 5246 O O . VAL A 1 665 ? -5.038 20.476 8.384 1.00 44.16 665 VAL A O 1
ATOM 5249 N N . SER A 1 666 ? -4.857 20.563 10.621 1.00 44.59 666 SER A N 1
ATOM 5250 C CA . SER A 1 666 ? -6.038 21.403 10.790 1.00 44.59 666 SER A CA 1
ATOM 5251 C C . SER A 1 666 ? -5.781 22.763 10.141 1.00 44.59 666 SER A C 1
ATOM 5253 O O . SER A 1 666 ? -4.769 23.403 10.430 1.00 44.59 666 SER A O 1
ATOM 5255 N N . TYR A 1 667 ? -6.698 23.208 9.287 1.00 48.31 667 TYR A N 1
ATOM 5256 C CA . TYR A 1 667 ? -6.821 24.612 8.918 1.00 48.31 667 TYR A CA 1
ATOM 5257 C C . TYR A 1 667 ? -7.942 25.231 9.772 1.00 48.31 667 TYR A C 1
ATOM 5259 O O . TYR A 1 667 ? -9.015 24.630 9.864 1.00 48.31 667 TYR A O 1
ATOM 5267 N N . PRO A 1 668 ? -7.735 26.405 10.393 1.00 55.94 668 PRO A N 1
ATOM 5268 C CA . PRO A 1 668 ? -6.465 27.111 10.487 1.00 55.94 668 PRO A CA 1
ATOM 5269 C C . PRO A 1 668 ? -5.410 26.347 11.302 1.00 55.94 668 PRO A C 1
ATOM 5271 O O . PRO A 1 668 ? -5.754 25.634 12.235 1.00 55.94 668 PRO A O 1
ATOM 5274 N N . GLY A 1 669 ? -4.125 26.496 10.986 1.00 65.88 669 GLY A N 1
ATOM 5275 C CA . GLY A 1 669 ? -3.051 25.822 11.727 1.00 65.88 669 GLY A CA 1
ATOM 5276 C C . GLY A 1 669 ? -1.763 26.629 11.749 1.00 65.88 669 GLY A C 1
ATOM 5277 O O . GLY A 1 669 ? -1.411 27.260 10.750 1.00 65.88 669 GLY A O 1
ATOM 5278 N N . TRP A 1 670 ? -1.058 26.621 12.881 1.00 86.06 670 TRP A N 1
ATOM 5279 C CA . TRP A 1 670 ? 0.207 27.339 13.016 1.00 86.06 670 TRP A CA 1
ATOM 5280 C C . TRP A 1 670 ? 1.331 26.596 12.304 1.00 86.06 670 TRP A C 1
ATOM 5282 O O . TRP A 1 670 ? 1.479 25.382 12.438 1.00 86.06 670 TRP A O 1
ATOM 5292 N N . LYS A 1 671 ? 2.134 27.348 11.555 1.00 83.69 671 LYS A N 1
ATOM 5293 C CA . LYS A 1 671 ? 3.295 26.875 10.814 1.00 83.69 671 LYS A CA 1
ATOM 5294 C C . LYS A 1 671 ? 4.523 27.652 11.265 1.00 83.69 671 LYS A C 1
ATOM 5296 O O . LYS A 1 671 ? 4.770 28.739 10.750 1.00 83.69 671 LYS A O 1
ATOM 5301 N N . GLN A 1 672 ? 5.283 27.100 12.212 1.00 85.00 672 GLN A N 1
ATOM 5302 C CA . GLN A 1 672 ? 6.453 27.775 12.776 1.00 85.00 672 GLN A CA 1
ATOM 5303 C C . GLN A 1 672 ? 7.638 27.867 11.796 1.00 85.00 672 GLN A C 1
ATOM 5305 O O . GLN A 1 672 ? 7.878 26.986 10.967 1.00 85.00 672 GLN A O 1
ATOM 5310 N N . THR A 1 673 ? 8.393 28.950 11.863 1.00 81.44 673 THR A N 1
ATOM 5311 C CA . THR A 1 673 ? 9.578 29.183 11.037 1.00 81.44 673 THR A CA 1
ATOM 5312 C C . THR A 1 673 ? 10.724 2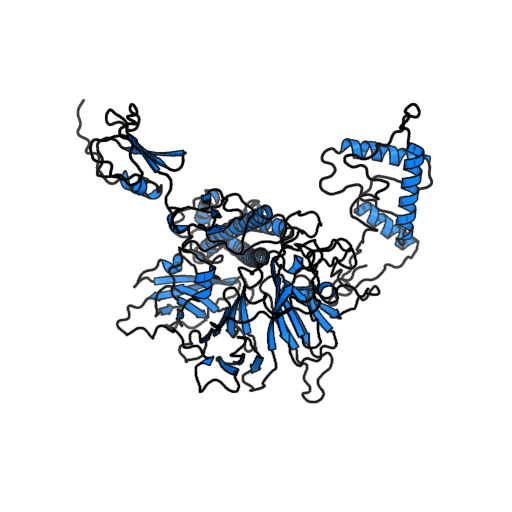9.733 11.878 1.00 81.44 673 THR A C 1
ATOM 5314 O O . THR A 1 673 ? 10.492 30.395 12.891 1.00 81.44 673 THR A O 1
ATOM 5317 N N . SER A 1 674 ? 11.956 29.475 11.439 1.00 84.00 674 SER A N 1
ATOM 5318 C CA . SER A 1 674 ? 13.188 29.885 12.114 1.00 84.00 674 SER A CA 1
ATOM 5319 C C . SER A 1 674 ? 13.514 31.374 11.931 1.00 84.00 674 SER A C 1
ATOM 5321 O O . SER A 1 674 ? 12.874 32.106 11.170 1.00 84.00 674 SER A O 1
ATOM 5323 N N . ASP A 1 675 ? 14.576 31.818 12.613 1.00 87.38 675 ASP A N 1
ATOM 5324 C CA . ASP A 1 675 ? 15.224 33.127 12.426 1.00 87.38 675 ASP A CA 1
ATOM 5325 C C . ASP A 1 675 ? 14.328 34.341 12.694 1.00 87.38 675 ASP A C 1
ATOM 5327 O O . ASP A 1 675 ? 14.585 35.442 12.199 1.00 87.38 675 ASP A O 1
ATOM 5331 N N . CYS A 1 676 ? 13.286 34.154 13.506 1.00 90.19 676 CYS A N 1
ATOM 5332 C CA . CYS A 1 676 ? 12.324 35.193 13.848 1.00 90.19 676 CYS A CA 1
ATOM 5333 C C . CYS A 1 676 ? 11.605 35.815 12.639 1.00 90.19 676 CYS A C 1
ATOM 5335 O O . CYS A 1 676 ? 11.129 36.950 12.721 1.00 90.19 676 CYS A O 1
ATOM 5337 N N . LYS A 1 677 ? 11.502 35.071 11.532 1.00 88.81 677 LYS A N 1
ATOM 5338 C CA . LYS A 1 677 ? 10.845 35.498 10.296 1.00 88.81 677 LYS A CA 1
ATOM 5339 C C . LYS A 1 677 ? 9.752 34.536 9.890 1.00 88.81 677 LYS A C 1
ATOM 5341 O O . LYS A 1 677 ? 10.008 33.345 9.766 1.00 88.81 677 LYS A O 1
ATOM 5346 N N . ALA A 1 678 ? 8.576 35.052 9.564 1.00 84.44 678 ALA A N 1
ATOM 5347 C CA . ALA A 1 678 ? 7.415 34.288 9.113 1.00 84.44 678 ALA A CA 1
ATOM 5348 C C . ALA A 1 678 ? 7.623 33.515 7.796 1.00 84.44 678 ALA A C 1
ATOM 5350 O O . ALA A 1 678 ? 6.827 32.646 7.445 1.00 84.44 678 ALA A O 1
ATOM 5351 N N . ASP A 1 679 ? 8.641 33.873 7.016 1.00 82.62 679 ASP A N 1
ATOM 5352 C CA . ASP A 1 679 ? 9.065 33.199 5.786 1.00 82.62 679 ASP A CA 1
ATOM 5353 C C . ASP A 1 679 ? 10.442 32.525 5.911 1.00 82.62 679 ASP A C 1
ATOM 5355 O O . ASP A 1 679 ? 11.050 32.169 4.901 1.00 82.62 679 ASP A O 1
ATOM 5359 N N . GLY A 1 680 ? 10.916 32.341 7.147 1.00 76.25 680 GLY A N 1
ATOM 5360 C CA . GLY A 1 680 ? 12.122 31.587 7.470 1.00 76.25 680 GLY A CA 1
ATOM 5361 C C . GLY A 1 680 ? 12.010 30.096 7.144 1.00 76.25 680 GLY A C 1
ATOM 5362 O O . GLY A 1 680 ? 11.001 29.609 6.620 1.00 76.25 680 GLY A O 1
ATOM 5363 N N . VAL A 1 681 ? 13.068 29.349 7.463 1.00 77.06 681 VAL A N 1
ATOM 5364 C CA . VAL A 1 681 ? 13.086 27.893 7.264 1.00 77.06 681 VAL A CA 1
ATOM 5365 C C . VAL A 1 681 ? 11.972 27.269 8.103 1.00 77.06 681 VAL A C 1
ATOM 5367 O O . VAL A 1 681 ? 11.726 27.691 9.228 1.00 77.06 681 VAL A O 1
ATOM 5370 N N . ARG A 1 682 ? 11.245 26.299 7.543 1.00 82.44 682 ARG A N 1
ATOM 5371 C CA . ARG A 1 682 ? 10.121 25.655 8.234 1.00 82.44 682 ARG A CA 1
ATOM 5372 C C . ARG A 1 682 ? 10.596 24.803 9.409 1.00 82.44 682 ARG A C 1
ATOM 5374 O O . ARG A 1 682 ? 11.546 24.044 9.260 1.00 82.44 682 ARG A O 1
ATOM 5381 N N . GLU A 1 683 ? 9.842 24.880 10.504 1.00 64.88 683 GLU A N 1
ATOM 5382 C CA . GLU A 1 683 ? 9.988 24.103 11.746 1.00 64.88 683 GLU A CA 1
ATOM 5383 C C . GLU A 1 683 ? 8.693 23.295 12.017 1.00 64.88 683 GLU A C 1
ATOM 5385 O O . GLU A 1 683 ? 7.892 23.669 12.880 1.00 64.88 683 GLU A O 1
ATOM 5390 N N . PRO A 1 684 ? 8.389 22.240 11.227 1.00 50.16 684 PRO A N 1
ATOM 5391 C CA . PRO A 1 684 ? 7.090 21.548 11.248 1.00 50.16 684 PRO A CA 1
ATOM 5392 C C . PRO A 1 684 ? 6.698 20.887 12.580 1.00 50.16 684 PRO A C 1
ATOM 5394 O O . PRO A 1 684 ? 5.536 20.576 12.807 1.00 50.16 684 PRO A O 1
ATOM 5397 N N . GLU A 1 685 ? 7.658 20.608 13.440 1.00 48.03 685 GLU A N 1
ATOM 5398 C CA . GLU A 1 685 ? 7.511 20.051 14.784 1.00 48.03 685 GLU A CA 1
ATOM 5399 C C . GLU A 1 685 ? 7.003 21.048 15.822 1.00 48.03 685 GLU A C 1
ATOM 5401 O O . GLU A 1 685 ? 6.426 20.635 16.824 1.00 48.03 685 GLU A O 1
ATOM 5406 N N . ASN A 1 686 ? 7.241 22.339 15.584 1.00 69.38 686 ASN A N 1
ATOM 5407 C CA . ASN A 1 686 ? 6.775 23.424 16.434 1.00 69.38 686 ASN A CA 1
ATOM 5408 C C . ASN A 1 686 ? 5.469 24.010 15.887 1.00 69.38 686 ASN A C 1
ATOM 5410 O O . ASN A 1 686 ? 4.966 25.017 16.391 1.00 69.38 686 ASN A O 1
ATOM 5414 N N . ASP A 1 687 ? 4.918 23.390 14.842 1.00 73.19 687 ASP A N 1
ATOM 5415 C CA . ASP A 1 687 ? 3.554 23.632 14.421 1.00 73.19 687 ASP A CA 1
ATOM 5416 C C . ASP A 1 687 ? 2.627 23.372 15.606 1.00 73.19 687 ASP A C 1
ATOM 5418 O O . ASP A 1 687 ? 2.735 22.378 16.326 1.00 73.19 687 ASP A O 1
ATOM 5422 N N . LYS A 1 688 ? 1.707 24.301 15.808 1.00 70.50 688 LYS A N 1
ATOM 5423 C CA . LYS A 1 688 ? 0.745 24.254 16.896 1.00 70.50 688 LYS A CA 1
ATOM 5424 C C . LYS A 1 688 ? -0.650 24.104 16.314 1.00 70.50 688 LYS A C 1
ATOM 5426 O O . LYS A 1 688 ? -0.914 24.505 15.174 1.00 70.50 688 LYS A O 1
ATOM 5431 N N . ASP A 1 689 ? -1.542 23.521 17.104 1.00 58.31 689 ASP A N 1
ATOM 5432 C CA . ASP A 1 689 ? -2.950 23.447 16.740 1.00 58.31 689 ASP A CA 1
ATOM 5433 C C . ASP A 1 689 ? -3.574 24.850 16.625 1.00 58.31 689 ASP A C 1
ATOM 5435 O O . ASP A 1 689 ? -2.988 25.871 16.997 1.00 58.31 689 ASP A O 1
ATOM 5439 N N . VAL A 1 690 ? -4.794 24.894 16.097 1.00 62.94 690 VAL A N 1
ATOM 5440 C CA . VAL A 1 690 ? -5.526 26.136 15.840 1.00 62.94 690 VAL A CA 1
ATOM 5441 C C . VAL A 1 690 ? -5.771 26.989 17.094 1.00 62.94 690 VAL A C 1
ATOM 5443 O O . VAL A 1 690 ? -5.811 28.214 17.005 1.00 62.94 690 VAL A O 1
ATOM 5446 N N . THR A 1 691 ? -5.928 26.364 18.261 1.00 66.00 691 THR A N 1
ATOM 5447 C CA . THR A 1 691 ? -6.294 27.014 19.531 1.00 66.00 691 THR A CA 1
ATOM 5448 C C . THR A 1 691 ? -5.098 27.379 20.404 1.00 66.00 691 THR A C 1
ATOM 5450 O O . THR A 1 691 ? -5.229 28.164 21.344 1.00 66.00 691 THR A O 1
ATOM 5453 N N . SER A 1 692 ? -3.930 26.823 20.100 1.00 72.06 692 SER A N 1
ATOM 5454 C CA . SER A 1 692 ? -2.698 27.068 20.831 1.00 72.06 692 SER A CA 1
ATOM 5455 C C . SER A 1 692 ? -2.316 28.549 20.837 1.00 72.06 692 SER A C 1
ATOM 5457 O O . SER A 1 692 ? -2.290 29.218 19.802 1.00 72.06 692 SER A O 1
ATOM 5459 N N . ILE A 1 693 ? -1.949 29.050 22.019 1.00 81.62 693 ILE A N 1
ATOM 5460 C CA . ILE A 1 693 ? -1.460 30.420 22.180 1.00 81.62 693 ILE A CA 1
ATOM 5461 C C . ILE A 1 693 ? -0.028 30.504 21.638 1.00 81.62 693 ILE A C 1
ATOM 5463 O O . ILE A 1 693 ? 0.902 29.826 22.093 1.00 81.62 693 ILE A O 1
ATOM 5467 N N . LEU A 1 694 ? 0.137 31.361 20.644 1.00 87.25 694 LEU A N 1
ATOM 5468 C CA . LEU A 1 694 ? 1.388 31.737 20.016 1.00 87.25 694 LEU A CA 1
ATOM 5469 C C . LEU A 1 694 ? 2.023 32.837 20.860 1.00 87.25 694 LEU A C 1
ATOM 5471 O O . LEU A 1 694 ? 1.455 33.916 21.029 1.00 87.25 694 LEU A O 1
ATOM 5475 N N . SER A 1 695 ? 3.176 32.543 21.446 1.00 85.62 695 SER A N 1
ATOM 5476 C CA . SER A 1 695 ? 3.936 33.489 22.253 1.00 85.62 695 SER A CA 1
ATOM 5477 C C . SER A 1 695 ? 4.677 34.486 21.359 1.00 85.62 695 SER A C 1
ATOM 5479 O O . SER A 1 695 ? 4.905 34.229 20.187 1.00 85.62 695 SER A O 1
ATOM 5481 N N . SER A 1 696 ? 5.049 35.649 21.891 1.00 90.50 696 SER A N 1
ATOM 5482 C CA . SER A 1 696 ? 5.675 36.711 21.090 1.00 90.50 696 SER A CA 1
ATOM 5483 C C . SER A 1 696 ? 7.104 36.392 20.631 1.00 90.50 696 SER A C 1
ATOM 5485 O O . SER A 1 696 ? 7.699 37.171 19.899 1.00 90.50 696 SER A O 1
ATOM 5487 N N . ASP A 1 697 ? 7.718 35.323 21.128 1.00 91.69 697 ASP A N 1
ATOM 5488 C CA . ASP A 1 697 ? 9.109 34.933 20.873 1.00 91.69 697 ASP A CA 1
ATOM 5489 C C . ASP A 1 697 ? 9.274 33.931 19.722 1.00 91.69 697 ASP A C 1
ATOM 5491 O O . ASP A 1 697 ? 10.402 33.566 19.400 1.00 91.69 697 ASP A O 1
ATOM 5495 N N . ILE A 1 698 ? 8.177 33.511 19.089 1.00 88.75 698 ILE A N 1
ATOM 5496 C CA . ILE A 1 698 ? 8.194 32.597 17.944 1.00 88.75 698 ILE A CA 1
ATOM 5497 C C . ILE A 1 698 ? 7.788 33.323 16.656 1.00 88.75 698 ILE A C 1
ATOM 5499 O O . ILE A 1 698 ? 7.110 34.347 16.687 1.00 88.75 698 ILE A O 1
ATOM 5503 N N . SER A 1 699 ? 8.210 32.790 15.511 1.00 93.88 699 SER A N 1
ATOM 5504 C CA . SER A 1 699 ? 7.814 33.271 14.184 1.00 93.88 699 SER A CA 1
ATOM 5505 C C . SER A 1 699 ? 7.200 32.160 13.355 1.00 93.88 699 SER A C 1
ATOM 5507 O O . SER A 1 699 ? 7.471 30.989 13.585 1.00 93.88 699 SER A O 1
ATOM 5509 N N . GLY A 1 700 ? 6.362 32.508 12.391 1.00 92.38 700 GLY A N 1
ATOM 5510 C CA . GLY A 1 700 ? 5.642 31.531 11.591 1.00 92.38 700 GLY A CA 1
ATOM 5511 C C . GLY A 1 700 ? 4.482 32.146 10.842 1.00 92.38 700 GLY A C 1
ATOM 5512 O O . GLY A 1 700 ? 4.387 33.360 10.660 1.00 92.38 700 GLY A O 1
ATOM 5513 N N . PHE A 1 701 ? 3.566 31.304 10.396 1.00 88.12 701 PHE A N 1
ATOM 5514 C CA . PHE A 1 701 ? 2.315 31.757 9.817 1.00 88.12 701 PHE A CA 1
ATOM 5515 C C . PHE A 1 701 ? 1.157 30.856 10.222 1.00 88.12 701 PHE A C 1
ATOM 5517 O O . PHE A 1 701 ? 1.285 29.639 10.268 1.00 88.12 701 PHE A O 1
ATOM 5524 N N . CYS A 1 702 ? -0.008 31.444 10.456 1.00 85.06 702 CYS A N 1
ATOM 5525 C CA . CYS A 1 702 ? -1.254 30.699 10.492 1.00 85.06 702 CYS A CA 1
ATOM 5526 C C . CYS A 1 702 ? -1.689 30.422 9.056 1.00 85.06 702 CYS A C 1
ATOM 5528 O O . CYS A 1 702 ? -1.989 31.346 8.298 1.00 85.06 702 CYS A O 1
ATOM 5530 N N . ALA A 1 703 ? -1.690 29.157 8.656 1.00 73.81 703 ALA A N 1
ATOM 5531 C CA . ALA A 1 703 ? -2.280 28.733 7.399 1.00 73.81 703 ALA A CA 1
ATOM 5532 C C . ALA A 1 703 ? -3.794 28.643 7.617 1.00 73.81 703 ALA A C 1
ATOM 5534 O O . ALA A 1 703 ? -4.237 27.758 8.338 1.00 73.81 703 ALA A O 1
ATOM 5535 N N . CYS A 1 704 ? -4.562 29.591 7.076 1.00 60.78 704 CYS A N 1
ATOM 5536 C CA . CYS A 1 704 ? -6.010 29.692 7.290 1.00 60.78 704 CYS A CA 1
ATOM 5537 C C . CYS A 1 704 ? -6.805 28.805 6.326 1.00 60.78 704 CYS A C 1
ATOM 5539 O O . CYS A 1 704 ? -7.833 28.255 6.706 1.00 60.78 704 CYS A O 1
ATOM 5541 N N . ASP A 1 705 ? -6.296 28.651 5.102 1.00 56.09 705 ASP A N 1
ATOM 5542 C CA . ASP A 1 705 ? -6.742 27.704 4.079 1.00 56.09 705 ASP A CA 1
ATOM 5543 C C . ASP A 1 705 ? -5.556 27.352 3.153 1.00 56.09 705 ASP A C 1
ATOM 5545 O O . ASP A 1 705 ? -4.412 27.740 3.419 1.00 56.09 705 ASP A O 1
ATOM 5549 N N . GLU A 1 706 ? -5.807 26.614 2.067 1.00 46.78 706 GLU A N 1
ATOM 5550 C CA . GLU A 1 706 ? -4.786 26.189 1.093 1.00 46.78 706 GLU A CA 1
ATOM 5551 C C . GLU A 1 706 ? -3.992 27.359 0.473 1.00 46.78 706 GLU A C 1
ATOM 5553 O O . GLU A 1 706 ? -2.838 27.196 0.073 1.00 46.78 706 GLU A O 1
ATOM 5558 N N . THR A 1 707 ? -4.578 28.556 0.413 1.00 49.00 707 THR A N 1
ATOM 5559 C CA . THR A 1 707 ? -4.033 29.731 -0.285 1.00 49.00 707 THR A CA 1
ATOM 5560 C C . THR A 1 707 ? -3.744 30.918 0.636 1.00 49.00 707 THR A C 1
ATOM 5562 O O . THR A 1 707 ? -2.876 31.743 0.338 1.00 49.00 707 THR A O 1
ATOM 5565 N N . HIS A 1 708 ? -4.428 31.005 1.773 1.00 60.69 708 HIS A N 1
ATOM 5566 C CA . HIS A 1 708 ? -4.374 32.131 2.691 1.00 60.69 708 HIS A CA 1
ATOM 5567 C C . HIS A 1 708 ? -3.497 31.819 3.903 1.00 60.69 708 HIS A C 1
ATOM 5569 O O . HIS A 1 708 ? -3.735 30.879 4.664 1.00 60.69 708 HIS A O 1
ATOM 5575 N N . LYS A 1 709 ? -2.482 32.662 4.110 1.00 80.44 709 LYS A N 1
ATOM 5576 C CA . LYS A 1 709 ? -1.569 32.607 5.254 1.00 80.44 709 LYS A CA 1
ATOM 5577 C C . LYS A 1 709 ? -1.518 33.962 5.952 1.00 80.44 709 LYS A C 1
ATOM 5579 O O . LYS A 1 709 ? -1.314 34.978 5.287 1.00 80.44 709 LYS A O 1
ATOM 5584 N N . VAL A 1 710 ? -1.628 33.968 7.275 1.00 82.38 710 VAL A N 1
ATOM 5585 C CA . VAL A 1 710 ? -1.389 35.147 8.117 1.00 82.38 710 VAL A CA 1
ATOM 5586 C C . VAL A 1 710 ? -0.022 34.983 8.762 1.00 82.38 710 VAL A C 1
ATOM 5588 O O . VAL A 1 710 ? 0.211 34.026 9.489 1.00 82.38 710 VAL A O 1
ATOM 5591 N N . LYS A 1 711 ? 0.908 35.874 8.426 1.00 90.62 711 LYS A N 1
ATOM 5592 C CA . LYS A 1 711 ? 2.330 35.784 8.775 1.00 90.62 711 LYS A CA 1
ATOM 5593 C C . LYS A 1 711 ? 2.648 36.554 10.055 1.00 90.62 711 LYS A C 1
ATOM 5595 O O . LYS A 1 711 ? 2.125 37.648 10.249 1.00 90.62 711 LYS A O 1
ATOM 5600 N N . PHE A 1 712 ? 3.548 36.008 10.862 1.00 92.81 712 PHE A N 1
ATOM 5601 C CA . PHE A 1 712 ? 3.959 36.538 12.156 1.00 92.81 712 PHE A CA 1
ATOM 5602 C C . PHE A 1 712 ? 5.480 36.417 12.323 1.00 92.81 712 PHE A C 1
ATOM 5604 O O . PHE A 1 712 ? 6.018 35.316 12.423 1.00 92.81 712 PHE A O 1
ATOM 5611 N N . ASP A 1 713 ? 6.179 37.549 12.340 1.00 93.50 713 ASP A N 1
ATOM 5612 C CA . ASP A 1 713 ? 7.575 37.619 12.789 1.00 93.50 713 ASP A CA 1
ATOM 5613 C C . ASP A 1 713 ? 7.616 37.660 14.326 1.00 93.50 713 ASP A C 1
ATOM 5615 O O . ASP A 1 713 ? 6.606 37.979 14.962 1.00 93.50 713 ASP A O 1
ATOM 5619 N N . CYS A 1 714 ? 8.775 37.398 14.938 1.00 92.62 714 CYS A N 1
ATOM 5620 C CA . CYS A 1 714 ? 8.916 37.573 16.389 1.00 92.62 714 CYS A CA 1
ATOM 5621 C C . CYS A 1 714 ? 8.540 39.002 16.823 1.00 92.62 714 CYS A C 1
ATOM 5623 O O . CYS A 1 714 ? 8.752 39.982 16.107 1.00 92.62 714 CYS A O 1
ATOM 5625 N N . GLY A 1 715 ? 8.036 39.130 18.045 1.00 86.25 715 GLY A N 1
ATOM 5626 C CA . GLY A 1 715 ? 7.544 40.376 18.628 1.00 86.25 715 GLY A CA 1
ATOM 5627 C C . GLY A 1 715 ? 6.065 40.648 18.351 1.00 86.25 715 GLY A C 1
ATOM 5628 O O . GLY A 1 715 ? 5.580 41.720 18.712 1.00 86.25 715 GLY A O 1
ATOM 5629 N N . HIS A 1 716 ? 5.346 39.706 17.734 1.00 87.88 716 HIS A N 1
ATOM 5630 C CA . HIS A 1 716 ? 3.896 39.790 17.588 1.00 87.88 716 HIS A CA 1
ATOM 5631 C C . HIS A 1 716 ? 3.181 39.693 18.949 1.00 87.88 716 HIS A C 1
ATOM 5633 O O . HIS A 1 716 ? 3.684 39.079 19.892 1.00 87.88 716 HIS A O 1
ATOM 5639 N N . GLU A 1 717 ? 1.990 40.287 19.068 1.00 86.88 717 GLU A N 1
ATOM 5640 C CA . GLU A 1 717 ? 1.150 40.090 20.257 1.00 86.88 717 GLU A CA 1
ATOM 5641 C C . GLU A 1 717 ? 0.718 38.625 20.367 1.00 86.88 717 GLU A C 1
ATOM 5643 O O . GLU A 1 717 ? 0.515 37.952 19.353 1.00 86.88 717 GLU A O 1
ATOM 5648 N N . SER A 1 718 ? 0.584 38.116 21.596 1.00 86.62 718 SER A N 1
ATOM 5649 C CA . SER A 1 718 ? 0.155 36.734 21.793 1.00 86.62 718 SER A CA 1
ATOM 5650 C C . SER A 1 718 ? -1.229 36.510 21.192 1.00 86.62 718 SER A C 1
ATOM 5652 O O . SER A 1 718 ? -2.174 37.232 21.503 1.00 86.62 718 SER A O 1
ATOM 5654 N N . THR A 1 719 ? -1.344 35.513 20.324 1.00 84.25 719 THR A N 1
ATOM 5655 C CA . THR A 1 719 ? -2.558 35.242 19.544 1.00 84.25 719 THR A CA 1
ATOM 5656 C C . THR A 1 719 ? -2.713 33.740 19.326 1.00 84.25 719 THR A C 1
ATOM 5658 O O . THR A 1 719 ? -1.812 32.986 19.670 1.00 84.25 719 THR A O 1
ATOM 5661 N N . SER A 1 720 ? -3.832 33.280 18.782 1.00 83.38 720 SER A N 1
ATOM 5662 C CA . SER A 1 720 ? -4.002 31.899 18.318 1.00 83.38 720 SER A CA 1
ATOM 5663 C C . SER A 1 720 ? -4.309 31.902 16.824 1.00 83.38 720 SER A C 1
ATOM 5665 O O . SER A 1 720 ? -4.736 32.921 16.278 1.00 83.38 720 SER A O 1
ATOM 5667 N N . CYS A 1 721 ? -4.136 30.772 16.136 1.00 72.69 721 CYS A N 1
ATOM 5668 C CA . CYS A 1 721 ? -4.550 30.713 14.735 1.00 72.69 721 CYS A CA 1
ATOM 5669 C C . CYS A 1 721 ? -6.071 30.750 14.555 1.00 72.69 721 CYS A C 1
ATOM 5671 O O . CYS A 1 721 ? -6.526 31.187 13.503 1.00 72.69 721 CYS A O 1
ATOM 5673 N N . ALA A 1 722 ? -6.853 30.384 15.573 1.00 64.88 722 ALA A N 1
ATOM 5674 C CA . ALA A 1 722 ? -8.298 30.588 15.601 1.00 64.88 722 ALA A CA 1
ATOM 5675 C C . ALA A 1 722 ? -8.658 32.081 15.553 1.00 64.88 722 ALA A C 1
ATOM 5677 O O . ALA A 1 722 ? -9.586 32.471 14.849 1.00 64.88 722 ALA A O 1
ATOM 5678 N N . ASP A 1 723 ? -7.896 32.915 16.264 1.00 74.50 723 ASP A N 1
ATOM 5679 C CA . ASP A 1 723 ? -8.119 34.362 16.317 1.00 74.50 723 ASP A CA 1
ATOM 5680 C C . ASP A 1 723 ? -7.524 35.079 15.096 1.00 74.50 723 ASP A C 1
ATOM 5682 O O . ASP A 1 723 ? -8.116 36.014 14.556 1.00 74.50 723 ASP A O 1
ATOM 5686 N N . ALA A 1 724 ? -6.354 34.626 14.638 1.00 76.94 724 ALA A N 1
ATOM 5687 C CA . ALA A 1 724 ? -5.652 35.191 13.491 1.00 76.94 724 ALA A CA 1
ATOM 5688 C C . ALA A 1 724 ? -6.341 34.889 12.152 1.00 76.94 724 ALA A C 1
ATOM 5690 O O . ALA A 1 724 ? -6.219 35.674 11.210 1.00 76.94 724 ALA A O 1
ATOM 5691 N N . CYS A 1 725 ? -7.053 33.763 12.062 1.00 71.69 725 CYS A N 1
ATOM 5692 C CA . CYS A 1 725 ? -7.782 33.323 10.877 1.00 71.69 725 CYS A CA 1
ATOM 5693 C C . CYS A 1 725 ? -9.298 33.393 11.120 1.00 71.69 725 CYS A C 1
ATOM 5695 O O . CYS A 1 725 ? -9.925 32.364 11.382 1.00 71.69 725 CYS A O 1
ATOM 5697 N N . PRO A 1 726 ? -9.921 34.583 11.036 1.00 55.06 726 PRO A N 1
ATOM 5698 C CA . PRO A 1 726 ? -11.347 34.720 11.285 1.00 55.06 726 PRO A CA 1
ATOM 5699 C C . PRO A 1 726 ? -12.166 33.909 10.277 1.00 55.06 726 PRO A C 1
ATOM 5701 O O . PRO A 1 726 ? -12.018 34.035 9.062 1.00 55.06 726 PRO A O 1
ATOM 5704 N N . SER A 1 727 ? -13.090 33.111 10.802 1.00 48.47 727 SER A N 1
ATOM 5705 C CA . SER A 1 727 ? -14.090 32.346 10.063 1.00 48.47 727 SER A CA 1
ATOM 5706 C C . SER A 1 727 ? -15.213 33.248 9.533 1.00 48.47 727 SER A C 1
ATOM 5708 O O . SER A 1 727 ? -16.351 33.183 9.985 1.00 48.47 727 SER A O 1
ATOM 5710 N N . SER A 1 728 ? -14.923 34.133 8.575 1.00 44.22 728 SER A N 1
ATOM 5711 C CA . SER A 1 728 ? -15.969 34.711 7.712 1.00 44.22 728 SER A CA 1
ATOM 5712 C C . SER A 1 728 ? -15.408 35.325 6.421 1.00 44.22 728 SER A C 1
ATOM 5714 O O . SER A 1 728 ? -14.301 35.867 6.432 1.00 44.22 728 SER A O 1
ATOM 5716 N N . PRO A 1 729 ? -16.160 35.254 5.304 1.00 50.88 729 PRO A N 1
ATOM 5717 C CA . PRO A 1 729 ? -15.767 35.858 4.034 1.00 50.88 729 PRO A CA 1
ATOM 5718 C C . PRO A 1 729 ? -15.595 37.375 4.173 1.00 50.88 729 PRO A C 1
ATOM 5720 O O . PRO A 1 729 ? -16.305 38.035 4.941 1.00 50.88 729 PRO A O 1
ATOM 5723 N N . LYS A 1 730 ? -14.643 37.951 3.430 1.00 56.28 730 LYS A N 1
ATOM 5724 C CA . LYS A 1 730 ? -14.386 39.399 3.453 1.00 56.28 730 LYS A CA 1
ATOM 5725 C C . LYS A 1 730 ? -15.548 40.106 2.755 1.00 56.28 730 LYS A C 1
ATOM 5727 O O . LYS A 1 730 ? -15.510 40.270 1.539 1.00 56.28 730 LYS A O 1
ATOM 5732 N N . CYS A 1 731 ? -16.554 40.548 3.514 1.00 66.31 731 CYS A N 1
ATOM 5733 C CA . CYS A 1 731 ? -17.608 41.420 2.993 1.00 66.31 731 CYS A CA 1
ATOM 5734 C C . CYS A 1 731 ? -17.491 42.868 3.490 1.00 66.31 731 CYS A C 1
ATOM 5736 O O . CYS A 1 731 ? -17.111 43.118 4.634 1.00 66.31 731 CYS A O 1
ATOM 5738 N N . ARG A 1 732 ? -17.874 43.842 2.657 1.00 79.81 732 ARG A N 1
ATOM 5739 C CA . ARG A 1 732 ? -18.046 45.255 3.048 1.00 79.81 732 ARG A CA 1
ATOM 5740 C C . ARG A 1 732 ? -19.284 45.866 2.414 1.00 79.81 732 ARG A C 1
ATOM 5742 O O . ARG A 1 732 ? -19.622 45.542 1.279 1.00 79.81 732 ARG A O 1
ATOM 5749 N N . PHE A 1 733 ? -19.923 46.793 3.121 1.00 86.94 733 PHE A N 1
ATOM 5750 C CA . PHE A 1 733 ? -20.996 47.592 2.544 1.00 86.94 733 PHE A CA 1
ATOM 5751 C C . PHE A 1 733 ? -20.416 48.754 1.745 1.00 86.94 733 PHE A C 1
ATOM 5753 O O . PHE A 1 733 ? -19.596 49.531 2.241 1.00 86.94 733 PHE A O 1
ATOM 5760 N N . ARG A 1 734 ? -20.872 48.880 0.505 1.00 89.38 734 ARG A N 1
ATOM 5761 C CA . ARG A 1 734 ? -20.501 49.926 -0.436 1.00 89.38 734 ARG A CA 1
ATOM 5762 C C . ARG A 1 734 ? -21.681 50.868 -0.609 1.00 89.38 734 ARG A C 1
ATOM 5764 O O . ARG A 1 734 ? -22.594 50.579 -1.374 1.00 89.38 734 ARG A O 1
ATOM 5771 N N . ARG A 1 735 ? -21.653 52.011 0.079 1.00 89.12 735 ARG A N 1
ATOM 5772 C CA . ARG A 1 735 ? -22.744 52.994 0.044 1.00 89.12 735 ARG A CA 1
ATOM 5773 C C . ARG A 1 735 ? -22.882 53.712 -1.304 1.00 89.12 735 ARG A C 1
ATOM 5775 O O . ARG A 1 735 ? -21.906 54.169 -1.903 1.00 89.12 735 ARG A O 1
ATOM 5782 N N . THR A 1 736 ? -24.106 53.888 -1.760 1.00 88.69 736 THR A N 1
ATOM 5783 C CA . THR A 1 736 ? -24.457 54.675 -2.943 1.00 88.69 736 THR A CA 1
ATOM 5784 C C . THR A 1 736 ? -25.478 55.748 -2.582 1.00 88.69 736 THR A C 1
ATOM 5786 O O . THR A 1 736 ? -26.239 55.604 -1.623 1.00 88.69 736 THR A O 1
ATOM 5789 N N . GLY A 1 737 ? -25.474 56.848 -3.329 1.00 87.12 737 GLY A N 1
ATOM 5790 C CA . GLY A 1 737 ? -26.418 57.949 -3.177 1.00 87.12 737 GLY A CA 1
ATOM 5791 C C . GLY A 1 737 ? -27.698 57.744 -3.985 1.00 87.12 737 GLY A C 1
ATOM 5792 O O . GLY A 1 737 ? -27.741 56.966 -4.935 1.00 87.12 737 GLY A O 1
ATOM 5793 N N . GLY A 1 738 ? -28.745 58.493 -3.634 1.00 84.44 738 GLY A N 1
ATOM 5794 C CA . GLY A 1 738 ? -29.999 58.521 -4.398 1.00 84.44 738 GLY A CA 1
ATOM 5795 C C . GLY A 1 738 ? -30.957 57.358 -4.133 1.00 84.44 738 GLY A C 1
ATOM 5796 O O . GLY A 1 738 ? -31.877 57.160 -4.918 1.00 84.44 738 GLY A O 1
ATOM 5797 N N . CYS A 1 739 ? -30.771 56.613 -3.040 1.00 87.56 739 CYS A N 1
ATOM 5798 C CA . CYS A 1 739 ? -31.587 55.449 -2.680 1.00 87.56 739 CYS A CA 1
ATOM 5799 C C . CYS A 1 739 ? -31.560 54.291 -3.688 1.00 87.56 739 CYS A C 1
ATOM 5801 O O . CYS A 1 739 ? -32.413 53.406 -3.634 1.00 87.56 739 CYS A O 1
ATOM 5803 N N . ASP A 1 740 ? -30.543 54.270 -4.548 1.00 81.06 740 ASP A N 1
ATOM 5804 C CA . ASP A 1 740 ? -30.330 53.275 -5.591 1.00 81.06 740 ASP A CA 1
ATOM 5805 C C . ASP A 1 740 ? -29.009 52.531 -5.327 1.00 81.06 740 ASP A C 1
ATOM 5807 O O . ASP A 1 740 ? -27.961 53.184 -5.275 1.00 81.06 740 ASP A O 1
ATOM 5811 N N . PRO A 1 741 ? -29.000 51.193 -5.176 1.00 84.31 741 PRO A N 1
ATOM 5812 C CA . PRO A 1 741 ? -27.776 50.400 -5.013 1.00 84.31 741 PRO A CA 1
ATOM 5813 C C . PRO A 1 741 ? -26.788 50.513 -6.187 1.00 84.31 741 PRO A C 1
ATOM 5815 O O . PRO A 1 741 ? -25.617 50.171 -6.029 1.00 84.31 741 PRO A O 1
ATOM 5818 N N . HIS A 1 742 ? -27.223 51.014 -7.345 1.00 83.50 742 HIS A N 1
ATOM 5819 C CA . HIS A 1 742 ? -26.381 51.301 -8.511 1.00 83.50 742 HIS A CA 1
ATOM 5820 C C . HIS A 1 742 ? -26.130 52.805 -8.725 1.00 83.50 742 HIS A C 1
ATOM 5822 O O . HIS A 1 742 ? -25.536 53.203 -9.729 1.00 83.50 742 HIS A O 1
ATOM 5828 N N . GLY A 1 743 ? -26.557 53.645 -7.777 1.00 83.12 743 GLY A N 1
ATOM 5829 C CA . GLY A 1 743 ? -26.350 55.089 -7.793 1.00 83.12 743 GLY A CA 1
ATOM 5830 C C . GLY A 1 743 ? -24.884 55.514 -7.593 1.00 83.12 743 GLY A C 1
ATOM 5831 O O . GLY A 1 743 ? -23.990 54.681 -7.414 1.00 83.12 743 GLY A O 1
ATOM 5832 N N . PRO A 1 744 ? -24.598 56.832 -7.599 1.00 83.62 744 PRO A N 1
ATOM 5833 C CA . PRO A 1 744 ? -23.245 57.352 -7.413 1.00 83.62 744 PRO A CA 1
ATOM 5834 C C . PRO A 1 744 ? -22.629 56.848 -6.106 1.00 83.62 744 PRO A C 1
ATOM 5836 O O . PRO A 1 744 ? -23.260 56.916 -5.054 1.00 83.62 744 PRO A O 1
ATOM 5839 N N . ARG A 1 745 ? -21.389 56.352 -6.149 1.00 92.31 745 ARG A N 1
ATOM 5840 C CA . ARG A 1 745 ? -20.699 55.858 -4.949 1.00 92.31 745 ARG A CA 1
ATOM 5841 C C . ARG A 1 745 ? -20.472 56.985 -3.942 1.00 92.31 745 ARG A C 1
ATOM 5843 O O . ARG A 1 745 ? -20.006 58.062 -4.306 1.00 92.31 745 ARG A O 1
ATOM 5850 N N . GLU A 1 746 ? -20.714 56.687 -2.668 1.00 86.62 746 GLU A N 1
ATOM 5851 C CA . GLU A 1 746 ? -20.452 57.563 -1.520 1.00 86.62 746 GLU A CA 1
ATOM 5852 C C . GLU A 1 746 ? -19.426 56.896 -0.578 1.00 86.62 746 GLU A C 1
ATOM 5854 O O . GLU A 1 746 ? -19.796 56.422 0.497 1.00 86.62 746 GLU A O 1
ATOM 5859 N N . PRO A 1 747 ? -18.124 56.837 -0.940 1.00 82.38 747 PRO A N 1
ATOM 5860 C CA . PRO A 1 747 ? -17.136 56.009 -0.233 1.00 82.38 747 PRO A CA 1
ATOM 5861 C C . PRO A 1 747 ? -16.945 56.372 1.243 1.00 82.38 747 PRO A C 1
ATOM 5863 O O . PRO A 1 747 ? -16.551 55.530 2.042 1.00 82.38 747 PRO A O 1
ATOM 5866 N N . ALA A 1 748 ? -17.239 57.621 1.616 1.00 76.56 748 ALA A N 1
ATOM 5867 C CA . ALA A 1 748 ? -17.170 58.087 2.999 1.00 76.56 748 ALA A CA 1
ATOM 5868 C C . ALA A 1 748 ? -18.187 57.399 3.930 1.00 76.56 748 ALA A C 1
ATOM 5870 O O . ALA A 1 748 ? -18.049 57.499 5.144 1.00 76.56 748 ALA A O 1
ATOM 5871 N N . GLY A 1 749 ? -19.208 56.734 3.379 1.00 78.50 749 GLY A N 1
ATOM 5872 C CA . GLY A 1 749 ? -20.189 55.966 4.143 1.00 78.50 749 GLY A CA 1
ATOM 5873 C C . GLY A 1 749 ? -20.100 54.456 3.938 1.00 78.50 749 GLY A C 1
ATOM 5874 O O . GLY A 1 749 ? -21.067 53.771 4.262 1.00 78.50 749 GLY A O 1
ATOM 5875 N N . ASP A 1 750 ? -18.993 53.945 3.390 1.00 85.44 750 ASP A N 1
ATOM 5876 C CA . ASP A 1 750 ? -18.704 52.509 3.391 1.00 85.44 750 ASP A CA 1
ATOM 5877 C C . ASP A 1 750 ? -18.513 52.016 4.829 1.00 85.44 750 ASP A C 1
ATOM 5879 O O . ASP A 1 750 ? -17.901 52.695 5.656 1.00 85.44 750 ASP A O 1
ATOM 5883 N N . THR A 1 751 ? -19.008 50.819 5.124 1.00 81.31 751 THR A N 1
ATOM 5884 C CA . THR A 1 751 ? -18.915 50.240 6.467 1.00 81.31 751 THR A CA 1
ATOM 5885 C C . THR A 1 751 ? -18.457 48.790 6.418 1.00 81.31 751 THR A C 1
ATOM 5887 O O . THR A 1 751 ? -18.653 48.083 5.425 1.00 81.31 751 THR A O 1
ATOM 5890 N N . ASP A 1 752 ? -17.836 48.338 7.506 1.00 78.00 752 ASP A N 1
ATOM 5891 C CA . ASP A 1 752 ? -17.361 46.961 7.629 1.00 78.00 752 ASP A CA 1
ATOM 5892 C C . ASP A 1 752 ? -18.514 45.946 7.721 1.00 78.00 752 ASP A C 1
ATOM 5894 O O . ASP A 1 752 ? -19.668 46.299 7.972 1.00 78.00 752 ASP A O 1
ATOM 5898 N N . CYS A 1 753 ? -18.181 44.668 7.522 1.00 75.38 753 CYS A N 1
ATOM 5899 C CA . CYS A 1 753 ? -19.105 43.533 7.420 1.00 75.38 753 CYS A CA 1
ATOM 5900 C C . CYS A 1 753 ? -20.157 43.446 8.546 1.00 75.38 753 CYS A C 1
ATOM 5902 O O . CYS A 1 753 ? -21.308 43.064 8.314 1.00 75.38 753 CYS A O 1
ATOM 5904 N N . ASP A 1 754 ? -19.747 43.807 9.766 1.00 75.81 754 ASP A N 1
ATOM 5905 C CA . ASP A 1 754 ? -20.526 43.705 11.004 1.00 75.81 754 ASP A CA 1
ATOM 5906 C C . ASP A 1 754 ? -21.335 44.959 11.355 1.00 75.81 754 ASP A C 1
ATOM 5908 O O . ASP A 1 754 ? -22.123 44.940 12.316 1.00 75.81 754 ASP A O 1
ATOM 5912 N N . ALA A 1 755 ? -21.126 46.048 10.614 1.00 79.75 755 ALA A N 1
ATOM 5913 C CA . ALA A 1 755 ? -21.816 47.303 10.840 1.00 79.75 755 ALA A CA 1
ATOM 5914 C C . ALA A 1 755 ? -23.284 47.178 10.426 1.00 79.75 755 ALA A C 1
ATOM 5916 O O . ALA A 1 755 ? -23.611 46.678 9.351 1.00 79.75 755 ALA A O 1
ATOM 5917 N N . THR A 1 756 ? -24.176 47.643 11.299 1.00 83.62 756 THR A N 1
ATOM 5918 C CA . THR A 1 756 ? -25.606 47.689 11.002 1.00 83.62 756 THR A CA 1
ATOM 5919 C C . THR A 1 756 ? -25.882 48.822 10.020 1.00 83.62 756 THR A C 1
ATOM 5921 O O . THR A 1 756 ? -25.752 49.995 10.370 1.00 83.62 756 THR A O 1
ATOM 5924 N N . ILE A 1 757 ? -26.303 48.465 8.814 1.00 85.19 757 ILE A N 1
ATOM 5925 C CA . ILE A 1 757 ? -26.820 49.379 7.804 1.00 85.19 757 ILE A CA 1
ATOM 5926 C C . ILE A 1 757 ? -28.268 49.667 8.183 1.00 85.19 757 ILE A C 1
ATOM 5928 O O . ILE A 1 757 ? -29.086 48.754 8.311 1.00 85.19 757 ILE A O 1
ATOM 5932 N N . ILE A 1 758 ? -28.576 50.934 8.424 1.00 81.94 758 ILE A N 1
ATOM 5933 C CA . ILE A 1 758 ? -29.892 51.371 8.887 1.00 81.94 758 ILE A CA 1
ATOM 5934 C C . ILE A 1 758 ? -30.738 51.891 7.725 1.00 81.94 758 ILE A C 1
ATOM 5936 O O . ILE A 1 758 ? -30.212 52.303 6.693 1.00 81.94 758 ILE A O 1
ATOM 5940 N N . HIS A 1 759 ? -32.053 51.899 7.931 1.00 80.88 759 HIS A N 1
ATOM 5941 C CA . HIS A 1 759 ? -33.030 52.452 6.999 1.00 80.88 759 HIS A CA 1
ATOM 5942 C C . HIS A 1 759 ? -32.634 53.864 6.523 1.00 80.88 759 HIS A C 1
ATOM 5944 O O . HIS A 1 759 ? -32.268 54.722 7.334 1.00 80.88 759 HIS A O 1
ATOM 5950 N N . GLY A 1 760 ? -32.748 54.118 5.215 1.00 80.88 760 GLY A N 1
ATOM 5951 C CA . GLY A 1 760 ? -32.346 55.377 4.578 1.00 80.88 760 GLY A CA 1
ATOM 5952 C C . GLY A 1 760 ? -30.937 55.385 3.969 1.00 80.88 760 GLY A C 1
ATOM 5953 O O . GLY A 1 760 ? -30.498 56.432 3.494 1.00 80.88 760 GLY A O 1
ATOM 5954 N N . MET A 1 761 ? -30.228 54.252 3.964 1.00 84.12 761 MET A N 1
ATOM 5955 C CA . MET A 1 761 ? -28.952 54.074 3.260 1.00 84.12 761 MET A CA 1
ATOM 5956 C C . MET A 1 761 ? -29.149 53.132 2.068 1.00 84.12 761 MET A C 1
ATOM 5958 O O . MET A 1 761 ? -29.792 52.104 2.207 1.00 84.12 761 MET A O 1
ATOM 5962 N N . SER A 1 762 ? -28.588 53.460 0.904 1.00 89.44 762 SER A N 1
ATOM 5963 C CA . SER A 1 762 ? -28.518 52.546 -0.247 1.00 89.44 762 SER A CA 1
ATOM 5964 C C . SER A 1 762 ? -27.085 52.117 -0.515 1.00 89.44 762 SER A C 1
ATOM 5966 O O . SER A 1 762 ? -26.141 52.814 -0.132 1.00 89.44 762 SER A O 1
ATOM 5968 N N . GLY A 1 763 ? -26.910 50.966 -1.153 1.00 90.38 763 GLY A N 1
ATOM 5969 C CA . GLY A 1 763 ? -25.596 50.433 -1.487 1.00 90.38 763 GLY A CA 1
ATOM 5970 C C . GLY A 1 763 ? -25.636 48.946 -1.789 1.00 90.38 763 GLY A C 1
ATOM 5971 O O . GLY A 1 763 ? -26.699 48.375 -2.004 1.00 90.38 763 GLY A O 1
ATOM 5972 N N . PHE A 1 764 ? -24.481 48.297 -1.777 1.00 88.38 764 PHE A N 1
ATOM 5973 C CA . PHE A 1 764 ? -24.396 46.848 -1.941 1.00 88.38 764 PHE A CA 1
ATOM 5974 C C . PHE A 1 764 ? -23.356 46.240 -1.006 1.00 88.38 764 PHE A C 1
ATOM 5976 O O . PHE A 1 764 ? -22.334 46.855 -0.709 1.00 88.38 764 PHE A O 1
ATOM 5983 N N . CYS A 1 765 ? -23.611 45.024 -0.535 1.00 86.81 765 CYS A N 1
ATOM 5984 C CA . CYS A 1 765 ? -22.616 44.230 0.173 1.00 86.81 765 CYS A CA 1
ATOM 5985 C C . CYS A 1 765 ? -21.739 43.515 -0.849 1.00 86.81 765 CYS A C 1
ATOM 5987 O O . CYS A 1 765 ? -22.234 42.676 -1.591 1.00 86.81 765 CYS A O 1
ATOM 5989 N N . GLU A 1 766 ? -20.460 43.866 -0.893 1.00 81.19 766 GLU A N 1
ATOM 5990 C CA . GLU A 1 766 ? -19.440 43.244 -1.737 1.00 81.19 766 GLU A CA 1
ATOM 5991 C C . GLU A 1 766 ? -18.734 42.159 -0.924 1.00 81.19 766 GLU A C 1
ATOM 5993 O O . GLU A 1 766 ? -18.099 42.494 0.075 1.00 81.19 766 GLU A O 1
ATOM 5998 N N . CYS A 1 767 ? -18.868 40.892 -1.326 1.00 70.75 767 CYS A N 1
ATOM 5999 C CA . CYS A 1 767 ? -18.318 39.711 -0.656 1.00 70.75 767 CYS A CA 1
ATOM 6000 C C . CYS A 1 767 ? -17.435 38.904 -1.619 1.00 70.75 767 CYS A C 1
ATOM 6002 O O . CYS A 1 767 ? -17.837 38.657 -2.755 1.00 70.75 767 CYS A O 1
ATOM 6004 N N . ASP A 1 768 ? -16.254 38.477 -1.161 1.00 64.06 768 ASP A N 1
ATOM 6005 C CA . ASP A 1 768 ? -15.340 37.565 -1.877 1.00 64.06 768 ASP A CA 1
ATOM 6006 C C . ASP A 1 768 ? -15.037 37.949 -3.341 1.00 64.06 768 ASP A C 1
ATOM 6008 O O . ASP A 1 768 ? -14.887 37.101 -4.216 1.00 64.06 768 ASP A O 1
ATOM 6012 N N . GLY A 1 769 ? -14.930 39.252 -3.617 1.00 55.34 769 GLY A N 1
ATOM 6013 C CA . GLY A 1 769 ? -14.415 39.799 -4.879 1.00 55.34 769 GLY A CA 1
ATOM 6014 C C . GLY A 1 769 ? -15.365 39.777 -6.082 1.00 55.34 769 GLY A C 1
ATOM 6015 O O . GLY A 1 769 ? -15.228 40.656 -6.924 1.00 55.34 769 GLY A O 1
ATOM 6016 N N . ASP A 1 770 ? -16.344 38.867 -6.141 1.00 52.34 770 ASP A N 1
ATOM 6017 C CA . ASP A 1 770 ? -17.219 38.695 -7.320 1.00 52.34 770 ASP A CA 1
ATOM 6018 C C . ASP A 1 770 ? -18.731 38.642 -7.004 1.00 52.34 770 ASP A C 1
ATOM 6020 O O . ASP A 1 770 ? -19.557 38.590 -7.920 1.00 52.34 770 ASP A O 1
ATOM 6024 N N . TYR A 1 771 ? -19.134 38.682 -5.729 1.00 62.16 771 TYR A N 1
ATOM 6025 C CA . TYR A 1 771 ? -20.543 38.620 -5.322 1.00 62.16 771 TYR A CA 1
ATOM 6026 C C . TYR A 1 771 ? -21.007 39.942 -4.702 1.00 62.16 771 TYR A C 1
ATOM 6028 O O . TYR A 1 771 ? -20.400 40.440 -3.750 1.00 62.16 771 TYR A O 1
ATOM 6036 N N . THR A 1 772 ? -22.102 40.513 -5.221 1.00 77.50 772 THR A N 1
ATOM 6037 C CA . THR A 1 772 ? -22.721 41.717 -4.648 1.00 77.50 772 THR A CA 1
ATOM 6038 C C . THR A 1 772 ? -24.201 41.507 -4.337 1.00 77.50 772 THR A C 1
ATOM 6040 O O . THR A 1 772 ? -24.951 40.995 -5.165 1.00 77.50 772 THR A O 1
ATOM 6043 N N . VAL A 1 773 ? -24.627 41.918 -3.138 1.00 78.44 773 VAL A N 1
ATOM 6044 C CA . VAL A 1 773 ? -26.044 41.937 -2.734 1.00 78.44 773 VAL A CA 1
ATOM 6045 C C . VAL A 1 773 ? -26.506 43.392 -2.634 1.00 78.44 773 VAL A C 1
ATOM 6047 O O . VAL A 1 773 ? -25.999 44.109 -1.768 1.00 78.44 773 VAL A O 1
ATOM 6050 N N . PRO A 1 774 ? -27.406 43.863 -3.513 1.00 83.75 774 PRO A N 1
ATOM 6051 C CA . PRO A 1 774 ? -27.841 45.257 -3.544 1.00 83.75 774 PRO A CA 1
ATOM 6052 C C . PRO A 1 774 ? -28.969 45.560 -2.544 1.00 83.75 774 PRO A C 1
ATOM 6054 O O . PRO A 1 774 ? -29.837 44.727 -2.297 1.00 83.75 774 PRO A O 1
ATOM 6057 N N . PHE A 1 775 ? -28.992 46.792 -2.028 1.00 82.56 775 PHE A N 1
ATOM 6058 C CA . PHE A 1 775 ? -29.994 47.314 -1.097 1.00 82.56 775 PHE A CA 1
ATOM 6059 C C . PHE A 1 775 ? -30.401 48.759 -1.457 1.00 82.56 775 PHE A C 1
ATOM 6061 O O . PHE A 1 775 ? -29.551 49.630 -1.666 1.00 82.56 775 PHE A O 1
ATOM 6068 N N . THR A 1 776 ? -31.709 49.030 -1.521 1.00 84.62 776 THR A N 1
ATOM 6069 C CA . THR A 1 776 ? -32.276 50.392 -1.662 1.00 84.62 776 THR A CA 1
ATOM 6070 C C . THR A 1 776 ? -32.446 51.041 -0.283 1.00 84.62 776 THR A C 1
ATOM 6072 O O . THR A 1 776 ? -32.257 50.376 0.718 1.00 84.62 776 THR A O 1
ATOM 6075 N N . CYS A 1 777 ? -32.841 52.311 -0.169 1.00 84.62 777 CYS A N 1
ATOM 6076 C CA . CYS A 1 777 ? -33.062 52.924 1.157 1.00 84.62 777 CYS A CA 1
ATOM 6077 C C . CYS A 1 777 ? -34.155 52.257 2.016 1.00 84.62 777 CYS A C 1
ATOM 6079 O O . CYS A 1 777 ? -34.214 52.529 3.219 1.00 84.62 777 CYS A O 1
ATOM 6081 N N . ASP A 1 778 ? -35.027 51.449 1.406 1.00 79.94 778 ASP A N 1
ATOM 6082 C CA . ASP A 1 778 ? -36.194 50.842 2.044 1.00 79.94 778 ASP A CA 1
ATOM 6083 C C . ASP A 1 778 ? -35.882 49.410 2.501 1.00 79.94 778 ASP A C 1
ATOM 6085 O O . ASP A 1 778 ? -36.309 48.416 1.913 1.00 79.94 778 ASP A O 1
ATOM 6089 N N . HIS A 1 779 ? -35.048 49.307 3.537 1.00 76.75 779 HIS A N 1
ATOM 6090 C CA . HIS A 1 779 ? -34.720 48.046 4.191 1.00 76.75 779 HIS A CA 1
ATOM 6091 C C . HIS A 1 779 ? -34.697 48.195 5.720 1.00 76.75 779 HIS A C 1
ATOM 6093 O O . HIS A 1 779 ? -34.378 49.255 6.270 1.00 76.75 779 HIS A O 1
ATOM 6099 N N . GLY A 1 780 ? -35.004 47.106 6.433 1.00 72.62 780 GLY A N 1
ATOM 6100 C CA . GLY A 1 780 ? -34.768 47.010 7.879 1.00 72.62 780 GLY A CA 1
ATOM 6101 C C . GLY A 1 780 ? -33.267 46.993 8.215 1.00 72.62 780 GLY A C 1
ATOM 6102 O O . GLY A 1 780 ? -32.441 46.952 7.311 1.00 72.62 780 GLY A O 1
ATOM 6103 N N . PRO A 1 781 ? -32.859 47.029 9.493 1.00 79.44 781 PRO A N 1
ATOM 6104 C CA . PRO A 1 781 ? -31.442 46.981 9.854 1.00 79.44 781 PRO A CA 1
ATOM 6105 C C . PRO A 1 781 ? -30.772 45.690 9.348 1.00 79.44 781 PRO A C 1
ATOM 6107 O O . PRO A 1 781 ? -31.190 44.601 9.737 1.00 79.44 781 PRO A O 1
ATOM 6110 N N . ILE A 1 782 ? -29.743 45.802 8.503 1.00 77.62 782 ILE A N 1
ATOM 6111 C CA . ILE A 1 782 ? -29.054 44.658 7.869 1.00 77.62 782 ILE A CA 1
ATOM 6112 C C . ILE A 1 782 ? -27.547 44.754 8.117 1.00 77.62 782 ILE A C 1
ATOM 6114 O O . ILE A 1 782 ? -27.000 45.848 8.232 1.00 77.62 782 ILE A O 1
ATOM 6118 N N . LYS A 1 783 ? -26.856 43.612 8.192 1.00 84.25 783 LYS A N 1
ATOM 6119 C CA . LYS A 1 783 ? -25.388 43.531 8.182 1.00 84.25 783 LYS A CA 1
ATOM 6120 C C . LYS A 1 783 ? -24.934 42.684 7.006 1.00 84.25 783 LYS A C 1
ATOM 6122 O O . LYS A 1 783 ? -25.551 41.659 6.721 1.00 84.25 783 LYS A O 1
ATOM 6127 N N . CYS A 1 784 ? -23.828 43.053 6.364 1.00 77.88 784 CYS A N 1
ATOM 6128 C CA . CYS A 1 784 ? -23.331 42.303 5.208 1.00 77.88 784 CYS A CA 1
ATOM 6129 C C . CYS A 1 784 ? -22.979 40.846 5.535 1.00 77.88 784 CYS A C 1
ATOM 6131 O O . CYS A 1 784 ? -23.173 39.977 4.689 1.00 77.88 784 CYS A O 1
ATOM 6133 N N . LYS A 1 785 ? -22.543 40.552 6.767 1.00 71.44 785 LYS A N 1
ATOM 6134 C CA . LYS A 1 785 ? -22.292 39.168 7.201 1.00 71.44 785 LYS A CA 1
ATOM 6135 C C . LYS A 1 785 ? -23.531 38.273 7.233 1.00 71.44 785 LYS A C 1
ATOM 6137 O O . LYS A 1 785 ? -23.400 37.057 7.165 1.00 71.44 785 LYS A O 1
ATOM 6142 N N . ASP A 1 786 ? -24.721 38.852 7.370 1.00 71.38 786 ASP A N 1
ATOM 6143 C CA . ASP A 1 786 ? -25.955 38.079 7.531 1.00 71.38 786 ASP A CA 1
ATOM 6144 C C . ASP A 1 786 ? -26.539 37.671 6.164 1.00 71.38 786 ASP A C 1
ATOM 6146 O O . ASP A 1 786 ? -27.342 36.740 6.081 1.00 71.38 786 ASP A O 1
ATOM 6150 N N . VAL A 1 787 ? -26.083 38.330 5.091 1.00 66.31 787 VAL A N 1
ATOM 6151 C CA . VAL A 1 787 ? -26.536 38.172 3.696 1.00 66.31 787 VAL A CA 1
ATOM 6152 C C . VAL A 1 787 ? -25.465 37.574 2.771 1.00 66.31 787 VAL A C 1
ATOM 6154 O O . VAL A 1 787 ? -25.693 37.426 1.573 1.00 66.31 787 VAL A O 1
ATOM 6157 N N . SER A 1 788 ? -24.304 37.198 3.317 1.00 58.69 788 SER A N 1
ATOM 6158 C CA . SER A 1 788 ? -23.165 36.628 2.578 1.00 58.69 788 SER A CA 1
ATOM 6159 C C . SER A 1 788 ? -23.343 35.158 2.168 1.00 58.69 788 SER A C 1
ATOM 6161 O O . SER A 1 788 ? -22.531 34.634 1.412 1.00 58.69 788 SER A O 1
ATOM 6163 N N . ASN A 1 789 ? -24.419 34.493 2.609 1.00 56.16 789 ASN A N 1
ATOM 6164 C CA . ASN A 1 789 ? -24.785 33.139 2.183 1.00 56.16 789 ASN A CA 1
ATOM 6165 C C . ASN A 1 789 ? -25.904 33.182 1.135 1.00 56.16 789 ASN A C 1
ATOM 6167 O O . ASN A 1 789 ? -27.006 33.656 1.419 1.00 56.16 789 ASN A O 1
ATOM 6171 N N . LYS A 1 790 ? -25.634 32.626 -0.053 1.00 43.97 790 LYS A N 1
ATOM 6172 C CA . LYS A 1 790 ? -26.512 32.655 -1.239 1.00 43.97 790 LYS A CA 1
ATOM 6173 C C . LYS A 1 790 ? -27.950 32.171 -0.964 1.00 43.97 790 LYS A C 1
ATOM 6175 O O . LYS A 1 790 ? -28.887 32.759 -1.479 1.00 43.97 790 LYS A O 1
ATOM 6180 N N . GLU A 1 791 ? -28.144 31.196 -0.073 1.00 45.50 791 GLU A N 1
ATOM 6181 C CA . GLU A 1 791 ? -29.478 30.675 0.298 1.00 45.50 791 GLU A CA 1
ATOM 6182 C C . GLU A 1 791 ? -30.292 31.595 1.235 1.00 45.50 791 GLU A C 1
ATOM 6184 O O . GLU A 1 791 ? -31.515 31.489 1.291 1.00 45.50 791 GLU A O 1
ATOM 6189 N N . LYS A 1 792 ? -29.650 32.513 1.976 1.00 44.59 792 LYS A N 1
ATOM 6190 C CA . LYS A 1 792 ? -30.346 33.469 2.864 1.00 44.59 792 LYS A CA 1
ATOM 6191 C C . LYS A 1 792 ? -30.768 34.751 2.144 1.00 44.59 792 LYS A C 1
ATOM 6193 O O . LYS A 1 792 ? -31.725 35.389 2.577 1.00 44.59 792 LYS A O 1
ATOM 6198 N N . ALA A 1 793 ? -30.077 35.118 1.063 1.00 45.09 793 ALA A N 1
ATOM 6199 C CA . ALA A 1 793 ? -30.416 36.284 0.247 1.00 45.09 793 ALA A CA 1
ATOM 6200 C C . ALA A 1 793 ? -31.757 36.093 -0.485 1.00 45.09 793 ALA A C 1
ATOM 6202 O O . ALA A 1 793 ? -32.596 36.991 -0.455 1.00 45.09 793 ALA A O 1
ATOM 6203 N N . ASP A 1 794 ? -32.009 34.895 -1.025 1.00 41.72 794 ASP A N 1
ATOM 6204 C CA . ASP A 1 794 ? -33.267 34.577 -1.715 1.00 41.72 794 ASP A CA 1
ATOM 6205 C C . ASP A 1 794 ? -34.473 34.550 -0.752 1.00 41.72 794 ASP A C 1
ATOM 6207 O O . ASP A 1 794 ? -35.574 34.949 -1.119 1.00 41.72 794 ASP A O 1
ATOM 6211 N N . ALA A 1 795 ? -34.268 34.185 0.521 1.00 40.41 795 ALA A N 1
ATOM 6212 C CA . ALA A 1 795 ? -35.318 34.197 1.546 1.00 40.41 795 ALA A CA 1
ATOM 6213 C C . ALA A 1 795 ? -35.643 35.601 2.104 1.00 40.41 795 ALA A C 1
ATOM 6215 O O . ALA A 1 795 ? -36.721 35.805 2.662 1.00 40.41 795 ALA A O 1
ATOM 6216 N N . ALA A 1 796 ? -34.727 36.570 1.983 1.00 41.00 796 ALA A N 1
ATOM 6217 C CA . ALA A 1 796 ? -34.920 37.937 2.479 1.00 41.00 796 ALA A CA 1
ATOM 6218 C C . ALA A 1 796 ? -35.658 38.846 1.477 1.00 41.00 796 ALA A C 1
ATOM 6220 O O . ALA A 1 796 ? -36.261 39.839 1.885 1.00 41.00 796 ALA A O 1
ATOM 6221 N N . ILE A 1 797 ? -35.642 38.492 0.187 1.00 43.31 797 ILE A N 1
ATOM 6222 C CA . ILE A 1 797 ? -36.345 39.213 -0.886 1.00 43.31 797 ILE A CA 1
ATOM 6223 C C . ILE A 1 797 ? -37.863 38.924 -0.866 1.00 43.31 797 ILE A C 1
ATOM 6225 O O . ILE A 1 797 ? -38.649 39.774 -1.273 1.00 43.31 797 ILE A O 1
ATOM 6229 N N . ASP A 1 798 ? -38.294 37.794 -0.293 1.00 36.38 798 ASP A N 1
ATOM 6230 C CA . ASP A 1 798 ? -39.698 37.337 -0.288 1.00 36.38 798 ASP A CA 1
ATOM 6231 C C . ASP A 1 798 ? -40.516 37.708 0.974 1.00 36.38 798 ASP A C 1
ATOM 6233 O O . ASP A 1 798 ? -41.658 37.271 1.130 1.00 36.38 798 ASP A O 1
ATOM 6237 N N . LEU A 1 799 ? -39.978 38.523 1.894 1.00 32.97 799 LEU A N 1
ATOM 6238 C CA . LEU A 1 799 ? -40.619 38.812 3.194 1.00 32.97 799 LEU A CA 1
ATOM 6239 C C . LEU A 1 799 ? -41.250 40.208 3.356 1.00 32.97 799 LEU A C 1
ATOM 6241 O O . LEU A 1 799 ? -41.707 40.524 4.455 1.00 32.97 799 LEU A O 1
ATOM 6245 N N . TYR A 1 800 ? -41.380 41.011 2.292 1.00 30.62 800 TYR A N 1
ATOM 6246 C CA . TYR A 1 800 ? -42.172 42.251 2.336 1.00 30.62 800 TYR A CA 1
ATOM 6247 C C . TYR A 1 800 ? -43.100 42.394 1.113 1.00 30.62 800 TYR A C 1
ATOM 6249 O O . TYR A 1 800 ? -42.629 42.371 -0.023 1.00 30.62 800 TYR A O 1
ATOM 6257 N N . PRO A 1 801 ? -44.427 42.519 1.314 1.00 28.70 801 PRO A N 1
ATOM 6258 C CA . PRO A 1 801 ? -45.394 42.548 0.224 1.00 28.70 801 PRO A CA 1
ATOM 6259 C C . PRO A 1 801 ? -45.335 43.864 -0.559 1.00 28.70 801 PRO A C 1
ATOM 6261 O O . PRO A 1 801 ? -45.449 44.953 0.000 1.00 28.70 801 PRO A O 1
ATOM 6264 N N . VAL A 1 802 ? -45.246 43.740 -1.884 1.00 30.69 802 VAL A N 1
ATOM 6265 C CA . VAL A 1 802 ? -45.537 44.811 -2.842 1.00 30.69 802 VAL A CA 1
ATOM 6266 C C . VAL A 1 802 ? -47.045 45.075 -2.815 1.00 30.69 802 VAL A C 1
ATOM 6268 O O . VAL A 1 802 ? -47.821 44.360 -3.452 1.00 30.69 802 VAL A O 1
ATOM 6271 N N . GLU A 1 803 ? -47.486 46.102 -2.089 1.00 27.19 803 GLU A N 1
ATOM 6272 C CA . GLU A 1 803 ? -48.815 46.678 -2.302 1.00 27.19 803 GLU A CA 1
ATOM 6273 C C . GLU A 1 803 ? -48.784 47.565 -3.550 1.00 27.19 803 GLU A C 1
ATOM 6275 O O . GLU A 1 803 ? -48.310 48.700 -3.555 1.00 27.19 803 GLU A O 1
ATOM 6280 N N . ALA A 1 804 ? -49.309 47.016 -4.643 1.00 28.67 804 ALA A N 1
ATOM 6281 C CA . ALA A 1 804 ? -49.656 47.773 -5.829 1.00 28.67 804 ALA A CA 1
ATOM 6282 C C . ALA A 1 804 ? -50.843 48.702 -5.525 1.00 28.67 804 ALA A C 1
ATOM 6284 O O . ALA A 1 804 ? -51.978 48.245 -5.391 1.00 28.67 804 ALA A O 1
ATOM 6285 N N . HIS A 1 805 ? -50.602 50.014 -5.505 1.00 27.62 805 HIS A N 1
ATOM 6286 C CA . HIS A 1 805 ? -51.645 51.014 -5.716 1.00 27.62 805 HIS A CA 1
ATOM 6287 C C . HIS A 1 805 ? -51.501 51.631 -7.114 1.00 27.62 805 HIS A C 1
ATOM 6289 O O . HIS A 1 805 ? -50.470 52.193 -7.475 1.00 27.62 805 HIS A O 1
ATOM 6295 N N . GLN A 1 806 ? -52.564 51.476 -7.906 1.00 29.64 806 GLN A N 1
ATOM 6296 C CA . GLN A 1 806 ? -52.780 52.067 -9.229 1.00 29.64 806 GLN A CA 1
ATOM 6297 C C . GLN A 1 806 ? -52.665 53.601 -9.215 1.00 29.64 806 GLN A C 1
ATOM 6299 O O . GLN A 1 806 ? -53.162 54.224 -8.278 1.00 29.64 806 GLN A O 1
ATOM 6304 N N . LEU A 1 807 ? -52.160 54.191 -10.310 1.00 26.27 807 LEU A N 1
ATOM 6305 C CA . LEU A 1 807 ? -52.851 55.169 -11.184 1.00 26.27 807 LEU A CA 1
ATOM 6306 C C . LEU A 1 807 ? -51.840 55.945 -12.052 1.00 26.27 807 LEU A C 1
ATOM 6308 O O . LEU A 1 807 ? -50.926 56.568 -11.517 1.00 26.27 807 LEU A O 1
ATOM 6312 N N . GLY A 1 808 ? -52.069 55.965 -13.372 1.00 29.27 808 GLY A N 1
ATOM 6313 C CA . GLY A 1 808 ? -51.370 56.823 -14.338 1.00 29.27 808 GLY A CA 1
ATOM 6314 C C . GLY A 1 808 ? -51.121 56.150 -15.671 1.00 29.27 808 GLY A C 1
ATOM 6315 O O . GLY A 1 808 ? -49.942 55.823 -15.912 1.00 29.27 808 GLY A O 1
#